Protein 4H3D (pdb70)

Secondary structure (DSSP, 8-state):
-PPPEEETTEEETSSSPEEEEEE--SSHHHHHHHHHHHTTSS-SEEEEEGGG-TTTT-HHHHHHHHHHHHHH-TTS-EEEE---GGGT-S----HHHHHHHHHHHHHTT--SEEEEEGGG-HHHHHHHHHHHHHTT-EEEEEEEESS----HHHHHHHHHHHHHTT-SEEEEEE--SSHHHHHHHHHHHHHIIIII-SS-BEEEE-TGGGGGGGT-HHHH-B-EEE-B---TT--BHHHHHHHHHHHHHT--/----EEETTEEETSSSPEEEEEE--SSHHHHHHHHHHHTTSS-SEEEEEGGG-TTTT-HHHHHHHHHHHHHHHTTS-EEEE---GGGT-S----HHHHHHHHHHHHHTS--SEEEEEGGG-HHHHHHHHHHHHHTT-EEEEEEEESS----HHHHHHHHHHHHHTT-SEEEEEE--SSHHHHHHHHHHHHHIIIII-SS-BEEEE-TGGGTHHHH-HHHH-B-EEE-BSSS--SSS--BHHHHHHHHHHHHHH-/----EEETTEEETSSSPEEEEEE--SSHHHHHHHHHHHTTSS-SEEEEEGGG-TTTT-HHHHHHHHHHHHHHSTTS-EEEE---GGGT-S----HHHHHHHHHHHHHTT--SEEEEEGGG-HHHHHHHHHHHHHTT-EEEEEEEESS----HHHHHHHHHHHHHTT-SEEEEEE--SSHHHHHHHHHHHHHIIIII-SS-BEEEE-TGGGGGGGT-HHHH-B-EEE-B---TT--BHHHHHHHHHHHHHT--/--S--EEETTEEETSSSPEEEEEE--SSHHHHHHHHHHHTTSS-SEEEEEGGG-TTTT-HHHHHHHHHHHHHHHTTS-EEEE---GGGT-S----HHHHHHHHHHHHHTT--SEEEEEGGG-HHHHHHHHHHHHHTT-EEEEEEEESS----HHHHHHHHHHHHHTT-SEEEEEE--SSHHHHHHHHHHHHHIIIII-SS-BEEEE-SGGGTHHHH-HHHH-B-EEE-BS---TT--BHHHHHHHHHHHHHH-

Nearest PDB structures (foldseek):
  4h3d-assembly2_C  TM=1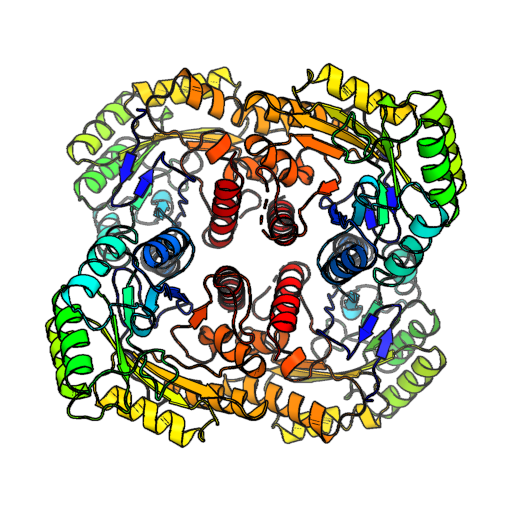.004E+00  e=6.735E-57  Clostridioides difficile 630
  4h3d-assembly2_D  TM=1.000E+00  e=8.774E-54  Clostridioides difficile 630
  4h3d-assembly1_B  TM=9.985E-01  e=2.017E-53  Clostridioides difficile 630
  4gfs-assembly1_B  TM=9.844E-01  e=1.624E-39  Salmonella enterica subsp. enterica serovar Typhimurium str. LT2
  3nnt-assembly1_B  TM=9.838E-01  e=1.845E-39  Salmonella enterica subsp. enterica serovar Typhimurium str. LT2

Radius of gyration: 30.68 Å; Cα contacts (8 Å, |Δi|>4): 2241; chains: 4; bounding box: 60×72×77 Å

GO terms:
  GO:0003855 3-dehydroquinate dehydratase activity (F, IDA)
  GO:0046279 3,4-dihydroxybenzoate biosynthetic process (P, IDA)

Sequence (1011 aa):
MKRKVQVKNITIGEGRPKICCVPIIGKKNKKDIIKEAKELKDACCLDIIEWRVDFFENVENIIKEVKEEVLYELRSSYIHDIPLLFTFRSVVEGGEKLISRRDYYTTLNKEEISNTGLVDLIDVVELFMGDEVIDEVVNFAHKKEVKVIISNHDFNKTPKKEEIVSRLCRRMQELGADLPKIAVMPQNEKDVLVLLEATNEMFKIYADRPIITMSMSGMGVISRLCCGEIFGSALTFGAAKKAPGQISFKELNSVLNLLHKSINMKRRKVQVKNNITIGEGRPKICVPIIGKNKKDIIKEAKELKDACCLDIIEWRVDFFEENVENIKEVKEEVLYELRSSYIHDIPLLFTFRSVVEGGEKLISRRDYYTTLNKEISNTGLVDLIDVELFMMGDEEVIDEVVNFAHKKEVKVIISNHDFNKTPKKKEEIVSRLCRMQELGADLPKIAVMPQNEKDVLVLLEATNEMFKIYADRPIITMMSMSGMGVISRLCGEIFGSALLTFGAAKSVSAPGQQISFKELNSVLNLLHKSIMKRRKVQVKNITIGEGRPKICCVPIIGKKNKKDIIKEAKELKDACCLDIIEWRVDFFENVENIKEVKEEVLYELRSSYIHDIPLLFTFRSVVVEGGEKLISRRDYYTTLNKEISNTGLVDLIDVELFMGDEVIDEVVNNFAHKKEVKVIISNHDFNKTPKKEEIVSRLCRMQELGADLPKIAVMPQNEKDVLVLLEEATNEMFKIYADRPIITMSMSGMGVISRLCCGEIFGSALTFGAAKAPGQISFKELNSVLNLLHKSINAMKRRKVQVKNITIGEGRPKICVPIIGKNKKDIIKEAKELKDACCLDIIEWRVDFFEENVENIKEVKEEVLYELRSSYIHDDIPLLFTFRSVVEGGEKLLISRRDYYTTLNKEISNTGLVDLIDVELFMGDEVIDEVVNFAHKKEVKVIISNHDFNKTPKKEEIVSRLCRMQELGADLPKIAVMPQNEKDVLVLLEATNEMFKIYADRPIITMSMSGMGVISRLCGEIFGSALTFGAAKSAPGQQISFKELNSVLNLLHKSI

Solvent-accessible surface area: 40147 Å² total; per-residue (Å²): 231,61,134,86,10,87,4,84,66,26,34,0,36,98,46,15,5,19,0,0,0,32,0,66,4,74,62,77,167,68,0,13,124,33,0,84,89,2,21,26,34,35,22,14,0,0,7,0,42,0,2,36,8,112,69,0,103,65,41,148,53,0,54,88,0,0,121,60,0,20,89,78,2,130,49,26,2,0,0,0,0,1,10,10,81,127,9,44,14,89,70,142,26,63,130,115,40,1,14,59,0,0,54,68,0,1,73,35,58,46,5,22,0,0,0,0,2,14,127,32,30,64,153,10,0,64,79,1,5,93,53,0,74,175,97,151,4,51,0,0,0,0,0,28,17,90,120,94,16,6,161,36,121,70,0,16,59,35,0,27,88,0,22,123,16,25,0,30,0,0,13,0,2,0,44,11,123,56,27,111,21,0,8,31,0,4,38,0,1,9,58,0,82,107,103,113,17,62,27,8,1,0,4,15,0,23,40,3,52,0,0,4,4,12,2,8,7,49,38,1,5,8,11,2,8,15,2,22,37,193,103,105,3,81,2,28,10,54,71,0,4,66,7,2,31,23,19,68,115,3,61,131,211,52,101,92,4,86,4,75,53,19,11,0,36,42,54,43,5,9,0,0,0,31,0,79,8,80,67,80,169,60,0,16,123,36,0,100,98,2,84,66,26,19,21,11,0,0,8,0,41,0,2,35,8,119,71,0,101,73,50,143,62,0,49,65,2,0,121,63,0,25,86,83,2,97,52,30,5,0,1,0,0,2,11,12,60,106,9,46,14,91,66,140,42,66,128,114,41,1,15,63,0,0,54,63,0,0,76,42,48,46,6,15,0,0,0,0,1,33,153,31,30,64,140,13,0,62,80,1,4,103,50,0,71,162,79,155,2,62,0,0,0,0,11,25,21,85,119,88,9,1,128,45,109,66,0,11,66,63,0,29,92,0,23,126,16,24,0,8,0,0,13,0,2,0,45,12,124,57,27,106,18,0,7,28,0,4,37,0,1,11,41,0,84,114,117,107,12,65,20,9,0,0,4,15,0,23,26,1,51,0,4,8,4,12,3,4,8,59,40,1,6,8,11,2,9,16,2,20,42,143,94,94,53,75,56,2,64,4,14,6,134,65,0,17,70,1,3,20,18,20,41,138,5,123,242,62,127,94,8,91,5,91,64,26,31,0,33,95,46,16,5,21,0,0,0,31,0,78,5,77,66,75,169,61,0,11,140,38,0,81,106,2,21,27,31,36,22,14,0,0,7,0,42,0,1,34,7,113,66,0,103,62,43,140,54,0,46,77,0,0,126,59,0,16,70,76,2,116,69,23,2,0,0,0,0,0,8,18,80,136,8,44,14,90,70,140,26,64,130,115,42,3,12,62,0,0,56,68,0,1,74,36,56,44,5,20,0,0,0,0,3,11,130,28,30,70,155,13,0,64,83,1,6,93,56,0,71,172,90,154,3,58,0,0,0,0,0,27,16,88,116,99,17,7,162,34,121,70,0,15,60,36,0,26,90,0,23,120,19,25,0,18,0,0,14,0,3,0,47,12,130,57,26,115,23,0,8,29,0,4,41,0,1,11,60,0,85,102,105,115,18,74,20,8,0,0,5,15,0,21,38,6,56,0,0,4,5,10,2,7,7,49,41,1,6,8,11,2,8,15,1,22,38,210,100,80,10,72,3,27,2,53,64,0,4,67,8,2,29,18,19,59,131,9,67,120,134,178,63,102,107,2,87,3,84,56,19,10,0,38,34,54,44,6,9,0,0,0,31,0,68,6,96,68,88,161,56,0,12,115,19,0,102,89,2,96,64,26,18,22,11,0,0,8,0,42,0,4,34,6,127,70,0,100,71,49,146,62,0,63,85,2,0,110,56,0,26,83,69,4,96,39,31,6,0,0,0,0,0,11,18,74,113,9,44,14,94,64,147,30,66,128,113,41,3,14,63,0,0,55,63,0,1,75,27,60,29,5,22,0,0,0,0,1,32,154,26,29,70,154,11,0,68,79,0,5,102,48,0,72,155,79,158,3,62,0,0,0,0,11,26,23,87,120,88,17,1,141,44,98,67,0,11,65,61,0,28,93,0,24,125,18,23,0,6,0,0,13,0,2,0,46,11,125,58,25,109,25,0,9,29,0,4,39,0,1,10,42,0,81,115,119,106,12,62,19,8,1,0,4,16,0,23,25,2,42,0,3,8,5,12,2,4,7,64,36,1,6,7,12,2,8,17,1,25,33,130,124,114,72,1,78,3,11,8,100,66,0,21,70,2,3,37,10,19,59,148,5,117

Foldseek 3Di:
DFDWQDFQNDTFQDFFFFEEEEQQDQELVSSQVLLLLVLVAPGQEYEYQCLSHNVLLDLVRVVVSLVVSCVRRVRGAYEYEDQAVVAPGDDHDDLVSVLVSLLSVLVVLRHQEYEAEPVSDLVSLLSNLVSSVVSNHAYEYEDEAAPAQDALVVLLVQQLVCVVSPHLEYEYEYEHPDLVSLVSQLVSQQCCQPPPHSHAYAYWYFFLSTLVRQQPCVPRGHRHHYAYCPDTRHHHVNVSVVSRVVVSVVDD/DADWDAFQNDTFQDAFFFEEEEQQDQELVSSVVLLLLVQPDPGQEYEYQCLSHNVLLDLVRVVVSLVSSCVSNPRRAYEYEDQAVVAPGDDDDDLVSVLVNLLVVLVVLSHQEYEAEPVSDLVSLLSNLVSSVVSNHAYEYEDEEAPDQDALVVLLVQQLVCVVSPHLEYEYEYEHPDLVSLVRQLVSQQCCQPPPHNHAYAYWYFDPSTLVSQQCCVPSGHRYHYAYCDCDPPPRHHHRNVSVVSSVVVSVVD/DFAWQDFQPDTFQDFFFFEEEEQQDQELVSSLVLLLLVQPAPGQAYEYQCLSHPVLLDLVRVVVSLVSSCVRRVRGAYEYEDQAVVQPGDDHDDLVSVLVSLLVVLVVLRHQEYEAEPVSDLVSLLSNLVSSVVSNHAYEYEDEAEPAQDALVVLLVQQLVCVVSPHLEYEYEYEHPDLVSLVSQLVSQQCCQPPPHSHAYAYWYFALSTLVRQQCCVPRGHRYHYAYSVHNRHHHSNVSVVRSVVVSVVDD/DLADWDQFQHDTFQDAFFFEEEEQQDQELVSSLVLLLLVQPDPGQEYEYQCLSHVVLLDLVRVVVSLVSSCVRNPRRAYEYEDQAVVAPGDDDDDLVSVLVSLLVVLVVLSHQEYEAEPVSDLVSLLSNLVSSVVSNHAYEYEDEAEPDQDALVVLLVQQLVCVVSPHLEYEYEYEHPDLVSLVRQLVSQQCCQPPPHNHAYAYWYAFQSTLVSQQCCVPRGHRYHYAYCDCHGRHHHVNVSVVSSVVVSVVD

CATH classification: 3.20.20.70

Organism: Clostridioides difficile (strain 630) (NCBI:txid272563)

InterPro domains:
  IPR001381 3-dehydroquinate dehydratase type I [MF_00214] (18-250)
  IPR001381 3-dehydroquinate dehydratase type I [PF01487] (19-252)
  IPR001381 3-dehydroquinate dehydratase type I [TIGR01093] (18-246)
  IPR001381 3-dehydroquinate dehydratase type I [cd00502] (18-249)
  IPR013785 Aldolase-type TIM barrel [G3DSA:3.20.20.70] (1-255)
  IPR018508 3-dehydroquinate dehydratase, active site [PS01028] (115-145)
  IPR050146 Type-I 3-dehydroquinase [PTHR43699] (17-252)

Structure (mmCIF, N/CA/C/O backbone):
data_4H3D
#
_entry.id   4H3D
#
_cell.length_a   60.275
_cell.length_b   138.688
_cell.length_c   66.315
_cell.angle_alpha   90.00
_cell.angle_beta   90.01
_cell.angle_gamma   90.00
#
_symmetry.space_group_name_H-M   'P 1 21 1'
#
loop_
_entity.id
_entity.type
_entity.pdbx_description
1 polymer '3-dehydroquinate dehydratase'
2 non-polymer 'TRIETHYLENE GLYCOL'
3 non-polymer DI(HYDROXYETHYL)ETHER
4 non-polymer '5-hydroxy-6-methyl-4-oxo-4H-pyran-2-carboxylic acid'
5 non-polymer 'ACETATE ION'
6 water water
#
loop_
_atom_site.group_PDB
_atom_site.id
_atom_site.type_symbol
_atom_site.label_atom_id
_atom_site.label_alt_id
_atom_site.label_comp_id
_atom_site.label_asym_id
_atom_site.label_entity_id
_atom_site.label_seq_id
_atom_site.pdbx_PDB_ins_code
_atom_site.Cartn_x
_atom_site.Cartn_y
_atom_site.Cartn_z
_atom_site.occupancy
_atom_site.B_iso_or_equiv
_atom_site.auth_seq_id
_atom_site.auth_comp_id
_atom_site.auth_asym_id
_atom_site.auth_atom_id
_atom_site.pdbx_PDB_model_num
ATOM 1 N N . MET A 1 4 ? 25.782 -25.729 70.281 1.00 61.93 1 MET A N 1
ATOM 2 C CA . MET A 1 4 ? 26.075 -26.754 71.326 1.00 62.25 1 MET A CA 1
ATOM 3 C C . MET A 1 4 ? 27.593 -26.936 71.491 1.00 59.58 1 MET A C 1
ATOM 4 O O . MET A 1 4 ? 28.073 -27.266 72.583 1.00 60.20 1 MET A O 1
ATOM 9 N N . LYS A 1 5 ? 28.338 -26.740 70.402 1.00 55.77 2 LYS A N 1
ATOM 10 C CA . LYS A 1 5 ? 29.796 -26.843 70.438 1.00 52.24 2 LYS A CA 1
ATOM 11 C C . LYS A 1 5 ? 30.354 -25.704 71.286 1.00 49.50 2 LYS A C 1
ATOM 12 O O . LYS A 1 5 ? 29.807 -24.594 71.293 1.00 46.53 2 LYS A O 1
ATOM 18 N N . ARG A 1 6 ? 31.442 -25.976 71.994 1.00 46.65 3 ARG A N 1
ATOM 19 C CA . ARG A 1 6 ? 32.040 -24.969 72.826 1.00 45.25 3 ARG A CA 1
ATOM 20 C C . ARG A 1 6 ? 32.538 -23.774 72.010 1.00 40.46 3 ARG A C 1
ATOM 21 O O . ARG A 1 6 ? 33.083 -23.919 70.917 1.00 41.19 3 ARG A O 1
ATOM 29 N N . LYS A 1 7 ? 32.285 -22.596 72.549 1.00 36.25 4 LYS A N 1
ATOM 30 C CA . LYS A 1 7 ? 32.806 -21.359 72.015 1.00 34.01 4 LYS A CA 1
ATOM 31 C C . LYS A 1 7 ? 33.921 -21.024 72.974 1.00 29.88 4 LYS A C 1
ATOM 32 O O . LYS A 1 7 ? 34.051 -21.665 73.993 1.00 31.82 4 LYS A O 1
ATOM 38 N N . VAL A 1 8 ? 34.723 -20.036 72.652 1.00 26.41 5 VAL A N 1
ATOM 39 C CA . VAL A 1 8 ? 35.791 -19.595 73.528 1.00 23.98 5 VAL A CA 1
ATOM 40 C C . VAL A 1 8 ? 35.554 -18.107 73.776 1.00 24.33 5 VAL A C 1
ATOM 41 O O . VAL A 1 8 ? 35.583 -17.291 72.838 1.00 21.62 5 VAL A O 1
ATOM 45 N N . GLN A 1 9 ? 35.269 -17.752 75.026 1.00 24.08 6 GLN A N 1
ATOM 46 C CA . GLN A 1 9 ? 34.960 -16.359 75.366 1.00 23.41 6 GLN A CA 1
ATOM 47 C C . GLN A 1 9 ? 36.225 -15.642 75.859 1.00 25.54 6 GLN A C 1
ATOM 48 O O . GLN A 1 9 ? 36.861 -16.109 76.786 1.00 27.47 6 GLN A O 1
ATOM 54 N N . VAL A 1 10 ? 36.606 -14.545 75.200 1.00 23.75 7 VAL A N 1
ATOM 55 C CA . VAL A 1 10 ? 37.732 -13.708 75.658 1.00 25.35 7 VAL A CA 1
ATOM 56 C C . VAL A 1 10 ? 37.217 -12.276 75.776 1.00 25.86 7 VAL A C 1
ATOM 57 O O . VAL A 1 10 ? 36.887 -11.628 74.774 1.00 25.85 7 VAL A O 1
ATOM 61 N N . LYS A 1 11 ? 37.168 -11.788 77.009 1.00 27.61 8 LYS A N 1
ATOM 62 C CA . LYS A 1 11 ? 36.556 -10.511 77.311 1.00 27.71 8 LYS A CA 1
ATOM 63 C C . LYS A 1 11 ? 35.152 -10.556 76.709 1.00 28.44 8 LYS A C 1
ATOM 64 O O . LYS A 1 11 ? 34.388 -11.479 77.017 1.00 26.88 8 LYS A O 1
ATOM 70 N N . ASN A 1 12 ? 34.797 -9.604 75.846 1.00 28.76 9 ASN A N 1
ATOM 71 C CA . ASN A 1 12 ? 33.444 -9.588 75.264 1.00 28.62 9 ASN A CA 1
ATOM 72 C C . ASN A 1 12 ? 33.376 -10.200 73.862 1.00 27.26 9 ASN A C 1
ATOM 73 O O . ASN A 1 12 ? 32.388 -10.029 73.160 1.00 25.78 9 ASN A O 1
ATOM 78 N N . ILE A 1 13 ? 34.425 -10.899 73.456 1.00 25.39 10 ILE A N 1
ATOM 79 C CA . ILE A 1 13 ? 34.454 -11.520 72.142 1.00 24.08 10 ILE A CA 1
ATOM 80 C C . ILE A 1 13 ? 34.157 -13.017 72.265 1.00 23.53 10 ILE A C 1
ATOM 81 O O . ILE A 1 13 ? 34.831 -13.724 73.011 1.00 22.46 10 ILE A O 1
ATOM 86 N N . THR A 1 14 ? 33.178 -13.494 71.504 1.00 21.83 11 THR A N 1
ATOM 87 C CA . THR A 1 14 ? 32.808 -14.906 71.508 1.00 23.36 11 THR A CA 1
ATOM 88 C C . THR A 1 14 ? 33.381 -15.606 70.264 1.00 24.24 11 THR A C 1
ATOM 89 O O . THR A 1 14 ? 32.811 -15.557 69.180 1.00 26.05 11 THR A O 1
ATOM 93 N N . ILE A 1 15 ? 34.513 -16.265 70.422 1.00 23.34 12 ILE A N 1
ATOM 94 C CA . ILE A 1 15 ? 35.119 -16.945 69.292 1.00 22.61 12 ILE A CA 1
ATOM 95 C C . ILE A 1 15 ? 34.360 -18.237 69.007 1.00 22.70 12 ILE A C 1
ATOM 96 O O . ILE A 1 15 ? 34.137 -19.036 69.907 1.00 23.40 12 ILE A O 1
ATOM 101 N N . GLY A 1 16 ? 33.976 -18.433 67.747 1.00 22.24 13 GLY A N 1
ATOM 102 C CA . GLY A 1 16 ? 33.235 -19.631 67.323 1.00 23.08 13 GLY A CA 1
ATOM 103 C C . GLY A 1 16 ? 31.766 -19.348 67.078 1.00 25.78 13 GLY A C 1
ATOM 104 O O . GLY A 1 16 ? 30.987 -20.251 66.792 1.00 26.33 13 GLY A O 1
ATOM 105 N N . GLU A 1 17 ? 31.378 -18.094 67.232 1.00 25.04 14 GLU A N 1
ATOM 106 C CA . GLU A 1 17 ? 30.027 -17.683 66.962 1.00 29.66 14 GLU A CA 1
ATOM 107 C C . GLU A 1 17 ? 30.035 -16.626 65.857 1.00 29.69 14 GLU A C 1
ATOM 108 O O . GLU A 1 17 ? 30.896 -15.750 65.843 1.00 29.92 14 GLU A O 1
ATOM 114 N N . GLY A 1 18 ? 29.076 -16.722 64.940 1.00 29.19 15 GLY A N 1
ATOM 115 C CA . GLY A 1 18 ? 28.943 -15.758 63.837 1.00 28.26 15 GLY A CA 1
ATOM 116 C C . GLY A 1 18 ? 30.155 -15.696 62.918 1.00 25.50 15 GLY A C 1
ATOM 117 O O . GLY A 1 18 ? 30.770 -16.724 62.609 1.00 24.33 15 GLY A O 1
ATOM 118 N N . ARG A 1 19 ? 30.498 -14.484 62.473 1.00 24.28 16 ARG A N 1
ATOM 119 C CA . ARG A 1 19 ? 31.636 -14.298 61.570 1.00 25.27 16 ARG A CA 1
ATOM 120 C C . ARG A 1 19 ? 32.942 -14.539 62.296 1.00 22.26 16 ARG A C 1
ATOM 121 O O . ARG A 1 19 ? 33.020 -14.364 63.506 1.00 23.46 16 ARG A O 1
ATOM 129 N N . PRO A 1 20 ? 33.980 -14.930 61.556 1.00 20.34 17 PRO A N 1
ATOM 130 C CA . PRO A 1 20 ? 35.276 -15.099 62.169 1.00 19.59 17 PRO A CA 1
ATOM 131 C C . PRO A 1 20 ? 35.755 -13.797 62.784 1.00 18.17 17 PRO A C 1
ATOM 132 O O . PRO A 1 20 ? 35.434 -12.703 62.274 1.00 18.49 17 PRO A O 1
ATOM 136 N N . LYS A 1 21 ? 36.506 -13.904 63.865 1.00 18.30 18 LYS A N 1
ATOM 137 C CA . LYS A 1 21 ? 37.050 -12.740 64.530 1.00 19.18 18 LYS A CA 1
ATOM 138 C C . LYS A 1 21 ? 38.387 -12.347 63.882 1.00 19.68 18 LYS A C 1
ATOM 139 O O . LYS A 1 21 ? 39.149 -13.204 63.410 1.00 18.55 18 LYS A O 1
ATOM 145 N N . ILE A 1 22 ? 38.653 -11.043 63.847 1.00 18.69 19 ILE A N 1
ATOM 146 C CA . ILE A 1 22 ? 39.843 -10.504 63.185 1.00 19.49 19 ILE A CA 1
ATOM 147 C C . ILE A 1 22 ? 40.948 -10.226 64.197 1.00 19.68 19 ILE A C 1
ATOM 148 O O . ILE A 1 22 ? 40.729 -9.500 65.179 1.00 17.83 19 ILE A O 1
ATOM 153 N N A CYS A 1 23 ? 42.125 -10.807 63.966 0.60 17.30 20 CYS A N 1
ATOM 154 N N B CYS A 1 23 ? 42.127 -10.784 63.938 0.40 18.27 20 CYS A N 1
ATOM 155 C CA A CYS A 1 23 ? 43.274 -10.618 64.839 0.60 18.64 20 CYS A CA 1
ATOM 156 C CA B CYS A 1 23 ? 43.278 -10.607 64.797 0.40 19.38 20 CYS A CA 1
ATOM 157 C C A CYS A 1 23 ? 44.385 -9.934 64.061 0.60 18.88 20 CYS A C 1
ATOM 158 C C B CYS A 1 23 ? 44.359 -9.890 64.027 0.40 19.22 20 CYS A C 1
ATOM 159 O O A CYS A 1 23 ? 44.670 -10.311 62.919 0.60 20.61 20 CYS A O 1
ATOM 160 O O B CYS A 1 23 ? 44.597 -10.196 62.853 0.40 20.40 20 CYS A O 1
ATOM 165 N N . VAL A 1 24 ? 45.014 -8.931 64.677 1.00 18.25 21 VAL A N 1
ATOM 166 C CA . VAL A 1 24 ? 46.075 -8.157 64.031 1.00 18.89 21 VAL A CA 1
ATOM 167 C C . VAL A 1 24 ? 47.329 -8.146 64.880 1.00 18.35 21 VAL A C 1
ATOM 168 O O . VAL A 1 24 ? 47.270 -7.837 66.063 1.00 18.64 21 VAL A O 1
ATOM 172 N N . PRO A 1 25 ? 48.474 -8.479 64.284 1.00 20.33 22 PRO A N 1
ATOM 173 C CA . PRO A 1 25 ? 49.706 -8.482 65.059 1.00 19.44 22 PRO A CA 1
ATOM 174 C C . PRO A 1 25 ? 50.459 -7.173 65.189 1.00 19.99 22 PRO A C 1
ATOM 175 O O . PRO A 1 25 ? 50.445 -6.316 64.273 1.00 18.16 22 PRO A O 1
ATOM 179 N N . ILE A 1 26 ? 51.109 -7.027 66.341 1.00 19.08 23 ILE A N 1
ATOM 180 C CA . ILE A 1 26 ? 52.043 -5.937 66.593 1.00 18.91 23 ILE A CA 1
ATOM 181 C C . ILE A 1 26 ? 53.419 -6.609 66.504 1.00 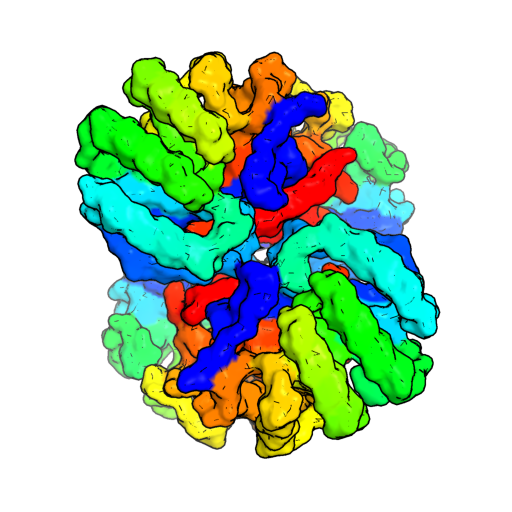18.71 23 ILE A C 1
ATOM 182 O O . ILE A 1 26 ? 53.679 -7.622 67.164 1.00 18.83 23 ILE A O 1
ATOM 187 N N . ILE A 1 27 ? 54.291 -6.057 65.698 1.00 21.05 24 ILE A N 1
ATOM 188 C CA . ILE A 1 27 ? 55.594 -6.682 65.448 1.00 22.56 24 ILE A CA 1
ATOM 189 C C . ILE A 1 27 ? 56.761 -5.737 65.758 1.00 23.52 24 ILE A C 1
ATOM 190 O O . ILE A 1 27 ? 57.879 -5.929 65.275 1.00 25.41 24 ILE A O 1
ATOM 195 N N . GLY A 1 28 ? 56.499 -4.742 66.599 1.00 22.88 25 GLY A N 1
ATOM 196 C CA . GLY A 1 28 ? 57.502 -3.736 66.968 1.00 24.57 25 GLY A CA 1
ATOM 197 C C . GLY A 1 28 ? 58.768 -4.324 67.579 1.00 24.68 25 GLY A C 1
ATOM 198 O O . GLY A 1 28 ? 58.716 -5.293 68.320 1.00 23.97 25 GLY A O 1
ATOM 199 N N A LYS A 1 29 ? 59.903 -3.717 67.277 0.50 26.16 26 LYS A N 1
ATOM 200 N N B LYS A 1 29 ? 59.914 -3.735 67.261 0.50 26.00 26 LYS A N 1
ATOM 201 C CA A LYS A 1 29 ? 61.168 -4.226 67.775 0.50 27.00 26 LYS A CA 1
ATOM 202 C CA B LYS A 1 29 ? 61.191 -4.220 67.803 0.50 26.68 26 LYS A CA 1
ATOM 203 C C A LYS A 1 29 ? 61.486 -3.648 69.177 0.50 26.79 26 LYS A C 1
ATOM 204 C C B LYS A 1 29 ? 61.496 -3.638 69.189 0.50 26.66 26 LYS A C 1
ATOM 205 O O A LYS A 1 29 ? 62.293 -4.216 69.920 0.50 27.06 26 LYS A O 1
ATOM 206 O O B LYS A 1 29 ? 62.307 -4.194 69.938 0.50 26.96 26 LYS A O 1
ATOM 217 N N . ASN A 1 30 ? 60.836 -2.530 69.532 1.00 26.48 27 ASN A N 1
ATOM 218 C CA . ASN A 1 30 ? 61.043 -1.877 70.831 1.00 28.27 27 ASN A CA 1
ATOM 219 C C . ASN A 1 30 ? 59.752 -1.299 71.400 1.00 29.92 27 ASN A C 1
ATOM 220 O O . ASN A 1 30 ? 58.716 -1.230 70.709 1.00 25.80 27 ASN A O 1
ATOM 225 N N . LYS A 1 31 ? 59.826 -0.877 72.664 1.00 30.43 28 LYS A N 1
ATOM 226 C CA . LYS A 1 31 ? 58.653 -0.406 73.396 1.00 31.98 28 LYS A CA 1
ATOM 227 C C . LYS A 1 31 ? 57.939 0.740 72.698 1.00 31.31 28 LYS A C 1
ATOM 228 O O . LYS A 1 31 ? 56.733 0.692 72.519 1.00 31.01 28 LYS A O 1
ATOM 234 N N . LYS A 1 32 ? 58.677 1.759 72.284 1.00 32.88 29 LYS A N 1
ATOM 235 C CA . LYS A 1 32 ? 58.051 2.898 71.608 1.00 34.45 29 LYS A CA 1
ATOM 236 C C . LYS A 1 32 ? 57.312 2.482 70.337 1.00 31.19 29 LYS A C 1
ATOM 237 O O . LYS A 1 32 ? 56.177 2.918 70.097 1.00 31.97 29 LYS A O 1
ATOM 243 N N . ASP A 1 33 ? 57.939 1.641 69.531 1.00 29.57 30 ASP A N 1
ATOM 244 C CA . ASP A 1 33 ? 57.307 1.161 68.287 1.00 29.93 30 ASP A CA 1
ATOM 245 C C . ASP A 1 33 ? 56.067 0.290 68.541 1.00 26.93 30 ASP A C 1
ATOM 246 O O . ASP A 1 33 ? 55.076 0.379 67.810 1.00 26.37 30 ASP A O 1
ATOM 251 N N . ILE A 1 34 ? 56.135 -0.559 69.567 1.00 27.19 31 ILE A N 1
ATOM 252 C CA . ILE A 1 34 ? 55.005 -1.426 69.944 1.00 25.10 31 ILE A CA 1
ATOM 253 C C . ILE A 1 34 ? 53.820 -0.548 70.358 1.00 26.73 31 ILE A C 1
ATOM 254 O O . ILE A 1 34 ? 52.686 -0.793 69.950 1.00 23.37 31 ILE A O 1
ATOM 259 N N . ILE A 1 35 ? 54.091 0.503 71.144 1.00 27.87 32 ILE A N 1
ATOM 260 C CA . ILE A 1 35 ? 53.009 1.392 71.603 1.00 29.20 32 ILE A CA 1
ATOM 261 C C . ILE A 1 35 ? 52.401 2.165 70.450 1.00 29.09 32 ILE A C 1
ATOM 262 O O . ILE A 1 35 ? 51.177 2.295 70.372 1.00 31.53 32 ILE A O 1
ATOM 267 N N . LYS A 1 36 ? 53.240 2.669 69.549 1.00 29.45 33 LYS A N 1
ATOM 268 C CA . LYS A 1 36 ? 52.771 3.373 68.359 1.00 31.71 33 LYS A CA 1
ATOM 269 C C . LYS A 1 36 ? 51.814 2.496 67.556 1.00 30.72 33 LYS A C 1
ATOM 270 O O . LYS A 1 36 ? 50.803 2.978 67.040 1.00 29.21 33 LYS A O 1
ATOM 276 N N . GLU A 1 37 ? 52.163 1.222 67.410 1.00 29.17 34 GLU A N 1
ATOM 277 C CA . GLU A 1 37 ? 51.335 0.287 66.664 1.00 28.29 34 GLU A CA 1
ATOM 278 C C . GLU A 1 37 ? 50.026 0.059 67.411 1.00 27.33 34 GLU A C 1
ATOM 279 O O . GLU A 1 37 ? 48.962 0.046 66.813 1.00 30.91 34 GLU A O 1
ATOM 285 N N . ALA A 1 38 ? 50.107 -0.118 68.724 1.00 29.16 35 ALA A N 1
ATOM 286 C CA . ALA A 1 38 ? 48.906 -0.333 69.527 1.00 31.21 35 ALA A CA 1
ATOM 287 C C . ALA A 1 38 ? 47.956 0.856 69.383 1.00 34.09 35 ALA A C 1
ATOM 288 O O . ALA A 1 38 ? 46.748 0.676 69.235 1.00 33.93 35 ALA A O 1
ATOM 290 N N . LYS A 1 39 ? 48.506 2.067 69.380 1.00 37.37 36 LYS A N 1
ATOM 291 C CA . LYS A 1 39 ? 47.684 3.268 69.220 1.00 40.70 36 LYS A CA 1
ATOM 292 C C . LYS A 1 39 ? 46.933 3.301 67.876 1.00 40.49 36 LYS A C 1
ATOM 293 O O . LYS A 1 39 ? 45.827 3.825 67.812 1.00 41.57 36 LYS A O 1
ATOM 299 N N . GLU A 1 40 ? 47.511 2.731 66.815 1.00 39.16 37 GLU A N 1
ATOM 300 C CA . GLU A 1 40 ? 46.802 2.660 65.526 1.00 38.40 37 GLU A CA 1
ATOM 301 C C . GLU A 1 40 ? 45.689 1.594 65.552 1.00 37.02 37 GLU A C 1
ATOM 302 O O . GLU A 1 40 ? 44.693 1.701 64.845 1.00 38.29 37 GLU A O 1
ATOM 308 N N . LEU A 1 41 ? 45.855 0.572 66.370 1.00 33.59 38 LEU A N 1
ATOM 309 C CA . LEU A 1 41 ? 44.889 -0.515 66.407 1.00 31.12 38 LEU A CA 1
ATOM 310 C C . LEU A 1 41 ? 43.773 -0.359 67.445 1.00 31.52 38 LEU A C 1
ATOM 311 O O . LEU A 1 41 ? 42.726 -0.964 67.297 1.00 32.09 38 LEU A O 1
ATOM 316 N N . LYS A 1 42 ? 43.996 0.450 68.477 1.00 33.58 39 LYS A N 1
ATOM 317 C CA . LYS A 1 42 ? 43.057 0.542 69.612 1.00 36.18 39 LYS A CA 1
ATOM 318 C C . LYS A 1 42 ? 41.608 0.931 69.272 1.00 36.85 39 LYS A C 1
ATOM 319 O O . LYS A 1 42 ? 40.671 0.334 69.811 1.00 38.45 39 LYS A O 1
ATOM 325 N N . ASP A 1 43 ? 41.408 1.898 68.385 1.00 36.55 40 ASP A N 1
ATOM 326 C CA . ASP A 1 43 ? 40.025 2.304 68.031 1.00 36.92 40 ASP A CA 1
ATOM 327 C C . ASP A 1 43 ? 39.630 1.834 66.625 1.00 37.57 40 ASP A C 1
ATOM 328 O O . ASP A 1 43 ? 38.675 2.373 66.021 1.00 38.49 40 ASP A O 1
ATOM 333 N N . ALA A 1 44 ? 40.335 0.809 66.132 1.00 36.04 41 ALA A N 1
ATOM 334 C CA . ALA A 1 44 ? 40.126 0.284 64.783 1.00 35.75 41 ALA A CA 1
ATOM 335 C C . ALA A 1 44 ? 39.163 -0.902 64.799 1.00 34.74 41 ALA A C 1
ATOM 336 O O . ALA A 1 44 ? 38.933 -1.508 65.862 1.00 32.26 41 ALA A O 1
ATOM 338 N N A CYS A 1 45 ? 38.678 -1.259 63.604 0.50 33.25 42 CYS A N 1
ATOM 339 N N B CYS A 1 45 ? 38.557 -1.225 63.648 0.50 34.90 42 CYS A N 1
ATOM 340 C CA A CYS A 1 45 ? 37.698 -2.328 63.416 0.50 31.77 42 CYS A CA 1
ATOM 341 C CA B CYS A 1 45 ? 37.600 -2.352 63.604 0.50 34.71 42 CYS A CA 1
ATOM 342 C C A CYS A 1 45 ? 38.323 -3.731 63.403 0.50 29.56 42 CYS A C 1
ATOM 343 C C B CYS A 1 45 ? 38.255 -3.718 63.441 0.50 31.20 42 CYS A C 1
ATOM 344 O O A CYS A 1 45 ? 38.432 -4.358 62.342 0.50 30.43 42 CYS A O 1
ATOM 345 O O B CYS A 1 45 ? 38.329 -4.288 62.347 0.50 32.02 42 CYS A O 1
ATOM 350 N N . LEU A 1 46 ? 38.707 -4.224 64.575 1.00 27.39 43 LEU A N 1
ATOM 351 C CA . LEU A 1 46 ? 39.320 -5.534 64.698 1.00 25.42 43 LEU A CA 1
ATOM 352 C C . LEU A 1 46 ? 38.777 -6.095 66.001 1.00 24.42 43 LEU A C 1
ATOM 353 O O . LEU A 1 46 ? 38.096 -5.381 66.758 1.00 24.67 43 LEU A O 1
ATOM 358 N N . ASP A 1 47 ? 39.063 -7.354 66.279 1.00 20.41 44 ASP A N 1
ATOM 359 C CA . ASP A 1 47 ? 38.528 -7.997 67.471 1.00 19.94 44 ASP A CA 1
ATOM 360 C C . ASP A 1 47 ? 39.583 -8.307 68.518 1.00 20.61 44 ASP A C 1
ATOM 361 O O . ASP A 1 47 ? 39.352 -8.116 69.710 1.00 19.17 44 ASP A O 1
ATOM 366 N N . ILE A 1 48 ? 40.749 -8.746 68.058 1.00 18.26 45 ILE A N 1
ATOM 367 C CA . ILE A 1 48 ? 41.826 -9.204 68.920 1.00 18.87 45 ILE A CA 1
ATOM 368 C C . ILE A 1 48 ? 43.159 -8.670 68.435 1.00 20.77 45 ILE A C 1
ATOM 369 O O . ILE A 1 48 ? 43.378 -8.558 67.232 1.00 20.32 45 ILE A O 1
ATOM 374 N N . ILE A 1 49 ? 44.033 -8.324 69.374 1.00 20.55 46 ILE A N 1
ATOM 375 C CA . ILE A 1 49 ? 45.397 -7.871 69.059 1.00 19.93 46 ILE A CA 1
ATOM 376 C C . ILE A 1 49 ? 46.385 -8.972 69.472 1.00 19.66 46 ILE A C 1
ATOM 377 O O . ILE A 1 49 ? 46.271 -9.551 70.560 1.00 20.46 46 ILE A O 1
ATOM 382 N N . GLU A 1 50 ? 47.328 -9.279 68.586 1.00 19.31 47 GLU A N 1
ATOM 383 C CA . GLU A 1 50 ? 48.360 -10.260 68.866 1.00 20.69 47 GLU A CA 1
ATOM 384 C C . GLU A 1 50 ? 49.685 -9.556 69.056 1.00 21.81 47 GLU A C 1
ATOM 385 O O . GLU A 1 50 ? 50.103 -8.775 68.177 1.00 24.08 47 GLU A O 1
ATOM 391 N N . TRP A 1 51 ? 50.352 -9.805 70.183 1.00 18.29 48 TRP A N 1
ATOM 392 C CA . TRP A 1 51 ? 51.700 -9.273 70.344 1.00 19.67 48 TRP A CA 1
ATOM 393 C C . TRP A 1 51 ? 52.699 -10.384 69.961 1.00 18.18 48 TRP A C 1
ATOM 394 O O . TRP A 1 51 ? 52.817 -11.401 70.636 1.00 18.18 48 TRP A O 1
ATOM 405 N N . ARG A 1 52 ? 53.344 -10.202 68.821 1.00 19.67 49 ARG A N 1
ATOM 406 C CA . ARG A 1 52 ? 54.413 -11.091 68.382 1.00 20.86 49 ARG A CA 1
ATOM 407 C C . ARG A 1 52 ? 55.659 -10.659 69.120 1.00 19.72 49 ARG A C 1
ATOM 408 O O . ARG A 1 52 ? 56.464 -9.851 68.619 1.00 21.01 49 ARG A O 1
ATOM 416 N N . VAL A 1 53 ? 55.822 -11.202 70.316 1.00 20.28 50 VAL A N 1
ATOM 417 C CA . VAL A 1 53 ? 56.922 -10.806 71.213 1.00 20.93 50 VAL A CA 1
ATOM 418 C C . VAL A 1 53 ? 58.303 -11.217 70.705 1.00 21.91 50 VAL A C 1
ATOM 419 O O . VAL A 1 53 ? 59.298 -10.631 71.110 1.00 20.09 50 VAL A O 1
ATOM 423 N N . ASP A 1 54 ? 58.378 -12.213 69.814 1.00 21.74 51 ASP A N 1
ATOM 424 C CA . ASP A 1 54 ? 59.686 -12.622 69.282 1.00 22.71 51 ASP A CA 1
ATOM 425 C C . ASP A 1 54 ? 60.404 -11.493 68.529 1.00 21.69 51 ASP A C 1
ATOM 426 O O . ASP A 1 54 ? 61.612 -11.527 68.388 1.00 25.49 51 ASP A O 1
ATOM 431 N N . PHE A 1 55 ? 59.659 -10.505 68.052 1.00 21.74 52 PHE A N 1
ATOM 432 C CA . PHE A 1 55 ? 60.255 -9.325 67.406 1.00 23.22 52 PHE A CA 1
ATOM 433 C C . PHE A 1 55 ? 60.846 -8.349 68.453 1.00 23.23 52 PHE A C 1
ATOM 434 O O . PHE A 1 55 ? 61.701 -7.545 68.139 1.00 23.90 52 PHE A O 1
ATOM 442 N N . PHE A 1 56 ? 60.349 -8.402 69.689 1.00 20.96 53 PHE A N 1
ATOM 443 C CA . PHE A 1 56 ? 60.815 -7.491 70.759 1.00 21.32 53 PHE A CA 1
ATOM 444 C C . PHE A 1 56 ? 62.293 -7.754 71.117 1.00 23.52 53 PHE A C 1
ATOM 445 O O . PHE A 1 56 ? 62.657 -8.832 71.605 1.00 21.52 53 PHE A O 1
ATOM 453 N N . GLU A 1 57 ? 63.145 -6.762 70.891 1.00 25.37 54 GLU A N 1
ATOM 454 C CA . GLU A 1 57 ? 64.598 -6.959 71.102 1.00 28.59 54 GLU A CA 1
ATOM 455 C C . GLU A 1 57 ? 65.023 -7.379 72.510 1.00 29.11 54 GLU A C 1
ATOM 456 O O . GLU A 1 57 ? 66.023 -8.107 72.675 1.00 28.18 54 GLU A O 1
ATOM 462 N N . ASN A 1 58 ? 64.286 -6.912 73.514 1.00 26.82 55 ASN A N 1
ATOM 463 C CA . ASN A 1 58 ? 64.608 -7.211 74.913 1.00 28.27 55 ASN A CA 1
ATOM 464 C C . ASN A 1 58 ? 63.753 -8.345 75.476 1.00 26.77 55 ASN A C 1
ATOM 465 O O . ASN A 1 58 ? 63.552 -8.437 76.690 1.00 25.78 55 ASN A O 1
ATOM 470 N N . VAL A 1 59 ? 63.278 -9.222 74.588 1.00 24.20 56 VAL A N 1
ATOM 471 C CA . VAL A 1 59 ? 62.408 -10.336 74.975 1.00 23.66 56 VAL A CA 1
ATOM 472 C C . VAL A 1 59 ? 62.991 -11.234 76.078 1.00 23.74 56 VAL A C 1
ATOM 473 O O . VAL A 1 59 ? 62.236 -11.772 76.891 1.00 22.41 56 VAL A O 1
ATOM 477 N N . GLU A 1 60 ? 64.322 -11.365 76.132 1.00 24.18 57 GLU A N 1
ATOM 478 C CA . GLU A 1 60 ? 64.979 -12.198 77.142 1.00 26.17 57 GLU A CA 1
ATOM 479 C C . GLU A 1 60 ? 64.973 -11.606 78.552 1.00 26.44 57 GLU A C 1
ATOM 480 O O . GLU A 1 60 ? 65.393 -12.272 79.501 1.00 26.14 57 GLU A O 1
ATOM 486 N N . ASN A 1 61 ? 64.503 -10.363 78.688 1.00 25.49 58 ASN A N 1
ATOM 487 C CA . ASN A 1 61 ? 64.350 -9.726 79.988 1.00 25.85 58 ASN A CA 1
ATOM 488 C C . ASN A 1 61 ? 62.861 -9.709 80.330 1.00 25.82 58 ASN A C 1
ATOM 489 O O . ASN A 1 61 ? 62.116 -8.866 79.838 1.00 23.48 58 ASN A O 1
ATOM 494 N N A ILE A 1 62 ? 62.434 -10.642 81.179 0.70 26.33 59 ILE A N 1
ATOM 495 N N B ILE A 1 62 ? 62.437 -10.647 81.173 0.30 25.92 59 ILE A N 1
ATOM 496 C CA A ILE A 1 62 ? 61.024 -10.752 81.552 0.70 25.98 59 ILE A CA 1
ATOM 497 C CA B ILE A 1 62 ? 61.036 -10.748 81.573 0.30 25.49 59 ILE A CA 1
ATOM 498 C C A ILE A 1 62 ? 60.478 -9.431 82.118 0.70 25.68 59 ILE A C 1
ATOM 499 C C B ILE A 1 62 ? 60.481 -9.437 82.123 0.30 25.59 59 ILE A C 1
ATOM 500 O O A ILE A 1 62 ? 59.318 -9.088 81.889 0.70 23.42 59 ILE A O 1
ATOM 501 O O B ILE A 1 62 ? 59.315 -9.113 81.898 0.30 24.21 59 ILE A O 1
ATOM 510 N N . LYS A 1 63 ? 61.311 -8.678 82.835 1.00 26.80 60 LYS A N 1
ATOM 511 C CA . LYS A 1 63 ? 60.857 -7.394 83.397 1.00 28.05 60 LYS A CA 1
ATOM 512 C C . LYS A 1 63 ? 60.550 -6.358 82.314 1.00 27.39 60 LYS A C 1
ATOM 513 O O . LYS A 1 63 ? 59.610 -5.577 82.457 1.00 26.01 60 LYS A O 1
ATOM 519 N N . GLU A 1 64 ? 61.326 -6.340 81.237 1.00 25.95 61 GLU A N 1
ATOM 520 C CA . GLU A 1 64 ? 61.044 -5.412 80.131 1.00 25.44 61 GLU A CA 1
ATOM 521 C C . GLU A 1 64 ? 59.805 -5.860 79.333 1.00 24.02 61 GLU A C 1
ATOM 522 O O . GLU A 1 64 ? 59.055 -5.024 78.821 1.00 20.85 61 GLU A O 1
ATOM 528 N N . VAL A 1 65 ? 59.579 -7.174 79.248 1.00 22.30 62 VAL A N 1
ATOM 529 C CA . VAL A 1 65 ? 58.389 -7.690 78.573 1.00 21.06 62 VAL A CA 1
ATOM 530 C C . VAL A 1 65 ? 57.150 -7.262 79.356 1.00 22.32 62 VAL A C 1
ATOM 531 O O . VAL A 1 65 ? 56.176 -6.787 78.773 1.00 21.47 62 VAL A O 1
ATOM 535 N N . LYS A 1 66 ? 57.199 -7.432 80.679 1.00 22.45 63 LYS A N 1
ATOM 536 C CA . LYS A 1 66 ? 56.101 -7.005 81.547 1.00 23.32 63 LYS A CA 1
ATOM 537 C C . LYS A 1 66 ? 55.855 -5.484 81.434 1.00 23.14 63 LYS A C 1
ATOM 538 O O . LYS A 1 66 ? 54.700 -5.052 81.357 1.00 24.58 63 LYS A O 1
ATOM 544 N N A GLU A 1 67 ? 56.929 -4.693 81.417 0.50 25.13 64 GLU A N 1
ATOM 545 N N B GLU A 1 67 ? 56.937 -4.699 81.399 0.50 24.69 64 GLU A N 1
ATOM 546 C CA A GLU A 1 67 ? 56.813 -3.232 81.297 0.50 26.28 64 GLU A CA 1
ATOM 547 C CA B GLU A 1 67 ? 56.853 -3.229 81.285 0.50 25.50 64 GLU A CA 1
ATOM 548 C C A GLU A 1 67 ? 56.000 -2.861 80.061 0.50 25.11 64 GLU A C 1
ATOM 549 C C B GLU A 1 67 ? 56.055 -2.821 80.048 0.50 24.70 64 GLU A C 1
ATOM 550 O O A GLU A 1 67 ? 55.113 -2.019 80.133 0.50 25.63 64 GLU A O 1
ATOM 551 O O B GLU A 1 67 ? 55.255 -1.894 80.101 0.50 25.32 64 GLU A O 1
ATOM 562 N N . VAL A 1 68 ? 56.290 -3.504 78.931 1.00 23.91 65 VAL A N 1
ATOM 563 C CA . VAL A 1 68 ? 55.547 -3.225 77.679 1.00 24.42 65 VAL A CA 1
ATOM 564 C C . VAL A 1 68 ? 54.080 -3.554 77.863 1.00 23.96 65 VAL A C 1
ATOM 565 O O . VAL A 1 68 ? 53.188 -2.790 77.472 1.00 23.25 65 VAL A O 1
ATOM 569 N N . LEU A 1 69 ? 53.837 -4.695 78.483 1.00 23.01 66 LEU A N 1
ATOM 570 C CA . LEU A 1 69 ? 52.492 -5.180 78.733 1.00 23.37 66 LEU A CA 1
ATOM 571 C C . LEU A 1 69 ? 51.661 -4.212 79.603 1.00 22.73 66 LEU A C 1
ATOM 572 O O . LEU A 1 69 ? 50.477 -3.935 79.293 1.00 21.50 66 LEU A O 1
ATOM 577 N N . TYR A 1 70 ? 52.252 -3.709 80.686 1.00 21.19 67 TYR A N 1
ATOM 578 C CA . TYR A 1 70 ? 51.543 -2.760 81.551 1.00 24.43 67 TYR A CA 1
ATOM 579 C C . TYR A 1 70 ? 51.194 -1.478 80.759 1.00 25.72 67 TYR A C 1
ATOM 580 O O . TYR A 1 70 ? 50.073 -0.950 80.876 1.00 26.80 67 TYR A O 1
ATOM 589 N N . GLU A 1 71 ? 52.143 -1.005 79.947 1.00 24.31 68 GLU A N 1
ATOM 590 C CA . GLU A 1 71 ? 51.939 0.212 79.154 1.00 27.38 68 GLU A CA 1
ATOM 591 C C . GLU A 1 71 ? 50.905 -0.023 78.073 1.00 27.78 68 GLU A C 1
ATOM 592 O O . GLU A 1 71 ? 49.985 0.777 77.902 1.00 29.04 68 GLU A O 1
ATOM 598 N N . LEU A 1 72 ? 51.043 -1.143 77.371 1.00 26.73 69 LEU A N 1
ATOM 599 C CA . LEU A 1 72 ? 50.128 -1.541 76.319 1.00 29.07 69 LEU A CA 1
ATOM 600 C C . LEU A 1 72 ? 48.680 -1.627 76.868 1.00 31.48 69 LEU A C 1
ATOM 601 O O . LEU A 1 72 ? 47.730 -1.154 76.215 1.00 30.46 69 LEU A O 1
ATOM 606 N N . ARG A 1 73 ? 48.510 -2.190 78.072 1.00 32.10 70 ARG A N 1
ATOM 607 C CA . ARG A 1 73 ? 47.172 -2.291 78.686 1.00 34.41 70 ARG A CA 1
ATOM 608 C C . ARG A 1 73 ? 46.495 -0.939 79.006 1.00 38.32 70 ARG A C 1
ATOM 609 O O . ARG A 1 73 ? 45.260 -0.881 79.097 1.00 41.25 70 ARG A O 1
ATOM 617 N N A SER A 1 74 ? 47.279 0.126 79.185 0.50 39.86 71 SER A N 1
ATOM 618 N N B SER A 1 74 ? 47.281 0.122 79.194 0.50 39.54 71 SER A N 1
ATOM 619 C CA A SER A 1 74 ? 46.693 1.453 79.408 0.50 41.44 71 SER A CA 1
ATOM 620 C CA B SER A 1 74 ? 46.702 1.454 79.406 0.50 40.81 71 SER A CA 1
ATOM 621 C C A SER A 1 74 ? 46.017 1.927 78.103 0.50 41.58 71 SER A C 1
ATOM 622 C C B SER A 1 74 ? 46.020 1.926 78.104 0.50 41.26 71 SER A C 1
ATOM 623 O O A SER A 1 74 ? 45.081 2.718 78.136 0.50 42.50 71 SER A O 1
ATOM 624 O O B SER A 1 74 ? 45.081 2.714 78.139 0.50 42.19 71 SER A O 1
ATOM 629 N N . TYR A 1 75 ? 46.496 1.428 76.961 1.00 46.71 72 TYR A N 1
ATOM 630 C CA . TYR A 1 75 ? 45.909 1.778 75.644 1.00 48.39 72 TYR A CA 1
ATOM 631 C C . TYR A 1 75 ? 44.784 0.836 75.206 1.00 48.79 72 TYR A C 1
ATOM 632 O O . TYR A 1 75 ? 43.789 1.287 74.655 1.00 52.42 72 TYR A O 1
ATOM 641 N N . ILE A 1 76 ? 44.945 -0.460 75.448 1.00 46.42 73 ILE A N 1
ATOM 642 C CA . ILE A 1 76 ? 43.944 -1.452 75.054 1.00 46.23 73 ILE A CA 1
ATOM 643 C C . ILE A 1 76 ? 43.417 -2.256 76.261 1.00 46.92 73 ILE A C 1
ATOM 644 O O . ILE A 1 76 ? 43.485 -3.492 76.284 1.00 46.30 73 ILE A O 1
ATOM 649 N N . HIS A 1 77 ? 42.855 -1.552 77.234 1.00 46.85 74 HIS A N 1
ATOM 650 C CA . HIS A 1 77 ? 42.356 -2.190 78.446 1.00 47.83 74 HIS A CA 1
ATOM 651 C C . HIS A 1 77 ? 41.310 -3.283 78.196 1.00 44.03 74 HIS A C 1
ATOM 652 O O . HIS A 1 77 ? 41.321 -4.316 78.861 1.00 43.14 74 HIS A O 1
ATOM 659 N N . ASP A 1 78 ? 40.415 -3.070 77.244 1.00 40.62 75 ASP A N 1
ATOM 660 C CA . ASP A 1 78 ? 39.342 -4.025 77.023 1.00 39.63 75 ASP A CA 1
ATOM 661 C C . ASP A 1 78 ? 39.440 -4.870 75.751 1.00 34.58 75 ASP A C 1
ATOM 662 O O . ASP A 1 78 ? 38.564 -5.674 75.489 1.00 34.85 75 ASP A O 1
ATOM 667 N N . ILE A 1 79 ? 40.504 -4.716 74.977 1.00 30.33 76 ILE A N 1
ATOM 668 C CA . ILE A 1 79 ? 40.671 -5.539 73.780 1.00 28.84 76 ILE A CA 1
ATOM 669 C C . ILE A 1 79 ? 41.427 -6.806 74.155 1.00 26.61 76 ILE A C 1
ATOM 670 O O . ILE A 1 79 ? 42.474 -6.737 74.804 1.00 26.96 76 ILE A O 1
ATOM 675 N N . PRO A 1 80 ? 40.900 -7.967 73.768 1.00 24.73 77 PRO A N 1
ATOM 676 C CA . PRO A 1 80 ? 41.594 -9.219 74.040 1.00 24.33 77 PRO A CA 1
ATOM 677 C C . PRO A 1 80 ? 43.006 -9.185 73.458 1.00 24.45 77 PRO A C 1
ATOM 678 O O . PRO A 1 80 ? 43.213 -8.671 72.348 1.00 23.47 77 PRO A O 1
ATOM 682 N N . LEU A 1 81 ? 43.964 -9.707 74.210 1.00 22.28 78 LEU A N 1
ATOM 683 C CA . LEU A 1 81 ? 45.330 -9.682 73.804 1.00 21.98 78 LEU A CA 1
ATOM 684 C C . LEU A 1 81 ? 45.859 -11.068 73.766 1.00 19.91 78 LEU A C 1
ATOM 685 O O . LEU A 1 81 ? 45.777 -11.790 74.750 1.00 21.91 78 LEU A O 1
ATOM 690 N N . LEU A 1 82 ? 46.382 -11.437 72.608 1.00 18.99 79 LEU A N 1
ATOM 691 C CA . LEU A 1 82 ? 47.015 -12.729 72.378 1.00 18.72 79 LEU A CA 1
ATOM 692 C C . LEU A 1 82 ? 48.535 -12.505 72.438 1.00 17.94 79 LEU A C 1
ATOM 693 O O . LEU A 1 82 ? 49.058 -11.630 71.755 1.00 18.52 79 LEU A O 1
ATOM 698 N N . PHE A 1 83 ? 49.219 -13.309 73.247 1.00 17.33 80 PHE A N 1
ATOM 699 C CA . PHE A 1 83 ? 50.667 -13.221 73.428 1.00 18.62 80 PHE A CA 1
ATOM 700 C C . PHE A 1 83 ? 51.303 -14.395 72.722 1.00 20.07 80 PHE A C 1
ATOM 701 O O . PHE A 1 83 ? 51.020 -15.555 73.049 1.00 19.63 80 PHE A O 1
ATOM 709 N N . THR A 1 84 ? 52.177 -14.102 71.759 1.00 20.06 81 THR A N 1
ATOM 710 C CA . THR A 1 84 ? 52.808 -15.136 70.974 1.00 18.00 81 THR A CA 1
ATOM 711 C C . THR A 1 84 ? 54.310 -14.964 70.794 1.00 18.26 81 THR A C 1
ATOM 712 O O . THR A 1 84 ? 54.748 -14.001 70.196 1.00 17.97 81 THR A O 1
ATOM 716 N N . PHE A 1 85 ? 55.087 -15.910 71.296 1.00 19.14 82 PHE A N 1
ATOM 717 C CA . PHE A 1 85 ? 56.491 -15.977 70.938 1.00 20.09 82 PHE A CA 1
ATOM 718 C C . PHE A 1 85 ? 56.576 -17.062 69.866 1.00 20.77 82 PHE A C 1
ATOM 719 O O . PHE A 1 85 ? 56.473 -18.254 70.167 1.00 20.88 82 PHE A O 1
ATOM 727 N N . ARG A 1 86 ? 56.748 -16.652 68.617 1.00 21.22 83 ARG A N 1
ATOM 728 C CA . ARG A 1 86 ? 56.880 -17.599 67.520 1.00 21.80 83 ARG A CA 1
ATOM 729 C C . ARG A 1 86 ? 58.329 -18.041 67.478 1.00 23.89 83 ARG A C 1
ATOM 730 O O . ARG A 1 86 ? 59.239 -17.201 67.360 1.00 23.72 83 ARG A O 1
ATOM 738 N N . SER A 1 87 ? 58.566 -19.346 67.576 1.00 22.80 84 SER A N 1
ATOM 739 C CA . SER A 1 87 ? 59.950 -19.850 67.578 1.00 24.69 84 SER A CA 1
ATOM 740 C C . SER A 1 87 ? 60.588 -19.823 66.175 1.00 25.73 84 SER A C 1
ATOM 741 O O . SER A 1 87 ? 59.885 -19.767 65.166 1.00 24.15 84 SER A O 1
ATOM 744 N N . VAL A 1 88 ? 61.927 -19.889 66.128 1.00 26.67 85 VAL A N 1
ATOM 745 C CA . VAL A 1 88 ? 62.664 -19.812 64.868 1.00 30.12 85 VAL A CA 1
ATOM 746 C C . VAL A 1 88 ? 62.267 -20.905 63.883 1.00 30.64 85 VAL A C 1
ATOM 747 O O . VAL A 1 88 ? 62.103 -20.631 62.705 1.00 30.60 85 VAL A O 1
ATOM 751 N N . VAL A 1 89 ? 62.070 -22.129 64.380 1.00 31.74 86 VAL A N 1
ATOM 752 C CA . VAL A 1 89 ? 61.714 -23.262 63.518 1.00 31.93 86 VAL A CA 1
ATOM 753 C C . VAL A 1 89 ? 60.360 -23.046 62.826 1.00 31.29 86 VAL A C 1
ATOM 754 O O . VAL A 1 89 ? 60.094 -23.641 61.783 1.00 30.51 86 VAL A O 1
ATOM 758 N N . GLU A 1 90 ? 59.512 -22.200 63.411 1.00 28.23 87 GLU A N 1
ATOM 759 C CA . GLU A 1 90 ? 58.199 -21.926 62.837 1.00 28.58 87 GLU A CA 1
ATOM 760 C C . GLU A 1 90 ? 58.038 -20.477 62.335 1.00 27.55 87 GLU A C 1
ATOM 761 O O . GLU A 1 90 ? 56.949 -19.919 62.311 1.00 26.78 87 GLU A O 1
ATOM 767 N N . GLY A 1 91 ? 59.158 -19.897 61.914 1.00 29.25 88 GLY A N 1
ATOM 768 C CA . GLY A 1 91 ? 59.180 -18.575 61.267 1.00 30.73 88 GLY A CA 1
ATOM 769 C C . GLY A 1 91 ? 59.481 -17.364 62.127 1.00 30.71 88 GLY A C 1
ATOM 770 O O . GLY A 1 91 ? 59.341 -16.233 61.670 1.00 30.23 88 GLY A O 1
ATOM 771 N N . GLY A 1 92 ? 59.914 -17.598 63.358 1.00 31.52 89 GLY A N 1
ATOM 772 C CA . GLY A 1 92 ? 60.194 -16.519 64.293 1.00 33.47 89 GLY A CA 1
ATOM 773 C C . GLY A 1 92 ? 61.511 -15.815 64.087 1.00 35.81 89 GLY A C 1
ATOM 774 O O . GLY A 1 92 ? 62.356 -16.262 63.312 1.00 36.59 89 GLY A O 1
ATOM 775 N N . GLU A 1 93 ? 61.687 -14.730 64.844 1.00 37.53 90 GLU A N 1
ATOM 776 C CA . GLU A 1 93 ? 62.849 -13.838 64.731 1.00 39.42 90 GLU A CA 1
ATOM 777 C C . GLU A 1 93 ? 64.008 -14.078 65.690 1.00 38.25 90 GLU A C 1
ATOM 778 O O . GLU A 1 93 ? 65.118 -13.625 65.429 1.00 42.77 90 GLU A O 1
ATOM 784 N N . LYS A 1 94 ? 63.770 -14.792 66.777 1.00 33.84 91 LYS A N 1
ATOM 785 C CA . LYS A 1 94 ? 64.748 -14.850 67.857 1.00 32.60 91 LYS A CA 1
ATOM 786 C C . LYS A 1 94 ? 64.930 -16.228 68.470 1.00 30.85 91 LYS A C 1
ATOM 787 O O . LYS A 1 94 ? 63.978 -16.870 68.842 1.00 27.46 91 LYS A O 1
ATOM 793 N N . LEU A 1 95 ? 66.171 -16.665 68.593 1.00 30.83 92 LEU A N 1
ATOM 794 C CA . LEU A 1 95 ? 66.454 -17.940 69.249 1.00 33.03 92 LEU A CA 1
ATOM 795 C C . LEU A 1 95 ? 66.445 -17.750 70.787 1.00 32.43 92 LEU A C 1
ATOM 796 O O . LEU A 1 95 ? 67.064 -16.824 71.299 1.00 30.72 92 LEU A O 1
ATOM 801 N N . ILE A 1 96 ? 65.711 -18.615 71.494 1.00 30.95 93 ILE A N 1
ATOM 802 C CA . ILE A 1 96 ? 65.728 -18.653 72.969 1.00 31.42 93 ILE A CA 1
ATOM 803 C C . ILE A 1 96 ? 65.683 -20.118 73.402 1.00 32.18 93 ILE A C 1
ATOM 804 O O . ILE A 1 96 ? 65.313 -20.993 72.617 1.00 32.20 93 ILE A O 1
ATOM 809 N N . SER A 1 97 ? 66.027 -20.381 74.654 1.00 32.44 94 SER A N 1
ATOM 810 C CA . SER A 1 97 ? 66.027 -21.747 75.155 1.00 32.84 94 SER A CA 1
ATOM 811 C C . SER A 1 97 ? 64.619 -22.275 75.374 1.00 31.67 94 SER A C 1
ATOM 812 O O . SER A 1 97 ? 63.633 -21.507 75.460 1.00 28.39 94 SER A O 1
ATOM 815 N N A ARG A 1 98 ? 64.505 -23.595 75.464 0.50 32.36 95 ARG A N 1
ATOM 816 N N B ARG A 1 98 ? 64.555 -23.593 75.474 0.50 32.46 95 ARG A N 1
ATOM 817 C CA A ARG A 1 98 ? 63.217 -24.231 75.712 0.50 32.75 95 ARG A CA 1
ATOM 818 C CA B ARG A 1 98 ? 63.348 -24.338 75.745 0.50 33.12 95 ARG A CA 1
ATOM 819 C C A ARG A 1 98 ? 62.740 -23.847 77.113 0.50 31.52 95 ARG A C 1
ATOM 820 C C B ARG A 1 98 ? 62.780 -23.890 77.090 0.50 31.64 95 ARG A C 1
ATOM 821 O O A ARG A 1 98 ? 61.556 -23.576 77.317 0.50 30.44 95 ARG A O 1
ATOM 822 O O B ARG A 1 98 ? 61.588 -23.610 77.222 0.50 30.62 95 ARG A O 1
ATOM 837 N N . ASP A 1 99 ? 63.665 -23.812 78.076 1.00 32.85 96 ASP A N 1
ATOM 838 C CA . ASP A 1 99 ? 63.312 -23.419 79.442 1.00 33.30 96 ASP A CA 1
ATOM 839 C C . ASP A 1 99 ? 62.756 -22.000 79.474 1.00 29.99 96 ASP A C 1
ATOM 840 O O . ASP A 1 99 ? 61.744 -21.751 80.127 1.00 28.10 96 ASP A O 1
ATOM 845 N N . TYR A 1 100 ? 63.396 -21.083 78.750 1.00 28.97 97 TYR A N 1
ATOM 846 C CA . TYR A 1 100 ? 62.937 -19.695 78.758 1.00 28.38 97 TYR A CA 1
ATOM 847 C C . TYR A 1 100 ? 61.608 -19.515 78.030 1.00 27.31 97 TYR A C 1
ATOM 848 O O . TYR A 1 100 ? 60.814 -18.673 78.402 1.00 26.52 97 TYR A O 1
ATOM 857 N N . TYR A 1 101 ? 61.378 -20.309 76.990 1.00 26.22 98 TYR A N 1
ATOM 858 C CA . TYR A 1 101 ? 60.113 -20.275 76.269 1.00 24.95 98 TYR A CA 1
ATOM 859 C C . TYR A 1 101 ? 58.963 -20.622 77.218 1.00 25.41 98 TYR A C 1
ATOM 860 O O . TYR A 1 101 ? 57.899 -19.997 77.183 1.00 22.69 98 TYR A O 1
ATOM 869 N N . THR A 1 102 ? 59.204 -21.618 78.067 1.00 25.88 99 THR A N 1
ATOM 870 C CA . THR A 1 102 ? 58.240 -22.052 79.063 1.00 26.86 99 THR A CA 1
ATOM 871 C C . THR A 1 102 ? 58.067 -20.996 80.138 1.00 27.10 99 THR A C 1
ATOM 872 O O . THR A 1 102 ? 56.939 -20.608 80.454 1.00 26.26 99 THR A O 1
ATOM 876 N N . THR A 1 103 ? 59.192 -20.517 80.682 1.00 27.24 100 THR A N 1
ATOM 877 C CA . THR A 1 103 ? 59.194 -19.464 81.710 1.00 29.12 100 THR A CA 1
ATOM 878 C C . THR A 1 103 ? 58.458 -18.203 81.250 1.00 27.68 100 THR A C 1
ATOM 879 O O . THR A 1 103 ? 57.596 -17.680 81.966 1.00 28.79 100 THR A O 1
ATOM 883 N N . LEU A 1 104 ? 58.789 -17.735 80.046 1.00 28.05 101 LEU A N 1
ATOM 884 C CA . LEU A 1 104 ? 58.168 -16.540 79.455 1.00 25.33 101 LEU A CA 1
ATOM 885 C C . LEU A 1 104 ? 56.649 -16.667 79.409 1.00 24.18 101 LEU A C 1
ATOM 886 O O . LEU A 1 104 ? 55.922 -15.794 79.887 1.00 21.47 101 LEU A O 1
ATOM 891 N N . ASN A 1 105 ? 56.166 -17.755 78.821 1.00 24.70 102 ASN A N 1
ATOM 892 C CA . ASN A 1 105 ? 54.729 -17.968 78.712 1.00 22.90 102 ASN A CA 1
ATOM 893 C C . ASN A 1 105 ? 54.052 -18.109 80.070 1.00 24.74 102 ASN A C 1
ATOM 894 O O . ASN A 1 105 ? 52.947 -17.611 80.252 1.00 24.57 102 ASN A O 1
ATOM 899 N N . LYS A 1 106 ? 54.704 -18.767 81.026 1.00 25.67 103 LYS A N 1
ATOM 900 C CA . LYS A 1 106 ? 54.125 -18.890 82.384 1.00 27.89 103 LYS A CA 1
ATOM 901 C C . LYS A 1 106 ? 54.062 -17.542 83.121 1.00 27.01 103 LYS A C 1
ATOM 902 O O . LYS A 1 106 ? 53.012 -17.173 83.629 1.00 27.32 103 LYS A O 1
ATOM 908 N N A GLU A 1 107 ? 55.168 -16.808 83.170 0.50 27.38 104 GLU A N 1
ATOM 909 N N B GLU A 1 107 ? 55.188 -16.829 83.139 0.50 27.56 104 GLU A N 1
ATOM 910 C CA A GLU A 1 107 ? 55.185 -15.532 83.903 0.50 28.77 104 GLU A CA 1
ATOM 911 C CA B GLU A 1 107 ? 55.301 -15.513 83.782 0.50 28.97 104 GLU A CA 1
ATOM 912 C C A GLU A 1 107 ? 54.257 -14.481 83.271 0.50 26.82 104 GLU A C 1
ATOM 913 C C B GLU A 1 107 ? 54.243 -14.551 83.264 0.50 27.07 104 GLU A C 1
ATOM 914 O O A GLU A 1 107 ? 53.687 -13.654 83.981 0.50 27.38 104 GLU A O 1
ATOM 915 O O B GLU A 1 107 ? 53.561 -13.878 84.034 0.50 28.09 104 GLU A O 1
ATOM 926 N N . ILE A 1 108 ? 54.123 -14.494 81.946 1.00 25.08 105 ILE A N 1
ATOM 927 C CA . ILE A 1 108 ? 53.206 -13.578 81.290 1.00 23.97 105 ILE A CA 1
ATOM 928 C C . ILE A 1 108 ? 51.762 -14.029 81.542 1.00 24.13 105 ILE A C 1
ATOM 929 O O . ILE A 1 108 ? 50.903 -13.204 81.795 1.00 23.90 105 ILE A O 1
ATOM 934 N N . SER A 1 109 ? 51.491 -15.335 81.486 1.00 23.84 106 SER A N 1
ATOM 935 C CA . SER A 1 109 ? 50.127 -15.816 81.816 1.00 24.38 106 SER A CA 1
ATOM 936 C C . SER A 1 109 ? 49.783 -15.423 83.246 1.00 25.58 106 SER A C 1
ATOM 937 O O . SER A 1 109 ? 48.640 -15.092 83.549 1.00 28.08 106 SER A O 1
ATOM 940 N N . ASN A 1 110 ? 50.780 -15.454 84.132 1.00 26.05 107 ASN A N 1
ATOM 941 C CA . ASN A 1 110 ? 50.542 -15.157 85.541 1.00 27.73 107 ASN A CA 1
ATOM 942 C C . ASN A 1 110 ? 50.219 -13.685 85.823 1.00 27.79 107 ASN A C 1
ATOM 943 O O . ASN A 1 110 ? 49.675 -13.371 86.867 1.00 28.82 107 ASN A O 1
ATOM 948 N N . THR A 1 111 ? 50.544 -12.788 84.893 1.00 26.99 108 THR A N 1
ATOM 949 C CA . THR A 1 111 ? 50.277 -11.361 85.104 1.00 27.39 108 THR A CA 1
ATOM 950 C C . THR A 1 111 ? 48.796 -11.039 85.081 1.00 28.56 108 THR A C 1
ATOM 951 O O . THR A 1 111 ? 48.374 -10.022 85.611 1.00 29.55 108 THR A O 1
ATOM 955 N N . GLY A 1 112 ? 48.012 -11.896 84.440 1.00 29.12 109 GLY A N 1
ATOM 956 C CA . GLY A 1 112 ? 46.597 -11.661 84.306 1.00 28.96 109 GLY A CA 1
ATOM 957 C C . GLY A 1 112 ? 46.319 -10.609 83.239 1.00 29.16 109 GLY A C 1
ATOM 958 O O . GLY A 1 112 ? 45.185 -10.203 83.057 1.00 29.05 109 GLY A O 1
ATOM 959 N N . LEU A 1 113 ? 47.352 -10.185 82.506 1.00 28.92 110 LEU A N 1
ATOM 960 C CA . LEU A 1 113 ? 47.182 -9.134 81.490 1.00 28.29 110 LEU A CA 1
ATOM 961 C C . LEU A 1 113 ? 47.063 -9.628 80.025 1.00 24.79 110 LEU A C 1
ATOM 962 O O . LEU A 1 113 ? 46.868 -8.820 79.122 1.00 24.81 110 LEU A O 1
ATOM 967 N N . VAL A 1 114 ? 47.191 -10.933 79.794 1.00 23.88 111 VAL A N 1
ATOM 968 C CA . VAL A 1 114 ? 46.965 -11.489 78.436 1.00 23.14 111 VAL A CA 1
ATOM 969 C C . VAL A 1 114 ? 45.778 -12.440 78.491 1.00 23.02 111 VAL A C 1
ATOM 970 O O . VAL A 1 114 ? 45.568 -13.143 79.481 1.00 20.97 111 VAL A O 1
ATOM 974 N N . ASP A 1 115 ? 44.997 -12.447 77.423 1.00 22.62 112 ASP A N 1
ATOM 975 C CA . ASP A 1 115 ? 43.790 -13.251 77.363 1.00 22.80 112 ASP A CA 1
ATOM 976 C C . ASP A 1 115 ? 44.030 -14.593 76.710 1.00 21.70 112 ASP A C 1
ATOM 977 O O . ASP A 1 115 ? 43.312 -15.543 76.988 1.00 21.53 112 ASP A O 1
ATOM 982 N N . LEU A 1 116 ? 45.040 -14.656 75.845 1.00 19.65 113 LEU A N 1
ATOM 983 C CA . LEU A 1 116 ? 45.417 -15.880 75.173 1.00 18.84 113 LEU A CA 1
ATOM 984 C C . LEU A 1 116 ? 46.913 -15.929 74.996 1.00 18.84 113 LEU A C 1
ATOM 985 O O . LEU A 1 116 ? 47.571 -14.892 74.952 1.00 18.15 113 LEU A O 1
ATOM 990 N N . ILE A 1 117 ? 47.445 -17.140 74.921 1.00 18.10 114 ILE A N 1
ATOM 991 C CA . ILE A 1 117 ? 48.827 -17.352 74.552 1.00 19.31 114 ILE A CA 1
ATOM 992 C C . ILE A 1 117 ? 48.819 -18.407 73.434 1.00 20.30 114 ILE A C 1
ATOM 993 O O . ILE A 1 117 ? 47.850 -19.174 73.298 1.00 21.75 114 ILE A O 1
ATOM 998 N N . ASP A 1 118 ? 49.876 -18.428 72.637 1.00 19.50 115 ASP A N 1
ATOM 999 C CA . ASP A 1 118 ? 50.022 -19.373 71.538 1.00 20.96 115 ASP A CA 1
ATOM 1000 C C . ASP A 1 118 ? 51.275 -20.190 71.772 1.00 22.83 115 ASP A C 1
ATOM 1001 O O . ASP A 1 118 ? 52.363 -19.632 71.857 1.00 26.02 115 ASP A O 1
ATOM 1006 N N A VAL A 1 119 ? 51.128 -21.511 71.898 0.60 22.59 116 VAL A N 1
ATOM 1007 N N B VAL A 1 119 ? 51.110 -21.512 71.891 0.40 22.88 116 VAL A N 1
ATOM 1008 C CA A VAL A 1 119 ? 52.284 -22.409 72.064 0.60 22.54 116 VAL A CA 1
ATOM 1009 C CA B VAL A 1 119 ? 52.228 -22.445 72.078 0.40 23.26 116 VAL A CA 1
ATOM 1010 C C A VAL A 1 119 ? 52.303 -23.423 70.914 0.60 23.17 116 VAL A C 1
ATOM 1011 C C B VAL A 1 119 ? 52.300 -23.355 70.847 0.40 23.27 116 VAL A C 1
ATOM 1012 O O A VAL A 1 119 ? 51.253 -23.847 70.430 0.60 23.28 116 VAL A O 1
ATOM 1013 O O B VAL A 1 119 ? 51.278 -23.617 70.214 0.40 23.33 116 VAL A O 1
ATOM 1020 N N . GLU A 1 120 ? 53.496 -23.814 70.497 1.00 23.03 117 GLU A N 1
ATOM 1021 C CA . GLU A 1 120 ? 53.673 -24.679 69.323 1.00 22.37 117 GLU A CA 1
ATOM 1022 C C . GLU A 1 120 ? 53.621 -26.171 69.603 1.00 24.48 117 GLU A C 1
ATOM 1023 O O . GLU A 1 120 ? 54.333 -26.682 70.474 1.00 24.14 117 GLU A O 1
ATOM 1029 N N . LEU A 1 121 ? 52.772 -26.862 68.834 1.00 23.80 118 LEU A N 1
ATOM 1030 C CA . LEU A 1 121 ? 52.582 -28.296 68.954 1.00 25.06 118 LEU A CA 1
ATOM 1031 C C . LEU A 1 121 ? 53.905 -29.054 68.938 1.00 25.97 118 LEU A C 1
ATOM 1032 O O . LEU A 1 121 ? 54.103 -29.959 69.732 1.00 25.61 118 LEU A O 1
ATOM 1037 N N . PHE A 1 122 ? 54.811 -28.680 68.044 1.00 26.34 119 PHE A N 1
ATOM 1038 C CA . PHE A 1 122 ? 56.066 -29.406 67.925 1.00 29.65 119 PHE A CA 1
ATOM 1039 C C . PHE A 1 122 ? 57.118 -29.081 68.994 1.00 30.29 119 PHE A C 1
ATOM 1040 O O . PHE A 1 122 ? 58.266 -29.533 68.896 1.00 32.62 119 PHE A O 1
ATOM 1048 N N . MET A 1 123 ? 56.733 -28.322 70.014 1.00 30.09 120 MET A N 1
ATOM 1049 C CA . MET A 1 123 ? 57.626 -28.087 71.158 1.00 31.95 120 MET A CA 1
ATOM 1050 C C . MET A 1 123 ? 57.635 -29.349 72.049 1.00 32.32 120 MET A C 1
ATOM 1051 O O . MET A 1 123 ? 58.504 -29.503 72.896 1.00 35.29 120 MET A O 1
ATOM 1056 N N . GLY A 1 124 ? 56.653 -30.231 71.862 1.00 32.88 121 GLY A N 1
ATOM 1057 C CA . GLY A 1 124 ? 56.583 -31.479 72.622 1.00 33.99 121 GLY A CA 1
ATOM 1058 C C . GLY A 1 124 ? 55.604 -31.427 73.782 1.00 32.75 121 GLY A C 1
ATOM 1059 O O . GLY A 1 124 ? 55.362 -30.375 74.355 1.00 31.23 121 GLY A O 1
ATOM 1060 N N . ASP A 1 125 ? 55.073 -32.589 74.139 1.00 33.43 122 ASP A N 1
ATOM 1061 C CA . ASP A 1 125 ? 54.069 -32.697 75.189 1.00 35.06 122 ASP A CA 1
ATOM 1062 C C . ASP A 1 125 ? 54.510 -32.198 76.572 1.00 34.69 122 ASP A C 1
ATOM 1063 O O . ASP A 1 125 ? 53.711 -31.642 77.295 1.00 34.34 122 ASP A O 1
ATOM 1068 N N . GLU A 1 126 ? 55.773 -32.390 76.929 1.00 35.67 123 GLU A N 1
ATOM 1069 C CA . GLU A 1 126 ? 56.266 -31.961 78.247 1.00 38.08 123 GLU A CA 1
ATOM 1070 C C . GLU A 1 126 ? 56.106 -30.452 78.413 1.00 36.22 123 GLU A C 1
ATOM 1071 O O . GLU A 1 126 ? 55.552 -29.978 79.410 1.00 35.92 123 GLU A O 1
ATOM 1077 N N . VAL A 1 127 ? 56.597 -29.707 77.429 1.00 34.29 124 VAL A N 1
ATOM 1078 C CA . VAL A 1 127 ? 56.490 -28.253 77.421 1.00 31.19 124 VAL A CA 1
ATOM 1079 C C . VAL A 1 127 ? 55.027 -27.818 77.321 1.00 29.45 124 VAL A C 1
ATOM 1080 O O . VAL A 1 127 ? 54.578 -26.924 78.045 1.00 28.98 124 VAL A O 1
ATOM 1084 N N . ILE A 1 128 ? 54.297 -28.434 76.399 1.00 27.98 125 ILE A N 1
ATOM 1085 C CA . ILE A 1 128 ? 52.902 -28.083 76.184 1.00 27.24 125 ILE A CA 1
ATOM 1086 C C . ILE A 1 128 ? 52.062 -28.352 77.424 1.00 28.73 125 ILE A C 1
ATOM 1087 O O . ILE A 1 128 ? 51.292 -27.489 77.839 1.00 27.02 125 ILE A O 1
ATOM 1092 N N . ASP A 1 129 ? 52.209 -29.547 78.015 1.00 29.71 126 ASP A N 1
ATOM 1093 C CA . ASP A 1 129 ? 51.437 -29.896 79.223 1.00 31.49 126 ASP A CA 1
ATOM 1094 C C . ASP A 1 129 ? 51.661 -28.916 80.359 1.00 32.22 126 ASP A C 1
ATOM 1095 O O . ASP A 1 129 ? 50.711 -28.508 81.017 1.00 33.29 126 ASP A O 1
ATOM 1100 N N . GLU A 1 130 ? 52.913 -28.526 80.587 1.00 33.74 127 GLU A N 1
ATOM 1101 C CA . GLU A 1 130 ? 53.226 -27.567 81.640 1.00 34.66 127 GLU A CA 1
ATOM 1102 C C . GLU A 1 130 ? 52.582 -26.186 81.375 1.00 31.86 127 GLU A C 1
ATOM 1103 O O . GLU A 1 130 ? 51.920 -25.628 82.254 1.00 31.27 127 GLU A O 1
ATOM 1109 N N . VAL A 1 131 ? 52.757 -25.659 80.162 1.00 29.85 128 VAL A N 1
ATOM 1110 C CA . VAL A 1 131 ? 52.232 -24.333 79.807 1.00 27.79 128 VAL A CA 1
ATOM 1111 C C . VAL A 1 131 ? 50.701 -24.296 79.765 1.00 28.15 128 VAL A C 1
ATOM 1112 O O . VAL A 1 131 ? 50.089 -23.369 80.291 1.00 26.47 128 VAL A O 1
ATOM 1116 N N . VAL A 1 132 ? 50.092 -25.300 79.140 1.00 27.86 129 VAL A N 1
ATOM 1117 C CA . VAL A 1 132 ? 48.633 -25.384 79.066 1.00 28.22 129 VAL A CA 1
ATOM 1118 C C . VAL A 1 132 ? 48.029 -25.463 80.467 1.00 28.87 129 VAL A C 1
ATOM 1119 O O . VAL A 1 132 ? 47.114 -24.696 80.797 1.00 26.75 129 VAL A O 1
ATOM 1123 N N . ASN A 1 133 ? 48.548 -26.376 81.298 1.00 29.68 130 ASN A N 1
ATOM 1124 C CA . ASN A 1 133 ? 48.042 -26.533 82.669 1.00 31.95 130 ASN A CA 1
ATOM 1125 C C . ASN A 1 133 ? 48.094 -25.229 83.455 1.00 30.77 130 ASN A C 1
ATOM 1126 O O . ASN A 1 133 ? 47.111 -24.846 84.109 1.00 28.88 130 ASN A O 1
ATOM 1131 N N . PHE A 1 134 ? 49.228 -24.540 83.377 1.00 28.78 131 PHE A N 1
ATOM 1132 C CA . PHE A 1 134 ? 49.401 -23.285 84.111 1.00 28.90 131 PHE A CA 1
ATOM 1133 C C . PHE A 1 134 ? 48.523 -22.153 83.554 1.00 27.59 131 PHE A C 1
ATOM 1134 O O . PHE A 1 134 ? 47.972 -21.365 84.311 1.00 26.91 131 PHE A O 1
ATOM 1142 N N . ALA A 1 135 ? 48.402 -22.074 82.231 1.00 25.35 132 ALA A N 1
ATOM 1143 C CA . ALA A 1 135 ? 47.580 -21.059 81.605 1.00 24.13 132 ALA A CA 1
ATOM 1144 C C . ALA A 1 135 ? 46.109 -21.227 82.019 1.00 24.75 132 ALA A C 1
ATOM 1145 O O . ALA A 1 135 ? 45.427 -20.244 82.366 1.00 23.87 132 ALA A O 1
ATOM 1147 N N . HIS A 1 136 ? 45.632 -22.473 82.019 1.00 24.33 133 HIS A N 1
ATOM 1148 C CA . HIS A 1 136 ? 44.248 -22.746 82.400 1.00 26.78 133 HIS A CA 1
ATOM 1149 C C . HIS A 1 136 ? 43.948 -22.396 83.857 1.00 29.25 133 HIS A C 1
ATOM 1150 O O . HIS A 1 136 ? 42.857 -21.930 84.167 1.00 28.43 133 HIS A O 1
ATOM 1157 N N . LYS A 1 137 ? 44.910 -22.604 84.750 1.00 32.13 134 LYS A N 1
ATOM 1158 C CA . LYS A 1 137 ? 44.704 -22.222 86.162 1.00 33.83 134 LYS A CA 1
ATOM 1159 C C . LYS A 1 137 ? 44.497 -20.707 86.300 1.00 32.36 134 LYS A C 1
ATOM 1160 O O . LYS A 1 137 ? 43.830 -20.259 87.224 1.00 32.78 134 LYS A O 1
ATOM 1166 N N . LYS A 1 138 ? 45.044 -19.938 85.353 1.00 30.84 135 LYS A N 1
ATOM 1167 C CA . LYS A 1 138 ? 44.885 -18.473 85.326 1.00 31.42 135 LYS A CA 1
ATOM 1168 C C . LYS A 1 138 ? 43.772 -18.007 84.364 1.00 30.37 135 LYS A C 1
ATOM 1169 O O . LYS A 1 138 ? 43.663 -16.825 84.074 1.00 31.78 135 LYS A O 1
ATOM 1175 N N . GLU A 1 139 ? 42.953 -18.939 83.877 1.00 29.97 136 GLU A N 1
ATOM 1176 C CA . GLU A 1 139 ? 41.875 -18.621 82.923 1.00 30.59 136 GLU A CA 1
ATOM 1177 C C . GLU A 1 139 ? 42.363 -18.004 81.604 1.00 28.03 136 GLU A C 1
ATOM 1178 O O . GLU A 1 139 ? 41.615 -17.268 80.948 1.00 27.83 136 GLU A O 1
ATOM 1184 N N . VAL A 1 140 ? 43.614 -18.289 81.232 1.00 23.95 137 VAL A N 1
ATOM 1185 C CA . VAL A 1 140 ? 44.163 -17.828 79.970 1.00 22.38 137 VAL A CA 1
ATOM 1186 C C . VAL A 1 140 ? 43.857 -18.892 78.923 1.00 22.79 137 VAL A C 1
ATOM 1187 O O . VAL A 1 140 ? 44.016 -20.106 79.194 1.00 24.98 137 VAL A O 1
ATOM 1191 N N . LYS A 1 141 ? 43.400 -18.457 77.746 1.00 21.23 138 LYS A N 1
ATOM 1192 C CA . LYS A 1 141 ? 43.059 -19.390 76.652 1.00 22.00 138 LYS A CA 1
ATOM 1193 C C . LYS A 1 141 ? 44.313 -19.725 75.893 1.00 22.84 138 LYS A C 1
ATOM 1194 O O . LYS A 1 141 ? 45.204 -18.893 75.765 1.00 23.86 138 LYS A O 1
ATOM 1200 N N . VAL A 1 142 ? 44.406 -20.952 75.406 1.00 21.87 139 VAL A N 1
ATOM 1201 C CA . VAL A 1 142 ? 45.611 -21.387 74.714 1.00 20.89 139 VAL A CA 1
ATOM 1202 C C . VAL A 1 142 ? 45.337 -21.815 73.284 1.00 21.13 139 VAL A C 1
ATOM 1203 O O . VAL A 1 142 ? 44.424 -22.615 73.019 1.00 20.07 139 VAL A O 1
ATOM 1207 N N . ILE A 1 143 ? 46.105 -21.221 72.370 1.00 20.58 140 ILE A N 1
ATOM 1208 C CA . ILE A 1 143 ? 46.159 -21.619 71.000 1.00 18.94 140 ILE A CA 1
ATOM 1209 C C . ILE A 1 143 ? 47.354 -22.571 70.924 1.00 20.41 140 ILE A C 1
ATOM 1210 O O . ILE A 1 143 ? 48.454 -22.247 71.401 1.00 20.60 140 ILE A O 1
ATOM 1215 N N . ILE A 1 144 ? 47.148 -23.765 70.384 1.00 18.13 141 ILE A N 1
ATOM 1216 C CA . ILE A 1 144 ? 48.277 -24.646 70.105 1.00 19.35 141 ILE A CA 1
ATOM 1217 C C . ILE A 1 144 ? 48.414 -24.586 68.589 1.00 18.15 141 ILE A C 1
ATOM 1218 O O . ILE A 1 144 ? 47.470 -24.909 67.852 1.00 19.12 141 ILE A O 1
ATOM 1223 N N . SER A 1 145 ? 49.576 -24.164 68.112 1.00 17.66 142 SER A N 1
ATOM 1224 C CA . SER A 1 145 ? 49.761 -23.950 66.680 1.00 19.09 142 SER A CA 1
ATOM 1225 C C . SER A 1 145 ? 50.783 -24.859 66.005 1.00 21.48 142 SER A C 1
ATOM 1226 O O . SER A 1 145 ? 51.651 -25.468 66.640 1.00 21.43 142 SER A O 1
ATOM 1229 N N . ASN A 1 146 ? 50.652 -24.934 64.694 1.00 19.97 143 ASN A N 1
ATOM 1230 C CA . ASN A 1 146 ? 51.557 -25.699 63.868 1.00 21.53 143 ASN A CA 1
ATOM 1231 C C . ASN A 1 146 ? 51.650 -25.043 62.497 1.00 21.65 143 ASN A C 1
ATOM 1232 O O . ASN A 1 146 ? 50.639 -24.554 61.950 1.00 19.03 143 ASN A O 1
ATOM 1237 N N . HIS A 1 147 ? 52.860 -25.029 61.948 1.00 20.88 144 HIS A N 1
ATOM 1238 C CA . HIS A 1 147 ? 53.132 -24.389 60.687 1.00 22.44 144 HIS A CA 1
ATOM 1239 C C . HIS A 1 147 ? 53.908 -25.267 59.722 1.00 23.77 144 HIS A C 1
ATOM 1240 O O . HIS A 1 147 ? 54.802 -26.016 60.132 1.00 25.10 144 HIS A O 1
ATOM 1247 N N . ASP A 1 148 ? 53.572 -25.173 58.448 1.00 21.04 145 ASP A N 1
ATOM 1248 C CA . ASP A 1 148 ? 54.373 -25.820 57.417 1.00 22.72 145 ASP A CA 1
ATOM 1249 C C . ASP A 1 148 ? 54.580 -24.784 56.307 1.00 22.18 145 ASP A C 1
ATOM 1250 O O . ASP A 1 148 ? 53.649 -24.448 55.577 1.00 21.23 145 ASP A O 1
ATOM 1255 N N . PHE A 1 149 ? 55.806 -24.277 56.213 1.00 22.37 146 PHE A N 1
ATOM 1256 C CA . PHE A 1 149 ? 56.134 -23.246 55.247 1.00 23.73 146 PHE A CA 1
ATOM 1257 C C . PHE A 1 149 ? 56.575 -23.775 53.910 1.00 24.42 146 PHE A C 1
ATOM 1258 O O . PHE A 1 149 ? 56.781 -23.012 53.000 1.00 22.35 146 PHE A O 1
ATOM 1266 N N . ASN A 1 150 ? 56.712 -25.087 53.796 1.00 25.96 147 ASN A N 1
ATOM 1267 C CA . ASN A 1 150 ? 57.180 -25.691 52.565 1.00 27.40 147 ASN A CA 1
ATOM 1268 C C . ASN A 1 150 ? 56.096 -26.337 51.732 1.00 24.49 147 ASN A C 1
ATOM 1269 O O . ASN A 1 150 ? 56.189 -26.346 50.514 1.00 26.22 147 ASN A O 1
ATOM 1274 N N . LYS A 1 151 ? 55.081 -26.895 52.382 1.00 23.49 148 LYS A N 1
ATOM 1275 C CA . LYS A 1 151 ? 54.054 -27.627 51.664 1.00 23.73 148 LYS A CA 1
ATOM 1276 C C . LYS A 1 151 ? 52.763 -27.699 52.472 1.00 22.77 148 LYS A C 1
ATOM 1277 O O . LYS A 1 151 ? 52.684 -27.211 53.594 1.00 22.22 148 LYS A O 1
ATOM 1283 N N . THR A 1 152 ? 51.769 -28.334 51.877 1.00 21.67 149 THR A N 1
ATOM 1284 C CA . THR A 1 152 ? 50.475 -28.555 52.512 1.00 20.41 149 THR A CA 1
ATOM 1285 C C . THR A 1 152 ? 50.383 -30.059 52.775 1.00 21.19 149 THR A C 1
ATOM 1286 O O . THR A 1 152 ? 50.364 -30.842 51.843 1.00 19.28 149 THR A O 1
ATOM 1290 N N . PRO A 1 153 ? 50.379 -30.465 54.055 1.00 22.61 150 PRO A N 1
ATOM 1291 C CA . PRO A 1 153 ? 50.225 -31.877 54.347 1.00 24.25 150 PRO A CA 1
ATOM 1292 C C . PRO A 1 153 ? 48.894 -32.394 53.823 1.00 22.92 150 PRO A C 1
ATOM 1293 O O . PRO A 1 153 ? 47.987 -31.601 53.536 1.00 19.60 150 PRO A O 1
ATOM 1297 N N . LYS A 1 154 ? 48.799 -33.709 53.679 1.00 22.15 151 LYS A N 1
ATOM 1298 C CA . LYS A 1 154 ? 47.586 -34.340 53.191 1.00 22.49 151 LYS A CA 1
ATOM 1299 C C . LYS A 1 154 ? 46.423 -34.014 54.117 1.00 20.57 151 LYS A C 1
ATOM 1300 O O . LYS A 1 154 ? 46.614 -33.795 55.318 1.00 18.56 151 LYS A O 1
ATOM 1306 N N . LYS A 1 155 ? 45.219 -33.971 53.557 1.00 21.08 152 LYS A N 1
ATOM 1307 C CA . LYS A 1 155 ? 44.016 -33.668 54.336 1.00 21.71 152 LYS A CA 1
ATOM 1308 C C . LYS A 1 155 ? 44.012 -34.377 55.698 1.00 21.25 152 LYS A C 1
ATOM 1309 O O . LYS A 1 155 ? 43.811 -33.740 56.745 1.00 20.61 152 LYS A O 1
ATOM 1315 N N . GLU A 1 156 ? 44.253 -35.693 55.678 1.00 19.73 153 GLU A N 1
ATOM 1316 C CA . GLU A 1 156 ? 44.224 -36.513 56.899 1.00 21.97 153 GLU A CA 1
ATOM 1317 C C . GLU A 1 156 ? 45.278 -36.140 57.926 1.00 22.93 153 GLU A C 1
ATOM 1318 O O . GLU A 1 156 ? 45.043 -36.273 59.136 1.00 22.71 153 GLU A O 1
ATOM 1324 N N . GLU A 1 157 ? 46.455 -35.715 57.456 1.00 22.39 154 GLU A N 1
ATOM 1325 C CA . GLU A 1 157 ? 47.513 -35.277 58.362 1.00 22.94 154 GLU A CA 1
ATOM 1326 C C . GLU A 1 157 ? 47.157 -33.920 59.008 1.00 21.42 154 GLU A C 1
ATOM 1327 O O . GLU A 1 157 ? 47.448 -33.692 60.196 1.00 20.06 154 GLU A O 1
ATOM 1333 N N . ILE A 1 158 ? 46.541 -33.018 58.235 1.00 19.69 155 ILE A N 1
ATOM 1334 C CA . ILE A 1 158 ? 46.059 -31.739 58.790 1.00 18.90 155 ILE A CA 1
ATOM 1335 C C . ILE A 1 158 ? 45.027 -32.028 59.914 1.00 20.29 155 ILE A C 1
ATOM 1336 O O . ILE A 1 158 ? 45.106 -31.470 61.043 1.00 18.58 155 ILE A O 1
ATOM 1341 N N . VAL A 1 159 ? 44.080 -32.905 59.615 1.00 19.81 156 VAL A N 1
ATOM 1342 C CA . VAL A 1 159 ? 43.043 -33.276 60.589 1.00 19.60 156 VAL A CA 1
ATOM 1343 C C . VAL A 1 159 ? 43.670 -33.932 61.834 1.00 20.62 156 VAL A C 1
ATOM 1344 O O . VAL A 1 159 ? 43.299 -33.635 62.961 1.00 19.72 156 VAL A O 1
ATOM 1348 N N . SER A 1 160 ? 44.631 -34.822 61.614 1.00 22.38 157 SER A N 1
ATOM 1349 C CA . SER A 1 160 ? 45.346 -35.492 62.712 1.00 21.93 157 SER A CA 1
ATOM 1350 C C . SER A 1 160 ? 46.008 -34.483 63.654 1.00 20.49 157 SER A C 1
ATOM 1351 O O . SER A 1 160 ? 45.941 -34.626 64.875 1.00 20.80 157 SER A O 1
ATOM 1354 N N . ARG A 1 161 ? 46.648 -33.467 63.094 1.00 19.11 158 ARG A N 1
ATOM 1355 C CA . ARG A 1 161 ? 47.294 -32.446 63.912 1.00 19.47 158 ARG A CA 1
ATOM 1356 C C . ARG A 1 161 ? 46.290 -31.613 64.716 1.00 19.59 158 ARG A C 1
ATOM 1357 O O . ARG A 1 161 ? 46.530 -31.316 65.890 1.00 20.98 158 ARG A O 1
ATOM 1365 N N . LEU A 1 162 ? 45.191 -31.223 64.085 1.00 17.47 159 LEU A N 1
ATOM 1366 C CA . LEU A 1 162 ? 44.141 -30.450 64.768 1.00 19.06 159 LEU A CA 1
ATOM 1367 C C . LEU A 1 162 ? 43.540 -31.280 65.892 1.00 19.07 159 LEU A C 1
ATOM 1368 O O . LEU A 1 162 ? 43.262 -30.756 66.997 1.00 19.13 159 LEU A O 1
ATOM 1373 N N . CYS A 1 163 ? 43.356 -32.578 65.638 1.00 18.81 160 CYS A N 1
ATOM 1374 C CA . CYS A 1 163 ? 42.886 -33.493 66.676 1.00 20.73 160 CYS A CA 1
ATOM 1375 C C . CYS A 1 163 ? 43.896 -33.611 67.833 1.00 22.05 160 CYS A C 1
ATOM 1376 O O . CYS A 1 163 ? 43.502 -33.602 68.993 1.00 20.95 160 CYS A O 1
ATOM 1379 N N A ARG A 1 164 ? 45.184 -33.736 67.505 0.70 22.43 161 ARG A N 1
ATOM 1380 N N B ARG A 1 164 ? 45.189 -33.729 67.523 0.30 21.74 161 ARG A N 1
ATOM 1381 C CA A ARG A 1 164 ? 46.212 -33.823 68.533 0.70 22.76 161 ARG A CA 1
ATOM 1382 C CA B ARG A 1 164 ? 46.197 -33.820 68.585 0.30 21.88 161 ARG A CA 1
ATOM 1383 C C A ARG A 1 164 ? 46.198 -32.564 69.418 0.70 21.47 161 ARG A C 1
ATOM 1384 C C B ARG A 1 164 ? 46.213 -32.553 69.435 0.30 21.16 161 ARG A C 1
ATOM 1385 O O A ARG A 1 164 ? 46.318 -32.653 70.637 0.70 21.88 161 ARG A O 1
ATOM 1386 O O B ARG A 1 164 ? 46.379 -32.623 70.653 0.30 21.47 161 ARG A O 1
ATOM 1401 N N . MET A 1 165 ? 46.039 -31.398 68.799 1.00 20.21 162 MET A N 1
ATOM 1402 C CA . MET A 1 165 ? 45.980 -30.138 69.536 1.00 20.42 162 MET A CA 1
ATOM 1403 C C . MET A 1 165 ? 44.811 -30.175 70.559 1.00 21.64 162 MET A C 1
ATOM 1404 O O . MET A 1 165 ? 44.976 -29.762 71.705 1.00 21.64 162 MET A O 1
ATOM 1409 N N . GLN A 1 166 ? 43.650 -30.676 70.131 1.00 22.00 163 GLN A N 1
ATOM 1410 C CA . GLN A 1 166 ? 42.492 -30.826 71.030 1.00 22.46 163 GLN A CA 1
ATOM 1411 C C . GLN A 1 166 ? 42.829 -31.741 72.189 1.00 23.45 163 GLN A C 1
ATOM 1412 O O . GLN A 1 166 ? 42.499 -31.444 73.334 1.00 22.71 163 GLN A O 1
ATOM 1418 N N . GLU A 1 167 ? 43.488 -32.862 71.873 1.00 24.26 164 GLU A N 1
ATOM 1419 C CA . GLU A 1 167 ? 43.890 -33.855 72.883 1.00 27.27 164 GLU A CA 1
ATOM 1420 C C . GLU A 1 167 ? 44.839 -33.254 73.896 1.00 25.44 164 GLU A C 1
ATOM 1421 O O . GLU A 1 167 ? 44.814 -33.631 75.061 1.00 25.69 164 GLU A O 1
ATOM 1427 N N . LEU A 1 168 ? 45.657 -32.300 73.457 1.00 24.04 165 LEU A N 1
ATOM 1428 C CA . LEU A 1 168 ? 46.599 -31.628 74.359 1.00 24.52 165 LEU A CA 1
ATOM 1429 C C . LEU A 1 168 ? 45.983 -30.461 75.155 1.00 25.06 165 LEU A C 1
ATOM 1430 O O . LEU A 1 168 ? 46.694 -29.768 75.892 1.00 26.26 165 LEU A O 1
ATOM 1435 N N . GLY A 1 169 ? 44.670 -30.250 75.014 1.00 24.01 166 GLY A N 1
ATOM 1436 C CA . GLY A 1 169 ? 43.969 -29.215 75.778 1.00 23.49 166 GLY A CA 1
ATOM 1437 C C . GLY A 1 169 ? 43.892 -27.833 75.146 1.00 22.99 166 GLY A C 1
ATOM 1438 O O . GLY A 1 169 ? 43.536 -26.864 75.820 1.00 25.68 166 GLY A O 1
ATOM 1439 N N . ALA A 1 170 ? 44.230 -27.712 73.865 1.00 22.23 167 ALA A N 1
ATOM 1440 C CA . ALA A 1 170 ? 44.120 -26.415 73.202 1.00 21.72 167 ALA A CA 1
ATOM 1441 C C . ALA A 1 170 ? 42.697 -25.908 73.319 1.00 22.06 167 ALA A C 1
ATOM 1442 O O . ALA A 1 170 ? 41.759 -26.655 73.130 1.00 22.54 167 ALA A O 1
ATOM 1444 N N . ASP A 1 171 ? 42.534 -24.635 73.640 1.00 22.81 168 ASP A N 1
ATOM 1445 C CA . ASP A 1 171 ? 41.220 -24.019 73.558 1.00 22.09 168 ASP A CA 1
ATOM 1446 C C . ASP A 1 171 ? 40.929 -23.739 72.074 1.00 21.86 168 ASP A C 1
ATOM 1447 O O . ASP A 1 171 ? 39.751 -23.772 71.619 1.00 20.44 168 ASP A O 1
ATOM 1452 N N . LEU A 1 172 ? 42.007 -23.496 71.322 1.00 20.35 169 LEU A N 1
ATOM 1453 C CA . LEU A 1 172 ? 41.923 -23.140 69.905 1.00 20.35 169 LEU A CA 1
ATOM 1454 C C . LEU A 1 172 ? 43.069 -23.736 69.074 1.00 19.22 169 LEU A C 1
ATOM 1455 O O . LEU A 1 172 ? 44.171 -23.150 68.990 1.00 18.40 169 LEU A O 1
ATOM 1460 N N . PRO A 1 173 ? 42.831 -24.901 68.463 1.00 18.63 170 PRO A N 1
ATOM 1461 C CA . PRO A 1 173 ? 43.830 -25.471 67.552 1.00 18.44 170 PRO A CA 1
ATOM 1462 C C . PRO A 1 173 ? 44.096 -24.515 66.387 1.00 19.06 170 PRO A C 1
ATOM 1463 O O . PRO A 1 173 ? 43.150 -23.895 65.876 1.00 18.67 170 PRO A O 1
ATOM 1467 N N . LYS A 1 174 ? 45.357 -24.402 65.965 1.00 18.71 171 LYS A N 1
ATOM 1468 C CA . LYS A 1 174 ? 45.702 -23.514 64.863 1.00 18.48 171 LYS A CA 1
ATOM 1469 C C . LYS A 1 174 ? 46.688 -24.158 63.905 1.00 18.93 171 LYS A C 1
ATOM 1470 O O . LYS A 1 174 ? 47.730 -24.678 64.330 1.00 17.60 171 LYS A O 1
ATOM 1476 N N . ILE A 1 175 ? 46.374 -24.123 62.611 1.00 16.96 172 ILE A N 1
ATOM 1477 C CA . ILE A 1 175 ? 47.325 -24.611 61.621 1.00 19.20 172 ILE A CA 1
ATOM 1478 C C . ILE A 1 175 ? 47.446 -23.662 60.434 1.00 19.73 172 ILE A C 1
ATOM 1479 O O . ILE A 1 175 ? 46.453 -23.126 59.940 1.00 19.07 172 ILE A O 1
ATOM 1484 N N . ALA A 1 176 ? 48.687 -23.446 60.007 1.00 19.11 173 ALA A N 1
ATOM 1485 C CA . ALA A 1 176 ? 48.999 -22.617 58.863 1.00 19.56 173 ALA A CA 1
ATOM 1486 C C . ALA A 1 176 ? 49.912 -23.428 57.937 1.00 18.90 173 ALA A C 1
ATOM 1487 O O . ALA A 1 176 ? 50.975 -23.889 58.357 1.00 18.68 173 ALA A O 1
ATOM 1489 N N . VAL A 1 177 ? 49.502 -23.587 56.681 1.00 18.81 174 VAL A N 1
ATOM 1490 C CA . VAL A 1 177 ? 50.243 -24.391 55.729 1.00 18.94 174 VAL A CA 1
ATOM 1491 C C . VAL A 1 177 ? 50.504 -23.651 54.425 1.00 18.98 174 VAL A C 1
ATOM 1492 O O . VAL A 1 177 ? 49.811 -22.696 54.091 1.00 19.74 174 VAL A O 1
ATOM 1496 N N . MET A 1 178 ? 51.527 -24.086 53.696 1.00 19.93 175 MET A N 1
ATOM 1497 C CA . MET A 1 178 ? 51.907 -23.435 52.455 1.00 20.17 175 MET A CA 1
ATOM 1498 C C . MET A 1 178 ? 51.455 -24.249 51.240 1.00 20.61 175 MET A C 1
ATOM 1499 O O . MET A 1 178 ? 51.849 -25.427 51.080 1.00 23.14 175 MET A O 1
ATOM 1504 N N . PRO A 1 179 ? 50.664 -23.629 50.369 1.00 19.28 176 PRO A N 1
ATOM 1505 C CA . PRO A 1 179 ? 50.216 -24.311 49.168 1.00 20.23 176 PRO A CA 1
ATOM 1506 C C . PRO A 1 179 ? 51.296 -24.309 48.120 1.00 23.10 176 PRO A C 1
ATOM 1507 O O . PRO A 1 179 ? 52.000 -23.303 47.979 1.00 22.60 176 PRO A O 1
ATOM 1511 N N . GLN A 1 180 ? 51.463 -25.431 47.417 1.00 23.28 177 GLN A N 1
ATOM 1512 C CA . GLN A 1 180 ? 52.398 -25.495 46.289 1.00 24.49 177 GLN A CA 1
ATOM 1513 C C . GLN A 1 180 ? 51.651 -25.352 44.962 1.00 25.64 177 GLN A C 1
ATOM 1514 O O . GLN A 1 180 ? 52.259 -25.120 43.917 1.00 25.41 177 GLN A O 1
ATOM 1520 N N . ASN A 1 181 ? 50.334 -25.468 45.029 1.00 24.05 178 ASN A N 1
ATOM 1521 C CA . ASN A 1 181 ? 49.445 -25.319 43.866 1.00 25.43 178 ASN A CA 1
ATOM 1522 C C . ASN A 1 181 ? 48.040 -24.989 44.372 1.00 24.05 178 ASN A C 1
ATOM 1523 O O . ASN A 1 181 ? 47.787 -25.010 45.592 1.00 22.97 178 ASN A O 1
ATOM 1528 N N . GLU A 1 182 ? 47.134 -24.708 43.444 1.00 23.55 179 GLU A N 1
ATOM 1529 C CA . GLU A 1 182 ? 45.774 -24.290 43.794 1.00 23.90 179 GLU A CA 1
ATOM 1530 C C . GLU A 1 182 ? 45.008 -25.371 44.530 1.00 21.14 179 GLU A C 1
ATOM 1531 O O . GLU A 1 182 ? 44.250 -25.085 45.448 1.00 21.51 179 GLU A O 1
ATOM 1537 N N . LYS A 1 183 ? 45.228 -26.621 44.156 1.00 21.12 180 LYS A N 1
ATOM 1538 C CA . LYS A 1 183 ? 44.530 -27.729 44.806 1.00 23.49 180 LYS A CA 1
ATOM 1539 C C . LYS A 1 183 ? 44.879 -27.807 46.308 1.00 22.17 180 LYS A C 1
ATOM 1540 O O . LYS A 1 183 ? 44.012 -28.100 47.128 1.00 22.76 180 LYS A O 1
ATOM 1546 N N . ASP A 1 184 ? 46.140 -27.522 46.653 1.00 22.20 181 ASP A N 1
ATOM 1547 C CA . ASP A 1 184 ? 46.578 -27.461 48.059 1.00 21.19 181 ASP A CA 1
ATOM 1548 C C . ASP A 1 184 ? 45.717 -26.512 48.906 1.00 19.92 181 ASP A C 1
ATOM 1549 O O . ASP A 1 184 ? 45.477 -26.768 50.080 1.00 19.82 181 ASP A O 1
ATOM 1554 N N . VAL A 1 185 ? 45.269 -25.401 48.314 1.00 19.59 182 VAL A N 1
ATOM 1555 C CA . VAL A 1 185 ? 44.420 -24.457 49.042 1.00 19.28 182 VAL A CA 1
ATOM 1556 C C . VAL A 1 185 ? 43.085 -25.147 49.368 1.00 18.43 182 VAL A C 1
ATOM 1557 O O . VAL A 1 185 ? 42.538 -24.989 50.466 1.00 17.85 182 VAL A O 1
ATOM 1561 N N . LEU A 1 186 ? 42.564 -25.904 48.406 1.00 20.18 183 LEU A N 1
ATOM 1562 C CA . LEU A 1 186 ? 41.305 -26.641 48.596 1.00 17.87 183 LEU A CA 1
ATOM 1563 C C . LEU A 1 186 ? 41.498 -27.756 49.636 1.00 18.76 183 LEU A C 1
ATOM 1564 O O . LEU A 1 186 ? 40.592 -28.041 50.407 1.00 19.59 183 LEU A O 1
ATOM 1569 N N . VAL A 1 187 ? 42.677 -28.378 49.651 1.00 19.17 184 VAL A N 1
ATOM 1570 C CA . VAL A 1 187 ? 42.972 -29.420 50.648 1.00 20.78 184 VAL A CA 1
ATOM 1571 C C . VAL A 1 187 ? 42.858 -28.806 52.069 1.00 19.79 184 VAL A C 1
ATOM 1572 O O . VAL A 1 187 ? 42.224 -29.387 52.960 1.00 17.61 184 VAL A O 1
ATOM 1576 N N . LEU A 1 188 ? 43.454 -27.622 52.261 1.00 20.50 185 LEU A N 1
ATOM 1577 C CA . LEU A 1 188 ? 43.410 -26.945 53.558 1.00 18.73 185 LEU A CA 1
ATOM 1578 C C . LEU A 1 188 ? 41.960 -26.638 53.932 1.00 19.68 185 LEU A C 1
ATOM 1579 O O . LEU A 1 188 ? 41.525 -26.908 55.063 1.00 20.81 185 LEU A O 1
ATOM 1584 N N . LEU A 1 189 ? 41.190 -26.124 52.981 1.00 18.35 186 LEU A N 1
ATOM 1585 C CA . LEU A 1 189 ? 39.765 -25.834 53.251 1.00 17.01 186 LEU A CA 1
ATOM 1586 C C . LEU A 1 189 ? 38.950 -27.115 53.546 1.00 18.37 186 LEU A C 1
ATOM 1587 O O . LEU A 1 189 ? 38.100 -27.120 54.429 1.00 16.61 186 LEU A O 1
ATOM 1592 N N . GLU A 1 190 ? 39.224 -28.190 52.804 1.00 17.60 187 GLU A N 1
ATOM 1593 C CA . GLU A 1 190 ? 38.508 -29.467 52.998 1.00 20.47 187 GLU A CA 1
ATOM 1594 C C . GLU A 1 190 ? 38.811 -30.048 54.394 1.00 20.66 187 GLU A C 1
ATOM 1595 O O . GLU A 1 190 ? 37.903 -30.524 55.104 1.00 18.58 187 GLU A O 1
ATOM 1601 N N . ALA A 1 191 ? 40.085 -30.001 54.785 1.00 17.57 188 ALA A N 1
ATOM 1602 C CA . ALA A 1 191 ? 40.507 -30.464 56.115 1.00 18.08 188 ALA A CA 1
ATOM 1603 C C . ALA A 1 191 ? 39.836 -29.651 57.221 1.00 17.63 188 ALA A C 1
ATOM 1604 O O . ALA A 1 191 ? 39.413 -30.208 58.239 1.00 17.37 188 ALA A O 1
ATOM 1606 N N . THR A 1 192 ? 39.737 -28.336 57.008 1.00 17.62 189 THR A N 1
ATOM 1607 C CA . THR A 1 192 ? 39.109 -27.444 57.938 1.00 16.28 189 THR A CA 1
ATOM 1608 C C . THR A 1 192 ? 37.658 -27.842 58.194 1.00 17.40 189 THR A C 1
ATOM 1609 O O . THR A 1 192 ? 37.248 -27.978 59.353 1.00 16.60 189 THR A O 1
ATOM 1613 N N . ASN A 1 193 ? 36.879 -28.026 57.125 1.00 17.13 190 ASN A N 1
ATOM 1614 C CA . ASN A 1 193 ? 35.463 -28.334 57.295 1.00 17.58 190 ASN A CA 1
ATOM 1615 C C . ASN A 1 193 ? 35.262 -29.761 57.818 1.00 16.78 190 ASN A C 1
ATOM 1616 O O . ASN A 1 193 ? 34.348 -29.998 58.574 1.00 18.60 190 ASN A O 1
ATOM 1621 N N . GLU A 1 194 ? 36.120 -30.701 57.405 1.00 17.47 191 GLU A N 1
ATOM 1622 C CA . GLU A 1 194 ? 36.051 -32.077 57.917 1.00 19.70 191 GLU A CA 1
ATOM 1623 C C . GLU A 1 194 ? 36.261 -32.051 59.451 1.00 19.96 191 GLU A C 1
ATOM 1624 O O . GLU A 1 194 ? 35.513 -32.677 60.203 1.00 17.66 191 GLU A O 1
ATOM 1630 N N . MET A 1 195 ? 37.278 -31.303 59.900 1.00 17.67 192 MET A N 1
ATOM 1631 C CA . MET A 1 195 ? 37.557 -31.181 61.322 1.00 17.73 192 MET A CA 1
ATOM 1632 C C . MET A 1 195 ? 36.367 -30.520 62.008 1.00 17.47 192 MET A C 1
ATOM 1633 O O . MET A 1 195 ? 35.809 -31.047 63.010 1.00 19.59 192 MET A O 1
ATOM 1638 N N . PHE A 1 196 ? 35.956 -29.384 61.453 1.00 18.53 193 PHE A N 1
ATOM 1639 C CA . PHE A 1 196 ? 34.826 -28.615 61.963 1.00 19.19 193 PHE A CA 1
ATOM 1640 C C . PHE A 1 196 ? 33.533 -29.442 62.160 1.00 21.20 193 PHE A C 1
ATOM 1641 O O . PHE A 1 196 ? 32.907 -29.385 63.225 1.00 22.01 193 PHE A O 1
ATOM 1649 N N . LYS A 1 197 ? 33.143 -30.206 61.143 1.00 21.24 194 LYS A N 1
ATOM 1650 C CA . LYS A 1 197 ? 31.896 -30.975 61.207 1.00 21.56 194 LYS A CA 1
ATOM 1651 C C . LYS A 1 197 ? 31.945 -32.321 61.933 1.00 21.76 194 LYS A C 1
ATOM 1652 O O . LYS A 1 197 ? 30.967 -32.712 62.539 1.00 21.12 194 LYS A O 1
ATOM 1658 N N . ILE A 1 198 ? 33.083 -33.008 61.902 1.00 19.66 195 ILE A N 1
ATOM 1659 C CA . ILE A 1 198 ? 33.145 -34.372 62.388 1.00 21.34 195 ILE A CA 1
ATOM 1660 C C . ILE A 1 198 ? 33.916 -34.650 63.679 1.00 21.29 195 ILE A C 1
ATOM 1661 O O . ILE A 1 198 ? 33.525 -35.525 64.448 1.00 21.63 195 ILE A O 1
ATOM 1666 N N . TYR A 1 199 ? 34.991 -33.921 63.920 1.00 19.49 196 TYR A N 1
ATOM 1667 C CA . TYR A 1 199 ? 35.860 -34.192 65.051 1.00 18.18 196 TYR A CA 1
ATOM 1668 C C . TYR A 1 199 ? 36.048 -33.084 66.076 1.00 19.75 196 TYR A C 1
ATOM 1669 O O . TYR A 1 199 ? 36.566 -33.351 67.145 1.00 19.35 196 TYR A O 1
ATOM 1678 N N . ALA A 1 200 ? 35.679 -31.849 65.729 1.00 19.65 197 ALA A N 1
ATOM 1679 C CA . ALA A 1 200 ? 35.924 -30.689 66.580 1.00 19.31 197 ALA A CA 1
ATOM 1680 C C . ALA A 1 200 ? 34.902 -30.533 67.694 1.00 21.52 197 ALA A C 1
ATOM 1681 O O . ALA A 1 200 ? 33.681 -30.713 67.465 1.00 22.26 197 ALA A O 1
ATOM 1683 N N . ASP A 1 201 ? 35.379 -30.236 68.906 1.00 21.06 198 ASP A N 1
ATOM 1684 C CA . ASP A 1 201 ? 34.455 -29.903 70.016 1.00 22.46 198 ASP A CA 1
ATOM 1685 C C . ASP A 1 201 ? 34.794 -28.514 70.542 1.00 23.35 198 ASP A C 1
ATOM 1686 O O . ASP A 1 201 ? 34.416 -28.146 71.643 1.00 23.99 198 ASP A O 1
ATOM 1691 N N . ARG A 1 202 ? 35.489 -27.746 69.711 1.00 22.53 199 ARG A N 1
ATOM 1692 C CA . ARG A 1 202 ? 35.874 -26.374 70.028 1.00 22.25 199 ARG A CA 1
ATOM 1693 C C . ARG A 1 202 ? 36.223 -25.663 68.715 1.00 20.65 199 ARG A C 1
ATOM 1694 O O . ARG A 1 202 ? 36.398 -26.323 67.680 1.00 19.04 199 ARG A O 1
ATOM 1702 N N . PRO A 1 203 ? 36.330 -24.323 68.748 1.00 18.65 200 PRO A N 1
ATOM 1703 C CA . PRO A 1 203 ? 36.663 -23.607 67.520 1.00 20.28 200 PRO A CA 1
ATOM 1704 C C . PRO A 1 203 ? 38.090 -23.901 67.051 1.00 17.90 200 PRO A C 1
ATOM 1705 O O . PRO A 1 203 ? 38.974 -24.177 67.866 1.00 18.62 200 PRO A O 1
ATOM 1709 N N . ILE A 1 204 ? 38.303 -23.868 65.750 1.00 17.12 201 ILE A N 1
ATOM 1710 C CA . ILE A 1 204 ? 39.642 -24.083 65.179 1.00 16.72 201 ILE A CA 1
ATOM 1711 C C . ILE A 1 204 ? 40.029 -22.872 64.321 1.00 17.55 201 ILE A C 1
ATOM 1712 O O . ILE A 1 204 ? 39.175 -22.063 63.978 1.00 18.08 201 ILE A O 1
ATOM 1717 N N . ILE A 1 205 ? 41.323 -22.759 64.007 1.00 16.03 202 ILE A N 1
ATOM 1718 C CA . ILE A 1 205 ? 41.866 -21.663 63.208 1.00 17.28 202 ILE A CA 1
ATOM 1719 C C . ILE A 1 205 ? 42.737 -22.296 62.159 1.00 17.52 202 ILE A C 1
ATOM 1720 O O . ILE A 1 205 ? 43.617 -23.086 62.493 1.00 16.90 202 ILE A O 1
ATOM 1725 N N . THR A 1 206 ? 42.500 -21.967 60.889 1.00 16.89 203 THR A N 1
ATOM 1726 C CA . THR A 1 206 ? 43.263 -22.523 59.803 1.00 18.01 203 THR A CA 1
ATOM 1727 C C . THR A 1 206 ? 43.503 -21.495 58.726 1.00 19.48 203 THR A C 1
ATOM 1728 O O . THR A 1 206 ? 42.718 -20.554 58.551 1.00 16.87 203 THR A O 1
ATOM 1732 N N . MET A 1 207 ? 44.594 -21.665 58.004 1.00 17.59 204 MET A N 1
ATOM 1733 C CA . MET A 1 207 ? 44.863 -20.806 56.903 1.00 19.71 204 MET A CA 1
ATOM 1734 C C . MET A 1 207 ? 45.850 -21.441 55.925 1.00 18.77 204 MET A C 1
ATOM 1735 O O . MET A 1 207 ? 46.658 -22.315 56.299 1.00 18.08 204 MET A O 1
ATOM 1740 N N . SER A 1 208 ? 45.719 -21.030 54.661 1.00 19.56 205 SER A N 1
ATOM 1741 C CA . SER A 1 208 ? 46.624 -21.405 53.601 1.00 20.31 205 SER A CA 1
ATOM 1742 C C . SER A 1 208 ? 47.385 -20.121 53.363 1.00 20.86 205 SER A C 1
ATOM 1743 O O . SER A 1 208 ? 46.777 -19.089 53.100 1.00 21.14 205 SER A O 1
ATOM 1746 N N . MET A 1 209 ? 48.708 -20.172 53.481 1.00 20.35 206 MET A N 1
ATOM 1747 C CA . MET A 1 209 ? 49.529 -18.993 53.339 1.00 21.52 206 MET A CA 1
ATOM 1748 C C . MET A 1 209 ? 49.789 -18.599 51.879 1.00 22.37 206 MET A C 1
ATOM 1749 O O . MET A 1 209 ? 49.380 -19.303 50.946 1.00 21.65 206 MET A O 1
ATOM 1754 N N . SER A 1 210 ? 50.450 -17.442 51.717 1.00 23.16 207 SER A N 1
ATOM 1755 C CA . SER A 1 210 ? 50.849 -16.862 50.424 1.00 22.28 207 SER A CA 1
ATOM 1756 C C . SER A 1 210 ? 49.663 -16.252 49.685 1.00 24.90 207 SER A C 1
ATOM 1757 O O . SER A 1 210 ? 48.516 -16.394 50.099 1.00 21.28 207 SER A O 1
ATOM 1760 N N . GLY A 1 211 ? 49.956 -15.558 48.589 1.00 25.86 208 GLY A N 1
ATOM 1761 C CA . GLY A 1 211 ? 48.914 -14.946 47.764 1.00 25.94 208 GLY A CA 1
ATOM 1762 C C . GLY A 1 211 ? 47.893 -15.956 47.275 1.00 26.64 208 GLY A C 1
ATOM 1763 O O . GLY A 1 211 ? 46.709 -15.667 47.210 1.00 28.09 208 GLY A O 1
ATOM 1764 N N . MET A 1 212 ? 48.346 -17.157 46.941 1.00 26.67 209 MET A N 1
ATOM 1765 C CA . MET A 1 212 ? 47.435 -18.206 46.462 1.00 27.15 209 MET A CA 1
ATOM 1766 C C . MET A 1 212 ? 46.388 -18.633 47.522 1.00 26.67 209 MET A C 1
ATOM 1767 O O . MET A 1 212 ? 45.261 -19.007 47.175 1.00 26.73 209 MET A O 1
ATOM 1772 N N . GLY A 1 213 ? 46.750 -18.573 48.808 1.00 24.53 210 GLY A N 1
ATOM 1773 C CA . GLY A 1 213 ? 45.823 -19.009 49.891 1.00 23.38 210 GLY A CA 1
ATOM 1774 C C . GLY A 1 213 ? 44.963 -17.923 50.533 1.00 22.69 210 GLY A C 1
ATOM 1775 O O . GLY A 1 213 ? 44.199 -18.205 51.462 1.00 23.96 210 GLY A O 1
ATOM 1776 N N . VAL A 1 214 ? 45.051 -16.703 50.024 1.00 22.63 211 VAL A N 1
ATOM 1777 C CA . VAL A 1 214 ? 44.350 -15.557 50.636 1.00 23.27 211 VAL A CA 1
ATOM 1778 C C . VAL A 1 214 ? 42.853 -15.789 50.791 1.00 23.64 211 VAL A C 1
ATOM 1779 O O . VAL A 1 214 ? 42.233 -15.353 51.785 1.00 23.03 211 VAL A O 1
ATOM 1783 N N . ILE A 1 215 ? 42.268 -16.520 49.854 1.00 23.47 212 ILE A N 1
ATOM 1784 C CA . ILE A 1 215 ? 40.855 -16.839 49.936 1.00 24.08 212 ILE A CA 1
ATOM 1785 C C . ILE A 1 215 ? 40.496 -17.544 51.280 1.00 22.66 212 ILE A C 1
ATOM 1786 O O . ILE A 1 215 ? 39.385 -17.332 51.830 1.00 23.28 212 ILE A O 1
ATOM 1791 N N . SER A 1 216 ? 41.442 -18.335 51.834 1.00 21.77 213 SER A N 1
ATOM 1792 C CA . SER A 1 216 ? 41.249 -19.047 53.115 1.00 20.16 213 SER A CA 1
ATOM 1793 C C . SER A 1 216 ? 41.093 -18.096 54.306 1.00 20.80 213 SER A C 1
ATOM 1794 O O . SER A 1 216 ? 40.631 -18.506 55.372 1.00 21.50 213 SER A O 1
ATOM 1797 N N . ARG A 1 217 ? 41.498 -16.841 54.149 1.00 20.21 214 ARG A N 1
ATOM 1798 C CA . ARG A 1 217 ? 41.361 -15.861 55.222 1.00 18.88 214 ARG A CA 1
ATOM 1799 C C . ARG A 1 217 ? 40.003 -15.193 55.179 1.00 20.96 214 ARG A C 1
ATOM 1800 O O . ARG A 1 217 ? 39.620 -14.482 56.113 1.00 20.88 214 ARG A O 1
ATOM 1808 N N . LEU A 1 218 ? 39.270 -15.402 54.100 1.00 20.68 215 LEU A N 1
ATOM 1809 C CA . LEU A 1 218 ? 37.994 -14.721 53.922 1.00 21.68 215 LEU A CA 1
ATOM 1810 C C . LEU A 1 218 ? 36.760 -15.572 54.144 1.00 23.40 215 LEU A C 1
ATOM 1811 O O . LEU A 1 218 ? 35.716 -15.052 54.534 1.00 23.56 215 LEU A O 1
ATOM 1816 N N A CYS A 1 219 ? 36.882 -16.887 53.937 0.50 22.96 216 CYS A N 1
ATOM 1817 N N B CYS A 1 219 ? 36.874 -16.874 53.922 0.50 22.93 216 CYS A N 1
ATOM 1818 C CA A CYS A 1 219 ? 35.712 -17.793 53.961 0.50 23.05 216 CYS A CA 1
ATOM 1819 C CA B CYS A 1 219 ? 35.698 -17.728 53.955 0.50 23.07 216 CYS A CA 1
ATOM 1820 C C A CYS A 1 219 ? 35.551 -18.662 55.208 0.50 22.93 216 CYS A C 1
ATOM 1821 C C B CYS A 1 219 ? 35.629 -18.685 55.168 0.50 22.87 216 CYS A C 1
ATOM 1822 O O A CYS A 1 219 ? 34.902 -19.709 55.156 0.50 23.55 216 CYS A O 1
ATOM 1823 O O B CYS A 1 219 ? 35.151 -19.809 55.052 0.50 24.00 216 CYS A O 1
ATOM 1828 N N . GLY A 1 220 ? 36.082 -18.215 56.334 1.00 21.44 217 GLY A N 1
ATOM 1829 C CA . GLY A 1 220 ? 36.026 -19.004 57.567 1.00 21.83 217 GLY A CA 1
ATOM 1830 C C . GLY A 1 220 ? 34.639 -19.327 58.118 1.00 22.74 217 GLY A C 1
ATOM 1831 O O . GLY A 1 220 ? 34.452 -20.345 58.776 1.00 22.50 217 GLY A O 1
ATOM 1832 N N . GLU A 1 221 ? 33.659 -18.477 57.850 1.00 21.24 218 GLU A N 1
ATOM 1833 C CA . GLU A 1 221 ? 32.343 -18.732 58.363 1.00 24.09 218 GLU A CA 1
ATOM 1834 C C . GLU A 1 221 ? 31.739 -19.961 57.673 1.00 23.56 218 GLU A C 1
ATOM 1835 O O . GLU A 1 221 ? 31.120 -20.776 58.317 1.00 24.71 218 GLU A O 1
ATOM 1841 N N . ILE A 1 222 ? 31.957 -20.093 56.370 1.00 22.34 219 ILE A N 1
ATOM 1842 C CA . ILE A 1 222 ? 31.457 -21.255 55.644 1.00 21.73 219 ILE A CA 1
ATOM 1843 C C . ILE A 1 222 ? 32.249 -22.525 55.945 1.00 21.13 219 ILE A C 1
ATOM 1844 O O . ILE A 1 222 ? 31.666 -23.564 56.199 1.00 20.99 219 ILE A O 1
ATOM 1849 N N . PHE A 1 223 ? 33.574 -22.447 55.919 1.00 20.07 220 PHE A N 1
ATOM 1850 C CA . PHE A 1 223 ? 34.374 -23.655 56.063 1.00 20.79 220 PHE A CA 1
ATOM 1851 C C . PHE A 1 223 ? 34.763 -24.066 57.478 1.00 22.61 220 PHE A C 1
ATOM 1852 O O . PHE A 1 223 ? 35.023 -25.241 57.719 1.00 20.84 220 PHE A O 1
ATOM 1860 N N . GLY A 1 224 ? 34.782 -23.122 58.413 1.00 22.57 221 GLY A N 1
ATOM 1861 C CA . GLY A 1 224 ? 35.022 -23.470 59.814 1.00 22.77 221 GLY A CA 1
ATOM 1862 C C . GLY A 1 224 ? 36.173 -22.832 60.558 1.00 22.16 221 GLY A C 1
ATOM 1863 O O . GLY A 1 224 ? 36.417 -23.212 61.677 1.00 28.29 221 GLY A O 1
ATOM 1864 N N . SER A 1 225 ? 36.909 -21.905 59.961 1.00 21.03 222 SER A N 1
ATOM 1865 C CA . SER A 1 225 ? 37.996 -21.224 60.721 1.00 19.23 222 SER A CA 1
ATOM 1866 C C . SER A 1 225 ? 37.371 -20.080 61.516 1.00 20.14 222 SER A C 1
ATOM 1867 O O . SER A 1 225 ? 36.655 -19.250 60.963 1.00 21.29 222 SER A O 1
ATOM 1870 N N . ALA A 1 226 ? 37.649 -20.041 62.819 1.00 19.73 223 ALA A N 1
ATOM 1871 C CA . ALA A 1 226 ? 37.014 -19.082 63.730 1.00 20.14 223 ALA A CA 1
ATOM 1872 C C . ALA A 1 226 ? 37.735 -17.751 63.885 1.00 19.75 223 ALA A C 1
ATOM 1873 O O . ALA A 1 226 ? 37.147 -16.795 64.379 1.00 19.20 223 ALA A O 1
ATOM 1875 N N . LEU A 1 227 ? 39.000 -17.695 63.476 1.00 19.39 224 LEU A N 1
ATOM 1876 C CA . LEU A 1 227 ? 39.797 -16.496 63.600 1.00 21.56 224 LEU A CA 1
ATOM 1877 C C . LEU A 1 227 ? 40.509 -16.294 62.276 1.00 21.61 224 LEU A C 1
ATOM 1878 O O . LEU A 1 227 ? 40.929 -17.267 61.650 1.00 21.83 224 LEU A O 1
ATOM 1883 N N . THR A 1 228 ? 40.658 -15.040 61.858 1.00 21.59 225 THR A N 1
ATOM 1884 C CA . THR A 1 228 ? 41.380 -14.717 60.655 1.00 21.61 225 THR A CA 1
ATOM 1885 C C . THR A 1 228 ? 42.327 -13.570 60.977 1.00 21.42 225 THR A C 1
ATOM 1886 O O . THR A 1 228 ? 42.013 -12.692 61.770 1.00 20.26 225 THR A O 1
ATOM 1890 N N . PHE A 1 229 ? 43.496 -13.611 60.377 1.00 21.17 226 PHE A N 1
ATOM 1891 C CA . PHE A 1 229 ? 44.526 -12.640 60.643 1.00 21.65 226 PHE A CA 1
ATOM 1892 C C . PHE A 1 229 ? 44.720 -11.625 59.507 1.00 23.03 226 PHE A C 1
ATOM 1893 O O . PHE A 1 229 ? 44.937 -11.995 58.339 1.00 22.35 226 PHE A O 1
ATOM 1901 N N . GLY A 1 230 ? 44.647 -10.351 59.866 1.00 22.62 227 GLY A N 1
ATOM 1902 C CA . GLY A 1 230 ? 44.875 -9.250 58.920 1.00 24.80 227 GLY A CA 1
ATOM 1903 C C . GLY A 1 230 ? 46.189 -8.563 59.235 1.00 26.80 227 GLY A C 1
ATOM 1904 O O . GLY A 1 230 ? 46.744 -8.735 60.322 1.00 27.04 227 GLY A O 1
ATOM 1905 N N . ALA A 1 231 ? 46.689 -7.782 58.284 1.00 29.17 228 ALA A N 1
ATOM 1906 C CA . ALA A 1 231 ? 47.922 -7.038 58.468 1.00 30.32 228 ALA A CA 1
ATOM 1907 C C . ALA A 1 231 ? 47.577 -5.613 58.896 1.00 32.11 228 ALA A C 1
ATOM 1908 O O . ALA A 1 231 ? 46.548 -5.055 58.469 1.00 28.84 228 ALA A O 1
ATOM 1910 N N . ALA A 1 232 ? 48.439 -5.024 59.727 1.00 33.62 229 ALA A N 1
ATOM 1911 C CA . ALA A 1 232 ? 48.235 -3.676 60.224 1.00 38.07 229 ALA A CA 1
ATOM 1912 C C . ALA A 1 232 ? 48.505 -2.596 59.171 1.00 43.49 229 ALA A C 1
ATOM 1913 O O . ALA A 1 232 ? 47.753 -1.620 59.084 1.00 48.20 229 ALA A O 1
ATOM 1915 N N A LYS A 1 233 ? 49.569 -2.767 58.387 0.50 45.70 230 LYS A N 1
ATOM 1916 N N B LYS A 1 233 ? 49.572 -2.757 58.387 0.50 45.82 230 LYS A N 1
ATOM 1917 C CA A LYS A 1 233 ? 49.945 -1.788 57.357 0.50 49.93 230 LYS A CA 1
ATOM 1918 C CA B LYS A 1 233 ? 49.920 -1.775 57.346 0.50 50.19 230 LYS A CA 1
ATOM 1919 C C A LYS A 1 233 ? 49.485 -2.235 55.970 0.50 50.40 230 LYS A C 1
ATOM 1920 C C B LYS A 1 233 ? 50.631 -2.440 56.167 0.50 51.58 230 LYS A C 1
ATOM 1921 O O A LYS A 1 233 ? 48.449 -2.891 55.830 0.50 46.41 230 LYS A O 1
ATOM 1922 O O B LYS A 1 233 ? 50.401 -3.615 55.871 0.50 49.59 230 LYS A O 1
ATOM 1933 N N . ALA A 1 237 ? 52.142 -6.559 51.759 1.00 70.27 234 ALA A N 1
ATOM 1934 C CA . ALA A 1 237 ? 52.890 -7.814 51.664 1.00 70.07 234 ALA A CA 1
ATOM 1935 C C . ALA A 1 237 ? 52.056 -8.907 50.980 1.00 67.81 234 ALA A C 1
ATOM 1936 O O . ALA A 1 237 ? 51.000 -9.283 51.493 1.00 64.69 234 ALA A O 1
ATOM 1938 N N . PRO A 1 238 ? 52.527 -9.429 49.819 1.00 70.25 235 PRO A N 1
ATOM 1939 C CA . PRO A 1 238 ? 51.749 -10.491 49.160 1.00 67.97 235 PRO A CA 1
ATOM 1940 C C . PRO A 1 238 ? 51.407 -11.615 50.139 1.00 62.17 235 PRO A C 1
ATOM 1941 O O . PRO A 1 238 ? 52.252 -12.012 50.938 1.00 62.64 235 PRO A O 1
ATOM 1945 N N . GLY A 1 239 ? 50.173 -12.102 50.087 1.00 57.58 236 GLY A N 1
ATOM 1946 C CA . GLY A 1 239 ? 49.730 -13.144 50.994 1.00 53.21 236 GLY A CA 1
ATOM 1947 C C . GLY A 1 239 ? 49.125 -12.614 52.300 1.00 50.01 236 GLY A C 1
ATOM 1948 O O . GLY A 1 239 ? 48.774 -13.406 53.176 1.00 48.18 236 GLY A O 1
ATOM 1949 N N . GLN A 1 240 ? 49.023 -11.282 52.435 1.00 48.21 237 GLN A N 1
ATOM 1950 C CA . GLN A 1 240 ? 48.420 -10.637 53.628 1.00 45.45 237 GLN A CA 1
ATOM 1951 C C . GLN A 1 240 ? 47.335 -9.655 53.171 1.00 44.30 237 GLN A C 1
ATOM 1952 O O . GLN A 1 240 ? 47.396 -9.125 52.062 1.00 47.93 237 GLN A O 1
ATOM 1958 N N . ILE A 1 241 ? 46.337 -9.434 54.014 1.00 39.32 238 ILE A N 1
ATOM 1959 C CA . ILE A 1 241 ? 45.244 -8.501 53.705 1.00 39.32 238 ILE A CA 1
ATOM 1960 C C . ILE A 1 241 ? 45.165 -7.460 54.812 1.00 35.56 238 ILE A C 1
ATOM 1961 O O . ILE A 1 241 ? 45.169 -7.820 55.978 1.00 31.49 238 ILE A O 1
ATOM 1966 N N . SER A 1 242 ? 45.059 -6.180 54.473 1.00 35.69 239 SER A N 1
ATOM 1967 C CA . SER A 1 242 ? 44.951 -5.181 55.526 1.00 35.38 239 SER A CA 1
ATOM 1968 C C . SER A 1 242 ? 43.676 -5.487 56.307 1.00 31.25 239 SER A C 1
ATOM 1969 O O . SER A 1 242 ? 42.637 -5.792 55.718 1.00 31.41 239 SER A O 1
ATOM 1972 N N . PHE A 1 243 ? 43.747 -5.390 57.624 1.00 28.84 240 PHE A N 1
ATOM 1973 C CA . PHE A 1 243 ? 42.604 -5.749 58.472 1.00 26.60 240 PHE A CA 1
ATOM 1974 C C . PHE A 1 243 ? 41.365 -4.897 58.230 1.00 28.53 240 PHE A C 1
ATOM 1975 O O . PHE A 1 243 ? 40.239 -5.365 58.415 1.00 23.75 240 PHE A O 1
ATOM 1983 N N . LYS A 1 244 ? 41.576 -3.669 57.772 1.00 31.81 241 LYS A N 1
ATOM 1984 C CA . LYS A 1 244 ? 40.490 -2.721 57.554 1.00 37.71 241 LYS A CA 1
ATOM 1985 C C . LYS A 1 244 ? 39.524 -3.262 56.500 1.00 39.37 241 LYS A C 1
ATOM 1986 O O . LYS A 1 244 ? 38.315 -3.149 56.647 1.00 43.23 241 LYS A O 1
ATOM 1992 N N . GLU A 1 245 ? 40.069 -3.865 55.451 1.00 39.14 242 GLU A N 1
ATOM 1993 C CA . GLU A 1 245 ? 39.256 -4.406 54.354 1.00 42.04 242 GLU A CA 1
ATOM 1994 C C . GLU A 1 245 ? 38.644 -5.715 54.789 1.00 40.17 242 GLU A C 1
ATOM 1995 O O . GLU A 1 245 ? 37.453 -5.966 54.586 1.00 39.05 242 GLU A O 1
ATOM 2001 N N . LEU A 1 246 ? 39.476 -6.537 55.409 1.00 38.23 243 LEU A N 1
ATOM 2002 C CA . LEU A 1 246 ? 39.071 -7.836 55.909 1.00 37.10 243 LEU A CA 1
ATOM 2003 C C . LEU A 1 246 ? 37.698 -7.771 56.607 1.00 34.54 243 LEU A C 1
ATOM 2004 O O . LEU A 1 246 ? 36.820 -8.568 56.322 1.00 34.76 243 LEU A O 1
ATOM 2009 N N . ASN A 1 247 ? 37.494 -6.777 57.457 1.00 35.97 244 ASN A N 1
ATOM 2010 C CA . ASN A 1 247 ? 36.223 -6.630 58.208 1.00 34.63 244 ASN A CA 1
ATOM 2011 C C . ASN A 1 247 ? 34.927 -6.376 57.375 1.00 38.91 244 ASN A C 1
ATOM 2012 O O . ASN A 1 247 ? 33.820 -6.843 57.732 1.00 37.98 244 ASN A O 1
ATOM 2017 N N . SER A 1 248 ? 35.035 -5.606 56.308 1.00 39.23 245 SER A N 1
ATOM 2018 C CA . SER A 1 248 ? 33.862 -5.361 55.476 1.00 41.61 245 SER A CA 1
ATOM 2019 C C . SER A 1 248 ? 33.501 -6.659 54.743 1.00 36.81 245 SER A C 1
ATOM 2020 O O . SER A 1 248 ? 32.325 -7.011 54.592 1.00 39.02 245 SER A O 1
ATOM 2023 N N . VAL A 1 249 ? 34.525 -7.384 54.332 1.00 34.91 246 VAL A N 1
ATOM 2024 C CA . VAL A 1 249 ? 34.335 -8.623 53.596 1.00 32.99 246 VAL A CA 1
ATOM 2025 C C . VAL A 1 249 ? 33.633 -9.656 54.466 1.00 30.11 246 VAL A C 1
ATOM 2026 O O . VAL A 1 249 ? 32.648 -10.256 54.043 1.00 30.64 246 VAL A O 1
ATOM 2030 N N . LEU A 1 250 ? 34.115 -9.848 55.689 1.00 29.03 247 LEU A N 1
ATOM 2031 C CA . LEU A 1 250 ? 33.501 -10.826 56.603 1.00 26.90 247 LEU A CA 1
ATOM 2032 C C . LEU A 1 250 ? 32.009 -10.537 56.862 1.00 29.86 247 LEU A C 1
ATOM 2033 O O . LEU A 1 250 ? 31.182 -11.463 56.914 1.00 29.42 247 LEU A O 1
ATOM 2038 N N . ASN A 1 251 ? 31.647 -9.268 57.016 1.00 33.58 248 ASN A N 1
ATOM 2039 C CA . ASN A 1 251 ? 30.228 -8.939 57.247 1.00 36.21 248 ASN A CA 1
ATOM 2040 C C . ASN A 1 251 ? 29.412 -9.135 55.995 1.00 38.08 248 ASN A C 1
ATOM 2041 O O . ASN A 1 251 ? 28.285 -9.617 56.055 1.00 38.85 248 ASN A O 1
ATOM 2046 N N . LEU A 1 252 ? 30.012 -8.803 54.858 1.00 39.64 249 LEU A N 1
ATOM 2047 C CA . LEU A 1 252 ? 29.403 -9.019 53.549 1.00 41.03 249 LEU A CA 1
ATOM 2048 C C . LEU A 1 252 ? 29.067 -10.503 53.385 1.00 39.49 249 LEU A C 1
ATOM 2049 O O . LEU A 1 252 ? 27.971 -10.857 52.967 1.00 40.17 249 LEU A O 1
ATOM 2054 N N . LEU A 1 253 ? 30.018 -11.369 53.727 1.00 36.31 250 LEU A N 1
ATOM 2055 C CA . LEU A 1 253 ? 29.819 -12.810 53.600 1.00 35.69 250 LEU A CA 1
ATOM 2056 C C . LEU A 1 253 ? 28.867 -13.369 54.670 1.00 35.08 250 LEU A C 1
ATOM 2057 O O . LEU A 1 253 ? 28.127 -14.327 54.420 1.00 35.70 250 LEU A O 1
ATOM 2062 N N . HIS A 1 254 ? 28.878 -12.770 55.850 1.00 34.54 251 HIS A N 1
ATOM 2063 C CA . HIS A 1 254 ? 27.970 -13.188 56.911 1.00 36.67 251 HIS A CA 1
ATOM 2064 C C . HIS A 1 254 ? 26.501 -12.942 56.487 1.00 40.65 251 HIS A C 1
ATOM 2065 O O . HIS A 1 254 ? 25.620 -13.746 56.798 1.00 41.17 251 HIS A O 1
ATOM 2072 N N . LYS A 1 255 ? 26.255 -11.855 55.759 1.00 42.92 252 LYS A N 1
ATOM 2073 C CA . LYS A 1 255 ? 24.892 -11.543 55.288 1.00 48.84 252 LYS A CA 1
ATOM 2074 C C . LYS A 1 255 ? 24.454 -12.401 54.100 1.00 50.15 252 LYS A C 1
ATOM 2075 O O . LYS A 1 255 ? 23.270 -12.610 53.898 1.00 53.29 252 LYS A O 1
ATOM 2081 N N . SER A 1 256 ? 25.411 -12.906 53.326 1.00 49.18 253 SER A N 1
ATOM 2082 C CA . SER A 1 256 ? 25.093 -13.694 52.146 1.00 50.59 253 SER A CA 1
ATOM 2083 C C . SER A 1 256 ? 24.768 -15.162 52.444 1.00 52.31 253 SER A C 1
ATOM 2084 O O . SER A 1 256 ? 24.497 -15.915 51.518 1.00 51.90 253 SER A O 1
ATOM 2087 N N . ILE A 1 257 ? 24.809 -15.571 53.718 1.00 53.12 254 ILE A N 1
ATOM 2088 C CA . ILE A 1 257 ? 24.531 -16.979 54.079 1.00 55.81 254 ILE A CA 1
ATOM 2089 C C . ILE A 1 257 ? 23.048 -17.294 53.961 1.00 60.82 254 ILE A C 1
ATOM 2090 O O . ILE A 1 257 ? 22.203 -16.407 54.131 1.00 64.07 254 ILE A O 1
ATOM 2095 N N . ASN A 1 258 ? 22.737 -18.559 53.667 1.00 63.03 255 ASN A N 1
ATOM 2096 C CA . ASN A 1 258 ? 21.347 -19.017 53.536 1.00 67.48 255 ASN A CA 1
ATOM 2097 C C . ASN A 1 258 ? 20.661 -19.209 54.893 1.00 69.96 255 ASN A C 1
ATOM 2098 O O . ASN A 1 258 ? 19.582 -19.808 54.971 1.00 74.82 255 ASN A O 1
ATOM 2104 N N . MET B 1 4 ? 48.613 -22.943 24.534 1.00 61.20 1 MET B N 1
ATOM 2105 C CA . MET B 1 4 ? 48.232 -21.765 25.331 1.00 59.41 1 MET B CA 1
ATOM 2106 C C . MET B 1 4 ? 46.705 -21.645 25.185 1.00 54.91 1 MET B C 1
ATOM 2107 O O . MET B 1 4 ? 46.030 -22.632 24.833 1.00 54.00 1 MET B O 1
ATOM 2112 N N . LYS B 1 5 ? 46.158 -20.460 25.447 1.00 50.50 2 LYS B N 1
ATOM 2113 C CA . LYS B 1 5 ? 44.719 -20.257 25.361 1.00 46.20 2 LYS B CA 1
ATOM 2114 C C . LYS B 1 5 ? 44.351 -18.996 24.631 1.00 44.14 2 LYS B C 1
ATOM 2115 O O . LYS B 1 5 ? 45.096 -18.024 24.642 1.00 46.32 2 LYS B O 1
ATOM 2121 N N A ARG B 1 6 ? 43.179 -19.009 24.004 0.50 42.08 3 ARG B N 1
ATOM 2122 N N B ARG B 1 6 ? 43.186 -19.009 23.997 0.50 42.00 3 ARG B N 1
ATOM 2123 C CA A ARG B 1 6 ? 42.654 -17.836 23.338 0.50 40.95 3 ARG B CA 1
ATOM 2124 C CA B ARG B 1 6 ? 42.692 -17.833 23.329 0.50 40.83 3 ARG B CA 1
ATOM 2125 C C A ARG B 1 6 ? 42.057 -16.916 24.395 0.50 39.45 3 ARG B C 1
ATOM 2126 C C B ARG B 1 6 ? 42.063 -16.919 24.386 0.50 39.39 3 ARG B C 1
ATOM 2127 O O A ARG B 1 6 ? 41.635 -17.372 25.465 0.50 36.65 3 ARG B O 1
ATOM 2128 O O B ARG B 1 6 ? 41.625 -17.386 25.445 0.50 36.62 3 ARG B O 1
ATOM 2143 N N . LYS B 1 7 ? 42.065 -15.619 24.117 1.00 39.12 4 LYS B N 1
ATOM 2144 C CA . LYS B 1 7 ? 41.416 -14.648 24.993 1.00 38.41 4 LYS B CA 1
ATOM 2145 C C . LYS B 1 7 ? 40.141 -14.314 24.250 1.00 34.99 4 LYS B C 1
ATOM 2146 O O . LYS B 1 7 ? 40.051 -14.535 23.034 1.00 35.17 4 LYS B O 1
ATOM 2152 N N . VAL B 1 8 ? 39.139 -13.822 24.953 1.00 31.86 5 VAL B N 1
ATOM 2153 C CA . VAL B 1 8 ? 37.900 -13.449 24.297 1.00 29.12 5 VAL B CA 1
ATOM 2154 C C . VAL B 1 8 ? 37.716 -11.945 24.447 1.00 30.36 5 VAL B C 1
ATOM 2155 O O . VAL B 1 8 ? 37.490 -11.463 25.543 1.00 29.21 5 VAL B O 1
ATOM 2159 N N . GLN B 1 9 ? 37.838 -11.214 23.335 1.00 31.76 6 GLN B N 1
ATOM 2160 C CA . GLN B 1 9 ? 37.689 -9.761 23.341 1.00 34.29 6 GLN B CA 1
ATOM 2161 C C . GLN B 1 9 ? 36.249 -9.391 23.005 1.00 34.32 6 GLN B C 1
ATOM 2162 O O . GLN B 1 9 ? 35.692 -9.875 22.019 1.00 35.16 6 GLN B O 1
ATOM 2168 N N . VAL B 1 10 ? 35.642 -8.567 23.851 1.00 33.71 7 VAL B N 1
ATOM 2169 C CA . VAL B 1 10 ? 34.294 -8.042 23.618 1.00 35.33 7 VAL B CA 1
ATOM 2170 C C . VAL B 1 10 ? 34.418 -6.535 23.846 1.00 36.22 7 VAL B C 1
ATOM 2171 O O . VAL B 1 10 ? 34.922 -6.096 24.890 1.00 33.20 7 VAL B O 1
ATOM 2175 N N . LYS B 1 11 ? 34.006 -5.739 22.856 1.00 39.75 8 LYS B N 1
ATOM 2176 C CA . LYS B 1 11 ? 34.239 -4.296 22.921 1.00 42.16 8 LYS B CA 1
ATOM 2177 C C . LYS B 1 11 ? 35.720 -4.147 23.303 1.00 42.08 8 LYS B C 1
ATOM 2178 O O . LYS B 1 11 ? 36.560 -4.833 22.710 1.00 43.73 8 LYS B O 1
ATOM 2184 N N A ASN B 1 12 ? 36.017 -3.319 24.296 0.60 41.35 9 ASN B N 1
ATOM 2185 N N B ASN B 1 12 ? 36.071 -3.280 24.256 0.40 42.13 9 ASN B N 1
ATOM 2186 C CA A ASN B 1 12 ? 37.377 -3.070 24.717 0.60 42.70 9 ASN B CA 1
ATOM 2187 C CA B ASN B 1 12 ? 37.480 -3.164 24.650 0.40 43.48 9 ASN B CA 1
ATOM 2188 C C A ASN B 1 12 ? 37.741 -3.819 26.017 0.60 41.25 9 ASN B C 1
ATOM 2189 C C B ASN B 1 12 ? 37.775 -3.845 25.997 0.40 41.44 9 ASN B C 1
ATOM 2190 O O A ASN B 1 12 ? 38.621 -3.389 26.756 0.60 43.20 9 ASN B O 1
ATOM 2191 O O B ASN B 1 12 ? 38.624 -3.387 26.755 0.40 42.94 9 ASN B O 1
ATOM 2200 N N . ILE B 1 13 ? 37.061 -4.943 26.273 1.00 38.18 10 ILE B N 1
ATOM 2201 C CA . ILE B 1 13 ? 37.288 -5.768 27.485 1.00 36.83 10 ILE B CA 1
ATOM 2202 C C . ILE B 1 13 ? 37.905 -7.106 27.026 1.00 35.88 10 ILE B C 1
ATOM 2203 O O . ILE B 1 13 ? 37.432 -7.698 26.063 1.00 37.95 10 ILE B O 1
ATOM 2208 N N . THR B 1 14 ? 38.963 -7.560 27.700 1.00 34.75 11 THR B N 1
ATOM 2209 C CA . THR B 1 14 ? 39.646 -8.824 27.349 1.00 34.37 11 THR B CA 1
ATOM 2210 C C . THR B 1 14 ? 39.347 -9.883 28.403 1.00 32.70 11 THR B C 1
ATOM 2211 O O . THR B 1 14 ? 39.958 -9.890 29.462 1.00 33.11 11 THR B O 1
ATOM 2215 N N . ILE B 1 15 ? 38.397 -10.774 28.107 1.00 31.56 12 ILE B N 1
ATOM 2216 C CA . ILE B 1 15 ? 38.017 -11.842 29.039 1.00 29.22 12 ILE B CA 1
ATOM 2217 C C . ILE B 1 15 ? 39.081 -12.909 28.972 1.00 30.69 12 ILE B C 1
ATOM 2218 O O . ILE B 1 15 ? 39.503 -13.307 27.880 1.00 29.33 12 ILE B O 1
ATOM 2223 N N . GLY B 1 16 ? 39.525 -13.370 30.136 1.00 32.67 13 GLY B N 1
ATOM 2224 C CA . GLY B 1 16 ? 40.570 -14.387 30.214 1.00 35.35 13 GLY B CA 1
ATOM 2225 C C . GLY B 1 16 ? 41.914 -13.823 30.613 1.00 39.16 13 GLY B C 1
ATOM 2226 O O . GLY B 1 16 ? 42.881 -14.557 30.746 1.00 42.46 13 GLY B O 1
ATOM 2227 N N . GLU B 1 17 ? 41.983 -12.513 30.795 1.00 41.13 14 GLU B N 1
ATOM 2228 C CA . GLU B 1 17 ? 43.232 -11.859 31.174 1.00 44.75 14 GLU B CA 1
ATOM 2229 C C . GLU B 1 17 ? 43.034 -11.116 32.491 1.00 43.65 14 GLU B C 1
ATOM 2230 O O . GLU B 1 17 ? 41.980 -10.517 32.721 1.00 43.54 14 GLU B O 1
ATOM 2236 N N . GLY B 1 18 ? 44.044 -11.176 33.356 1.00 43.77 15 GLY B N 1
ATOM 2237 C CA . GLY B 1 18 ? 44.031 -10.472 34.631 1.00 42.64 15 GLY B CA 1
ATOM 2238 C C . GLY B 1 18 ? 42.906 -10.811 35.606 1.00 40.09 15 GLY B C 1
ATOM 2239 O O . GLY B 1 18 ? 42.558 -11.976 35.827 1.00 40.64 15 GLY B O 1
ATOM 2240 N N . ARG B 1 19 ? 42.342 -9.766 36.189 1.00 36.71 16 ARG B N 1
ATOM 2241 C CA . ARG B 1 19 ? 41.310 -9.888 37.173 1.00 33.93 16 ARG B CA 1
ATOM 2242 C C . ARG B 1 19 ? 40.036 -10.378 36.470 1.00 30.33 16 ARG B C 1
ATOM 2243 O O . ARG B 1 19 ? 39.797 -10.001 35.331 1.00 29.64 16 ARG B O 1
ATOM 2251 N N . PRO B 1 20 ? 39.235 -11.237 37.131 1.00 27.15 17 PRO B N 1
ATOM 2252 C CA . PRO B 1 20 ? 37.985 -11.650 36.516 1.00 25.14 17 PRO B CA 1
ATOM 2253 C C . PRO B 1 20 ? 37.110 -10.453 36.224 1.00 24.29 17 PRO B C 1
ATOM 2254 O O . PRO B 1 20 ? 37.151 -9.465 36.960 1.00 23.18 17 PRO B O 1
ATOM 2258 N N . LYS B 1 21 ? 36.308 -10.552 35.178 1.00 22.56 18 LYS B N 1
ATOM 2259 C CA . LYS B 1 21 ? 35.417 -9.469 34.800 1.00 22.96 18 LYS B CA 1
ATOM 2260 C C . LYS B 1 21 ? 34.090 -9.636 35.517 1.00 22.28 18 LYS B C 1
ATOM 2261 O O . LYS B 1 21 ? 33.629 -10.763 35.744 1.00 21.59 18 LYS B O 1
ATOM 2267 N N . ILE B 1 22 ? 33.482 -8.520 35.881 1.00 22.25 19 ILE B N 1
ATOM 2268 C CA . ILE B 1 22 ? 32.208 -8.538 36.585 1.00 22.66 19 ILE B CA 1
ATOM 2269 C C . ILE B 1 22 ? 31.068 -8.233 35.642 1.00 21.70 19 ILE B C 1
ATOM 2270 O O . ILE B 1 22 ? 31.089 -7.205 34.919 1.00 19.37 19 ILE B O 1
ATOM 2275 N N . CYS B 1 23 ? 30.065 -9.105 35.669 1.00 20.51 20 CYS B N 1
ATOM 2276 C CA . CYS B 1 23 ? 28.863 -8.971 34.862 1.00 21.69 20 CYS B CA 1
ATOM 2277 C C . CYS B 1 23 ? 27.673 -8.750 35.782 1.00 21.81 20 CYS B C 1
ATOM 2278 O O . CYS B 1 23 ? 27.535 -9.435 36.811 1.00 21.52 20 CYS B O 1
ATOM 2281 N N . VAL B 1 24 ? 26.818 -7.799 35.426 1.00 21.80 21 VAL B N 1
ATOM 2282 C CA . VAL B 1 24 ? 25.629 -7.495 36.205 1.00 22.71 21 VAL B CA 1
ATOM 2283 C C . VAL B 1 24 ? 24.400 -7.594 35.308 1.00 24.64 21 VAL B C 1
ATOM 2284 O O . VAL B 1 24 ? 24.383 -7.011 34.226 1.00 21.63 21 VAL B O 1
ATOM 2288 N N . PRO B 1 25 ? 23.365 -8.348 35.744 1.00 23.33 22 PRO B N 1
ATOM 2289 C CA . PRO B 1 25 ? 22.162 -8.451 34.936 1.00 23.51 22 PRO B CA 1
ATOM 2290 C C . PRO B 1 25 ? 21.130 -7.346 35.116 1.00 25.85 22 PRO B C 1
ATOM 2291 O O . PRO B 1 25 ? 21.028 -6.730 36.186 1.00 24.63 22 PRO B O 1
ATOM 2295 N N . ILE B 1 26 ? 20.378 -7.123 34.038 1.00 23.94 23 ILE B N 1
ATOM 2296 C CA . ILE B 1 26 ? 19.213 -6.240 34.001 1.00 23.76 23 ILE B CA 1
ATOM 2297 C C . ILE B 1 26 ? 18.052 -7.221 33.903 1.00 23.95 23 ILE B C 1
ATOM 2298 O O . ILE B 1 26 ? 18.029 -8.099 33.002 1.00 23.09 23 ILE B O 1
ATOM 2303 N N . ILE B 1 27 ? 17.103 -7.103 34.817 1.00 24.87 24 ILE B N 1
ATOM 2304 C CA . ILE B 1 27 ? 15.998 -8.052 34.899 1.00 25.59 24 ILE B CA 1
ATOM 2305 C C . ILE B 1 27 ? 14.613 -7.395 34.821 1.00 26.45 24 ILE B C 1
ATOM 2306 O O . ILE B 1 27 ? 13.606 -7.996 35.205 1.00 25.74 24 ILE B O 1
ATOM 2311 N N . GLY B 1 28 ? 14.574 -6.171 34.303 1.00 26.40 25 GLY B N 1
ATOM 2312 C CA . GLY B 1 28 ? 13.334 -5.398 34.196 1.00 27.62 25 GLY B CA 1
ATOM 2313 C C . GLY B 1 28 ? 12.249 -6.096 33.399 1.00 27.51 25 GLY B C 1
ATOM 2314 O O . GLY B 1 28 ? 12.527 -6.802 32.430 1.00 23.48 25 GLY B O 1
ATOM 2315 N N . LYS B 1 29 ? 11.006 -5.848 33.786 1.00 28.52 26 LYS B N 1
ATOM 2316 C CA . LYS B 1 29 ? 9.866 -6.502 33.183 1.00 31.88 26 LYS B CA 1
ATOM 2317 C C . LYS B 1 29 ? 9.341 -5.729 31.966 1.00 32.43 26 LYS B C 1
ATOM 2318 O O . LYS B 1 29 ? 8.648 -6.297 31.120 1.00 30.57 26 LYS B O 1
ATOM 2324 N N . ASN B 1 30 ? 9.667 -4.432 31.898 1.00 32.34 27 ASN B N 1
ATOM 2325 C CA . ASN B 1 30 ? 9.217 -3.556 30.809 1.00 32.88 27 ASN B CA 1
ATOM 2326 C C . ASN B 1 30 ? 10.319 -2.583 30.374 1.00 32.53 27 ASN B C 1
ATOM 2327 O O . ASN B 1 30 ? 11.342 -2.451 31.042 1.00 31.29 27 ASN B O 1
ATOM 2332 N N . LYS B 1 31 ? 10.114 -1.912 29.250 1.00 33.79 28 LYS B N 1
ATOM 2333 C CA . LYS B 1 31 ? 11.130 -0.991 28.694 1.00 35.40 28 LYS B CA 1
ATOM 2334 C C . LYS B 1 31 ? 11.603 0.094 29.673 1.00 35.25 28 LYS B C 1
ATOM 2335 O O . LYS B 1 31 ? 12.802 0.363 29.780 1.00 33.14 28 LYS B O 1
ATOM 2341 N N . LYS B 1 32 ? 10.659 0.711 30.365 1.00 36.30 29 LYS B N 1
ATOM 2342 C CA . LYS B 1 32 ? 10.967 1.766 31.320 1.00 38.04 29 LYS B CA 1
ATOM 2343 C C . LYS B 1 32 ? 11.919 1.273 32.422 1.00 36.62 29 LYS B C 1
ATOM 2344 O O . LYS B 1 32 ? 12.925 1.918 32.720 1.00 36.32 29 LYS B O 1
ATOM 2350 N N . ASP B 1 33 ? 11.595 0.126 33.008 1.00 35.56 30 ASP B N 1
ATOM 2351 C CA . ASP B 1 33 ? 12.379 -0.432 34.109 1.00 35.59 30 ASP B CA 1
ATOM 2352 C C . ASP B 1 33 ? 13.783 -0.870 33.654 1.00 33.35 30 ASP B C 1
ATOM 2353 O O . ASP B 1 33 ? 14.764 -0.652 34.362 1.00 34.62 30 ASP B O 1
ATOM 2358 N N . ILE B 1 34 ? 13.859 -1.469 32.468 1.00 31.20 31 ILE B N 1
ATOM 2359 C CA . ILE B 1 34 ? 15.132 -1.905 31.870 1.00 30.32 31 ILE B CA 1
ATOM 2360 C C . ILE B 1 34 ? 16.080 -0.712 31.687 1.00 31.75 31 ILE B C 1
ATOM 2361 O O . ILE B 1 34 ? 17.254 -0.765 32.075 1.00 31.26 31 ILE B O 1
ATOM 2366 N N . ILE B 1 35 ? 15.561 0.372 31.125 1.00 33.58 32 ILE B N 1
ATOM 2367 C CA . ILE B 1 35 ? 16.366 1.570 30.909 1.00 35.84 32 ILE B CA 1
ATOM 2368 C C . ILE B 1 35 ? 16.769 2.189 32.242 1.00 38.00 32 ILE B C 1
ATOM 2369 O O . ILE B 1 35 ? 17.898 2.650 32.397 1.00 38.93 32 ILE B O 1
ATOM 2374 N N . LYS B 1 36 ? 15.849 2.184 33.207 1.00 39.41 33 LYS B N 1
ATOM 2375 C CA . LYS B 1 36 ? 16.130 2.708 34.542 1.00 40.89 33 LYS B CA 1
ATOM 2376 C C . LYS B 1 36 ? 17.287 1.906 35.153 1.00 39.65 33 LYS B C 1
ATOM 2377 O O . LYS B 1 36 ? 18.229 2.484 35.712 1.00 39.02 33 LYS B O 1
ATOM 2383 N N . GLU B 1 37 ? 17.225 0.581 35.032 1.00 37.00 34 GLU B N 1
ATOM 2384 C CA . GLU B 1 37 ? 18.311 -0.276 35.523 1.00 37.70 34 GLU B CA 1
ATOM 2385 C C . GLU B 1 37 ? 19.617 0.036 34.791 1.00 36.92 34 GLU B C 1
ATOM 2386 O O . GLU B 1 37 ? 20.666 0.126 35.408 1.00 37.78 34 GLU B O 1
ATOM 2392 N N . ALA B 1 38 ? 19.538 0.196 33.470 1.00 37.96 35 ALA B N 1
ATOM 2393 C CA . ALA B 1 38 ? 20.714 0.495 32.648 1.00 38.45 35 ALA B CA 1
ATOM 2394 C C . ALA B 1 38 ? 21.403 1.800 33.070 1.00 41.70 35 ALA B C 1
ATOM 2395 O O . ALA B 1 38 ? 22.639 1.877 33.117 1.00 41.44 35 ALA B O 1
ATOM 2397 N N . LYS B 1 39 ? 20.610 2.816 33.391 1.00 44.04 36 LYS B N 1
ATOM 2398 C CA . LYS B 1 39 ? 21.162 4.110 33.825 1.00 46.91 36 LYS B CA 1
ATOM 2399 C C . LYS B 1 39 ? 21.882 4.006 35.175 1.00 47.25 36 LYS B C 1
ATOM 2400 O O . LYS B 1 39 ? 22.821 4.747 35.432 1.00 48.41 36 LYS B O 1
ATOM 2406 N N . GLU B 1 40 ? 21.466 3.063 36.015 1.00 47.20 37 GLU B N 1
ATOM 2407 C CA . GLU B 1 40 ? 22.150 2.818 37.285 1.00 47.50 37 GLU B CA 1
ATOM 2408 C C . GLU B 1 40 ? 23.494 2.085 37.071 1.00 46.34 37 GLU B C 1
ATOM 2409 O O . GLU B 1 40 ? 24.364 2.098 37.950 1.00 47.68 37 GLU B O 1
ATOM 2415 N N . LEU B 1 41 ? 23.667 1.443 35.915 1.00 43.33 38 LEU B N 1
ATOM 2416 C CA . LEU B 1 41 ? 24.882 0.661 35.650 1.00 40.83 38 LEU B CA 1
ATOM 2417 C C . LEU B 1 41 ? 25.866 1.295 34.663 1.00 40.82 38 LEU B C 1
ATOM 2418 O O . LEU B 1 41 ? 27.013 0.858 34.576 1.00 42.83 38 LEU B O 1
ATOM 2423 N N . LYS B 1 42 ? 25.441 2.318 33.932 1.00 41.51 39 LYS B N 1
ATOM 2424 C CA . LYS B 1 42 ? 26.267 2.847 32.840 1.00 41.82 39 LYS B CA 1
ATOM 2425 C C . LYS B 1 42 ? 27.630 3.435 33.232 1.00 42.99 39 LYS B C 1
ATOM 2426 O O . LYS B 1 42 ? 28.556 3.427 32.410 1.00 42.06 39 LYS B O 1
ATOM 2432 N N . ASP B 1 43 ? 27.759 3.947 34.459 1.00 42.87 40 ASP B N 1
ATOM 2433 C CA . ASP B 1 43 ? 29.008 4.580 34.873 1.00 43.37 40 ASP B CA 1
ATOM 2434 C C . ASP B 1 43 ? 29.591 4.010 36.171 1.00 43.09 40 ASP B C 1
ATOM 2435 O O . ASP B 1 43 ? 30.368 4.678 36.859 1.00 45.84 40 ASP B O 1
ATOM 2440 N N . ALA B 1 44 ? 29.240 2.770 36.486 1.00 41.28 41 ALA B N 1
ATOM 2441 C CA . ALA B 1 44 ? 29.759 2.100 37.673 1.00 40.87 41 ALA B CA 1
ATOM 2442 C C . ALA B 1 44 ? 30.948 1.240 37.239 1.00 40.32 41 ALA B C 1
ATOM 2443 O O . ALA B 1 44 ? 31.176 1.051 36.044 1.00 40.43 41 ALA B O 1
ATOM 2445 N N A CYS B 1 45 ? 31.696 0.725 38.204 0.50 40.03 42 CYS B N 1
ATOM 2446 N N B CYS B 1 45 ? 31.715 0.737 38.196 0.50 41.08 42 CYS B N 1
ATOM 2447 C CA A CYS B 1 45 ? 32.826 -0.128 37.890 0.50 39.73 42 CYS B CA 1
ATOM 2448 C CA B CYS B 1 45 ? 32.890 -0.070 37.876 0.50 41.70 42 CYS B CA 1
ATOM 2449 C C A CYS B 1 45 ? 32.335 -1.532 37.718 0.50 38.13 42 CYS B C 1
ATOM 2450 C C B CYS B 1 45 ? 32.476 -1.535 37.689 0.50 39.34 42 CYS B C 1
ATOM 2451 O O A CYS B 1 45 ? 32.229 -2.299 38.676 0.50 39.93 42 CYS B O 1
ATOM 2452 O O B CYS B 1 45 ? 32.602 -2.353 38.603 0.50 41.66 42 CYS B O 1
ATOM 2457 N N . LEU B 1 46 ? 31.974 -1.841 36.491 1.00 36.49 43 LEU B N 1
ATOM 2458 C CA . LEU B 1 46 ? 31.555 -3.174 36.119 1.00 33.78 43 LEU B CA 1
ATOM 2459 C C . LEU B 1 46 ? 32.104 -3.345 34.708 1.00 31.82 43 LEU B C 1
ATOM 2460 O O . LEU B 1 46 ? 32.490 -2.362 34.068 1.00 31.62 43 LEU B O 1
ATOM 2465 N N . ASP B 1 47 ? 32.138 -4.570 34.220 1.00 27.20 44 ASP B N 1
ATOM 2466 C CA . ASP B 1 47 ? 32.740 -4.837 32.948 1.00 26.68 44 ASP B CA 1
ATOM 2467 C C . ASP B 1 47 ? 31.738 -5.166 31.858 1.00 24.95 44 ASP B C 1
ATOM 2468 O O . ASP B 1 47 ? 31.889 -4.734 30.737 1.00 25.46 44 ASP B O 1
ATOM 2473 N N . ILE B 1 48 ? 30.713 -5.920 32.206 1.00 22.72 45 ILE B N 1
ATOM 2474 C CA . ILE B 1 48 ? 29.743 -6.404 31.240 1.00 22.60 45 ILE B CA 1
ATOM 2475 C C . ILE B 1 48 ? 28.353 -6.305 31.831 1.00 21.37 45 ILE B C 1
ATOM 2476 O O . ILE B 1 48 ? 28.163 -6.508 33.037 1.00 19.90 45 ILE B O 1
ATOM 2481 N N . ILE B 1 49 ? 27.390 -5.985 30.982 1.00 20.21 46 ILE B N 1
ATOM 2482 C CA . ILE B 1 49 ? 26.000 -5.935 31.367 1.00 21.23 46 ILE B CA 1
ATOM 2483 C C . ILE B 1 49 ? 25.280 -7.087 30.652 1.00 21.27 46 ILE B C 1
ATOM 2484 O O . ILE B 1 49 ? 25.502 -7.310 29.472 1.00 20.87 46 ILE B O 1
ATOM 2489 N N . GLU B 1 50 ? 24.471 -7.837 31.400 1.00 19.79 47 GLU B N 1
ATOM 2490 C CA . GLU B 1 50 ? 23.689 -8.935 30.847 1.00 19.02 47 GLU B CA 1
ATOM 2491 C C . GLU B 1 50 ? 22.235 -8.537 30.825 1.00 19.77 47 GLU B C 1
ATOM 2492 O O . GLU B 1 50 ? 21.704 -8.105 31.832 1.00 23.41 47 GLU B O 1
ATOM 2498 N N . TRP B 1 51 ? 21.586 -8.655 29.677 1.00 20.37 48 TRP B N 1
ATOM 2499 C CA . TRP B 1 51 ? 20.151 -8.438 29.622 1.00 19.70 48 TRP B CA 1
ATOM 2500 C C . TRP B 1 51 ? 19.466 -9.790 29.683 1.00 20.11 48 TRP B C 1
ATOM 2501 O O . TRP B 1 51 ? 19.576 -10.605 28.746 1.00 19.87 48 TRP B O 1
ATOM 2512 N N . ARG B 1 52 ? 18.789 -10.043 30.817 1.00 20.73 49 ARG B N 1
ATOM 2513 C CA . ARG B 1 52 ? 18.016 -11.258 31.033 1.00 20.35 49 ARG B CA 1
ATOM 2514 C C . ARG B 1 52 ? 16.661 -10.988 30.447 1.00 21.24 49 ARG B C 1
ATOM 2515 O O . ARG B 1 52 ? 15.736 -10.607 31.150 1.00 20.29 49 ARG B O 1
ATOM 2523 N N . VAL B 1 53 ? 16.567 -11.216 29.139 1.00 21.65 50 VAL B N 1
ATOM 2524 C CA . VAL B 1 53 ? 15.386 -10.896 28.350 1.00 20.87 50 VAL B CA 1
ATOM 2525 C C . VAL B 1 53 ? 14.169 -11.773 28.679 1.00 22.78 50 VAL B C 1
ATOM 2526 O O . VAL B 1 53 ? 13.038 -11.389 28.395 1.00 22.32 50 VAL B O 1
ATOM 2530 N N . ASP B 1 54 ? 14.387 -12.938 29.282 1.00 21.97 51 ASP B N 1
ATOM 2531 C CA . ASP B 1 54 ? 13.243 -13.792 29.693 1.00 22.81 51 ASP B CA 1
ATOM 2532 C C . ASP B 1 54 ? 12.339 -13.096 30.732 1.00 22.37 51 ASP B C 1
ATOM 2533 O O . ASP B 1 54 ? 11.211 -13.507 30.909 1.00 24.44 51 ASP B O 1
ATOM 2538 N N . PHE B 1 55 ? 12.829 -12.047 31.413 1.00 22.00 52 PHE B N 1
ATOM 2539 C CA . PHE B 1 55 ? 11.965 -11.241 32.335 1.00 23.13 52 PHE B CA 1
ATOM 2540 C C . PHE B 1 55 ? 11.104 -10.222 31.566 1.00 25.10 52 PHE B C 1
ATOM 2541 O O . PHE B 1 55 ? 10.069 -9.759 32.057 1.00 25.72 52 PHE B O 1
ATOM 2549 N N . PHE B 1 56 ? 11.545 -9.848 30.376 1.00 23.42 53 PHE B N 1
ATOM 2550 C CA . PHE B 1 56 ? 10.825 -8.854 29.567 1.00 24.08 53 PHE B CA 1
ATOM 2551 C C . PHE B 1 56 ? 9.444 -9.405 29.155 1.00 25.30 53 PHE B C 1
ATOM 2552 O O . PHE B 1 56 ? 9.362 -10.424 28.463 1.00 22.76 53 PHE B O 1
ATOM 2560 N N A GLU B 1 57 ? 8.370 -8.731 29.575 0.60 26.66 54 GLU B N 1
ATOM 2561 N N B GLU B 1 57 ? 8.395 -8.696 29.575 0.40 26.63 54 GLU B N 1
ATOM 2562 C CA A GLU B 1 57 ? 6.995 -9.233 29.309 0.60 29.28 54 GLU B CA 1
ATOM 2563 C CA B GLU B 1 57 ? 6.997 -9.088 29.331 0.40 29.11 54 GLU B CA 1
ATOM 2564 C C A GLU B 1 57 ? 6.643 -9.402 27.836 0.60 28.26 54 GLU B C 1
ATOM 2565 C C B GLU B 1 57 ? 6.665 -9.379 27.867 0.40 28.42 54 GLU B C 1
ATOM 2566 O O A GLU B 1 57 ? 5.861 -10.286 27.491 0.60 29.06 54 GLU B O 1
ATOM 2567 O O B GLU B 1 57 ? 5.937 -10.324 27.568 0.40 29.22 54 GLU B O 1
ATOM 2578 N N . ASN B 1 58 ? 7.207 -8.569 26.965 1.00 28.63 55 ASN B N 1
ATOM 2579 C CA . ASN B 1 58 ? 6.924 -8.695 25.531 1.00 29.00 55 ASN B CA 1
ATOM 2580 C C . ASN B 1 58 ? 7.997 -9.453 24.751 1.00 28.14 55 ASN B C 1
ATOM 2581 O O . ASN B 1 58 ? 8.139 -9.249 23.549 1.00 25.80 55 ASN B O 1
ATOM 2586 N N . VAL B 1 59 ? 8.713 -10.371 25.425 1.00 26.04 56 VAL B N 1
ATOM 2587 C CA . VAL B 1 59 ? 9.819 -11.113 24.798 1.00 25.75 56 VAL B CA 1
ATOM 2588 C C . VAL B 1 59 ? 9.391 -11.873 23.545 1.00 25.65 56 VAL B C 1
ATOM 2589 O O . VAL B 1 59 ? 10.198 -12.094 22.656 1.00 24.97 56 VAL B O 1
ATOM 2593 N N . GLU B 1 60 ? 8.120 -12.260 23.466 1.00 26.53 57 GLU B N 1
ATOM 2594 C CA . GLU B 1 60 ? 7.621 -13.018 22.303 1.00 27.83 57 GLU B CA 1
ATOM 2595 C C . GLU B 1 60 ? 7.426 -12.171 21.038 1.00 28.69 57 GLU B C 1
ATOM 2596 O O . GLU B 1 60 ? 7.166 -12.709 19.962 1.00 29.38 57 GLU B O 1
ATOM 2602 N N . ASN B 1 61 ? 7.561 -10.854 21.167 1.00 28.17 58 ASN B N 1
ATOM 2603 C CA . ASN B 1 61 ? 7.465 -9.963 20.035 1.00 28.21 58 ASN B CA 1
ATOM 2604 C C . ASN B 1 61 ? 8.851 -9.396 19.710 1.00 26.62 58 ASN B C 1
ATOM 2605 O O . ASN B 1 61 ? 9.367 -8.507 20.411 1.00 24.01 58 ASN B O 1
ATOM 2610 N N . ILE B 1 62 ? 9.442 -9.915 18.640 1.00 26.32 59 ILE B N 1
ATOM 2611 C CA . ILE B 1 62 ? 10.809 -9.570 18.281 1.00 26.85 59 ILE B CA 1
ATOM 2612 C C . ILE B 1 62 ? 11.001 -8.066 18.057 1.00 25.70 59 ILE B C 1
ATOM 2613 O O . ILE B 1 62 ? 12.032 -7.514 18.413 1.00 24.44 59 ILE B O 1
ATOM 2618 N N . LYS B 1 63 ? 9.995 -7.410 17.488 1.00 25.80 60 LYS B N 1
ATOM 2619 C CA . LYS B 1 63 ? 10.070 -5.984 17.247 1.00 27.86 60 LYS B CA 1
ATOM 2620 C C . LYS B 1 63 ? 10.214 -5.184 18.555 1.00 26.96 60 LYS B C 1
ATOM 2621 O O . LYS B 1 63 ? 10.986 -4.220 18.614 1.00 25.74 60 LYS B O 1
ATOM 2627 N N . GLU B 1 64 ? 9.460 -5.569 19.584 1.00 26.17 61 GLU B N 1
ATOM 2628 C CA . GLU B 1 64 ? 9.526 -4.871 20.887 1.00 26.64 61 GLU B CA 1
ATOM 2629 C C . GLU B 1 64 ? 10.843 -5.181 21.599 1.00 24.56 61 GLU B C 1
ATOM 2630 O O . GLU B 1 64 ? 11.422 -4.310 22.272 1.00 25.39 61 GLU B O 1
ATOM 2636 N N . VAL B 1 65 ? 11.348 -6.398 21.418 1.00 23.45 62 VAL B N 1
ATOM 2637 C CA . VAL B 1 65 ? 12.646 -6.764 21.976 1.00 22.16 62 VAL B CA 1
ATOM 2638 C C . VAL B 1 65 ? 13.732 -5.882 21.333 1.00 23.86 62 VAL B C 1
ATOM 2639 O O . VAL B 1 65 ? 14.623 -5.369 22.026 1.00 22.58 62 VAL B O 1
ATOM 2643 N N . LYS B 1 66 ? 13.667 -5.727 20.014 1.00 24.01 63 LYS B N 1
ATOM 2644 C CA . LYS B 1 66 ? 14.640 -4.876 19.302 1.00 24.72 63 LYS B CA 1
ATOM 2645 C C . LYS B 1 66 ? 14.564 -3.410 19.747 1.00 24.45 63 LYS B C 1
ATOM 2646 O O . LYS B 1 66 ? 15.597 -2.761 19.902 1.00 24.48 63 LYS B O 1
ATOM 2652 N N A GLU B 1 67 ? 13.347 -2.910 19.949 0.50 25.47 64 GLU B N 1
ATOM 2653 N N B GLU B 1 67 ? 13.352 -2.901 19.957 0.50 25.36 64 GLU B N 1
ATOM 2654 C CA A GLU B 1 67 ? 13.134 -1.530 20.395 0.50 27.18 64 GLU B CA 1
ATOM 2655 C CA B GLU B 1 67 ? 13.176 -1.511 20.388 0.50 26.89 64 GLU B CA 1
ATOM 2656 C C A GLU B 1 67 ? 13.882 -1.251 21.699 0.50 26.63 64 GLU B C 1
ATOM 2657 C C B GLU B 1 67 ? 13.916 -1.255 21.698 0.50 26.50 64 GLU B C 1
ATOM 2658 O O A GLU B 1 67 ? 14.558 -0.227 21.830 0.50 26.25 64 GLU B O 1
ATOM 2659 O O B GLU B 1 67 ? 14.623 -0.252 21.834 0.50 25.88 64 GLU B O 1
ATOM 2670 N N . VAL B 1 68 ? 13.764 -2.166 22.660 1.00 25.50 65 VAL B N 1
ATOM 2671 C CA . VAL B 1 68 ? 14.450 -2.019 23.949 1.00 25.75 65 VAL B CA 1
ATOM 2672 C C . VAL B 1 68 ? 15.960 -2.075 23.739 1.00 25.57 65 VAL B C 1
ATOM 2673 O O . VAL B 1 68 ? 16.711 -1.251 24.268 1.00 25.69 65 VAL B O 1
ATOM 2677 N N . LEU B 1 69 ? 16.396 -3.022 22.932 1.00 24.01 66 LEU B N 1
ATOM 2678 C CA . LEU B 1 69 ? 17.817 -3.182 22.644 1.00 24.50 66 LEU B CA 1
ATOM 2679 C C . LEU B 1 69 ? 18.433 -1.889 22.080 1.00 27.62 66 LEU B C 1
ATOM 2680 O O . LEU B 1 69 ? 19.542 -1.510 22.490 1.00 24.86 66 LEU B O 1
ATOM 2685 N N . TYR B 1 70 ? 17.710 -1.227 21.154 1.00 29.57 67 TYR B N 1
ATOM 2686 C CA . TYR B 1 70 ? 18.165 0.052 20.558 1.00 33.11 67 TYR B CA 1
ATOM 2687 C C . TYR B 1 70 ? 18.417 1.076 21.629 1.00 30.85 67 TYR B C 1
ATOM 2688 O O . TYR B 1 70 ? 19.471 1.704 21.663 1.00 30.37 67 TYR B O 1
ATOM 2697 N N . GLU B 1 71 ? 17.408 1.289 22.469 1.00 30.07 68 GLU B N 1
ATOM 2698 C CA . GLU B 1 71 ? 17.508 2.266 23.538 1.00 34.26 68 GLU B CA 1
ATOM 2699 C C . GLU B 1 71 ? 18.591 1.914 24.538 1.00 33.47 68 GLU B C 1
ATOM 2700 O O . GLU B 1 71 ? 19.398 2.749 24.901 1.00 33.30 68 GLU B O 1
ATOM 2706 N N . LEU B 1 72 ? 18.590 0.665 24.975 1.00 33.50 69 LEU B N 1
ATOM 2707 C CA . LEU B 1 72 ? 19.565 0.186 25.918 1.00 33.47 69 LEU B CA 1
ATOM 2708 C C . LEU B 1 72 ? 20.981 0.458 25.391 1.00 34.73 69 LEU B C 1
ATOM 2709 O O . LEU B 1 72 ? 21.828 1.002 26.104 1.00 33.29 69 LEU B O 1
ATOM 2714 N N . ARG B 1 73 ? 21.213 0.116 24.123 1.00 34.99 70 ARG B N 1
ATOM 2715 C CA . ARG B 1 73 ? 22.525 0.279 23.509 1.00 36.27 70 ARG B CA 1
ATOM 2716 C C . ARG B 1 73 ? 22.956 1.738 23.600 1.00 38.05 70 ARG B C 1
ATOM 2717 O O . ARG B 1 73 ? 24.114 2.034 23.937 1.00 39.01 70 ARG B O 1
ATOM 2725 N N A SER B 1 74 ? 22.020 2.649 23.307 0.50 37.78 71 SER B N 1
ATOM 2726 N N B SER B 1 74 ? 22.025 2.643 23.297 0.50 37.83 71 SER B N 1
ATOM 2727 C CA A SER B 1 74 ? 22.304 4.090 23.314 0.50 39.67 71 SER B CA 1
ATOM 2728 C CA B SER B 1 74 ? 22.297 4.080 23.312 0.50 39.76 71 SER B CA 1
ATOM 2729 C C A SER B 1 74 ? 22.735 4.599 24.689 0.50 39.76 71 SER B C 1
ATOM 2730 C C B SER B 1 74 ? 22.734 4.594 24.685 0.50 39.80 71 SER B C 1
ATOM 2731 O O A SER B 1 74 ? 23.551 5.512 24.775 0.50 40.57 71 SER B O 1
ATOM 2732 O O B SER B 1 74 ? 23.554 5.503 24.766 0.50 40.59 71 SER B O 1
ATOM 2737 N N . TYR B 1 75 ? 22.180 4.018 25.756 1.00 37.90 72 TYR B N 1
ATOM 2738 C CA . TYR B 1 75 ? 22.532 4.431 27.133 1.00 38.47 72 TYR B CA 1
ATOM 2739 C C . TYR B 1 75 ? 23.827 3.813 27.677 1.00 36.97 72 TYR B C 1
ATOM 2740 O O . TYR B 1 75 ? 24.528 4.455 28.443 1.00 36.24 72 TYR B O 1
ATOM 2749 N N . ILE B 1 76 ? 24.135 2.568 27.318 1.00 35.28 73 ILE B N 1
ATOM 2750 C CA . ILE B 1 76 ? 25.336 1.919 27.875 1.00 36.17 73 ILE B CA 1
ATOM 2751 C C . ILE B 1 76 ? 26.579 2.121 27.021 1.00 39.61 73 ILE B C 1
ATOM 2752 O O . ILE B 1 76 ? 27.689 1.717 27.411 1.00 38.33 73 ILE B O 1
ATOM 2757 N N . HIS B 1 77 ? 26.377 2.736 25.856 1.00 41.75 74 HIS B N 1
ATOM 2758 C CA . HIS B 1 77 ? 27.453 3.083 24.932 1.00 44.77 74 HIS B CA 1
ATOM 2759 C C . HIS B 1 77 ? 28.290 1.874 24.519 1.00 41.48 74 HIS B C 1
ATOM 2760 O O . HIS B 1 77 ? 27.783 0.979 23.865 1.00 41.46 74 HIS B O 1
ATOM 2767 N N . ASP B 1 78 ? 29.559 1.842 24.908 1.00 39.76 75 ASP B N 1
ATOM 2768 C CA . ASP B 1 78 ? 30.438 0.769 24.489 1.00 40.14 75 ASP B CA 1
ATOM 2769 C C . ASP B 1 78 ? 30.664 -0.301 25.545 1.00 36.77 75 ASP B C 1
ATOM 2770 O O . ASP B 1 78 ? 31.590 -1.075 25.419 1.00 37.89 75 ASP B O 1
ATOM 2775 N N . ILE B 1 79 ? 29.817 -0.357 26.573 1.00 32.74 76 ILE B N 1
ATOM 2776 C CA . ILE B 1 79 ? 29.928 -1.429 27.574 1.00 29.59 76 ILE B CA 1
ATOM 2777 C C . ILE B 1 79 ? 29.514 -2.751 26.894 1.00 26.68 76 ILE B C 1
ATOM 2778 O O . ILE B 1 79 ? 28.485 -2.798 26.223 1.00 26.65 76 ILE B O 1
ATOM 2783 N N . PRO B 1 80 ? 30.325 -3.815 27.030 1.00 25.75 77 PRO B N 1
ATOM 2784 C CA . PRO B 1 80 ? 29.900 -5.074 26.410 1.00 23.76 77 PRO B CA 1
ATOM 2785 C C . PRO B 1 80 ? 28.523 -5.529 26.912 1.00 21.30 77 PRO B C 1
ATOM 2786 O O . PRO B 1 80 ? 28.246 -5.451 28.107 1.00 22.25 77 PRO B O 1
ATOM 2790 N N . LEU B 1 81 ? 27.673 -5.984 25.996 1.00 21.31 78 LEU B N 1
ATOM 2791 C CA . LEU B 1 81 ? 26.332 -6.428 26.341 1.00 20.24 78 LEU B CA 1
ATOM 2792 C C . LEU B 1 81 ? 26.155 -7.902 26.022 1.00 19.40 78 LEU B C 1
ATOM 2793 O O . LEU B 1 81 ? 26.379 -8.340 24.871 1.00 20.84 78 LEU B O 1
ATOM 2798 N N . LEU B 1 82 ? 25.759 -8.657 27.043 1.00 20.27 79 LEU B N 1
ATOM 2799 C CA . LEU B 1 82 ? 25.439 -10.094 26.925 1.00 19.48 79 LEU B CA 1
ATOM 2800 C C . LEU B 1 82 ? 23.920 -10.248 26.854 1.00 19.21 79 LEU B C 1
ATOM 2801 O O . LEU B 1 82 ? 23.207 -9.712 27.698 1.00 20.99 79 LEU B O 1
ATOM 2806 N N . PHE B 1 83 ? 23.433 -10.973 25.848 1.00 18.05 80 PHE B N 1
ATOM 2807 C CA . PHE B 1 83 ? 21.998 -11.216 25.661 1.00 17.92 80 PHE B CA 1
ATOM 2808 C C . PHE B 1 83 ? 21.723 -12.636 26.106 1.00 17.17 80 PHE B C 1
ATOM 2809 O O . PHE B 1 83 ? 22.333 -13.564 25.596 1.00 19.27 80 PHE B O 1
ATOM 2817 N N . THR B 1 84 ? 20.821 -12.800 27.076 1.00 17.61 81 THR B N 1
ATOM 2818 C CA . THR B 1 84 ? 20.506 -14.115 27.637 1.00 17.64 81 THR B CA 1
ATOM 2819 C C . THR B 1 84 ? 19.007 -14.354 27.812 1.00 16.87 81 THR B C 1
ATOM 2820 O O . THR B 1 84 ? 18.356 -13.666 28.590 1.00 19.20 81 THR B O 1
ATOM 2824 N N . PHE B 1 85 ? 18.462 -15.334 27.090 1.00 17.93 82 PHE B N 1
ATOM 2825 C CA . PHE B 1 85 ? 17.103 -15.809 27.375 1.00 18.41 82 PHE B CA 1
ATOM 2826 C C . PHE B 1 85 ? 17.314 -17.106 28.151 1.00 19.32 82 PHE B C 1
ATOM 2827 O O . PHE B 1 85 ? 17.745 -18.111 27.579 1.00 18.47 82 PHE B O 1
ATOM 2835 N N . ARG B 1 86 ? 17.085 -17.052 29.466 1.00 19.45 83 ARG B N 1
ATOM 2836 C CA . ARG B 1 86 ? 17.230 -18.205 30.350 1.00 19.85 83 ARG B CA 1
ATOM 2837 C C . ARG B 1 86 ? 15.923 -18.983 30.325 1.00 22.13 83 ARG B C 1
ATOM 2838 O O . ARG B 1 86 ? 14.871 -18.442 30.643 1.00 20.83 83 ARG B O 1
ATOM 2846 N N . SER B 1 87 ? 15.976 -20.244 29.911 1.00 23.03 84 SER B N 1
ATOM 2847 C CA . SER B 1 87 ? 14.758 -21.034 29.801 1.00 26.37 84 SER B CA 1
ATOM 2848 C C . SER B 1 87 ? 14.250 -21.483 31.175 1.00 26.98 84 SER B C 1
ATOM 2849 O O . SER B 1 87 ? 15.000 -21.533 32.167 1.00 22.70 84 SER B O 1
ATOM 2852 N N . VAL B 1 88 ? 12.964 -21.794 31.220 1.00 29.58 85 VAL B N 1
ATOM 2853 C CA . VAL B 1 88 ? 12.299 -22.225 32.444 1.00 30.11 85 VAL B CA 1
ATOM 2854 C C . VAL B 1 88 ? 12.995 -23.406 33.096 1.00 31.50 85 VAL B C 1
ATOM 2855 O O . VAL B 1 88 ? 13.162 -23.432 34.311 1.00 31.60 85 VAL B O 1
ATOM 2859 N N . VAL B 1 89 ? 13.446 -24.365 32.294 1.00 30.87 86 VAL B N 1
ATOM 2860 C CA . VAL B 1 89 ? 14.072 -25.558 32.855 1.00 32.28 86 VAL B CA 1
ATOM 2861 C C . VAL B 1 89 ? 15.380 -25.232 33.565 1.00 30.68 86 VAL B C 1
ATOM 2862 O O . VAL B 1 89 ? 15.818 -25.988 34.417 1.00 31.27 86 VAL B O 1
ATOM 2866 N N . GLU B 1 90 ? 15.998 -24.099 33.228 1.00 28.23 87 GLU B N 1
ATOM 2867 C CA . GLU B 1 90 ? 17.241 -23.710 33.874 1.00 26.88 87 GLU B CA 1
ATOM 2868 C C . GLU B 1 90 ? 17.106 -22.430 34.731 1.00 26.61 87 GLU B C 1
ATOM 2869 O O . GLU B 1 90 ? 18.057 -21.696 34.904 1.00 23.62 87 GLU B O 1
ATOM 2875 N N . GLY B 1 91 ? 15.902 -22.200 35.262 1.00 27.27 88 GLY B N 1
ATOM 2876 C CA . GLY B 1 91 ? 15.645 -21.107 36.193 1.00 30.21 88 GLY B CA 1
ATOM 2877 C C . GLY B 1 91 ? 14.919 -19.885 35.666 1.00 32.07 88 GLY B C 1
ATOM 2878 O O . GLY B 1 91 ? 14.664 -18.936 36.427 1.00 33.72 88 GLY B O 1
ATOM 2879 N N . GLY B 1 92 ? 14.548 -19.915 34.389 1.00 31.97 89 GLY B N 1
ATOM 2880 C CA . GLY B 1 92 ? 13.927 -18.777 33.727 1.00 31.87 89 GLY B CA 1
ATOM 2881 C C . GLY B 1 92 ? 12.487 -18.474 34.053 1.00 33.56 89 GLY B C 1
ATOM 2882 O O . GLY B 1 92 ? 11.809 -19.240 34.708 1.00 32.66 89 GLY B O 1
ATOM 2883 N N . GLU B 1 93 ? 12.015 -17.364 33.493 1.00 34.89 90 GLU B N 1
ATOM 2884 C CA . GLU B 1 93 ? 10.686 -16.816 33.782 1.00 36.74 90 GLU B CA 1
ATOM 2885 C C . GLU B 1 93 ? 9.576 -17.054 32.761 1.00 36.13 90 GLU B C 1
ATOM 2886 O O . GLU B 1 93 ? 8.421 -16.870 33.082 1.00 39.28 90 GLU B O 1
ATOM 2892 N N . LYS B 1 94 ? 9.921 -17.449 31.545 1.00 33.83 91 LYS B N 1
ATOM 2893 C CA . LYS B 1 94 ? 8.943 -17.497 30.476 1.00 33.71 91 LYS B CA 1
ATOM 2894 C C . LYS B 1 94 ? 9.081 -18.706 29.556 1.00 33.09 91 LYS B C 1
ATOM 2895 O O . LYS B 1 94 ? 10.160 -18.981 29.028 1.00 30.51 91 LYS B O 1
ATOM 2901 N N . LEU B 1 95 ? 7.979 -19.428 29.367 1.00 34.30 92 LEU B N 1
ATOM 2902 C CA . LEU B 1 95 ? 7.960 -20.550 28.435 1.00 34.65 92 LEU B CA 1
ATOM 2903 C C . LEU B 1 95 ? 7.875 -20.022 27.000 1.00 33.79 92 LEU B C 1
ATOM 2904 O O . LEU B 1 95 ? 7.029 -19.174 26.698 1.00 32.08 92 LEU B O 1
ATOM 2909 N N . ILE B 1 96 ? 8.772 -20.500 26.137 1.00 31.08 93 ILE B N 1
ATOM 2910 C CA . ILE B 1 96 ? 8.717 -20.204 24.697 1.00 31.22 93 ILE B CA 1
ATOM 2911 C C . ILE B 1 96 ? 9.091 -21.459 23.923 1.00 31.50 93 ILE B C 1
ATOM 2912 O O . ILE B 1 96 ? 9.662 -22.414 24.486 1.00 32.85 93 ILE B O 1
ATOM 2917 N N . SER B 1 97 ? 8.802 -21.463 22.630 1.00 29.76 94 SER B N 1
ATOM 2918 C CA . SER B 1 97 ? 9.108 -22.611 21.828 1.00 30.27 94 SER B CA 1
ATOM 2919 C C . SER B 1 97 ? 10.585 -22.678 21.491 1.00 29.94 94 SER B C 1
ATOM 2920 O O . SER B 1 97 ? 11.327 -21.694 21.598 1.00 26.99 94 SER B O 1
ATOM 2923 N N A ARG B 1 98 ? 10.992 -23.867 21.086 0.50 30.73 95 ARG B N 1
ATOM 2924 N N B ARG B 1 98 ? 11.000 -23.871 21.088 0.50 30.77 95 ARG B N 1
ATOM 2925 C CA A ARG B 1 98 ? 12.338 -24.162 20.650 0.50 31.39 95 ARG B CA 1
ATOM 2926 C CA B ARG B 1 98 ? 12.360 -24.160 20.656 0.50 31.45 95 ARG B CA 1
ATOM 2927 C C A ARG B 1 98 ? 12.663 -23.334 19.401 0.50 30.18 95 ARG B C 1
ATOM 2928 C C B ARG B 1 98 ? 12.668 -23.327 19.402 0.50 30.20 95 ARG B C 1
ATOM 2929 O O A ARG B 1 98 ? 13.746 -22.753 19.280 0.50 27.49 95 ARG B O 1
ATOM 2930 O O B ARG B 1 98 ? 13.745 -22.738 19.277 0.50 27.46 95 ARG B O 1
ATOM 2945 N N . ASP B 1 99 ? 11.703 -23.273 18.487 1.00 29.83 96 ASP B N 1
ATOM 2946 C CA . ASP B 1 99 ? 11.854 -22.499 17.265 1.00 30.51 96 ASP B CA 1
ATOM 2947 C C . ASP B 1 99 ? 11.998 -21.011 17.573 1.00 26.88 96 ASP B C 1
ATOM 2948 O O . ASP B 1 99 ? 12.818 -20.337 16.952 1.00 25.92 96 ASP B O 1
ATOM 2953 N N . TYR B 1 100 ? 11.220 -20.495 18.529 1.00 25.70 97 TYR B N 1
ATOM 2954 C CA . TYR B 1 100 ? 11.332 -19.075 18.854 1.00 23.61 97 TYR B CA 1
ATOM 2955 C C . TYR B 1 100 ? 12.649 -18.785 19.575 1.00 23.55 97 TYR B C 1
ATOM 2956 O O . TYR B 1 100 ? 13.226 -17.734 19.391 1.00 21.60 97 TYR B O 1
ATOM 2965 N N . TYR B 1 101 ? 13.124 -19.726 20.385 1.00 24.33 98 TYR B N 1
ATOM 2966 C CA . TYR B 1 101 ? 14.390 -19.539 21.092 1.00 23.62 98 TYR B CA 1
ATOM 2967 C C . TYR B 1 101 ? 15.502 -19.321 20.076 1.00 22.62 98 TYR B C 1
ATOM 2968 O O . TYR B 1 101 ? 16.330 -18.432 20.233 1.00 19.85 98 TYR B O 1
ATOM 2977 N N . THR B 1 102 ? 15.500 -20.154 19.040 1.00 23.20 99 THR B N 1
ATOM 2978 C CA . THR B 1 102 ? 16.477 -20.084 17.961 1.00 24.25 99 THR B CA 1
ATOM 2979 C C . THR B 1 102 ? 16.345 -18.768 17.191 1.00 22.86 99 THR B C 1
ATOM 2980 O O . THR B 1 102 ? 17.328 -18.058 17.007 1.00 23.33 99 THR B O 1
ATOM 2984 N N . THR B 1 103 ? 15.128 -18.441 16.785 1.00 23.00 100 THR B N 1
ATOM 2985 C CA . THR B 1 103 ? 14.848 -17.202 16.047 1.00 25.35 100 THR B CA 1
ATOM 2986 C C . THR B 1 103 ? 15.237 -15.964 16.844 1.00 24.02 100 THR B C 1
ATOM 2987 O O . THR B 1 103 ? 15.883 -15.058 16.314 1.00 24.86 100 THR B O 1
ATOM 2991 N N . LEU B 1 104 ? 14.833 -15.911 18.108 1.00 22.85 101 LEU B N 1
ATOM 2992 C CA . LEU B 1 104 ? 15.172 -14.767 18.961 1.00 22.20 101 LEU B CA 1
ATOM 2993 C C . LEU B 1 104 ? 16.687 -14.534 19.000 1.00 22.96 101 LEU B C 1
ATOM 2994 O O . LEU B 1 104 ? 17.170 -13.430 18.732 1.00 21.43 101 LEU B O 1
ATOM 2999 N N . ASN B 1 105 ? 17.445 -15.571 19.341 1.00 22.72 102 ASN B N 1
ATOM 3000 C CA . ASN B 1 105 ? 18.889 -15.418 19.415 1.00 22.05 102 ASN B CA 1
ATOM 3001 C C . ASN B 1 105 ? 19.553 -15.057 18.085 1.00 22.17 102 ASN B C 1
ATOM 3002 O O . ASN B 1 105 ? 20.505 -14.280 18.053 1.00 21.25 102 ASN B O 1
ATOM 3007 N N . LYS B 1 106 ? 19.066 -15.633 16.997 1.00 22.00 103 LYS B N 1
ATOM 3008 C CA . LYS B 1 106 ? 19.622 -15.333 15.688 1.00 23.53 103 LYS B CA 1
ATOM 3009 C C . LYS B 1 106 ? 19.309 -13.903 15.286 1.00 24.64 103 LYS B C 1
ATOM 3010 O O . LYS B 1 106 ? 20.181 -13.173 14.855 1.00 24.92 103 LYS B O 1
ATOM 3016 N N . GLU B 1 107 ? 18.058 -13.499 15.450 1.00 24.12 104 GLU B N 1
ATOM 3017 C CA . GLU B 1 107 ? 17.651 -12.159 15.069 1.00 27.70 104 GLU B CA 1
ATOM 3018 C C . GLU B 1 107 ? 18.369 -11.101 15.869 1.00 26.70 104 GLU B C 1
ATOM 3019 O O . GLU B 1 107 ? 18.750 -10.058 15.324 1.00 25.33 104 GLU B O 1
ATOM 3025 N N . ILE B 1 108 ? 18.557 -11.351 17.163 1.00 25.04 105 ILE B N 1
ATOM 3026 C CA . ILE B 1 108 ? 19.220 -10.381 18.000 1.00 23.61 105 ILE B CA 1
ATOM 3027 C C . ILE B 1 108 ? 20.713 -10.339 17.675 1.00 23.44 105 ILE B C 1
ATOM 3028 O O . ILE B 1 108 ? 21.302 -9.254 17.660 1.00 22.02 105 ILE B O 1
ATOM 3033 N N . SER B 1 109 ? 21.318 -11.500 17.399 1.00 22.48 106 SER B N 1
ATOM 3034 C CA . SER B 1 109 ? 22.736 -11.534 16.989 1.00 22.86 106 SER B CA 1
ATOM 3035 C C . SER B 1 109 ? 22.918 -10.753 15.710 1.00 24.21 106 SER B C 1
ATOM 3036 O O . SER B 1 109 ? 23.939 -10.126 15.510 1.00 24.32 106 SER B O 1
ATOM 3039 N N . ASN B 1 110 ? 21.911 -10.814 14.835 1.00 26.97 107 ASN B N 1
ATOM 3040 C CA . ASN B 1 110 ? 21.965 -10.130 13.550 1.00 27.62 107 ASN B CA 1
ATOM 3041 C C . ASN B 1 110 ? 21.950 -8.594 13.640 1.00 28.15 107 ASN B C 1
ATOM 3042 O O . ASN B 1 110 ? 22.408 -7.926 12.717 1.00 28.71 107 ASN B O 1
ATOM 3047 N N . THR B 1 111 ? 21.433 -8.036 14.740 1.00 26.06 108 THR B N 1
ATOM 3048 C CA . THR B 1 111 ? 21.367 -6.570 14.880 1.00 28.32 108 THR B CA 1
ATOM 3049 C C . THR B 1 111 ? 22.729 -5.911 14.969 1.00 29.87 108 THR B C 1
ATOM 3050 O O . THR B 1 111 ? 22.868 -4.753 14.631 1.00 29.65 108 THR B O 1
ATOM 3054 N N . GLY B 1 112 ? 23.733 -6.654 15.422 1.00 27.72 109 GLY B N 1
ATOM 3055 C CA . GLY B 1 112 ? 25.051 -6.094 15.641 1.00 29.13 109 GLY B CA 1
ATOM 3056 C C . GLY B 1 112 ? 25.102 -5.312 16.960 1.00 30.04 109 GLY B C 1
ATOM 3057 O O . GLY B 1 112 ? 26.123 -4.731 17.295 1.00 30.39 109 GLY B O 1
ATOM 3058 N N . LEU B 1 113 ? 24.005 -5.328 17.720 1.00 30.53 110 LEU B N 1
ATOM 3059 C CA . LEU B 1 113 ? 23.925 -4.582 18.984 1.00 30.83 110 LEU B CA 1
ATOM 3060 C C . LEU B 1 113 ? 24.367 -5.369 20.226 1.00 30.00 110 LEU B C 1
ATOM 3061 O O . LEU B 1 113 ? 24.569 -4.765 21.283 1.00 32.46 110 LEU B O 1
ATOM 3066 N N . VAL B 1 114 ? 24.498 -6.698 20.120 1.00 27.95 111 VAL B N 1
ATOM 3067 C CA . VAL B 1 114 ? 24.959 -7.521 21.267 1.00 25.32 111 VAL B CA 1
ATOM 3068 C C . VAL B 1 114 ? 26.352 -8.075 21.014 1.00 25.00 111 VAL B C 1
ATOM 3069 O O . VAL B 1 114 ? 26.693 -8.455 19.890 1.00 26.76 111 VAL B O 1
ATOM 3073 N N . ASP B 1 115 ? 27.151 -8.127 22.067 1.00 24.57 112 ASP B N 1
ATOM 3074 C CA . ASP B 1 115 ? 28.537 -8.568 21.981 1.00 25.76 112 ASP B CA 1
ATOM 3075 C C . ASP B 1 115 ? 28.696 -10.051 22.280 1.00 23.96 112 ASP B C 1
ATOM 3076 O O . ASP B 1 115 ? 29.627 -10.694 21.763 1.00 22.62 112 ASP B O 1
ATOM 3081 N N . LEU B 1 116 ? 27.807 -10.567 23.136 1.00 21.22 113 LEU B N 1
ATOM 3082 C CA . LEU B 1 116 ? 27.750 -11.988 23.492 1.00 21.69 113 LEU B CA 1
ATOM 3083 C C . LEU B 1 116 ? 26.307 -12.432 23.640 1.00 20.34 113 LEU B C 1
ATOM 3084 O O . LEU B 1 116 ? 25.422 -11.625 23.921 1.00 19.51 113 LEU B O 1
ATOM 3089 N N . ILE B 1 117 ? 26.083 -13.726 23.460 1.00 20.71 114 ILE B N 1
ATOM 3090 C CA . ILE B 1 117 ? 24.793 -14.337 23.730 1.00 20.54 114 ILE B CA 1
ATOM 3091 C C . ILE B 1 117 ? 25.041 -15.584 24.551 1.00 20.65 114 ILE B C 1
ATOM 3092 O O . ILE B 1 117 ? 26.104 -16.190 24.440 1.00 20.02 114 ILE B O 1
ATOM 3097 N N . ASP B 1 118 ? 24.061 -15.957 25.367 1.00 19.71 115 ASP B N 1
ATOM 3098 C CA . ASP B 1 118 ? 24.156 -17.168 26.191 1.00 23.38 115 ASP B CA 1
ATOM 3099 C C . ASP B 1 118 ? 23.182 -18.198 25.631 1.00 23.55 115 ASP B C 1
ATOM 3100 O O . ASP B 1 118 ? 21.974 -17.941 25.558 1.00 27.72 115 ASP B O 1
ATOM 3105 N N . VAL B 1 119 ? 23.717 -19.338 25.186 1.00 22.43 116 VAL B N 1
ATOM 3106 C CA . VAL B 1 119 ? 22.888 -20.420 24.677 1.00 22.86 116 VAL B CA 1
ATOM 3107 C C . VAL B 1 119 ? 23.063 -21.658 25.585 1.00 21.87 116 VAL B C 1
ATOM 3108 O O . VAL B 1 119 ? 24.157 -21.979 26.006 1.00 21.85 116 VAL B O 1
ATOM 3112 N N . GLU B 1 120 ? 21.969 -22.343 25.868 1.00 21.29 117 GLU B N 1
ATOM 3113 C CA . GLU B 1 120 ? 21.982 -23.478 26.785 1.00 20.30 117 GLU B CA 1
ATOM 3114 C C . GLU B 1 120 ? 22.361 -24.808 26.127 1.00 20.74 117 GLU B C 1
ATOM 3115 O O . GLU B 1 120 ? 21.754 -25.201 25.131 1.00 20.76 117 GLU B O 1
ATOM 3121 N N . LEU B 1 121 ? 23.354 -25.496 26.709 1.00 20.17 118 LEU B N 1
ATOM 3122 C CA . LEU B 1 121 ? 23.800 -26.825 26.249 1.00 19.31 118 LEU B CA 1
ATOM 3123 C C . LEU B 1 121 ? 22.615 -27.795 26.040 1.00 20.41 118 LEU B C 1
ATOM 3124 O O . LEU B 1 121 ? 22.571 -28.562 25.076 1.00 21.74 118 LEU B O 1
ATOM 3129 N N . PHE B 1 122 ? 21.669 -27.732 26.955 1.00 19.33 119 PHE B N 1
ATOM 3130 C CA . PHE B 1 122 ? 20.537 -28.636 26.992 1.00 19.99 119 PHE B CA 1
ATOM 3131 C C . PHE B 1 122 ? 19.564 -28.498 25.793 1.00 20.11 119 PHE B C 1
ATOM 3132 O O . PHE B 1 122 ? 18.746 -29.379 25.556 1.00 18.91 119 PHE B O 1
ATOM 3140 N N A MET B 1 123 ? 19.656 -27.392 25.056 0.40 20.23 120 MET B N 1
ATOM 3141 N N B MET B 1 123 ? 19.664 -27.392 25.057 0.60 20.43 120 MET B N 1
ATOM 3142 C CA A MET B 1 123 ? 18.824 -27.206 23.863 0.40 21.44 120 MET B CA 1
ATOM 3143 C CA B MET B 1 123 ? 18.842 -27.193 23.856 0.60 21.57 120 MET B CA 1
ATOM 3144 C C A MET B 1 123 ? 19.195 -28.206 22.758 0.40 22.93 120 MET B C 1
ATOM 3145 C C B MET B 1 123 ? 19.202 -28.200 22.757 0.60 23.09 120 MET B C 1
ATOM 3146 O O A MET B 1 123 ? 18.406 -28.448 21.847 0.40 23.94 120 MET B O 1
ATOM 3147 O O B MET B 1 123 ? 18.411 -28.444 21.851 0.60 24.07 120 MET B O 1
ATOM 3156 N N . GLY B 1 124 ? 20.394 -28.786 22.845 1.00 23.58 121 GLY B N 1
ATOM 3157 C CA . GLY B 1 124 ? 20.825 -29.812 21.885 1.00 24.14 121 GLY B CA 1
ATOM 3158 C C . GLY B 1 124 ? 21.675 -29.302 20.741 1.00 24.46 121 GLY B C 1
ATOM 3159 O O . GLY B 1 124 ? 21.652 -28.120 20.414 1.00 21.71 121 GLY B O 1
ATOM 3160 N N . ASP B 1 125 ? 22.394 -30.224 20.112 1.00 25.36 122 ASP B N 1
ATOM 3161 C CA . ASP B 1 125 ? 23.323 -29.893 19.031 1.00 26.86 122 ASP B CA 1
ATOM 3162 C C . ASP B 1 125 ? 22.714 -29.150 17.840 1.00 27.46 122 ASP B C 1
ATOM 3163 O O . ASP B 1 125 ? 23.363 -28.265 17.267 1.00 26.75 122 ASP B O 1
ATOM 3168 N N A GLU B 1 126 ? 21.491 -29.496 17.455 0.40 27.86 123 GLU B N 1
ATOM 3169 N N B GLU B 1 126 ? 21.484 -29.502 17.470 0.60 28.03 123 GLU B N 1
ATOM 3170 C CA A GLU B 1 126 ? 20.890 -28.867 16.281 0.40 28.86 123 GLU B CA 1
ATOM 3171 C CA B GLU B 1 126 ? 20.837 -28.874 16.314 0.60 29.64 123 GLU B CA 1
ATOM 3172 C C A GLU B 1 126 ? 20.610 -27.374 16.511 0.40 27.70 123 GLU B C 1
ATOM 3173 C C B GLU B 1 126 ? 20.662 -27.379 16.544 0.60 28.14 123 GLU B C 1
ATOM 3174 O O A GLU B 1 126 ? 20.871 -26.558 15.632 0.40 27.20 123 GLU B O 1
ATOM 3175 O O B GLU B 1 126 ? 21.060 -26.567 15.715 0.60 27.25 123 GLU B O 1
ATOM 3186 N N . VAL B 1 127 ? 20.076 -27.027 17.681 1.00 26.21 124 VAL B N 1
ATOM 3187 C CA . VAL B 1 127 ? 19.839 -25.630 18.025 1.00 24.83 124 VAL B CA 1
ATOM 3188 C C . VAL B 1 127 ? 21.167 -24.897 18.204 1.00 23.32 124 VAL B C 1
ATOM 3189 O O . VAL B 1 127 ? 21.392 -23.836 17.604 1.00 24.67 124 VAL B O 1
ATOM 3193 N N . ILE B 1 128 ? 22.046 -25.484 19.004 1.00 23.15 125 ILE B N 1
ATOM 3194 C CA . ILE B 1 128 ? 23.364 -24.905 19.289 1.00 24.27 125 ILE B CA 1
ATOM 3195 C C . ILE B 1 128 ? 24.183 -24.669 18.028 1.00 25.13 125 ILE B C 1
ATOM 3196 O O . ILE B 1 128 ? 24.727 -23.588 17.845 1.00 23.44 125 ILE B O 1
ATOM 3201 N N . ASP B 1 129 ? 24.269 -25.672 17.162 1.00 27.12 126 ASP B N 1
ATOM 3202 C CA . ASP B 1 129 ? 25.024 -25.513 15.906 1.00 29.53 126 ASP B CA 1
ATOM 3203 C C . ASP B 1 129 ? 24.503 -24.340 15.099 1.00 28.80 126 ASP B C 1
ATOM 3204 O O . ASP B 1 129 ? 25.291 -23.517 14.598 1.00 29.39 126 ASP B O 1
ATOM 3209 N N . GLU B 1 130 ? 23.192 -24.232 14.998 1.00 27.65 127 GLU B N 1
ATOM 3210 C CA . GLU B 1 130 ? 22.602 -23.147 14.223 1.00 30.09 127 GLU B CA 1
ATOM 3211 C C . GLU B 1 130 ? 22.882 -21.775 14.836 1.00 27.66 127 GLU B C 1
ATOM 3212 O O . GLU B 1 130 ? 23.327 -20.854 14.134 1.00 28.34 127 GLU B O 1
ATOM 3218 N N . VAL B 1 131 ? 22.644 -21.641 16.138 1.00 25.37 128 VAL B N 1
ATOM 3219 C CA . VAL B 1 131 ? 22.826 -20.360 16.805 1.00 24.31 128 VAL B CA 1
ATOM 3220 C C . VAL B 1 131 ? 24.305 -19.975 16.933 1.00 23.51 128 VAL B C 1
ATOM 3221 O O . VAL B 1 131 ? 24.657 -18.812 16.740 1.00 23.10 128 VAL B O 1
ATOM 3225 N N . VAL B 1 132 ? 25.166 -20.936 17.250 1.00 22.59 129 VAL B N 1
ATOM 3226 C CA . VAL B 1 132 ? 26.598 -20.624 17.383 1.00 22.93 129 VAL B CA 1
ATOM 3227 C C . VAL B 1 132 ? 27.214 -20.201 16.047 1.00 24.63 129 VAL B C 1
ATOM 3228 O O . VAL B 1 132 ? 27.913 -19.198 15.979 1.00 24.82 129 VAL B O 1
ATOM 3232 N N . ASN B 1 133 ? 26.938 -20.950 14.987 1.00 25.42 130 ASN B N 1
ATOM 3233 C CA . ASN B 1 133 ? 27.496 -20.628 13.684 1.00 28.08 130 ASN B CA 1
ATOM 3234 C C . ASN B 1 133 ? 27.045 -19.252 13.215 1.00 26.65 130 ASN B C 1
ATOM 3235 O O . ASN B 1 133 ? 27.843 -18.481 12.683 1.00 25.48 130 ASN B O 1
ATOM 3240 N N . PHE B 1 134 ? 25.779 -18.920 13.453 1.00 25.79 131 PHE B N 1
ATOM 3241 C CA . PHE B 1 134 ? 25.271 -17.633 13.034 1.00 23.83 131 PHE B CA 1
ATOM 3242 C C . PHE B 1 134 ? 25.874 -16.493 13.852 1.00 22.59 131 PHE B C 1
ATOM 3243 O O . PHE B 1 134 ? 26.253 -15.454 13.294 1.00 24.94 131 PHE B O 1
ATOM 3251 N N . ALA B 1 135 ? 25.941 -16.671 15.169 1.00 20.77 132 ALA B N 1
ATOM 3252 C CA . ALA B 1 135 ? 26.562 -15.690 16.035 1.00 21.28 132 ALA B CA 1
ATOM 3253 C C . ALA B 1 135 ? 27.984 -15.419 15.565 1.00 20.46 132 ALA B C 1
ATOM 3254 O O . ALA B 1 135 ? 28.396 -14.262 15.463 1.00 21.50 132 ALA B O 1
ATOM 3256 N N . HIS B 1 136 ? 28.728 -16.470 15.251 1.00 20.58 133 HIS B N 1
ATOM 3257 C CA . HIS B 1 136 ? 30.112 -16.269 14.806 1.00 22.68 133 HIS B CA 1
ATOM 3258 C C . HIS B 1 136 ? 30.197 -15.553 13.481 1.00 25.19 133 HIS B C 1
ATOM 3259 O O . HIS B 1 136 ? 31.097 -14.733 13.278 1.00 25.51 133 HIS B O 1
ATOM 3266 N N . LYS B 1 137 ? 29.244 -15.822 12.591 1.00 25.81 134 LYS B N 1
ATOM 3267 C CA . LYS B 1 137 ? 29.191 -15.119 11.333 1.00 28.01 134 LYS B CA 1
ATOM 3268 C C . LYS B 1 137 ? 29.044 -13.613 11.580 1.00 28.30 134 LYS B C 1
ATOM 3269 O O . LYS B 1 137 ? 29.551 -12.804 10.814 1.00 32.19 134 LYS B O 1
ATOM 3275 N N . LYS B 1 138 ? 28.361 -13.245 12.658 1.00 28.44 135 LYS B N 1
ATOM 3276 C CA . LYS B 1 138 ? 28.137 -11.835 13.017 1.00 29.21 135 LYS B CA 1
ATOM 3277 C C . LYS B 1 138 ? 29.130 -11.305 14.068 1.00 28.06 135 LYS B C 1
ATOM 3278 O O . LYS B 1 138 ? 28.919 -10.259 14.641 1.00 28.16 135 LYS B O 1
ATOM 3284 N N . GLU B 1 139 ? 30.207 -12.039 14.326 1.00 29.26 136 GLU B N 1
ATOM 3285 C CA . GLU B 1 139 ? 31.241 -11.609 15.281 1.00 28.12 136 GLU B CA 1
ATOM 3286 C C . GLU B 1 139 ? 30.703 -11.423 16.722 1.00 27.56 136 GLU B C 1
ATOM 3287 O O . GLU B 1 139 ? 31.169 -10.567 17.477 1.00 26.50 136 GLU B O 1
ATOM 3293 N N . VAL B 1 140 ? 29.726 -12.243 17.072 1.00 22.63 137 VAL B N 1
ATOM 3294 C CA . VAL B 1 140 ? 29.151 -12.264 18.390 1.00 22.05 137 VAL B CA 1
ATOM 3295 C C . VAL B 1 140 ? 29.784 -13.435 19.143 1.00 22.75 137 VAL B C 1
ATOM 3296 O O . VAL B 1 140 ? 29.900 -14.521 18.594 1.00 24.60 137 VAL B O 1
ATOM 3300 N N . LYS B 1 141 ? 30.211 -13.201 20.386 1.00 22.80 138 LYS B N 1
ATOM 3301 C CA . LYS B 1 141 ? 30.795 -14.251 21.212 1.00 23.62 138 LYS B CA 1
ATOM 3302 C C . LYS B 1 141 ? 29.709 -15.098 21.865 1.00 22.67 138 LYS B C 1
ATOM 3303 O O . LYS B 1 141 ? 28.611 -14.623 22.167 1.00 21.41 138 LYS B O 1
ATOM 3309 N N . VAL B 1 142 ? 30.008 -16.368 22.094 1.00 22.09 139 VAL B N 1
ATOM 3310 C CA . VAL B 1 142 ? 28.993 -17.246 22.626 1.00 20.66 139 VAL B CA 1
ATOM 3311 C C . VAL B 1 142 ? 29.388 -17.906 23.930 1.00 20.88 139 VAL B C 1
ATOM 3312 O O . VAL B 1 142 ? 30.475 -18.459 24.067 1.00 22.20 139 VAL B O 1
ATOM 3316 N N . ILE B 1 143 ? 28.490 -17.788 24.892 1.00 22.44 140 ILE B N 1
ATOM 3317 C CA . ILE B 1 143 ? 28.577 -18.504 26.142 1.00 22.02 140 ILE B CA 1
ATOM 3318 C C . ILE B 1 143 ? 27.630 -19.696 25.947 1.00 20.95 140 ILE B C 1
ATOM 3319 O O . ILE B 1 143 ? 26.496 -19.501 25.520 1.00 20.85 140 ILE B O 1
ATOM 3324 N N . ILE B 1 144 ? 28.107 -20.923 26.172 1.00 21.27 141 ILE B N 1
ATOM 3325 C CA . ILE B 1 144 ? 27.206 -22.076 26.183 1.00 20.53 141 ILE B CA 1
ATOM 3326 C C . ILE B 1 144 ? 27.103 -22.408 27.664 1.00 20.13 141 ILE B C 1
ATOM 3327 O O . ILE B 1 144 ? 28.107 -22.598 28.327 1.00 21.19 141 ILE B O 1
ATOM 3332 N N . SER B 1 145 ? 25.897 -22.423 28.193 1.00 20.05 142 SER B N 1
ATOM 3333 C CA . SER B 1 145 ? 25.719 -22.618 29.618 1.00 19.49 142 SER B CA 1
ATOM 3334 C C . SER B 1 145 ? 24.964 -23.876 29.995 1.00 18.84 142 SER B C 1
ATOM 3335 O O . SER B 1 145 ? 24.204 -24.437 29.200 1.00 18.92 142 SER B O 1
ATOM 3338 N N . ASN B 1 146 ? 25.185 -24.304 31.230 1.00 18.80 143 ASN B N 1
ATOM 3339 C CA . ASN B 1 146 ? 24.481 -25.445 31.823 1.00 19.67 143 ASN B CA 1
ATOM 3340 C C . ASN B 1 146 ? 24.315 -25.192 33.315 1.00 18.96 143 ASN B C 1
ATOM 3341 O O . ASN B 1 146 ? 25.216 -24.641 33.975 1.00 19.19 143 ASN B O 1
ATOM 3346 N N . HIS B 1 147 ? 23.167 -25.590 33.848 1.00 20.98 144 HIS B N 1
ATOM 3347 C CA . HIS B 1 147 ? 22.852 -25.398 35.260 1.00 21.00 144 HIS B CA 1
ATOM 3348 C C . HIS B 1 147 ? 22.323 -26.658 35.925 1.00 22.46 144 HIS B C 1
ATOM 3349 O O . HIS B 1 147 ? 21.657 -27.484 35.287 1.00 23.10 144 HIS B O 1
ATOM 3356 N N . ASP B 1 148 ? 22.657 -26.822 37.198 1.00 20.28 145 ASP B N 1
ATOM 3357 C CA . ASP B 1 148 ? 22.064 -27.858 37.988 1.00 22.03 145 ASP B CA 1
ATOM 3358 C C . ASP B 1 148 ? 21.684 -27.173 39.278 1.00 22.98 145 ASP B C 1
ATOM 3359 O O . ASP B 1 148 ? 22.560 -26.684 40.023 1.00 22.62 145 ASP B O 1
ATOM 3364 N N . PHE B 1 149 ? 20.382 -27.085 39.527 1.00 21.32 146 PHE B N 1
ATOM 3365 C CA . PHE B 1 149 ? 19.880 -26.437 40.747 1.00 24.59 146 PHE B CA 1
ATOM 3366 C C . PHE B 1 149 ? 19.698 -27.354 41.948 1.00 25.87 146 PHE B C 1
ATOM 3367 O O . PHE B 1 149 ? 19.308 -26.892 43.012 1.00 25.73 146 PHE B O 1
ATOM 3375 N N . ASN B 1 150 ? 20.006 -28.634 41.791 1.00 26.35 147 ASN B N 1
ATOM 3376 C CA . ASN B 1 150 ? 19.793 -29.607 42.878 1.00 28.12 147 ASN B CA 1
ATOM 3377 C C . ASN B 1 150 ? 21.045 -30.294 43.406 1.00 26.25 147 ASN B C 1
ATOM 3378 O O . ASN B 1 150 ? 21.044 -30.807 44.514 1.00 27.02 147 ASN B O 1
ATOM 3383 N N . LYS B 1 151 ? 22.103 -30.338 42.613 1.00 24.87 148 LYS B N 1
ATOM 3384 C CA . LYS B 1 151 ? 23.317 -31.016 43.050 1.00 25.60 148 LYS B CA 1
ATOM 3385 C C . LYS B 1 151 ? 24.560 -30.485 42.349 1.00 22.83 148 LYS B C 1
ATOM 3386 O O . LYS B 1 151 ? 24.466 -29.685 41.419 1.00 21.48 148 LYS B O 1
ATOM 3392 N N . THR B 1 152 ? 25.712 -30.936 42.828 1.00 20.75 149 THR B N 1
ATOM 3393 C CA . THR B 1 152 ? 26.992 -30.635 42.217 1.00 21.66 149 THR B CA 1
ATOM 3394 C C . THR B 1 152 ? 27.499 -31.938 41.587 1.00 21.81 149 THR B C 1
ATOM 3395 O O . THR B 1 152 ? 27.857 -32.877 42.293 1.00 23.48 149 THR B O 1
ATOM 3399 N N . PRO B 1 153 ? 27.497 -32.012 40.252 1.00 23.66 150 PRO B N 1
ATOM 3400 C CA . PRO B 1 153 ? 27.985 -33.231 39.630 1.00 24.68 150 PRO B CA 1
ATOM 3401 C C . PRO B 1 153 ? 29.461 -33.459 40.009 1.00 26.51 150 PRO B C 1
ATOM 3402 O O . PRO B 1 153 ? 30.158 -32.510 40.419 1.00 24.24 150 PRO B O 1
ATOM 3406 N N A LYS B 1 154 ? 29.924 -34.697 39.870 0.50 26.77 151 LYS B N 1
ATOM 3407 N N B LYS B 1 154 ? 29.924 -34.703 39.915 0.50 26.62 151 LYS B N 1
ATOM 3408 C CA A LYS B 1 154 ? 31.303 -35.035 40.191 0.50 27.93 151 LYS B CA 1
ATOM 3409 C CA B LYS B 1 154 ? 31.314 -35.006 40.242 0.50 27.72 151 LYS B CA 1
ATOM 3410 C C A LYS B 1 154 ? 32.267 -34.222 39.327 0.50 27.76 151 LYS B C 1
ATOM 3411 C C B LYS B 1 154 ? 32.262 -34.213 39.347 0.50 27.61 151 LYS B C 1
ATOM 3412 O O A LYS B 1 154 ? 31.903 -33.752 38.244 0.50 26.49 151 LYS B O 1
ATOM 3413 O O B LYS B 1 154 ? 31.885 -33.754 38.263 0.50 26.43 151 LYS B O 1
ATOM 3424 N N . LYS B 1 155 ? 33.489 -34.052 39.816 1.00 27.64 152 LYS B N 1
ATOM 3425 C CA . LYS B 1 155 ? 34.520 -33.291 39.085 1.00 28.60 152 LYS B CA 1
ATOM 3426 C C . LYS B 1 155 ? 34.594 -33.675 37.595 1.00 26.91 152 LYS B C 1
ATOM 3427 O O . LYS B 1 155 ? 34.530 -32.820 36.724 1.00 24.84 152 LYS B O 1
ATOM 3433 N N . GLU B 1 156 ? 34.703 -34.972 37.320 1.00 26.91 153 GLU B N 1
ATOM 3434 C CA . GLU B 1 156 ? 34.835 -35.448 35.951 1.00 28.97 153 GLU B CA 1
ATOM 3435 C C . GLU B 1 156 ? 33.606 -35.130 35.098 1.00 26.62 153 GLU B C 1
ATOM 3436 O O . GLU B 1 156 ? 33.749 -34.906 33.898 1.00 25.72 153 GLU B O 1
ATOM 3442 N N . GLU B 1 157 ? 32.414 -35.101 35.714 1.00 24.42 154 GLU B N 1
ATOM 3443 C CA . GLU B 1 157 ? 31.190 -34.726 34.993 1.00 24.56 154 GLU B CA 1
ATOM 3444 C C . GLU B 1 157 ? 31.250 -33.251 34.623 1.00 23.09 154 GLU B C 1
ATOM 3445 O O . GLU B 1 157 ? 30.931 -32.873 33.508 1.00 23.35 154 GLU B O 1
ATOM 3451 N N . ILE B 1 158 ? 31.647 -32.416 35.574 1.00 23.21 155 ILE B N 1
ATOM 3452 C CA . ILE B 1 158 ? 31.764 -30.966 35.319 1.00 21.13 155 ILE B CA 1
ATOM 3453 C C . ILE B 1 158 ? 32.780 -30.735 34.173 1.00 24.12 155 ILE B C 1
ATOM 3454 O O . ILE B 1 158 ? 32.482 -30.033 33.187 1.00 22.57 155 ILE B O 1
ATOM 3459 N N . VAL B 1 159 ? 33.949 -31.366 34.277 1.00 25.09 156 VAL B N 1
ATOM 3460 C CA . VAL B 1 159 ? 34.961 -31.234 33.232 1.00 27.09 156 VAL B CA 1
ATOM 3461 C C . VAL B 1 159 ? 34.430 -31.742 31.876 1.00 27.15 156 VAL B C 1
ATOM 3462 O O . VAL B 1 159 ? 34.700 -31.123 30.841 1.00 28.51 156 VAL B O 1
ATOM 3466 N N . SER B 1 160 ? 33.652 -32.836 31.880 1.00 27.44 157 SER B N 1
ATOM 3467 C CA . SER B 1 160 ? 33.122 -33.399 30.633 1.00 28.65 157 SER B CA 1
ATOM 3468 C C . SER B 1 160 ? 32.146 -32.430 29.951 1.00 26.98 157 SER B C 1
ATOM 3469 O O . SER B 1 160 ? 32.149 -32.297 28.722 1.00 25.77 157 SER B O 1
ATOM 3472 N N . ARG B 1 161 ? 31.331 -31.741 30.740 1.00 23.70 158 ARG B N 1
ATOM 3473 C CA . ARG B 1 161 ? 30.395 -30.778 30.178 1.00 25.12 158 ARG B CA 1
ATOM 3474 C C . ARG B 1 161 ? 31.125 -29.559 29.626 1.00 22.41 158 ARG B C 1
ATOM 3475 O O . ARG B 1 161 ? 30.819 -29.094 28.546 1.00 21.03 158 ARG B O 1
ATOM 3483 N N . LEU B 1 162 ? 32.102 -29.061 30.371 1.00 23.16 159 LEU B N 1
ATOM 3484 C CA . LEU B 1 162 ? 32.883 -27.901 29.912 1.00 23.56 159 LEU B CA 1
ATOM 3485 C C . LEU B 1 162 ? 33.646 -28.247 28.619 1.00 23.05 159 LEU B C 1
ATOM 3486 O O . LEU B 1 162 ? 33.724 -27.424 27.699 1.00 22.77 159 LEU B O 1
ATOM 3491 N N . CYS B 1 163 ? 34.208 -29.462 28.549 1.00 23.85 160 CYS B N 1
ATOM 3492 C CA . CYS B 1 163 ? 34.878 -29.919 27.322 1.00 23.77 160 CYS B CA 1
ATOM 3493 C C . CYS B 1 163 ? 33.880 -30.002 26.151 1.00 25.00 160 CYS B C 1
ATOM 3494 O O . CYS B 1 163 ? 34.204 -29.622 25.020 1.00 23.75 160 CYS B O 1
ATOM 3497 N N . ARG B 1 164 ? 32.670 -30.479 26.418 1.00 21.97 161 ARG B N 1
ATOM 3498 C CA . ARG B 1 164 ? 31.664 -30.571 25.359 1.00 23.37 161 ARG B CA 1
ATOM 3499 C C . ARG B 1 164 ? 31.316 -29.161 24.820 1.00 22.11 161 ARG B C 1
ATOM 3500 O O . ARG B 1 164 ? 31.130 -28.960 23.585 1.00 22.45 161 ARG B O 1
ATOM 3508 N N . MET B 1 165 ? 31.259 -28.190 25.731 1.00 22.65 162 MET B N 1
ATOM 3509 C CA . MET B 1 165 ? 30.980 -26.804 25.362 1.00 21.95 162 MET B CA 1
ATOM 3510 C C . MET B 1 165 ? 32.085 -26.263 24.458 1.00 24.36 162 MET B C 1
ATOM 3511 O O . MET B 1 165 ? 31.806 -25.540 23.502 1.00 24.94 162 MET B O 1
ATOM 3516 N N . GLN B 1 166 ? 33.334 -26.617 24.744 1.00 24.42 163 GLN B N 1
ATOM 3517 C CA . GLN B 1 166 ? 34.432 -26.229 23.839 1.00 25.64 163 GLN B CA 1
ATOM 3518 C C . GLN B 1 166 ? 34.249 -26.874 22.471 1.00 26.33 163 GLN B C 1
ATOM 3519 O O . GLN B 1 166 ? 34.408 -26.211 21.429 1.00 27.51 163 GLN B O 1
ATOM 3525 N N . GLU B 1 167 ? 33.913 -28.165 22.462 1.00 27.30 164 GLU B N 1
ATOM 3526 C CA . GLU B 1 167 ? 33.723 -28.895 21.206 1.00 29.07 164 GLU B CA 1
ATOM 3527 C C . GLU B 1 167 ? 32.600 -28.291 20.364 1.00 28.76 164 GLU B C 1
ATOM 3528 O O . GLU B 1 167 ? 32.664 -28.315 19.135 1.00 27.94 164 GLU B O 1
ATOM 3534 N N . LEU B 1 168 ? 31.586 -27.745 21.025 1.00 27.04 165 LEU B N 1
ATOM 3535 C CA . LEU B 1 168 ? 30.459 -27.118 20.341 1.00 27.74 165 LEU B CA 1
ATOM 3536 C C . LEU B 1 168 ? 30.762 -25.677 19.882 1.00 28.09 165 LEU B C 1
ATOM 3537 O O . LEU B 1 168 ? 29.929 -25.020 19.284 1.00 28.41 165 LEU B O 1
ATOM 3542 N N . GLY B 1 169 ? 31.964 -25.205 20.150 1.00 27.12 166 GLY B N 1
ATOM 3543 C CA . GLY B 1 169 ? 32.365 -23.873 19.711 1.00 25.52 166 GLY B CA 1
ATOM 3544 C C . GLY B 1 169 ? 32.066 -22.736 20.666 1.00 24.42 166 GLY B C 1
ATOM 3545 O O . GLY B 1 169 ? 32.104 -21.573 20.260 1.00 23.76 166 GLY B O 1
ATOM 3546 N N . ALA B 1 170 ? 31.762 -23.028 21.932 1.00 22.81 167 ALA B N 1
ATOM 3547 C CA . ALA B 1 170 ? 31.554 -21.924 22.882 1.00 22.28 167 ALA B CA 1
ATOM 3548 C C . ALA B 1 170 ? 32.843 -21.120 22.989 1.00 24.05 167 ALA B C 1
ATOM 3549 O O . ALA B 1 170 ? 33.919 -21.689 23.072 1.00 23.79 167 ALA B O 1
ATOM 3551 N N . ASP B 1 171 ? 32.737 -19.801 22.966 1.00 21.96 168 ASP B N 1
ATOM 3552 C CA . ASP B 1 171 ? 33.885 -18.975 23.239 1.00 22.78 168 ASP B CA 1
ATOM 3553 C C . ASP B 1 171 ? 34.135 -19.022 24.751 1.00 22.43 168 ASP B C 1
ATOM 3554 O O . ASP B 1 171 ? 35.280 -18.925 25.196 1.00 21.40 168 ASP B O 1
ATOM 3559 N N . LEU B 1 172 ? 33.045 -19.199 25.524 1.00 20.55 169 LEU B N 1
ATOM 3560 C CA . LEU B 1 172 ? 33.085 -19.184 26.985 1.00 20.11 169 LEU B CA 1
ATOM 3561 C C . LEU B 1 172 ? 32.132 -20.208 27.604 1.00 19.32 169 LEU B C 1
ATOM 3562 O O . LEU B 1 172 ? 30.943 -19.920 27.810 1.00 19.93 169 LEU B O 1
ATOM 3567 N N . PRO B 1 173 ? 32.628 -21.424 27.862 1.00 20.11 170 PRO B N 1
ATOM 3568 C CA . PRO B 1 173 ? 31.836 -22.417 28.571 1.00 18.95 170 PRO B CA 1
ATOM 3569 C C . PRO B 1 173 ? 31.444 -21.904 29.949 1.00 20.22 170 PRO B C 1
ATOM 3570 O O . PRO B 1 173 ? 32.274 -21.297 30.640 1.00 19.56 170 PRO B O 1
ATOM 3574 N N . LYS B 1 174 ? 30.198 -22.152 30.357 1.00 18.43 171 LYS B N 1
ATOM 3575 C CA . LYS B 1 174 ? 29.725 -21.700 31.648 1.00 17.88 171 LYS B CA 1
ATOM 3576 C C . LYS B 1 174 ? 28.950 -22.787 32.351 1.00 19.27 171 LYS B C 1
ATOM 3577 O O . LYS B 1 174 ? 28.067 -23.414 31.751 1.00 18.54 171 LYS B O 1
ATOM 3583 N N . ILE B 1 175 ? 29.262 -23.006 33.620 1.00 18.67 172 ILE B N 1
ATOM 3584 C CA . ILE B 1 175 ? 28.522 -23.964 34.416 1.00 19.47 172 ILE B CA 1
ATOM 3585 C C . ILE B 1 175 ? 28.234 -23.429 35.791 1.00 19.52 172 ILE B C 1
ATOM 3586 O O . ILE B 1 175 ? 29.081 -22.796 36.429 1.00 21.63 172 ILE B O 1
ATOM 3591 N N . ALA B 1 176 ? 26.993 -23.617 36.212 1.00 17.81 173 ALA B N 1
ATOM 3592 C CA . ALA B 1 176 ? 26.532 -23.197 37.538 1.00 18.26 173 ALA B CA 1
ATOM 3593 C C . ALA B 1 176 ? 25.885 -24.416 38.212 1.00 17.62 173 ALA B C 1
ATOM 3594 O O . ALA B 1 176 ? 24.982 -25.042 37.642 1.00 19.43 173 ALA B O 1
ATOM 3596 N N . VAL B 1 177 ? 26.340 -24.740 39.417 1.00 18.01 174 VAL B N 1
ATOM 3597 C CA . VAL B 1 177 ? 25.867 -25.923 40.138 1.00 19.85 174 VAL B CA 1
ATOM 3598 C C . VAL B 1 177 ? 25.460 -25.572 41.566 1.00 21.25 174 VAL B C 1
ATOM 3599 O O . VAL B 1 177 ? 25.850 -24.529 42.096 1.00 22.86 174 VAL B O 1
ATOM 3603 N N . MET B 1 178 ? 24.672 -26.446 42.183 1.00 21.07 175 MET B N 1
ATOM 3604 C CA . MET B 1 178 ? 24.159 -26.197 43.523 1.00 21.31 175 MET B CA 1
ATOM 3605 C C . MET B 1 178 ? 24.854 -27.116 44.536 1.00 21.69 175 MET B C 1
ATOM 3606 O O . MET B 1 178 ? 24.767 -28.343 44.423 1.00 22.83 175 MET B O 1
ATOM 3611 N N . PRO B 1 179 ? 25.531 -26.533 45.546 1.00 21.09 176 PRO B N 1
ATOM 3612 C CA . PRO B 1 179 ? 26.138 -27.433 46.519 1.00 22.78 176 PRO B CA 1
ATOM 3613 C C . PRO B 1 179 ? 25.113 -27.966 47.504 1.00 24.99 176 PRO B C 1
ATOM 3614 O O . PRO B 1 179 ? 24.193 -27.247 47.868 1.00 23.99 176 PRO B O 1
ATOM 3618 N N . GLN B 1 180 ? 25.283 -29.219 47.914 1.00 25.53 177 GLN B N 1
ATOM 3619 C CA . GLN B 1 180 ? 24.461 -29.820 48.946 1.00 26.92 177 GLN B CA 1
ATOM 3620 C C . GLN B 1 180 ? 25.248 -29.776 50.269 1.00 27.66 177 GLN B C 1
ATOM 3621 O O . GLN B 1 180 ? 24.690 -29.972 51.353 1.00 27.30 177 GLN B O 1
ATOM 3627 N N . ASN B 1 181 ? 26.548 -29.518 50.166 1.00 26.39 178 ASN B N 1
ATOM 3628 C CA . ASN B 1 181 ? 27.417 -29.428 51.336 1.00 28.20 178 ASN B CA 1
ATOM 3629 C C . ASN B 1 181 ? 28.658 -28.621 51.003 1.00 27.29 178 ASN B C 1
ATOM 3630 O O . ASN B 1 181 ? 28.868 -28.232 49.841 1.00 25.37 178 ASN B O 1
ATOM 3635 N N . GLU B 1 182 ? 29.484 -28.369 52.013 1.00 26.03 179 GLU B N 1
ATOM 3636 C CA . GLU B 1 182 ? 30.660 -27.545 51.830 1.00 26.25 179 GLU B CA 1
ATOM 3637 C C . GLU B 1 182 ? 31.643 -28.196 50.874 1.00 27.01 179 GLU B C 1
ATOM 3638 O O . GLU B 1 182 ? 32.253 -27.520 50.035 1.00 22.90 179 GLU B O 1
ATOM 3644 N N . LYS B 1 183 ? 31.782 -29.516 50.976 1.00 26.00 180 LYS B N 1
ATOM 3645 C CA . LYS B 1 183 ? 32.708 -30.224 50.102 1.00 28.81 180 LYS B CA 1
ATOM 3646 C C . LYS B 1 183 ? 32.352 -30.022 48.628 1.00 27.34 180 LYS B C 1
ATOM 3647 O O . LYS B 1 183 ? 33.263 -29.947 47.777 1.00 28.06 180 LYS B O 1
ATOM 3653 N N . ASP B 1 184 ? 31.049 -29.905 48.330 1.00 24.42 181 ASP B N 1
ATOM 3654 C CA . ASP B 1 184 ? 30.561 -29.685 46.929 1.00 24.01 181 ASP B CA 1
ATOM 3655 C C . ASP B 1 184 ? 31.074 -28.371 46.338 1.00 22.43 181 ASP B C 1
ATOM 3656 O O . ASP B 1 184 ? 31.357 -28.285 45.127 1.00 21.39 181 ASP B O 1
ATOM 3661 N N . VAL B 1 185 ? 31.169 -27.350 47.180 1.00 23.21 182 VAL B N 1
ATOM 3662 C CA . VAL B 1 185 ? 31.728 -26.050 46.751 1.00 21.34 182 VAL B CA 1
ATOM 3663 C C . VAL B 1 185 ? 33.178 -26.270 46.326 1.00 22.67 182 VAL B C 1
ATOM 3664 O O . VAL B 1 185 ? 33.614 -25.780 45.271 1.00 21.78 182 VAL B O 1
ATOM 3668 N N . LEU B 1 186 ? 33.922 -27.027 47.137 1.00 22.49 183 LEU B N 1
ATOM 3669 C CA . LEU B 1 186 ? 35.317 -27.314 46.828 1.00 23.22 183 LEU B CA 1
ATOM 3670 C C . LEU B 1 186 ? 35.451 -28.149 45.540 1.00 23.16 183 LEU B C 1
ATOM 3671 O O . LEU B 1 186 ? 36.381 -27.948 44.757 1.00 25.01 183 LEU B O 1
ATOM 3676 N N . VAL B 1 187 ? 34.523 -29.072 45.307 1.00 24.24 184 VAL B N 1
ATOM 3677 C CA . VAL B 1 187 ? 34.540 -29.879 44.056 1.00 23.39 184 VAL B CA 1
ATOM 3678 C C . VAL B 1 187 ? 34.400 -28.985 42.815 1.00 22.19 184 VAL B C 1
ATOM 3679 O O . VAL B 1 187 ? 35.148 -29.136 41.813 1.00 22.29 184 VAL B O 1
ATOM 3683 N N . LEU B 1 188 ? 33.467 -28.042 42.877 1.00 20.14 185 LEU B N 1
ATOM 3684 C CA . LEU B 1 188 ? 33.277 -27.072 41.795 1.00 19.57 185 LEU B CA 1
ATOM 3685 C C . LEU B 1 188 ? 34.584 -26.316 41.543 1.00 19.14 185 LEU B C 1
ATOM 3686 O O . LEU B 1 188 ? 35.033 -26.180 40.379 1.00 20.53 185 LEU B O 1
ATOM 3691 N N . LEU B 1 189 ? 35.229 -25.869 42.623 1.00 21.03 186 LEU B N 1
ATOM 3692 C CA . LEU B 1 189 ? 36.514 -25.164 42.499 1.00 18.98 186 LEU B CA 1
ATOM 3693 C C . LEU B 1 189 ? 37.629 -26.076 41.972 1.00 18.95 186 LEU B C 1
ATOM 3694 O O . LEU B 1 189 ? 38.455 -25.649 41.156 1.00 20.52 186 LEU B O 1
ATOM 3699 N N . GLU B 1 190 ? 37.653 -27.324 42.427 1.00 20.14 187 GLU B N 1
ATOM 3700 C CA . GLU B 1 190 ? 38.640 -28.313 41.950 1.00 21.72 187 GLU B CA 1
ATOM 3701 C C . GLU B 1 190 ? 38.475 -28.604 40.440 1.00 21.82 187 GLU B C 1
ATOM 3702 O O . GLU B 1 190 ? 39.464 -28.678 39.686 1.00 22.41 187 GLU B O 1
ATOM 3708 N N . ALA B 1 191 ? 37.228 -28.785 40.022 1.00 22.02 188 ALA B N 1
ATOM 3709 C CA . ALA B 1 191 ? 36.887 -29.017 38.619 1.00 22.01 188 ALA B CA 1
ATOM 3710 C C . ALA B 1 191 ? 37.281 -27.813 37.783 1.00 21.24 188 ALA B C 1
ATOM 3711 O O . ALA B 1 191 ? 37.860 -27.958 36.710 1.00 21.23 188 ALA B O 1
ATOM 3713 N N . THR B 1 192 ? 36.983 -26.616 38.291 1.00 21.12 189 THR B N 1
ATOM 3714 C CA . THR B 1 192 ? 37.335 -25.374 37.611 1.00 20.47 189 THR B CA 1
ATOM 3715 C C . THR B 1 192 ? 38.836 -25.308 37.323 1.00 22.09 189 THR B C 1
ATOM 3716 O O . THR B 1 192 ? 39.251 -25.043 36.192 1.00 23.85 189 THR B O 1
ATOM 3720 N N . ASN B 1 193 ? 39.645 -25.580 38.338 1.00 23.22 190 ASN B N 1
ATOM 3721 C CA . ASN B 1 193 ? 41.080 -25.455 38.169 1.00 24.67 190 ASN B CA 1
ATOM 3722 C C . ASN B 1 193 ? 41.673 -26.560 37.299 1.00 24.38 190 ASN B C 1
ATOM 3723 O O . ASN B 1 193 ? 42.621 -26.317 36.540 1.00 27.65 190 ASN B O 1
ATOM 3728 N N . GLU B 1 194 ? 41.131 -27.761 37.404 1.00 26.05 191 GLU B N 1
ATOM 3729 C CA . GLU B 1 194 ? 41.585 -28.868 36.550 1.00 27.96 191 GLU B CA 1
ATOM 3730 C C . GLU B 1 194 ? 41.318 -28.537 35.077 1.00 25.79 191 GLU B C 1
ATOM 3731 O O . GLU B 1 194 ? 42.180 -28.734 34.220 1.00 26.03 191 GLU B O 1
ATOM 3737 N N . MET B 1 195 ? 40.135 -27.996 34.800 1.00 24.86 192 MET B N 1
ATOM 3738 C CA . MET B 1 195 ? 39.776 -27.585 33.457 1.00 25.57 192 MET B CA 1
ATOM 3739 C C . MET B 1 195 ? 40.727 -26.472 33.011 1.00 27.06 192 MET B C 1
ATOM 3740 O O . MET B 1 195 ? 41.344 -26.554 31.947 1.00 27.77 192 MET B O 1
ATOM 3745 N N . PHE B 1 196 ? 40.849 -25.441 33.844 1.00 26.84 193 PHE B N 1
ATOM 3746 C CA . PHE B 1 196 ? 41.718 -24.310 33.562 1.00 27.63 193 PHE B CA 1
ATOM 3747 C C . PHE B 1 196 ? 43.137 -24.744 33.223 1.00 28.71 193 PHE B C 1
ATOM 3748 O O . PHE B 1 196 ? 43.728 -24.287 32.231 1.00 29.97 193 PHE B O 1
ATOM 3756 N N . LYS B 1 197 ? 43.673 -25.643 34.026 1.00 29.27 194 LYS B N 1
ATOM 3757 C CA . LYS B 1 197 ? 45.058 -26.067 33.882 1.00 31.81 194 LYS B CA 1
ATOM 3758 C C . LYS B 1 197 ? 45.352 -27.114 32.813 1.00 33.39 194 LYS B C 1
ATOM 3759 O O . LYS B 1 197 ? 46.367 -27.018 32.126 1.00 31.42 194 LYS B O 1
ATOM 3765 N N . ILE B 1 198 ? 44.458 -28.089 32.671 1.00 32.63 195 ILE B N 1
ATOM 3766 C CA . ILE B 1 198 ? 44.692 -29.247 31.812 1.00 33.46 195 ILE B CA 1
ATOM 3767 C C . ILE B 1 198 ? 43.937 -29.283 30.490 1.00 32.93 195 ILE B C 1
ATOM 3768 O O . ILE B 1 198 ? 44.545 -29.564 29.452 1.00 31.43 195 ILE B O 1
ATOM 3773 N N . TYR B 1 199 ? 42.629 -28.982 30.513 1.00 30.10 196 TYR B N 1
ATOM 3774 C CA . TYR B 1 199 ? 41.783 -29.154 29.314 1.00 30.87 196 TYR B CA 1
ATOM 3775 C C . TYR B 1 199 ? 41.347 -27.921 28.543 1.00 29.75 196 TYR B C 1
ATOM 3776 O O . TYR B 1 199 ? 41.083 -28.014 27.358 1.00 29.18 196 TYR B O 1
ATOM 3785 N N . ALA B 1 200 ? 41.264 -26.775 29.203 1.00 27.64 197 ALA B N 1
ATOM 3786 C CA . ALA B 1 200 ? 40.766 -25.574 28.564 1.00 27.47 197 ALA B CA 1
ATOM 3787 C C . ALA B 1 200 ? 41.743 -24.914 27.594 1.00 29.19 197 ALA B C 1
ATOM 3788 O O . ALA B 1 200 ? 42.940 -24.774 27.883 1.00 27.65 197 ALA B O 1
ATOM 3790 N N . ASP B 1 201 ? 41.237 -24.519 26.429 1.00 28.14 198 ASP B N 1
ATOM 3791 C CA . ASP B 1 201 ? 42.050 -23.731 25.509 1.00 29.93 198 ASP B CA 1
ATOM 3792 C C . ASP B 1 201 ? 41.388 -22.373 25.300 1.00 28.14 198 ASP B C 1
ATOM 3793 O O . ASP B 1 201 ? 41.680 -21.681 24.345 1.00 30.15 198 ASP B O 1
ATOM 3798 N N . ARG B 1 202 ? 40.491 -22.019 26.228 1.00 26.89 199 ARG B N 1
ATOM 3799 C CA . ARG B 1 202 ? 39.779 -20.733 26.218 1.00 25.92 199 ARG B CA 1
ATOM 3800 C C . ARG B 1 202 ? 39.296 -20.443 27.652 1.00 24.04 199 ARG B C 1
ATOM 3801 O O . ARG B 1 202 ? 39.360 -21.324 28.521 1.00 23.89 199 ARG B O 1
ATOM 3809 N N . PRO B 1 203 ? 38.810 -19.218 27.902 1.00 22.60 200 PRO B N 1
ATOM 3810 C CA . PRO B 1 203 ? 38.375 -18.931 29.265 1.00 23.79 200 PRO B CA 1
ATOM 3811 C C . PRO B 1 203 ? 37.070 -19.641 29.576 1.00 22.06 200 PRO B C 1
ATOM 3812 O O . PRO B 1 203 ? 36.276 -19.913 28.663 1.00 21.98 200 PRO B O 1
ATOM 3816 N N . ILE B 1 204 ? 36.882 -19.958 30.854 1.00 20.81 201 ILE B N 1
ATOM 3817 C CA . ILE B 1 204 ? 35.700 -20.630 31.337 1.00 20.01 201 ILE B CA 1
ATOM 3818 C C . ILE B 1 204 ? 35.088 -19.829 32.466 1.00 19.92 201 ILE B C 1
ATOM 3819 O O . ILE B 1 204 ? 35.761 -18.984 33.093 1.00 21.39 201 ILE B O 1
ATOM 3824 N N . ILE B 1 205 ? 33.802 -20.086 32.696 1.00 19.39 202 ILE B N 1
ATOM 3825 C CA . ILE B 1 205 ? 33.003 -19.427 33.711 1.00 19.72 202 ILE B CA 1
ATOM 3826 C C . ILE B 1 205 ? 32.357 -20.499 34.574 1.00 20.06 202 ILE B C 1
ATOM 3827 O O . ILE B 1 205 ? 31.648 -21.367 34.060 1.00 18.71 202 ILE B O 1
ATOM 3832 N N . THR B 1 206 ? 32.581 -20.447 35.885 1.00 18.34 203 THR B N 1
ATOM 3833 C CA . THR B 1 206 ? 31.978 -21.424 36.790 1.00 19.63 203 THR B CA 1
ATOM 3834 C C . THR B 1 206 ? 31.535 -20.784 38.061 1.00 20.92 203 THR B C 1
ATOM 3835 O O . THR B 1 206 ? 32.119 -19.754 38.496 1.00 20.66 203 THR B O 1
ATOM 3839 N N A MET B 1 207 ? 30.505 -21.360 38.675 0.50 19.72 204 MET B N 1
ATOM 3840 N N B MET B 1 207 ? 30.535 -21.395 38.687 0.50 20.58 204 MET B N 1
ATOM 3841 C CA A MET B 1 207 ? 30.037 -20.902 39.976 0.50 20.90 204 MET B CA 1
ATOM 3842 C CA B MET B 1 207 ? 29.995 -20.906 39.937 0.50 22.26 204 MET B CA 1
ATOM 3843 C C A MET B 1 207 ? 29.300 -21.988 40.726 0.50 20.02 204 MET B C 1
ATOM 3844 C C B MET B 1 207 ? 29.254 -21.973 40.722 0.50 20.92 204 MET B C 1
ATOM 3845 O O A MET B 1 207 ? 28.736 -22.915 40.135 0.50 18.63 204 MET B O 1
ATOM 3846 O O B MET B 1 207 ? 28.645 -22.884 40.149 0.50 19.90 204 MET B O 1
ATOM 3855 N N . SER B 1 208 ? 29.350 -21.857 42.044 1.00 21.35 205 SER B N 1
ATOM 3856 C CA . SER B 1 208 ? 28.655 -22.703 42.976 1.00 22.30 205 SER B CA 1
ATOM 3857 C C . SER B 1 208 ? 27.661 -21.720 43.566 1.00 20.73 205 SER B C 1
ATOM 3858 O O . SER B 1 208 ? 28.044 -20.679 44.099 1.00 23.97 205 SER B O 1
ATOM 3861 N N . MET B 1 209 ? 26.388 -22.033 43.441 1.00 22.25 206 MET B N 1
ATOM 3862 C CA . MET B 1 209 ? 25.321 -21.152 43.874 1.00 22.91 206 MET B CA 1
ATOM 3863 C C . MET B 1 209 ? 25.044 -21.261 45.389 1.00 24.90 206 MET B C 1
ATOM 3864 O O . MET B 1 209 ? 25.695 -22.034 46.083 1.00 22.65 206 MET B O 1
ATOM 3869 N N . SER B 1 210 ? 24.097 -20.435 45.873 1.00 26.38 207 SER B N 1
ATOM 3870 C CA . SER B 1 210 ? 23.694 -20.340 47.290 1.00 27.92 207 SER B CA 1
ATOM 3871 C C . SER B 1 210 ? 24.763 -19.624 48.144 1.00 29.05 207 SER B C 1
ATOM 3872 O O . SER B 1 210 ? 25.875 -19.375 47.675 1.00 27.38 207 SER B O 1
ATOM 3875 N N . GLY B 1 211 ? 24.414 -19.334 49.405 1.00 30.95 208 GLY B N 1
ATOM 3876 C CA . GLY B 1 211 ? 25.326 -18.649 50.360 1.00 29.82 208 GLY B CA 1
ATOM 3877 C C . GLY B 1 211 ? 26.615 -19.411 50.547 1.00 29.90 208 GLY B C 1
ATOM 3878 O O . GLY B 1 211 ? 27.695 -18.842 50.588 1.00 30.44 208 GLY B O 1
ATOM 3879 N N . MET B 1 212 ? 26.486 -20.722 50.631 1.00 30.70 209 MET B N 1
ATOM 3880 C CA . MET B 1 212 ? 27.610 -21.624 50.795 1.00 31.39 209 MET B CA 1
ATOM 3881 C C . MET B 1 212 ? 28.616 -21.534 49.631 1.00 29.29 209 MET B C 1
ATOM 3882 O O . MET B 1 212 ? 29.815 -21.725 49.830 1.00 28.59 209 MET B O 1
ATOM 3887 N N . GLY B 1 213 ? 28.132 -21.225 48.422 1.00 27.00 210 GLY B N 1
ATOM 3888 C CA . GLY B 1 213 ? 28.995 -21.207 47.245 1.00 27.56 210 GLY B CA 1
ATOM 3889 C C . GLY B 1 213 ? 29.631 -19.879 46.865 1.00 28.42 210 GLY B C 1
ATOM 3890 O O . GLY B 1 213 ? 30.361 -19.817 45.885 1.00 27.68 210 GLY B O 1
ATOM 3891 N N . VAL B 1 214 ? 29.393 -18.840 47.659 1.00 29.48 211 VAL B N 1
ATOM 3892 C CA . VAL B 1 214 ? 29.868 -17.472 47.334 1.00 29.87 211 VAL B CA 1
ATOM 3893 C C . VAL B 1 214 ? 31.369 -17.354 47.069 1.00 30.75 211 VAL B C 1
ATOM 3894 O O . VAL B 1 214 ? 31.779 -16.558 46.223 1.00 29.19 211 VAL B O 1
ATOM 3898 N N . ILE B 1 215 ? 32.186 -18.138 47.768 1.00 28.72 212 ILE B N 1
ATOM 3899 C CA . ILE B 1 215 ? 33.631 -18.130 47.521 1.00 29.33 212 ILE B CA 1
ATOM 3900 C C . ILE B 1 215 ? 33.917 -18.300 46.039 1.00 27.91 212 ILE B C 1
ATOM 3901 O O . ILE B 1 215 ? 34.880 -17.720 45.497 1.00 26.90 212 ILE B O 1
ATOM 3906 N N . SER B 1 216 ? 33.076 -19.095 45.372 1.00 24.68 213 SER B N 1
ATOM 3907 C CA . SER B 1 216 ? 33.257 -19.372 43.956 1.00 24.40 213 SER B CA 1
ATOM 3908 C C . SER B 1 216 ? 33.092 -18.121 43.091 1.00 22.75 213 SER B C 1
ATOM 3909 O O . SER B 1 216 ? 33.498 -18.131 41.928 1.00 26.53 213 SER B O 1
ATOM 3912 N N . ARG B 1 217 ? 32.478 -17.078 43.645 1.00 23.50 214 ARG B N 1
ATOM 3913 C CA . ARG B 1 217 ? 32.273 -15.815 42.924 1.00 23.12 214 ARG B CA 1
ATOM 3914 C C . ARG B 1 217 ? 33.428 -14.870 43.164 1.00 23.27 214 ARG B C 1
ATOM 3915 O O . ARG B 1 217 ? 33.562 -13.852 42.462 1.00 22.64 214 ARG B O 1
ATOM 3923 N N . LEU B 1 218 ? 34.255 -15.195 44.158 1.00 22.99 215 LEU B N 1
ATOM 3924 C CA . LEU B 1 218 ? 35.332 -14.299 44.572 1.00 24.61 215 LEU B CA 1
ATOM 3925 C C . LEU B 1 218 ? 36.705 -14.712 44.112 1.00 25.26 215 LEU B C 1
ATOM 3926 O O . LEU B 1 218 ? 37.554 -13.854 43.907 1.00 26.31 215 LEU B O 1
ATOM 3931 N N . CYS B 1 219 ? 36.920 -16.011 43.941 1.00 25.34 216 CYS B N 1
ATOM 3932 C CA . CYS B 1 219 ? 38.266 -16.547 43.739 1.00 28.82 216 CYS B CA 1
ATOM 3933 C C . CYS B 1 219 ? 38.628 -16.962 42.317 1.00 28.02 216 CYS B C 1
ATOM 393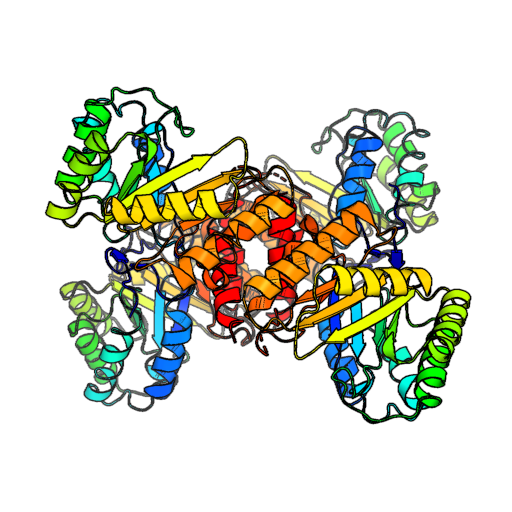4 O O . CYS B 1 219 ? 39.491 -17.822 42.122 1.00 29.30 216 CYS B O 1
ATOM 3937 N N . GLY B 1 220 ? 37.996 -16.346 41.330 1.00 24.78 217 GLY B N 1
ATOM 3938 C CA . GLY B 1 220 ? 38.270 -16.657 39.939 1.00 23.56 217 GLY B CA 1
ATOM 3939 C C . GLY B 1 220 ? 39.709 -16.483 39.498 1.00 25.43 217 GLY B C 1
ATOM 3940 O O . GLY B 1 220 ? 40.229 -17.289 38.717 1.00 24.91 217 GLY B O 1
ATOM 3941 N N . GLU B 1 221 ? 40.379 -15.451 39.999 1.00 25.49 218 GLU B N 1
ATOM 3942 C CA . GLU B 1 221 ? 41.742 -15.203 39.573 1.00 26.83 218 GLU B CA 1
ATOM 3943 C C . GLU B 1 221 ? 42.659 -16.347 39.956 1.00 27.34 218 GLU B C 1
ATOM 3944 O O . GLU B 1 221 ? 43.582 -16.677 39.223 1.00 29.46 218 GLU B O 1
ATOM 3950 N N . ILE B 1 222 ? 42.401 -16.965 41.090 1.00 27.09 219 ILE B N 1
ATOM 3951 C CA . ILE B 1 222 ? 43.225 -18.082 41.521 1.00 28.77 219 ILE B CA 1
ATOM 3952 C C . ILE B 1 222 ? 42.788 -19.423 40.917 1.00 26.57 219 ILE B C 1
ATOM 3953 O O . ILE B 1 222 ? 43.615 -20.170 40.407 1.00 25.32 219 ILE B O 1
ATOM 3958 N N . PHE B 1 223 ? 41.494 -19.717 40.946 1.00 25.62 220 PHE B N 1
ATOM 3959 C CA . PHE B 1 223 ? 41.027 -21.024 40.488 1.00 27.02 220 PHE B CA 1
ATOM 3960 C C . PHE B 1 223 ? 40.688 -21.137 39.008 1.00 27.13 220 PHE B C 1
ATOM 3961 O O . PHE B 1 223 ? 40.728 -22.227 38.455 1.00 29.11 220 PHE B O 1
ATOM 3969 N N . GLY B 1 224 ? 40.373 -20.024 38.371 1.00 25.92 221 GLY B N 1
ATOM 3970 C CA . GLY B 1 224 ? 40.201 -20.025 36.924 1.00 27.17 221 GLY B CA 1
ATOM 3971 C C . GLY B 1 224 ? 38.936 -19.482 36.304 1.00 26.20 221 GLY B C 1
ATOM 3972 O O . GLY B 1 224 ? 38.872 -19.395 35.079 1.00 32.51 221 GLY B O 1
ATOM 3973 N N . SER B 1 225 ? 37.918 -19.125 37.088 1.00 21.92 222 SER B N 1
ATOM 3974 C CA . SER B 1 225 ? 36.704 -18.595 36.471 1.00 21.31 222 SER B CA 1
ATOM 3975 C C . SER B 1 225 ? 37.000 -17.166 35.965 1.00 21.05 222 SER B C 1
ATOM 3976 O O . SER B 1 225 ? 37.516 -16.315 36.714 1.00 20.49 222 SER B O 1
ATOM 3979 N N . ALA B 1 226 ? 36.685 -16.930 34.700 1.00 20.21 223 ALA B N 1
ATOM 3980 C CA . ALA B 1 226 ? 37.021 -15.671 34.009 1.00 22.00 223 ALA B CA 1
ATOM 3981 C C . ALA B 1 226 ? 36.014 -14.553 34.163 1.00 20.23 223 ALA B C 1
ATOM 3982 O O . ALA B 1 226 ? 36.345 -13.387 33.928 1.00 21.35 223 ALA B O 1
ATOM 3984 N N A LEU B 1 227 ? 34.795 -14.903 34.568 0.60 20.91 224 LEU B N 1
ATOM 3985 N N B LEU B 1 227 ? 34.783 -14.904 34.526 0.40 21.08 224 LEU B N 1
ATOM 3986 C CA A LEU B 1 227 ? 33.697 -13.945 34.697 0.60 19.95 224 LEU B CA 1
ATOM 3987 C CA B LEU B 1 227 ? 33.726 -13.922 34.752 0.40 20.45 224 LEU B CA 1
ATOM 3988 C C A LEU B 1 227 ? 32.891 -14.262 35.970 0.60 21.17 224 LEU B C 1
ATOM 3989 C C B LEU B 1 227 ? 33.029 -14.256 36.064 0.40 20.91 224 LEU B C 1
ATOM 3990 O O A LEU B 1 227 ? 32.603 -15.434 36.250 0.60 22.57 224 LEU B O 1
ATOM 3991 O O B LEU B 1 227 ? 32.984 -15.419 36.483 0.40 20.89 224 LEU B O 1
ATOM 4000 N N . THR B 1 228 ? 32.535 -13.231 36.736 1.00 19.90 225 THR B N 1
ATOM 4001 C CA . THR B 1 228 ? 31.784 -13.412 37.952 1.00 21.08 225 THR B CA 1
ATOM 4002 C C . THR B 1 228 ? 30.579 -12.464 37.892 1.00 23.49 225 THR B C 1
ATOM 4003 O O . THR B 1 228 ? 30.663 -11.375 37.326 1.00 23.48 225 THR B O 1
ATOM 4007 N N . PHE B 1 229 ? 29.458 -12.907 38.442 1.00 22.86 226 PHE B N 1
ATOM 4008 C CA . PHE B 1 229 ? 28.214 -12.154 38.367 1.00 24.10 226 PHE B CA 1
ATOM 4009 C C . PHE B 1 229 ? 27.829 -11.499 39.692 1.00 25.77 226 PHE B C 1
ATOM 4010 O O . PHE B 1 229 ? 27.760 -12.151 40.733 1.00 25.06 226 PHE B O 1
ATOM 4018 N N . GLY B 1 230 ? 27.577 -10.202 39.640 1.00 26.79 227 GLY B N 1
ATOM 4019 C CA . GLY B 1 230 ? 27.168 -9.439 40.820 1.00 30.30 227 GLY B CA 1
ATOM 4020 C C . GLY B 1 230 ? 25.715 -9.013 40.657 1.00 33.73 227 GLY B C 1
ATOM 4021 O O . GLY B 1 230 ? 25.188 -8.994 39.550 1.00 34.71 227 GLY B O 1
ATOM 4022 N N . ALA B 1 231 ? 25.058 -8.698 41.761 1.00 35.23 228 ALA B N 1
ATOM 4023 C CA . ALA B 1 231 ? 23.675 -8.254 41.714 1.00 39.19 228 ALA B CA 1
ATOM 4024 C C . ALA B 1 231 ? 23.660 -6.728 41.607 1.00 42.13 228 ALA B C 1
ATOM 4025 O O . ALA B 1 231 ? 24.552 -6.052 42.141 1.00 40.41 228 ALA B O 1
ATOM 4027 N N . ALA B 1 232 ? 22.656 -6.186 40.923 1.00 47.20 229 ALA B N 1
ATOM 4028 C CA . ALA B 1 232 ? 22.531 -4.731 40.747 1.00 52.54 229 ALA B CA 1
ATOM 4029 C C . ALA B 1 232 ? 22.282 -4.048 42.082 1.00 58.84 229 ALA B C 1
ATOM 4030 O O . ALA B 1 232 ? 23.013 -3.135 42.470 1.00 60.50 229 ALA B O 1
ATOM 4032 N N . LYS B 1 233 ? 21.252 -4.497 42.786 1.00 64.25 230 LYS B N 1
ATOM 4033 C CA . LYS B 1 233 ? 20.916 -3.927 44.085 1.00 70.10 230 LYS B CA 1
ATOM 4034 C C . LYS B 1 233 ? 21.889 -4.415 45.167 1.00 71.64 230 LYS B C 1
ATOM 4035 O O . LYS B 1 233 ? 22.681 -5.339 44.942 1.00 69.13 230 LYS B O 1
ATOM 4041 N N . SER B 1 234 ? 21.814 -3.789 46.342 1.00 76.89 231 SER B N 1
ATOM 4042 C CA . SER B 1 234 ? 22.667 -4.152 47.481 1.00 78.49 231 SER B CA 1
ATOM 4043 C C . SER B 1 234 ? 21.969 -5.124 48.465 1.00 81.01 231 SER B C 1
ATOM 4044 O O . SER B 1 234 ? 22.356 -5.225 49.632 1.00 82.40 231 SER B O 1
ATOM 4047 N N . VAL B 1 235 ? 20.948 -5.832 47.973 1.00 82.28 232 VAL B N 1
ATOM 4048 C CA . VAL B 1 235 ? 20.216 -6.832 48.761 1.00 84.13 232 VAL B CA 1
ATOM 4049 C C . VAL B 1 235 ? 20.456 -8.228 48.148 1.00 81.73 232 VAL B C 1
ATOM 4050 O O . VAL B 1 235 ? 20.326 -8.416 46.930 1.00 80.07 232 VAL B O 1
ATOM 4054 N N . SER B 1 236 ? 20.813 -9.194 48.996 1.00 81.80 233 SER B N 1
ATOM 4055 C CA . SER B 1 236 ? 21.114 -10.561 48.539 1.00 79.74 233 SER B CA 1
ATOM 4056 C C . SER B 1 236 ? 19.839 -11.364 48.232 1.00 80.80 233 SER B C 1
ATOM 4057 O O . SER B 1 236 ? 18.726 -10.914 48.514 1.00 84.60 233 SER B O 1
ATOM 4060 N N . ALA B 1 237 ? 20.019 -12.549 47.643 1.00 78.05 234 ALA B N 1
ATOM 4061 C CA . ALA B 1 237 ? 18.899 -13.437 47.300 1.00 78.48 234 ALA B CA 1
ATOM 4062 C C . ALA B 1 237 ? 18.404 -14.333 48.463 1.00 80.66 234 ALA B C 1
ATOM 4063 O O . ALA B 1 237 ? 17.194 -14.577 48.570 1.00 84.76 234 ALA B O 1
ATOM 4065 N N . PRO B 1 238 ? 19.316 -14.817 49.350 1.00 77.68 235 PRO B N 1
ATOM 4066 C CA . PRO B 1 238 ? 20.774 -14.653 49.471 1.00 72.30 235 PRO B CA 1
ATOM 4067 C C . PRO B 1 238 ? 21.588 -15.472 48.461 1.00 66.59 235 PRO B C 1
ATOM 4068 O O . PRO B 1 238 ? 21.027 -16.061 47.545 1.00 66.82 235 PRO B O 1
ATOM 4072 N N . GLY B 1 239 ? 22.904 -15.506 48.645 1.00 60.96 236 GLY B N 1
ATOM 4073 C CA . GLY B 1 239 ? 23.791 -16.196 47.719 1.00 55.99 236 GLY B CA 1
ATOM 4074 C C . GLY B 1 239 ? 24.269 -15.258 46.605 1.00 50.64 236 GLY B C 1
ATOM 4075 O O . GLY B 1 239 ? 24.921 -15.698 45.650 1.00 49.56 236 GLY B O 1
ATOM 4076 N N A GLN B 1 240 ? 23.934 -13.971 46.733 0.60 48.88 237 GLN B N 1
ATOM 4077 N N B GLN B 1 240 ? 23.945 -13.971 46.744 0.40 48.90 237 GLN B N 1
ATOM 4078 C CA A GLN B 1 240 ? 24.318 -12.943 45.758 0.60 44.90 237 GLN B CA 1
ATOM 4079 C CA B GLN B 1 240 ? 24.335 -12.942 45.783 0.40 44.96 237 GLN B CA 1
ATOM 4080 C C A GLN B 1 240 ? 25.182 -11.883 46.444 0.60 42.82 237 GLN B C 1
ATOM 4081 C C B GLN B 1 240 ? 25.219 -11.910 46.460 0.40 42.89 237 GLN B C 1
ATOM 4082 O O A GLN B 1 240 ? 25.098 -11.690 47.652 0.60 42.84 237 GLN B O 1
ATOM 4083 O O B GLN B 1 240 ? 25.191 -11.761 47.679 0.40 43.32 237 GLN B O 1
ATOM 4094 N N . ILE B 1 241 ? 26.004 -11.200 45.662 1.00 38.92 238 ILE B N 1
ATOM 4095 C CA . ILE B 1 241 ? 26.872 -10.148 46.179 1.00 38.11 238 ILE B CA 1
ATOM 4096 C C . ILE B 1 241 ? 26.657 -8.932 45.275 1.00 35.96 238 ILE B C 1
ATOM 4097 O O . ILE B 1 241 ? 26.673 -9.070 44.055 1.00 31.30 238 ILE B O 1
ATOM 4102 N N . SER B 1 242 ? 26.409 -7.757 45.859 1.00 35.35 239 SER B N 1
ATOM 4103 C CA . SER B 1 242 ? 26.191 -6.551 45.040 1.00 35.86 239 SER B CA 1
ATOM 4104 C C . SER B 1 242 ? 27.492 -6.295 44.289 1.00 32.97 239 SER B C 1
ATOM 4105 O O . SER B 1 242 ? 28.592 -6.545 44.825 1.00 32.29 239 SER B O 1
ATOM 4108 N N . PHE B 1 243 ? 27.381 -5.788 43.072 1.00 31.50 240 PHE B N 1
ATOM 4109 C CA . PHE B 1 243 ? 28.547 -5.654 42.199 1.00 29.56 240 PHE B CA 1
ATOM 4110 C C . PHE B 1 243 ? 29.638 -4.720 42.720 1.00 30.15 240 PHE B C 1
ATOM 4111 O O . PHE B 1 243 ? 30.820 -4.940 42.436 1.00 28.05 240 PHE B O 1
ATOM 4119 N N . LYS B 1 244 ? 29.255 -3.705 43.491 1.00 32.01 241 LYS B N 1
ATOM 4120 C CA . LYS B 1 244 ? 30.233 -2.767 44.070 1.00 35.12 241 LYS B CA 1
ATOM 4121 C C . LYS B 1 244 ? 31.121 -3.507 45.065 1.00 34.98 241 LYS B C 1
ATOM 4122 O O . LYS B 1 244 ? 32.353 -3.382 45.050 1.00 33.72 241 LYS B O 1
ATOM 4128 N N . GLU B 1 245 ? 30.486 -4.284 45.927 1.00 34.13 242 GLU B N 1
ATOM 4129 C CA . GLU B 1 245 ? 31.209 -5.035 46.935 1.00 35.49 242 GLU B CA 1
ATOM 4130 C C . GLU B 1 245 ? 32.033 -6.149 46.288 1.00 31.87 242 GLU B C 1
ATOM 4131 O O . GLU B 1 245 ? 33.132 -6.469 46.746 1.00 31.34 242 GLU B O 1
ATOM 4137 N N . LEU B 1 246 ? 31.525 -6.711 45.196 1.00 30.74 243 LEU B N 1
ATOM 4138 C CA . LEU B 1 246 ? 32.244 -7.750 44.480 1.00 28.94 243 LEU B CA 1
ATOM 4139 C C . LEU B 1 246 ? 33.498 -7.134 43.848 1.00 29.69 243 LEU B C 1
ATOM 4140 O O . LEU B 1 246 ? 34.588 -7.733 43.874 1.00 30.80 243 LEU B O 1
ATOM 4145 N N . ASN B 1 247 ? 33.356 -5.931 43.302 1.00 30.49 244 ASN B N 1
ATOM 4146 C CA . ASN B 1 247 ? 34.495 -5.235 42.708 1.00 32.41 244 ASN B CA 1
ATOM 4147 C C . ASN B 1 247 ? 35.597 -5.020 43.753 1.00 33.52 244 ASN B C 1
ATOM 4148 O O . ASN B 1 247 ? 36.769 -5.259 43.484 1.00 34.54 244 ASN B O 1
ATOM 4153 N N . SER B 1 248 ? 35.206 -4.595 44.950 1.00 34.90 245 SER B N 1
ATOM 4154 C CA . SER B 1 248 ? 36.162 -4.350 46.017 1.00 38.29 245 SER B CA 1
ATOM 4155 C C . SER B 1 248 ? 36.935 -5.610 46.388 1.00 35.01 245 SER B C 1
ATOM 4156 O O . SER B 1 248 ? 38.145 -5.570 46.541 1.00 32.89 245 SER B O 1
ATOM 4159 N N . VAL B 1 249 ? 36.229 -6.726 46.533 1.00 32.73 246 VAL B N 1
ATOM 4160 C CA . VAL B 1 249 ? 36.881 -7.992 46.889 1.00 31.82 246 VAL B CA 1
ATOM 4161 C C . VAL B 1 249 ? 37.843 -8.470 45.787 1.00 29.82 246 VAL B C 1
ATOM 4162 O O . VAL B 1 249 ? 38.959 -8.909 46.082 1.00 31.32 246 VAL B O 1
ATOM 4166 N N . LEU B 1 250 ? 37.420 -8.373 44.527 1.00 27.80 247 LEU B N 1
ATOM 4167 C CA . LEU B 1 250 ? 38.264 -8.780 43.420 1.00 27.25 247 LEU B CA 1
ATOM 4168 C C . LEU B 1 250 ? 39.562 -7.967 43.372 1.00 28.33 247 LEU B C 1
ATOM 4169 O O . LEU B 1 250 ? 40.629 -8.508 43.068 1.00 28.31 247 LEU B O 1
ATOM 4174 N N . ASN B 1 251 ? 39.471 -6.672 43.658 1.00 30.66 248 ASN B N 1
ATOM 4175 C CA . ASN B 1 251 ? 40.664 -5.819 43.660 1.00 32.96 248 ASN B CA 1
ATOM 4176 C C . ASN B 1 251 ? 41.581 -6.184 44.813 1.00 34.39 248 ASN B C 1
ATOM 4177 O O . ASN B 1 251 ? 42.803 -6.167 44.675 1.00 35.26 248 ASN B O 1
ATOM 4182 N N . LEU B 1 252 ? 40.985 -6.514 45.949 1.00 34.77 249 LEU B N 1
ATOM 4183 C CA . LEU B 1 252 ? 41.752 -6.922 47.118 1.00 38.48 249 LEU B CA 1
ATOM 4184 C C . LEU B 1 252 ? 42.536 -8.224 46.837 1.00 36.77 249 LEU B C 1
ATOM 4185 O O . LEU B 1 252 ? 43.692 -8.360 47.246 1.00 36.46 249 LEU B O 1
ATOM 4190 N N . LEU B 1 253 ? 41.903 -9.171 46.149 1.00 32.99 250 LEU B N 1
ATOM 4191 C CA . LEU B 1 253 ? 42.560 -10.446 45.806 1.00 33.45 250 LEU B CA 1
ATOM 4192 C C . LEU B 1 253 ? 43.581 -10.286 44.665 1.00 35.71 250 LEU B C 1
ATOM 4193 O O . LEU B 1 253 ? 44.607 -10.977 44.647 1.00 39.74 250 LEU B O 1
ATOM 4198 N N . HIS B 1 254 ? 43.321 -9.365 43.734 1.00 35.68 251 HIS B N 1
ATOM 4199 C CA . HIS B 1 254 ? 44.246 -9.115 42.623 1.00 37.55 251 HIS B CA 1
ATOM 4200 C C . HIS B 1 254 ? 45.575 -8.606 43.171 1.00 42.22 251 HIS B C 1
ATOM 4201 O O . HIS B 1 254 ? 46.637 -9.032 42.726 1.00 40.99 251 HIS B O 1
ATOM 4208 N N . LYS B 1 255 ? 45.498 -7.705 44.151 1.00 46.05 252 LYS B N 1
ATOM 4209 C CA . LYS B 1 255 ? 46.693 -7.109 44.746 1.00 52.98 252 LYS B CA 1
ATOM 4210 C C . LYS B 1 255 ? 47.404 -8.020 45.759 1.00 55.99 252 LYS B C 1
ATOM 4211 O O . LYS B 1 255 ? 48.595 -7.829 46.021 1.00 57.33 252 LYS B O 1
ATOM 4217 N N . SER B 1 256 ? 46.686 -8.993 46.339 1.00 56.15 253 SER B N 1
ATOM 4218 C CA . SER B 1 256 ? 47.324 -9.945 47.267 1.00 59.57 253 SER B CA 1
ATOM 4219 C C . SER B 1 256 ? 48.362 -10.773 46.475 1.00 62.72 253 SER B C 1
ATOM 4220 O O . SER B 1 256 ? 49.360 -11.235 47.040 1.00 65.72 253 SER B O 1
ATOM 4223 N N . ILE B 1 257 ? 48.092 -10.960 45.174 1.00 63.20 254 ILE B N 1
ATOM 4224 C CA . ILE B 1 257 ? 49.036 -11.577 44.210 1.00 65.92 254 ILE B CA 1
ATOM 4225 C C . ILE B 1 257 ? 48.311 -11.899 42.900 1.00 64.75 254 ILE B C 1
ATOM 4226 O O . ILE B 1 257 ? 48.458 -11.180 41.904 1.00 67.06 254 ILE B O 1
ATOM 4231 N N . MET C 1 4 ? 25.729 25.525 29.090 1.00 61.89 1 MET C N 1
ATOM 4232 C CA . MET C 1 4 ? 26.119 26.303 27.878 1.00 62.77 1 MET C CA 1
ATOM 4233 C C . MET C 1 4 ? 27.648 26.404 27.789 1.00 59.86 1 MET C C 1
ATOM 4234 O O . MET C 1 4 ? 28.204 26.756 26.743 1.00 61.51 1 MET C O 1
ATOM 4239 N N . LYS C 1 5 ? 28.310 26.103 28.907 1.00 55.72 2 LYS C N 1
ATOM 4240 C CA . LYS C 1 5 ? 29.765 26.104 29.010 1.00 51.80 2 LYS C CA 1
ATOM 4241 C C . LYS C 1 5 ? 30.290 24.937 28.192 1.00 47.67 2 LYS C C 1
ATOM 4242 O O . LYS C 1 5 ? 29.768 23.822 28.290 1.00 45.99 2 LYS C O 1
ATOM 4248 N N A ARG C 1 6 ? 31.296 25.175 27.361 0.50 44.93 3 ARG C N 1
ATOM 4249 N N B ARG C 1 6 ? 31.340 25.186 27.421 0.50 44.69 3 ARG C N 1
ATOM 4250 C CA A ARG C 1 6 ? 31.772 24.104 26.512 0.50 42.91 3 ARG C CA 1
ATOM 4251 C CA B ARG C 1 6 ? 31.933 24.163 26.587 0.50 42.42 3 ARG C CA 1
ATOM 4252 C C A ARG C 1 6 ? 32.445 23.002 27.340 0.50 38.94 3 ARG C C 1
ATOM 4253 C C B ARG C 1 6 ? 32.412 22.976 27.424 0.50 38.55 3 ARG C C 1
ATOM 4254 O O A ARG C 1 6 ? 33.073 23.258 28.360 0.50 37.02 3 ARG C O 1
ATOM 4255 O O B ARG C 1 6 ? 32.899 23.149 28.538 0.50 36.03 3 ARG C O 1
ATOM 4270 N N . LYS C 1 7 ? 32.240 21.772 26.892 1.00 36.64 4 LYS C N 1
ATOM 4271 C CA . LYS C 1 7 ? 32.782 20.596 27.516 1.00 33.47 4 LYS C CA 1
ATOM 4272 C C . LYS C 1 7 ? 33.913 20.309 26.550 1.00 30.37 4 LYS C C 1
ATOM 4273 O O . LYS C 1 7 ? 34.057 21.007 25.543 1.00 29.29 4 LYS C O 1
ATOM 4279 N N . VAL C 1 8 ? 34.704 19.294 26.833 1.00 26.51 5 VAL C N 1
ATOM 4280 C CA . VAL C 1 8 ? 35.769 18.893 25.955 1.00 24.75 5 VAL C CA 1
ATOM 4281 C C . VAL C 1 8 ? 35.560 17.402 25.689 1.00 25.26 5 VAL C C 1
ATOM 4282 O O . VAL C 1 8 ? 35.600 16.583 26.619 1.00 23.24 5 VAL C O 1
ATOM 4286 N N . GLN C 1 9 ? 35.285 17.053 24.437 1.00 24.69 6 GLN C N 1
ATOM 4287 C CA . GLN C 1 9 ? 35.005 15.655 24.085 1.00 24.70 6 GLN C CA 1
ATOM 4288 C C . GLN C 1 9 ? 36.285 14.962 23.616 1.00 25.25 6 GLN C C 1
ATOM 4289 O O . GLN C 1 9 ? 36.973 15.472 22.745 1.00 26.10 6 GLN C O 1
ATOM 4295 N N . VAL C 1 10 ? 36.619 13.829 24.232 1.00 24.81 7 VAL C N 1
ATOM 4296 C CA . VAL C 1 10 ? 37.771 13.009 23.813 1.00 25.72 7 VAL C CA 1
ATOM 4297 C C . VAL C 1 10 ? 37.255 11.578 23.701 1.00 26.63 7 VAL C C 1
ATOM 4298 O O . VAL C 1 10 ? 36.912 10.932 24.705 1.00 25.67 7 VAL C O 1
ATOM 4302 N N . LYS C 1 11 ? 37.193 11.098 22.468 1.00 27.20 8 LYS C N 1
ATOM 4303 C CA . LYS C 1 11 ? 36.565 9.816 22.163 1.00 28.15 8 LYS C CA 1
ATOM 4304 C C . LYS C 1 11 ? 35.170 9.838 22.772 1.00 28.07 8 LYS C C 1
ATOM 4305 O O . LYS C 1 11 ? 34.379 10.744 22.459 1.00 26.90 8 LYS C O 1
ATOM 4311 N N . ASN C 1 12 ? 34.841 8.887 23.643 1.00 27.91 9 ASN C N 1
ATOM 4312 C CA . ASN C 1 12 ? 33.490 8.852 24.234 1.00 28.79 9 ASN C CA 1
ATOM 4313 C C . ASN C 1 12 ? 33.431 9.471 25.639 1.00 26.87 9 ASN C C 1
ATOM 4314 O O . ASN C 1 12 ? 32.474 9.280 26.354 1.00 25.62 9 ASN C O 1
ATOM 4319 N N . ILE C 1 13 ? 34.464 10.203 26.021 1.00 24.85 10 ILE C N 1
ATOM 4320 C CA . ILE C 1 13 ? 34.505 10.811 27.338 1.00 24.55 10 ILE C CA 1
ATOM 4321 C C . ILE C 1 13 ? 34.215 12.310 27.230 1.00 24.29 10 ILE C C 1
ATOM 4322 O O . ILE C 1 13 ? 34.909 13.036 26.503 1.00 23.92 10 ILE C O 1
ATOM 4327 N N . THR C 1 14 ? 33.205 12.773 27.962 1.00 23.10 11 THR C N 1
ATOM 4328 C CA . THR C 1 14 ? 32.842 14.187 27.959 1.00 23.56 11 THR C CA 1
ATOM 4329 C C . THR C 1 14 ? 33.423 14.895 29.200 1.00 24.13 11 THR C C 1
ATOM 4330 O O . THR C 1 14 ? 32.860 14.847 30.287 1.00 25.41 11 THR C O 1
ATOM 4334 N N . ILE C 1 15 ? 34.550 15.557 29.032 1.00 22.04 12 ILE C N 1
ATOM 4335 C CA . ILE C 1 15 ? 35.164 16.246 30.155 1.00 21.38 12 ILE C CA 1
ATOM 4336 C C . ILE C 1 15 ? 34.374 17.511 30.453 1.00 22.05 12 ILE C C 1
ATOM 4337 O O . ILE C 1 15 ? 34.110 18.302 29.546 1.00 22.82 12 ILE C O 1
ATOM 4342 N N . GLY C 1 16 ? 33.979 17.692 31.720 1.00 21.82 13 GLY C N 1
ATOM 4343 C CA . GLY C 1 16 ? 33.219 18.881 32.148 1.00 25.03 13 GLY C CA 1
ATOM 4344 C C . GLY C 1 16 ? 31.760 18.591 32.421 1.00 27.40 13 GLY C C 1
ATOM 4345 O O . GLY C 1 16 ? 30.986 19.482 32.769 1.00 31.14 13 GLY C O 1
ATOM 4346 N N . GLU C 1 17 ? 31.371 17.345 32.237 1.00 27.26 14 GLU C N 1
ATOM 4347 C CA . GLU C 1 17 ? 30.019 16.929 32.498 1.00 31.34 14 GLU C CA 1
ATOM 4348 C C . GLU C 1 17 ? 30.037 15.899 33.612 1.00 30.44 14 GLU C C 1
ATOM 4349 O O . GLU C 1 17 ? 30.881 15.005 33.610 1.00 31.29 14 GLU C O 1
ATOM 4355 N N . GLY C 1 18 ? 29.109 16.032 34.556 1.00 28.75 15 GLY C N 1
ATOM 4356 C CA . GLY C 1 18 ? 28.973 15.085 35.661 1.00 29.05 15 GLY C CA 1
ATOM 4357 C C . GLY C 1 18 ? 30.197 14.990 36.559 1.00 24.92 15 GLY C C 1
ATOM 4358 O O . GLY C 1 18 ? 30.856 15.994 36.831 1.00 26.06 15 GLY C O 1
ATOM 4359 N N . ARG C 1 19 ? 30.495 13.781 37.035 1.00 24.13 16 ARG C N 1
ATOM 4360 C CA . ARG C 1 19 ? 31.643 13.587 37.929 1.00 24.14 16 ARG C CA 1
ATOM 4361 C C . ARG C 1 19 ? 32.943 13.831 37.187 1.00 22.00 16 ARG C C 1
ATOM 4362 O O . ARG C 1 19 ? 32.996 13.688 35.973 1.00 23.97 16 ARG C O 1
ATOM 4370 N N . PRO C 1 20 ? 34.007 14.184 37.918 1.00 21.33 17 PRO C N 1
ATOM 4371 C CA . PRO C 1 20 ? 35.282 14.377 37.286 1.00 19.67 17 PRO C CA 1
ATOM 4372 C C . PRO C 1 20 ? 35.774 13.085 36.664 1.00 19.10 17 PRO C C 1
ATOM 4373 O O . PRO C 1 20 ? 35.439 11.992 37.136 1.00 19.12 17 PRO C O 1
ATOM 4377 N N . LYS C 1 21 ? 36.536 13.204 35.601 1.00 19.98 18 LYS C N 1
ATOM 4378 C CA . LYS C 1 21 ? 37.084 12.034 34.943 1.00 20.33 18 LYS C CA 1
ATOM 4379 C C . LYS C 1 21 ? 38.408 11.651 35.605 1.00 20.07 18 LYS C C 1
ATOM 4380 O O . LYS C 1 21 ? 39.159 12.514 36.077 1.00 20.16 18 LYS C O 1
ATOM 4386 N N . ILE C 1 22 ? 38.673 10.344 35.644 1.00 19.85 19 ILE C N 1
ATOM 4387 C CA . ILE C 1 22 ? 39.850 9.798 36.313 1.00 19.32 19 ILE C CA 1
ATOM 4388 C C . ILE C 1 22 ? 40.959 9.524 35.288 1.00 19.04 19 ILE C C 1
ATOM 4389 O O . ILE C 1 22 ? 40.736 8.811 34.289 1.00 16.95 19 ILE C O 1
ATOM 4394 N N A CYS C 1 23 ? 42.138 10.106 35.519 0.60 16.17 20 CYS C N 1
ATOM 4395 N N B CYS C 1 23 ? 42.134 10.093 35.544 0.40 18.12 20 CYS C N 1
ATOM 4396 C CA A CYS C 1 23 ? 43.298 9.916 34.639 0.60 17.26 20 CYS C CA 1
ATOM 4397 C CA B CYS C 1 23 ? 43.297 9.899 34.699 0.40 19.66 20 CYS C CA 1
ATOM 4398 C C A CYS C 1 23 ? 44.432 9.257 35.414 0.60 18.21 20 CYS C C 1
ATOM 4399 C C B CYS C 1 23 ? 44.327 9.132 35.488 0.40 19.60 20 CYS C C 1
ATOM 4400 O O A CYS C 1 23 ? 44.757 9.680 36.523 0.60 18.93 20 CYS C O 1
ATOM 4401 O O B CYS C 1 23 ? 44.445 9.317 36.707 0.40 19.69 20 CYS C O 1
ATOM 4406 N N . VAL C 1 24 ? 45.050 8.239 34.815 1.00 19.22 21 VAL C N 1
ATOM 4407 C CA . VAL C 1 24 ? 46.094 7.462 35.472 1.00 19.94 21 VAL C CA 1
ATOM 4408 C C . VAL C 1 24 ? 47.344 7.432 34.617 1.00 19.13 21 VAL C C 1
ATOM 4409 O O . VAL C 1 24 ? 47.274 7.112 33.428 1.00 18.24 21 VAL C O 1
ATOM 4413 N N . PRO C 1 25 ? 48.499 7.748 35.218 1.00 19.73 22 PRO C N 1
ATOM 4414 C CA . PRO C 1 25 ? 49.696 7.754 34.405 1.00 19.25 22 PRO C CA 1
ATOM 4415 C C . PRO C 1 25 ? 50.453 6.430 34.289 1.00 20.77 22 PRO C C 1
ATOM 4416 O O . PRO C 1 25 ? 50.402 5.577 35.192 1.00 18.46 22 PRO C O 1
ATOM 4420 N N . ILE C 1 26 ? 51.130 6.290 33.145 1.00 19.34 23 ILE C N 1
ATOM 4421 C CA . ILE C 1 26 ? 52.048 5.197 32.852 1.00 19.95 23 ILE C CA 1
ATOM 4422 C C . ILE C 1 26 ? 53.405 5.879 32.936 1.00 18.57 23 ILE C C 1
ATOM 4423 O O . ILE C 1 26 ? 53.618 6.902 32.292 1.00 18.77 23 ILE C O 1
ATOM 4428 N N . ILE C 1 27 ? 54.302 5.344 33.741 1.00 20.38 24 ILE C N 1
ATOM 4429 C CA . ILE C 1 27 ? 55.588 5.990 33.990 1.00 22.79 24 ILE C CA 1
ATOM 4430 C C . ILE C 1 27 ? 56.757 5.050 33.716 1.00 24.41 24 ILE C C 1
ATOM 4431 O O . ILE C 1 27 ? 57.857 5.259 34.206 1.00 27.48 24 ILE C O 1
ATOM 4436 N N . GLY C 1 28 ? 56.502 4.032 32.898 1.00 25.20 25 GLY C N 1
ATOM 4437 C CA . GLY C 1 28 ? 57.499 3.015 32.541 1.00 25.99 25 GLY C CA 1
ATOM 4438 C C . GLY C 1 28 ? 58.763 3.558 31.904 1.00 26.99 25 GLY C C 1
ATOM 4439 O O . GLY C 1 28 ? 58.732 4.495 31.115 1.00 24.48 25 GLY C O 1
ATOM 4440 N N A LYS C 1 29 ? 59.887 2.942 32.220 0.50 27.85 26 LYS C N 1
ATOM 4441 N N B LYS C 1 29 ? 59.877 2.923 32.243 0.50 28.36 26 LYS C N 1
ATOM 4442 C CA A LYS C 1 29 ? 61.151 3.435 31.731 0.50 29.18 26 LYS C CA 1
ATOM 4443 C CA B LYS C 1 29 ? 61.186 3.339 31.790 0.50 30.12 26 LYS C CA 1
ATOM 4444 C C A LYS C 1 29 ? 61.482 2.870 30.331 0.50 28.87 26 LYS C C 1
ATOM 4445 C C B LYS C 1 29 ? 61.471 2.865 30.351 0.50 29.38 26 LYS C C 1
ATOM 4446 O O A LYS C 1 29 ? 62.309 3.434 29.603 0.50 28.41 26 LYS C O 1
ATOM 4447 O O B LYS C 1 29 ? 62.249 3.486 29.617 0.50 28.86 26 LYS C O 1
ATOM 4458 N N . ASN C 1 30 ? 60.836 1.760 29.963 1.00 29.01 27 ASN C N 1
ATOM 4459 C CA . ASN C 1 30 ? 61.043 1.144 28.644 1.00 29.98 27 ASN C CA 1
ATOM 4460 C C . ASN C 1 30 ? 59.744 0.610 28.074 1.00 31.09 27 ASN C C 1
ATOM 4461 O O . ASN C 1 30 ? 58.713 0.587 28.761 1.00 26.47 27 ASN C O 1
ATOM 4466 N N . LYS C 1 31 ? 59.791 0.176 26.811 1.00 32.72 28 LYS C N 1
ATOM 4467 C CA . LYS C 1 31 ? 58.587 -0.281 26.113 1.00 33.54 28 LYS C CA 1
ATOM 4468 C C . LYS C 1 31 ? 57.885 -1.432 26.835 1.00 32.96 28 LYS C C 1
ATOM 4469 O O . LYS C 1 31 ? 56.676 -1.385 27.035 1.00 32.54 28 LYS C O 1
ATOM 4475 N N . LYS C 1 32 ? 58.634 -2.439 27.261 1.00 34.69 29 LYS C N 1
ATOM 4476 C CA . LYS C 1 32 ? 58.020 -3.578 27.950 1.00 36.37 29 LYS C CA 1
ATOM 4477 C C . LYS C 1 32 ? 57.304 -3.178 29.227 1.00 33.13 29 LYS C C 1
ATOM 4478 O O . LYS C 1 32 ? 56.182 -3.620 29.475 1.00 33.98 29 LYS C O 1
ATOM 4484 N N . ASP C 1 33 ? 57.938 -2.349 30.033 1.00 31.63 30 ASP C N 1
ATOM 4485 C CA . ASP C 1 33 ? 57.301 -1.866 31.261 1.00 30.48 30 ASP C CA 1
ATOM 4486 C C . ASP C 1 33 ? 56.052 -1.031 30.963 1.00 28.30 30 ASP C C 1
ATOM 4487 O O . ASP C 1 33 ? 55.029 -1.188 31.627 1.00 28.41 30 ASP C O 1
ATOM 4492 N N . ILE C 1 34 ? 56.141 -0.149 29.962 1.00 27.49 31 ILE C N 1
ATOM 4493 C CA . ILE C 1 34 ? 55.004 0.706 29.560 1.00 26.32 31 ILE C CA 1
ATOM 4494 C C . ILE C 1 34 ? 53.817 -0.163 29.144 1.00 28.02 31 ILE C C 1
ATOM 4495 O O . ILE C 1 34 ? 52.679 0.076 29.571 1.00 25.69 31 ILE C O 1
ATOM 4500 N N . ILE C 1 35 ? 54.086 -1.199 28.343 1.00 28.49 32 ILE C N 1
ATOM 4501 C CA . ILE C 1 35 ? 53.010 -2.071 27.870 1.00 30.00 32 ILE C CA 1
ATOM 4502 C C . ILE C 1 35 ? 52.416 -2.849 29.017 1.00 30.09 32 ILE C C 1
ATOM 4503 O O . ILE C 1 35 ? 51.198 -2.961 29.117 1.00 32.21 32 ILE C O 1
ATOM 4508 N N . LYS C 1 36 ? 53.271 -3.367 29.893 1.00 29.82 33 LYS C N 1
ATOM 4509 C CA . LYS C 1 36 ? 52.823 -4.078 31.078 1.00 32.25 33 LYS C CA 1
ATOM 4510 C C . LYS C 1 36 ? 51.870 -3.215 31.910 1.00 31.24 33 LYS C C 1
ATOM 4511 O O . LYS C 1 36 ? 50.869 -3.710 32.431 1.00 29.24 33 LYS C O 1
ATOM 4517 N N . GLU C 1 37 ? 52.204 -1.937 32.056 1.00 28.47 34 GLU C N 1
ATOM 4518 C CA . GLU C 1 37 ? 51.362 -1.015 32.813 1.00 27.68 34 GLU C CA 1
ATOM 4519 C C . GLU C 1 37 ? 50.047 -0.811 32.070 1.00 27.62 34 GLU C C 1
ATOM 4520 O O . GLU C 1 37 ? 48.975 -0.841 32.670 1.00 29.68 34 GLU C O 1
ATOM 4526 N N . ALA C 1 38 ? 50.134 -0.612 30.758 1.00 28.36 35 ALA C N 1
ATOM 4527 C CA . ALA C 1 38 ? 48.958 -0.420 29.937 1.00 30.31 35 ALA C CA 1
ATOM 4528 C C . ALA C 1 38 ? 47.998 -1.594 30.083 1.00 33.38 35 ALA C C 1
ATOM 4529 O O . ALA C 1 38 ? 46.784 -1.396 30.200 1.00 33.15 35 ALA C O 1
ATOM 4531 N N . LYS C 1 39 ? 48.535 -2.811 30.109 1.00 36.61 36 LYS C N 1
ATOM 4532 C CA . LYS C 1 39 ? 47.691 -4.003 30.273 1.00 40.16 36 LYS C CA 1
ATOM 4533 C C . LYS C 1 39 ? 46.946 -3.988 31.610 1.00 40.65 36 LYS C C 1
ATOM 4534 O O . LYS C 1 39 ? 45.801 -4.428 31.672 1.00 41.97 36 LYS C O 1
ATOM 4540 N N . GLU C 1 40 ? 47.566 -3.468 32.672 1.00 39.25 37 GLU C N 1
ATOM 4541 C CA . GLU C 1 40 ? 46.870 -3.370 33.968 1.00 38.24 37 GLU C CA 1
ATOM 4542 C C . GLU C 1 40 ? 45.730 -2.350 33.928 1.00 36.88 37 GLU C C 1
ATOM 4543 O O . GLU C 1 40 ? 44.739 -2.493 34.629 1.00 38.46 37 GLU C O 1
ATOM 4549 N N . LEU C 1 41 ? 45.872 -1.327 33.098 1.00 33.34 38 LEU C N 1
ATOM 4550 C CA . LEU C 1 41 ? 44.885 -0.248 33.032 1.00 30.96 38 LEU C CA 1
ATOM 4551 C C . LEU C 1 41 ? 43.796 -0.382 31.970 1.00 30.89 38 LEU C C 1
ATOM 4552 O O . LEU C 1 41 ? 42.775 0.291 32.061 1.00 32.79 38 LEU C O 1
ATOM 4557 N N . LYS C 1 42 ? 44.004 -1.225 30.970 1.00 33.08 39 LYS C N 1
ATOM 4558 C CA . LYS C 1 42 ? 43.077 -1.291 29.814 1.00 34.65 39 LYS C CA 1
ATOM 4559 C C . LYS C 1 42 ? 41.618 -1.655 30.127 1.00 35.68 39 LYS C C 1
ATOM 4560 O O . LYS C 1 42 ? 40.704 -1.084 29.522 1.00 36.91 39 LYS C O 1
ATOM 4566 N N . ASP C 1 43 ? 41.389 -2.589 31.046 1.00 36.38 40 ASP C N 1
ATOM 4567 C CA . ASP C 1 43 ? 40.000 -2.975 31.406 1.00 36.87 40 ASP C CA 1
ATOM 4568 C C . ASP C 1 43 ? 39.653 -2.516 32.831 1.00 37.68 40 ASP C C 1
ATOM 4569 O O . ASP C 1 43 ? 38.718 -3.050 33.457 1.00 38.90 40 ASP C O 1
ATOM 4574 N N . ALA C 1 44 ? 40.387 -1.519 33.330 1.00 35.54 41 ALA C N 1
ATOM 4575 C CA . ALA C 1 44 ? 40.195 -1.022 34.693 1.00 34.68 41 ALA C CA 1
ATOM 4576 C C . ALA C 1 44 ? 39.228 0.150 34.679 1.00 34.17 41 ALA C C 1
ATOM 4577 O O . ALA C 1 44 ? 38.974 0.735 33.619 1.00 32.39 41 ALA C O 1
ATOM 4579 N N A CYS C 1 45 ? 38.750 0.519 35.872 0.50 33.47 42 CYS C N 1
ATOM 4580 N N B CYS C 1 45 ? 38.644 0.486 35.833 0.50 34.88 42 CYS C N 1
ATOM 4581 C CA A CYS C 1 45 ? 37.753 1.576 36.040 0.50 31.98 42 CYS C CA 1
ATOM 4582 C CA B CYS C 1 45 ? 37.681 1.597 35.867 0.50 34.24 42 CYS C CA 1
ATOM 4583 C C A CYS C 1 45 ? 38.363 2.984 36.057 0.50 29.73 42 CYS C C 1
ATOM 4584 C C B CYS C 1 45 ? 38.318 2.967 36.024 0.50 31.07 42 CYS C C 1
ATOM 4585 O O A CYS C 1 45 ? 38.449 3.615 37.118 0.50 29.92 42 CYS C O 1
ATOM 4586 O O B CYS C 1 45 ? 38.389 3.538 37.119 0.50 31.26 42 CYS C O 1
ATOM 4591 N N . LEU C 1 46 ? 38.760 3.478 34.888 1.00 27.95 43 LEU C N 1
ATOM 4592 C CA . LEU C 1 46 ? 39.345 4.803 34.773 1.00 24.30 43 LEU C CA 1
ATOM 4593 C C . LEU C 1 46 ? 38.798 5.356 33.464 1.00 22.81 43 LEU C C 1
ATOM 4594 O O . LEU C 1 46 ? 38.148 4.628 32.710 1.00 22.72 43 LEU C O 1
ATOM 4599 N N . ASP C 1 47 ? 39.041 6.631 33.201 1.00 20.05 44 ASP C N 1
ATOM 4600 C CA . ASP C 1 47 ? 38.522 7.266 32.014 1.00 20.22 44 ASP C CA 1
ATOM 4601 C C . ASP C 1 47 ? 39.596 7.597 30.978 1.00 18.79 44 ASP C C 1
ATOM 4602 O O . ASP C 1 47 ? 39.366 7.456 29.780 1.00 20.41 44 ASP C O 1
ATOM 4607 N N . ILE C 1 48 ? 40.761 8.014 31.448 1.00 18.69 45 ILE C N 1
ATOM 4608 C CA . ILE C 1 48 ? 41.838 8.498 30.593 1.00 18.72 45 ILE C CA 1
ATOM 4609 C C . ILE C 1 48 ? 43.184 7.965 31.067 1.00 21.07 45 ILE C C 1
ATOM 4610 O O . ILE C 1 48 ? 43.428 7.843 32.267 1.00 21.70 45 ILE C O 1
ATOM 4615 N N . ILE C 1 49 ? 44.039 7.624 30.126 1.00 20.51 46 ILE C N 1
ATOM 4616 C CA . ILE C 1 49 ? 45.395 7.173 30.441 1.00 20.81 46 ILE C CA 1
ATOM 4617 C C . ILE C 1 49 ? 46.382 8.259 30.032 1.00 18.72 46 ILE C C 1
ATOM 4618 O O . ILE C 1 49 ? 46.275 8.825 28.953 1.00 19.01 46 ILE C O 1
ATOM 4623 N N . GLU C 1 50 ? 47.336 8.558 30.911 1.00 20.09 47 GLU C N 1
ATOM 4624 C CA . GLU C 1 50 ? 48.363 9.517 30.618 1.00 20.47 47 GLU C CA 1
ATOM 4625 C C . GLU C 1 50 ? 49.682 8.796 30.417 1.00 21.95 47 GLU C C 1
ATOM 4626 O O . GLU C 1 50 ? 50.075 7.967 31.254 1.00 23.81 47 GLU C O 1
ATOM 4632 N N . TRP C 1 51 ? 50.368 9.089 29.318 1.00 19.46 48 TRP C N 1
ATOM 4633 C CA . TRP C 1 51 ? 51.709 8.547 29.144 1.00 20.54 48 TRP C CA 1
ATOM 4634 C C . TRP C 1 51 ? 52.713 9.657 29.520 1.00 19.68 48 TRP C C 1
ATOM 4635 O O . TRP C 1 51 ? 52.821 10.682 28.835 1.00 18.66 48 TRP C O 1
ATOM 4646 N N . ARG C 1 52 ? 53.370 9.470 30.667 1.00 20.26 49 ARG C N 1
ATOM 4647 C CA . ARG C 1 52 ? 54.435 10.362 31.127 1.00 20.45 49 ARG C CA 1
ATOM 4648 C C . ARG C 1 52 ? 55.701 9.936 30.388 1.00 19.42 49 ARG C C 1
ATOM 4649 O O . ARG C 1 52 ? 56.516 9.148 30.886 1.00 20.97 49 ARG C O 1
ATOM 4657 N N . VAL C 1 53 ? 55.846 10.467 29.183 1.00 20.50 50 VAL C N 1
ATOM 4658 C CA . VAL C 1 53 ? 56.927 10.071 28.271 1.00 19.83 50 VAL C CA 1
ATOM 4659 C C . VAL C 1 53 ? 58.314 10.506 28.754 1.00 21.55 50 VAL C C 1
ATOM 4660 O O . VAL C 1 53 ? 59.325 9.962 28.304 1.00 20.42 50 VAL C O 1
ATOM 4664 N N . ASP C 1 54 ? 58.382 11.485 29.668 1.00 21.81 51 ASP C N 1
ATOM 4665 C CA . ASP C 1 54 ? 59.680 11.906 30.198 1.00 22.57 51 ASP C CA 1
ATOM 4666 C C . ASP C 1 54 ? 60.388 10.771 30.949 1.00 23.11 51 ASP C C 1
ATOM 4667 O O . ASP C 1 54 ? 61.602 10.807 31.089 1.00 24.24 51 ASP C O 1
ATOM 4672 N N . PHE C 1 55 ? 59.639 9.768 31.408 1.00 22.38 52 PHE C N 1
ATOM 4673 C CA . PHE C 1 55 ? 60.241 8.585 32.060 1.00 23.78 52 PHE C CA 1
ATOM 4674 C C . PHE C 1 55 ? 60.871 7.591 31.043 1.00 24.73 52 PHE C C 1
ATOM 4675 O O . PHE C 1 55 ? 61.715 6.790 31.396 1.00 23.60 52 PHE C O 1
ATOM 4683 N N . PHE C 1 56 ? 60.429 7.653 29.794 1.00 22.98 53 PHE C N 1
ATOM 4684 C CA . PHE C 1 56 ? 60.891 6.745 28.744 1.00 21.98 53 PHE C CA 1
ATOM 4685 C C . PHE C 1 56 ? 62.352 7.018 28.390 1.00 24.20 53 PHE C C 1
ATOM 4686 O O . PHE C 1 56 ? 62.706 8.104 27.937 1.00 23.34 53 PHE C O 1
ATOM 4694 N N . GLU C 1 57 ? 63.204 6.027 28.596 1.00 24.90 54 GLU C N 1
ATOM 4695 C CA . GLU C 1 57 ? 64.656 6.224 28.372 1.00 27.73 54 GLU C CA 1
ATOM 4696 C C . GLU C 1 57 ? 65.029 6.655 26.968 1.00 28.10 54 GLU C C 1
ATOM 4697 O O . GLU C 1 57 ? 65.994 7.414 26.785 1.00 29.00 54 GLU C O 1
ATOM 4703 N N . ASN C 1 58 ? 64.284 6.172 25.976 1.00 26.80 55 ASN C N 1
ATOM 4704 C CA . ASN C 1 58 ? 64.570 6.488 24.573 1.00 28.28 55 ASN C CA 1
ATOM 4705 C C . ASN C 1 58 ? 63.717 7.630 24.012 1.00 26.11 55 ASN C C 1
ATOM 4706 O O . ASN C 1 58 ? 63.524 7.736 22.804 1.00 25.63 55 ASN C O 1
ATOM 4711 N N . VAL C 1 59 ? 63.247 8.510 24.887 1.00 24.84 56 VAL C N 1
ATOM 4712 C CA . VAL C 1 59 ? 62.388 9.644 24.479 1.00 22.53 56 VAL C CA 1
ATOM 4713 C C . VAL C 1 59 ? 62.998 10.553 23.382 1.00 23.27 56 VAL C C 1
ATOM 4714 O O . VAL C 1 59 ? 62.269 11.125 22.570 1.00 22.60 56 VAL C O 1
ATOM 4718 N N . GLU C 1 60 ? 64.323 10.648 23.341 1.00 23.86 57 GLU C N 1
ATOM 4719 C CA . GLU C 1 60 ? 65.013 11.479 22.354 1.00 26.33 57 GLU C CA 1
ATOM 4720 C C . GLU C 1 60 ? 65.004 10.887 20.930 1.00 25.84 57 GLU C C 1
ATOM 4721 O O . GLU C 1 60 ? 65.430 11.541 19.978 1.00 27.00 57 GLU C O 1
ATOM 4727 N N . ASN C 1 61 ? 64.504 9.658 20.794 1.00 24.83 58 ASN C N 1
ATOM 4728 C CA . ASN C 1 61 ? 64.350 9.011 19.499 1.00 25.24 58 ASN C CA 1
ATOM 4729 C C . ASN C 1 61 ? 62.865 8.968 19.137 1.00 25.30 58 ASN C C 1
ATOM 4730 O O . ASN C 1 61 ? 62.134 8.109 19.603 1.00 23.82 58 ASN C O 1
ATOM 4735 N N . ILE C 1 62 ? 62.428 9.916 18.309 1.00 26.01 59 ILE C N 1
ATOM 4736 C CA . ILE C 1 62 ? 61.034 10.017 17.907 1.00 25.24 59 ILE C CA 1
ATOM 4737 C C . ILE C 1 62 ? 60.501 8.689 17.344 1.00 26.35 59 ILE C C 1
ATOM 4738 O O . ILE C 1 62 ? 59.361 8.335 17.590 1.00 24.19 59 ILE C O 1
ATOM 4743 N N . LYS C 1 63 ? 61.330 7.949 16.609 1.00 26.85 60 LYS C N 1
ATOM 4744 C CA . LYS C 1 63 ? 60.881 6.658 16.075 1.00 29.29 60 LYS C CA 1
ATOM 4745 C C . LYS C 1 63 ? 60.532 5.658 17.168 1.00 27.82 60 LYS C C 1
ATOM 4746 O O . LYS C 1 63 ? 59.563 4.906 17.036 1.00 27.72 60 LYS C O 1
ATOM 4752 N N . GLU C 1 64 ? 61.322 5.632 18.237 1.00 27.33 61 GLU C N 1
ATOM 4753 C CA . GLU C 1 64 ? 61.059 4.715 19.337 1.00 26.40 61 GLU C CA 1
ATOM 4754 C C . GLU C 1 64 ? 59.826 5.149 20.135 1.00 23.79 61 GLU C C 1
ATOM 4755 O O . GLU C 1 64 ? 59.106 4.314 20.639 1.00 20.25 61 GLU C O 1
ATOM 4761 N N . VAL C 1 65 ? 59.578 6.450 20.211 1.00 22.96 62 VAL C N 1
ATOM 4762 C CA . VAL C 1 65 ? 58.406 6.952 20.899 1.00 21.63 62 VAL C CA 1
ATOM 4763 C C . VAL C 1 65 ? 57.157 6.539 20.126 1.00 22.06 62 VAL C C 1
ATOM 4764 O O . VAL C 1 65 ? 56.177 6.127 20.710 1.00 22.40 62 VAL C O 1
ATOM 4768 N N . LYS C 1 66 ? 57.201 6.688 18.808 1.00 24.11 63 LYS C N 1
ATOM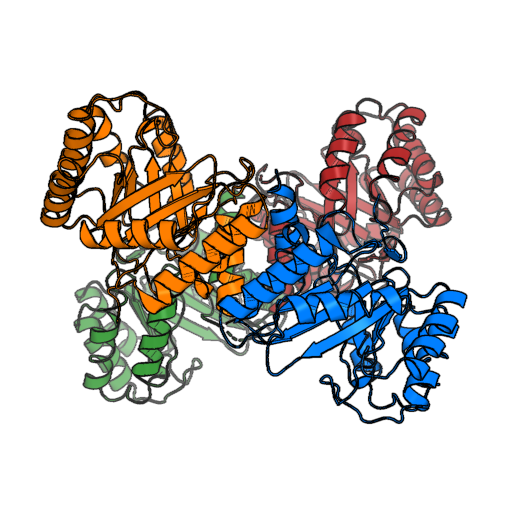 4769 C CA . LYS C 1 66 ? 56.093 6.268 17.955 1.00 23.48 63 LYS C CA 1
ATOM 4770 C C . LYS C 1 66 ? 55.861 4.746 18.042 1.00 24.10 63 LYS C C 1
ATOM 4771 O O . LYS C 1 66 ? 54.705 4.304 18.053 1.00 26.17 63 LYS C O 1
ATOM 4777 N N A GLU C 1 67 ? 56.939 3.966 18.108 0.50 25.01 64 GLU C N 1
ATOM 4778 N N B GLU C 1 67 ? 56.945 3.971 18.117 0.50 24.53 64 GLU C N 1
ATOM 4779 C CA A GLU C 1 67 ? 56.831 2.509 18.215 0.50 26.22 64 GLU C CA 1
ATOM 4780 C CA B GLU C 1 67 ? 56.858 2.511 18.224 0.50 25.29 64 GLU C CA 1
ATOM 4781 C C A GLU C 1 67 ? 56.038 2.117 19.457 0.50 25.07 64 GLU C C 1
ATOM 4782 C C B GLU C 1 67 ? 56.050 2.116 19.456 0.50 24.59 64 GLU C C 1
ATOM 4783 O O A GLU C 1 67 ? 55.218 1.208 19.405 0.50 25.60 64 GLU C O 1
ATOM 4784 O O B GLU C 1 67 ? 55.233 1.205 19.396 0.50 25.13 64 GLU C O 1
ATOM 4795 N N . VAL C 1 68 ? 56.281 2.806 20.569 1.00 24.20 65 VAL C N 1
ATOM 4796 C CA . VAL C 1 68 ? 55.544 2.537 21.813 1.00 24.63 65 VAL C CA 1
ATOM 4797 C C . VAL C 1 68 ? 54.085 2.844 21.609 1.00 24.62 65 VAL C C 1
ATOM 4798 O O . VAL C 1 68 ? 53.211 2.077 22.002 1.00 23.19 65 VAL C O 1
ATOM 4802 N N . LEU C 1 69 ? 53.834 3.998 21.001 1.00 23.40 66 LEU C N 1
ATOM 4803 C CA . LEU C 1 69 ? 52.490 4.472 20.736 1.00 23.74 66 LEU C CA 1
ATOM 4804 C C . LEU C 1 69 ? 51.657 3.489 19.877 1.00 23.59 66 LEU C C 1
ATOM 4805 O O . LEU C 1 69 ? 50.501 3.179 20.225 1.00 22.21 66 LEU C O 1
ATOM 4810 N N . TYR C 1 70 ? 52.227 3.008 18.770 1.00 21.65 67 TYR C N 1
ATOM 4811 C CA . TYR C 1 70 ? 51.527 2.034 17.915 1.00 25.22 67 TYR C CA 1
ATOM 4812 C C . TYR C 1 70 ? 51.216 0.744 18.692 1.00 27.47 67 TYR C C 1
ATOM 4813 O O . TYR C 1 70 ? 50.135 0.167 18.523 1.00 28.84 67 TYR C O 1
ATOM 4822 N N . GLU C 1 71 ? 52.154 0.291 19.536 1.00 25.93 68 GLU C N 1
ATOM 4823 C CA . GLU C 1 71 ? 51.926 -0.931 20.321 1.00 29.44 68 GLU C CA 1
ATOM 4824 C C . GLU C 1 71 ? 50.894 -0.668 21.421 1.00 29.51 68 GLU C C 1
ATOM 4825 O O . GLU C 1 71 ? 49.971 -1.473 21.628 1.00 31.80 68 GLU C O 1
ATOM 4831 N N . LEU C 1 72 ? 51.037 0.467 22.089 1.00 29.70 69 LEU C N 1
ATOM 4832 C CA . LEU C 1 72 ? 50.136 0.881 23.151 1.00 32.12 69 LEU C CA 1
ATOM 4833 C C . LEU C 1 72 ? 48.695 0.983 22.613 1.00 33.33 69 LEU C C 1
ATOM 4834 O O . LEU C 1 72 ? 47.744 0.548 23.280 1.00 34.94 69 LEU C O 1
ATOM 4839 N N . ARG C 1 73 ? 48.527 1.510 21.399 1.00 33.88 70 ARG C N 1
ATOM 4840 C CA . ARG C 1 73 ? 47.184 1.596 20.799 1.00 35.12 70 ARG C CA 1
ATOM 4841 C C . ARG C 1 73 ? 46.507 0.250 20.474 1.00 38.84 70 ARG C C 1
ATOM 4842 O O . ARG C 1 73 ? 45.279 0.197 20.384 1.00 41.26 70 ARG C O 1
ATOM 4850 N N A SER C 1 74 ? 47.286 -0.817 20.286 0.50 40.24 71 SER C N 1
ATOM 4851 N N B SER C 1 74 ? 47.290 -0.813 20.280 0.50 40.15 71 SER C N 1
ATOM 4852 C CA A SER C 1 74 ? 46.695 -2.141 20.054 0.50 42.67 71 SER C CA 1
ATOM 4853 C CA B SER C 1 74 ? 46.712 -2.142 20.054 0.50 42.51 71 SER C CA 1
ATOM 4854 C C A SER C 1 74 ? 46.045 -2.646 21.356 0.50 43.30 71 SER C C 1
ATOM 4855 C C B SER C 1 74 ? 46.057 -2.652 21.354 0.50 43.23 71 SER C C 1
ATOM 4856 O O A SER C 1 74 ? 45.134 -3.460 21.322 0.50 44.19 71 SER C O 1
ATOM 4857 O O B SER C 1 74 ? 45.152 -3.474 21.316 0.50 44.13 71 SER C O 1
ATOM 4862 N N . TYR C 1 75 ? 46.522 -2.150 22.498 1.00 43.17 72 TYR C N 1
ATOM 4863 C CA . TYR C 1 75 ? 45.960 -2.531 23.807 1.00 45.30 72 TYR C CA 1
ATOM 4864 C C . TYR C 1 75 ? 44.834 -1.593 24.258 1.00 46.31 72 TYR C C 1
ATOM 4865 O O . TYR C 1 75 ? 43.809 -2.054 24.753 1.00 49.74 72 TYR C O 1
ATOM 4874 N N . ILE C 1 76 ? 45.023 -0.287 24.081 1.00 44.56 73 ILE C N 1
ATOM 4875 C CA . ILE C 1 76 ? 44.028 0.704 24.505 1.00 45.32 73 ILE C CA 1
ATOM 4876 C C . ILE C 1 76 ? 43.409 1.500 23.322 1.00 46.85 73 ILE C C 1
ATOM 4877 O O . ILE C 1 76 ? 43.389 2.751 23.331 1.00 47.29 73 ILE C O 1
ATOM 4882 N N . HIS C 1 77 ? 42.870 0.781 22.340 1.00 46.64 74 HIS C N 1
ATOM 4883 C CA . HIS C 1 77 ? 42.265 1.417 21.168 1.00 47.30 74 HIS C CA 1
ATOM 4884 C C . HIS C 1 77 ? 41.334 2.577 21.433 1.00 43.51 74 HIS C C 1
ATOM 4885 O O . HIS C 1 77 ? 41.506 3.648 20.867 1.00 43.98 74 HIS C O 1
ATOM 4892 N N . ASP C 1 78 ? 40.325 2.359 22.257 1.00 40.41 75 ASP C N 1
ATOM 4893 C CA . ASP C 1 78 ? 39.300 3.367 22.454 1.00 39.55 75 ASP C CA 1
ATOM 4894 C C . ASP C 1 78 ? 39.409 4.197 23.732 1.00 34.34 75 ASP C C 1
ATOM 4895 O O . ASP C 1 78 ? 38.524 4.997 24.022 1.00 34.90 75 ASP C O 1
ATOM 4900 N N . ILE C 1 79 ? 40.488 4.031 24.482 1.00 30.18 76 ILE C N 1
ATOM 4901 C CA . ILE C 1 79 ? 40.687 4.821 25.691 1.00 27.92 76 ILE C CA 1
ATOM 4902 C C . ILE C 1 79 ? 41.426 6.103 25.311 1.00 25.98 76 ILE C C 1
ATOM 4903 O O . ILE C 1 79 ? 42.445 6.044 24.632 1.00 25.03 76 ILE C O 1
ATOM 4908 N N . PRO C 1 80 ? 40.903 7.264 25.723 1.00 24.51 77 PRO C N 1
ATOM 4909 C CA . PRO C 1 80 ? 41.603 8.510 25.438 1.00 24.61 77 PRO C CA 1
ATOM 4910 C C . PRO C 1 80 ? 43.013 8.484 26.042 1.00 23.49 77 PRO C C 1
ATOM 4911 O O . PRO C 1 80 ? 43.198 8.054 27.193 1.00 23.17 77 PRO C O 1
ATOM 4915 N N . LEU C 1 81 ? 43.984 8.926 25.262 1.00 22.29 78 LEU C N 1
ATOM 4916 C CA . LEU C 1 81 ? 45.357 8.924 25.663 1.00 22.23 78 LEU C CA 1
ATOM 4917 C C . LEU C 1 81 ? 45.867 10.343 25.707 1.00 20.37 78 LEU C C 1
ATOM 4918 O O . LEU C 1 81 ? 45.756 11.090 24.733 1.00 20.94 78 LEU C O 1
ATOM 4923 N N . LEU C 1 82 ? 46.411 10.703 26.856 1.00 19.63 79 LEU C N 1
ATOM 4924 C CA . LEU C 1 82 ? 47.036 12.006 27.095 1.00 19.21 79 LEU C CA 1
ATOM 4925 C C . LEU C 1 82 ? 48.546 11.787 27.030 1.00 17.90 79 LEU C C 1
ATOM 4926 O O . LEU C 1 82 ? 49.069 10.925 27.725 1.00 20.43 79 LEU C O 1
ATOM 4931 N N . PHE C 1 83 ? 49.234 12.581 26.217 1.00 17.19 80 PHE C N 1
ATOM 4932 C CA . PHE C 1 83 ? 50.691 12.498 26.043 1.00 17.63 80 PHE C CA 1
ATOM 4933 C C . PHE C 1 83 ? 51.336 13.661 26.772 1.00 19.66 80 PHE C C 1
ATOM 4934 O O . PHE C 1 83 ? 51.056 14.827 26.459 1.00 17.75 80 PHE C O 1
ATOM 4942 N N . THR C 1 84 ? 52.212 13.354 27.734 1.00 18.81 81 THR C N 1
ATOM 4943 C CA . THR C 1 84 ? 52.828 14.388 28.551 1.00 18.15 81 THR C CA 1
ATOM 4944 C C . THR C 1 84 ? 54.315 14.213 28.738 1.00 17.79 81 THR C C 1
ATOM 4945 O O . THR C 1 84 ? 54.760 13.230 29.327 1.00 18.13 81 THR C O 1
ATOM 4949 N N . PHE C 1 85 ? 55.086 15.163 28.231 1.00 18.27 82 PHE C N 1
ATOM 4950 C CA . PHE C 1 85 ? 56.484 15.223 28.568 1.00 19.26 82 PHE C CA 1
ATOM 4951 C C . PHE C 1 85 ? 56.566 16.324 29.625 1.00 20.28 82 PHE C C 1
ATOM 4952 O O . PHE C 1 85 ? 56.456 17.521 29.309 1.00 20.26 82 PHE C O 1
ATOM 4960 N N . ARG C 1 86 ? 56.751 15.925 30.877 1.00 21.07 83 ARG C N 1
ATOM 4961 C CA . ARG C 1 86 ? 56.887 16.886 31.964 1.00 22.13 83 ARG C CA 1
ATOM 4962 C C . ARG C 1 86 ? 58.344 17.325 31.996 1.00 23.33 83 ARG C C 1
ATOM 4963 O O . ARG C 1 86 ? 59.242 16.493 32.098 1.00 24.12 83 ARG C O 1
ATOM 4971 N N . SER C 1 87 ? 58.590 18.629 31.883 1.00 23.28 84 SER C N 1
ATOM 4972 C CA . SER C 1 87 ? 59.976 19.115 31.851 1.00 24.38 84 SER C CA 1
ATOM 4973 C C . SER C 1 87 ? 60.595 19.085 33.259 1.00 25.52 84 SER C C 1
ATOM 4974 O O . SER C 1 87 ? 59.873 19.054 34.253 1.00 23.76 84 SER C O 1
ATOM 4977 N N . VAL C 1 88 ? 61.934 19.112 33.333 1.00 26.43 85 VAL C N 1
ATOM 4978 C CA . VAL C 1 88 ? 62.634 19.047 34.613 1.00 29.73 85 VAL C CA 1
ATOM 4979 C C . VAL C 1 88 ? 62.242 20.171 35.574 1.00 31.36 85 VAL C C 1
ATOM 4980 O O . VAL C 1 88 ? 62.078 19.925 36.776 1.00 32.25 85 VAL C O 1
ATOM 4984 N N A VAL C 1 89 ? 62.062 21.382 35.034 0.60 31.25 86 VAL C N 1
ATOM 4985 N N B VAL C 1 89 ? 62.064 21.385 35.052 0.40 30.85 86 VAL C N 1
ATOM 4986 C CA A VAL C 1 89 ? 61.686 22.554 35.836 0.60 32.02 86 VAL C CA 1
ATOM 4987 C CA B VAL C 1 89 ? 61.723 22.532 35.896 0.40 31.15 86 VAL C CA 1
ATOM 4988 C C A VAL C 1 89 ? 60.375 22.317 36.587 0.60 31.33 86 VAL C C 1
ATOM 4989 C C B VAL C 1 89 ? 60.357 22.351 36.578 0.40 30.74 86 VAL C C 1
ATOM 4990 O O A VAL C 1 89 ? 60.171 22.856 37.666 0.60 31.98 86 VAL C O 1
ATOM 4991 O O B VAL C 1 89 ? 60.091 22.978 37.597 0.40 31.23 86 VAL C O 1
ATOM 4998 N N . GLU C 1 90 ? 59.498 21.501 36.009 1.00 28.78 87 GLU C N 1
ATOM 4999 C CA . GLU C 1 90 ? 58.191 21.226 36.602 1.00 29.07 87 GLU C CA 1
ATOM 5000 C C . GLU C 1 90 ? 58.050 19.772 37.119 1.00 28.49 87 GLU C C 1
ATOM 5001 O O . GLU C 1 90 ? 56.961 19.214 37.172 1.00 29.17 87 GLU C O 1
ATOM 5007 N N . GLY C 1 91 ? 59.185 19.198 37.514 1.00 30.24 88 GLY C N 1
ATOM 5008 C CA . GLY C 1 91 ? 59.241 17.887 38.188 1.00 31.68 88 GLY C CA 1
ATOM 5009 C C . GLY C 1 91 ? 59.512 16.656 37.350 1.00 31.64 88 GLY C C 1
ATOM 5010 O O . GLY C 1 91 ? 59.342 15.531 37.830 1.00 32.12 88 GLY C O 1
ATOM 5011 N N . GLY C 1 92 ? 59.950 16.862 36.112 1.00 30.55 89 GLY C N 1
ATOM 5012 C CA . GLY C 1 92 ? 60.211 15.766 35.196 1.00 31.88 89 GLY C CA 1
ATOM 5013 C C . GLY C 1 92 ? 61.529 15.069 35.421 1.00 33.62 89 GLY C C 1
ATOM 5014 O O . GLY C 1 92 ? 62.335 15.491 36.237 1.00 33.94 89 GLY C O 1
ATOM 5015 N N . GLU C 1 93 ? 61.743 14.016 34.633 1.00 35.82 90 GLU C N 1
ATOM 5016 C CA . GLU C 1 93 ? 62.898 13.124 34.757 1.00 38.37 90 GLU C CA 1
ATOM 5017 C C . GLU C 1 93 ? 64.060 13.371 33.805 1.00 37.24 90 GLU C C 1
ATOM 5018 O O . GLU C 1 93 ? 65.180 12.966 34.084 1.00 41.10 90 GLU C O 1
ATOM 5024 N N . LYS C 1 94 ? 63.794 14.046 32.702 1.00 34.40 91 LYS C N 1
ATOM 5025 C CA . LYS C 1 94 ? 64.752 14.126 31.611 1.00 33.78 91 LYS C CA 1
ATOM 5026 C C . LYS C 1 94 ? 64.918 15.518 31.011 1.00 32.07 91 LYS C C 1
ATOM 5027 O O . LYS C 1 94 ? 63.945 16.182 30.664 1.00 28.94 91 LYS C O 1
ATOM 5033 N N . LEU C 1 95 ? 66.156 15.946 30.870 1.00 32.32 92 LEU C N 1
ATOM 5034 C CA . LEU C 1 95 ? 66.440 17.223 30.242 1.00 34.45 92 LEU C CA 1
ATOM 5035 C C . LEU C 1 95 ? 66.452 17.050 28.705 1.00 33.39 92 LEU C C 1
ATOM 5036 O O . LEU C 1 95 ? 67.085 16.138 28.179 1.00 31.10 92 LEU C O 1
ATOM 5041 N N . ILE C 1 96 ? 65.718 17.909 28.006 1.00 32.06 93 ILE C N 1
ATOM 5042 C CA . ILE C 1 96 ? 65.736 17.928 26.542 1.00 32.51 93 ILE C CA 1
ATOM 5043 C C . ILE C 1 96 ? 65.697 19.393 26.105 1.00 32.87 93 ILE C C 1
ATOM 5044 O O . ILE C 1 96 ? 65.361 20.268 26.899 1.00 33.58 93 ILE C O 1
ATOM 5049 N N . SER C 1 97 ? 66.020 19.659 24.848 1.00 33.96 94 SER C N 1
ATOM 5050 C CA . SER C 1 97 ? 66.038 21.039 24.359 1.00 34.42 94 SER C CA 1
ATOM 5051 C C . SER C 1 97 ? 64.639 21.566 24.112 1.00 33.86 94 SER C C 1
ATOM 5052 O O . SER C 1 97 ? 63.661 20.800 24.020 1.00 28.35 94 SER C O 1
ATOM 5055 N N A ARG C 1 98 ? 64.532 22.885 24.003 0.50 34.50 95 ARG C N 1
ATOM 5056 N N B ARG C 1 98 ? 64.566 22.885 23.997 0.50 34.58 95 ARG C N 1
ATOM 5057 C CA A ARG C 1 98 ? 63.256 23.532 23.732 0.50 34.41 95 ARG C CA 1
ATOM 5058 C CA B ARG C 1 98 ? 63.344 23.613 23.714 0.50 34.63 95 ARG C CA 1
ATOM 5059 C C A ARG C 1 98 ? 62.772 23.140 22.333 0.50 33.09 95 ARG C C 1
ATOM 5060 C C B ARG C 1 98 ? 62.797 23.181 22.348 0.50 33.23 95 ARG C C 1
ATOM 5061 O O A ARG C 1 98 ? 61.585 22.866 22.133 0.50 31.16 95 ARG C O 1
ATOM 5062 O O B ARG C 1 98 ? 61.602 22.912 22.194 0.50 31.53 95 ARG C O 1
ATOM 5077 N N . ASP C 1 99 ? 63.693 23.102 21.366 1.00 34.03 96 ASP C N 1
ATOM 5078 C CA . ASP C 1 99 ? 63.335 22.694 20.000 1.00 33.90 96 ASP C CA 1
ATOM 5079 C C . ASP C 1 99 ? 62.782 21.264 19.969 1.00 30.06 96 ASP C C 1
ATOM 5080 O O . ASP C 1 99 ? 61.787 21.001 19.296 1.00 30.41 96 ASP C O 1
ATOM 5085 N N . TYR C 1 100 ? 63.400 20.349 20.720 1.00 27.62 97 TYR C N 1
ATOM 5086 C CA . TYR C 1 100 ? 62.949 18.959 20.696 1.00 26.23 97 TYR C CA 1
ATOM 5087 C C . TYR C 1 100 ? 61.620 18.774 21.433 1.00 24.27 97 TYR C C 1
ATOM 5088 O O . TYR C 1 100 ? 60.816 17.969 21.037 1.00 25.17 97 TYR C O 1
ATOM 5097 N N . TYR C 1 101 ? 61.396 19.546 22.487 1.00 22.89 98 TYR C N 1
ATOM 5098 C CA . TYR C 1 101 ? 60.113 19.522 23.216 1.00 22.84 98 TYR C CA 1
ATOM 5099 C C . TYR C 1 101 ? 58.963 19.878 22.269 1.00 23.92 98 TYR C C 1
ATOM 5100 O O . TYR C 1 101 ? 57.905 19.239 22.283 1.00 21.66 98 TYR C O 1
ATOM 5109 N N . THR C 1 102 ? 59.195 20.901 21.445 1.00 25.06 99 THR C N 1
ATOM 5110 C CA . THR C 1 102 ? 58.241 21.344 20.436 1.00 25.55 99 THR C CA 1
ATOM 5111 C C . THR C 1 102 ? 58.059 20.297 19.340 1.00 25.86 99 THR C C 1
ATOM 5112 O O . THR C 1 102 ? 56.926 19.954 18.983 1.00 26.18 99 THR C O 1
ATOM 5116 N N . THR C 1 103 ? 59.172 19.779 18.812 1.00 26.09 100 THR C N 1
ATOM 5117 C CA . THR C 1 103 ? 59.129 18.755 17.766 1.00 26.73 100 THR C CA 1
ATOM 5118 C C . THR C 1 103 ? 58.409 17.500 18.224 1.00 25.82 100 THR C C 1
ATOM 5119 O O . THR C 1 103 ? 57.540 16.970 17.502 1.00 27.36 100 THR C O 1
ATOM 5123 N N . LEU C 1 104 ? 58.768 17.028 19.423 1.00 25.21 101 LEU C N 1
ATOM 5124 C CA . LEU C 1 104 ? 58.195 15.816 19.998 1.00 23.75 101 LEU C CA 1
ATOM 5125 C C . LEU C 1 104 ? 56.698 15.910 20.073 1.00 23.32 101 LEU C C 1
ATOM 5126 O O . LEU C 1 104 ? 55.993 14.981 19.685 1.00 21.42 101 LEU C O 1
ATOM 5131 N N . ASN C 1 105 ? 56.214 17.026 20.607 1.00 23.78 102 ASN C N 1
ATOM 5132 C CA . ASN C 1 105 ? 54.786 17.235 20.746 1.00 23.29 102 ASN C CA 1
ATOM 5133 C C . ASN C 1 105 ? 54.087 17.373 19.397 1.00 25.10 102 ASN C C 1
ATOM 5134 O O . ASN C 1 105 ? 53.009 16.819 19.202 1.00 23.85 102 ASN C O 1
ATOM 5139 N N . LYS C 1 106 ? 54.695 18.092 18.456 1.00 25.44 103 LYS C N 1
ATOM 5140 C CA . LYS C 1 106 ? 54.087 18.212 17.125 1.00 27.92 103 LYS C CA 1
ATOM 5141 C C . LYS C 1 106 ? 54.017 16.857 16.387 1.00 27.21 103 LYS C C 1
ATOM 5142 O O . LYS C 1 106 ? 52.955 16.468 15.893 1.00 26.76 103 LYS C O 1
ATOM 5148 N N . GLU C 1 107 ? 55.131 16.141 16.341 1.00 26.26 104 GLU C N 1
ATOM 5149 C CA . GLU C 1 107 ? 55.191 14.849 15.645 1.00 28.63 104 GLU C CA 1
ATOM 5150 C C . GLU C 1 107 ? 54.221 13.838 16.226 1.00 26.06 104 GLU C C 1
ATOM 5151 O O . GLU C 1 107 ? 53.602 13.078 15.490 1.00 27.52 104 GLU C O 1
ATOM 5157 N N . ILE C 1 108 ? 54.112 13.808 17.546 1.00 24.85 105 ILE C N 1
ATOM 5158 C CA . ILE C 1 108 ? 53.203 12.881 18.195 1.00 23.81 105 ILE C CA 1
ATOM 5159 C C . ILE C 1 108 ? 51.768 13.328 17.945 1.00 24.46 105 ILE C C 1
ATOM 5160 O O . ILE C 1 108 ? 50.902 12.496 17.679 1.00 24.62 105 ILE C O 1
ATOM 5165 N N . SER C 1 109 ? 51.507 14.634 18.005 1.00 25.43 106 SER C N 1
ATOM 5166 C CA . SER C 1 109 ? 50.160 15.131 17.683 1.00 25.24 106 SER C CA 1
ATOM 5167 C C . SER C 1 109 ? 49.808 14.758 16.255 1.00 26.68 106 SER C C 1
ATOM 5168 O O . SER C 1 109 ? 48.663 14.452 15.958 1.00 27.02 106 SER C O 1
ATOM 5171 N N . ASN C 1 110 ? 50.805 14.775 15.368 1.00 26.49 107 ASN C N 1
ATOM 5172 C CA . ASN C 1 110 ? 50.568 14.468 13.962 1.00 28.64 107 ASN C CA 1
ATOM 5173 C C . ASN C 1 110 ? 50.218 13.001 13.670 1.00 28.90 107 ASN C C 1
ATOM 5174 O O . ASN C 1 110 ? 49.670 12.703 12.610 1.00 30.10 107 ASN C O 1
ATOM 5179 N N . THR C 1 111 ? 50.532 12.087 14.591 1.00 27.56 108 THR C N 1
ATOM 5180 C CA . THR C 1 111 ? 50.259 10.661 14.360 1.00 27.38 108 THR C CA 1
ATOM 5181 C C . THR C 1 111 ? 48.776 10.323 14.379 1.00 29.06 108 THR C C 1
ATOM 5182 O O . THR C 1 111 ? 48.368 9.298 13.855 1.00 29.10 108 THR C O 1
ATOM 5186 N N . GLY C 1 112 ? 47.974 11.174 15.006 1.00 28.11 109 GLY C N 1
ATOM 5187 C CA . GLY C 1 112 ? 46.560 10.912 15.139 1.00 29.23 109 GLY C CA 1
ATOM 5188 C C . GLY C 1 112 ? 46.309 9.880 16.233 1.00 28.99 109 GLY C C 1
ATOM 5189 O O . GLY C 1 112 ? 45.178 9.472 16.460 1.00 30.00 109 GLY C O 1
ATOM 5190 N N . LEU C 1 113 ? 47.361 9.476 16.935 1.00 28.28 110 LEU C N 1
ATOM 5191 C CA . LEU C 1 113 ? 47.235 8.445 17.974 1.00 29.18 110 LEU C CA 1
ATOM 5192 C C . LEU C 1 113 ? 47.085 8.955 19.433 1.00 25.32 110 LEU C C 1
ATOM 5193 O O . LEU C 1 113 ? 46.820 8.161 20.330 1.00 26.08 110 LEU C O 1
ATOM 5198 N N . VAL C 1 114 ? 47.250 10.255 19.667 1.00 24.38 111 VAL C N 1
ATOM 5199 C CA . VAL C 1 114 ? 47.007 10.809 21.019 1.00 22.85 111 VAL C CA 1
ATOM 5200 C C . VAL C 1 114 ? 45.804 11.730 20.972 1.00 23.24 111 VAL C C 1
ATOM 5201 O O . VAL C 1 114 ? 45.592 12.437 19.991 1.00 21.96 111 VAL C O 1
ATOM 5205 N N . ASP C 1 115 ? 45.014 11.712 22.040 1.00 21.79 112 ASP C N 1
ATOM 5206 C CA . ASP C 1 115 ? 43.798 12.512 22.103 1.00 22.28 112 ASP C CA 1
ATOM 5207 C C . ASP C 1 115 ? 44.046 13.853 22.768 1.00 20.69 112 ASP C C 1
ATOM 5208 O O . ASP C 1 115 ? 43.356 14.812 22.470 1.00 21.66 112 ASP C O 1
ATOM 5213 N N . LEU C 1 116 ? 45.026 13.904 23.663 1.00 20.41 113 LEU C N 1
ATOM 5214 C CA . LEU C 1 116 ? 45.422 15.139 24.330 1.00 20.93 113 LEU C CA 1
ATOM 5215 C C . LEU C 1 116 ? 46.928 15.194 24.513 1.00 20.04 113 LEU C C 1
ATOM 5216 O O . LEU C 1 116 ? 47.608 14.168 24.526 1.00 20.86 113 LEU C O 1
ATOM 5221 N N . ILE C 1 117 ? 47.438 16.407 24.635 1.00 20.94 114 ILE C N 1
ATOM 5222 C CA . ILE C 1 117 ? 48.821 16.630 24.981 1.00 20.43 114 ILE C CA 1
ATOM 5223 C C . ILE C 1 117 ? 48.825 17.699 26.071 1.00 20.85 114 ILE C C 1
ATOM 5224 O O . ILE C 1 117 ? 47.894 18.501 26.172 1.00 22.38 114 ILE C O 1
ATOM 5229 N N . ASP C 1 118 ? 49.867 17.696 26.886 1.00 21.06 115 ASP C N 1
ATOM 5230 C CA . ASP C 1 118 ? 50.019 18.641 27.974 1.00 21.24 115 ASP C CA 1
ATOM 5231 C C . ASP C 1 118 ? 51.265 19.463 27.712 1.00 22.79 115 ASP C C 1
ATOM 5232 O O . ASP C 1 118 ? 52.348 18.906 27.583 1.00 25.42 115 ASP C O 1
ATOM 5237 N N . VAL C 1 119 ? 51.108 20.782 27.590 1.00 22.07 116 VAL C N 1
ATOM 5238 C CA . VAL C 1 119 ? 52.254 21.693 27.414 1.00 23.70 116 VAL C CA 1
ATOM 5239 C C . VAL C 1 119 ? 52.292 22.648 28.593 1.00 23.55 116 VAL C C 1
ATOM 5240 O O . VAL C 1 119 ? 51.240 22.974 29.179 1.00 23.90 116 VAL C O 1
ATOM 5244 N N . GLU C 1 120 ? 53.486 23.094 28.956 1.00 21.63 117 GLU C N 1
ATOM 5245 C CA . GLU C 1 120 ? 53.658 23.939 30.144 1.00 22.30 117 GLU C CA 1
ATOM 5246 C C . GLU C 1 120 ? 53.617 25.415 29.851 1.00 24.47 117 GLU C C 1
ATOM 5247 O O . GLU C 1 120 ? 54.319 25.907 28.955 1.00 22.76 117 GLU C O 1
ATOM 5253 N N . LEU C 1 121 ? 52.772 26.111 30.616 1.00 23.61 118 LEU C N 1
ATOM 5254 C CA . LEU C 1 121 ? 52.588 27.554 30.513 1.00 26.19 118 LEU C CA 1
ATOM 5255 C C . LEU C 1 121 ? 53.893 28.325 30.534 1.00 27.66 118 LEU C C 1
ATOM 5256 O O . LEU C 1 121 ? 54.076 29.253 29.754 1.00 28.67 118 LEU C O 1
ATOM 5261 N N . PHE C 1 122 ? 54.805 27.961 31.425 1.00 28.29 119 PHE C N 1
ATOM 5262 C CA . PHE C 1 122 ? 56.050 28.713 31.530 1.00 31.42 119 PHE C CA 1
ATOM 5263 C C . PHE C 1 122 ? 57.085 28.380 30.452 1.00 30.66 119 PHE C C 1
ATOM 5264 O O . PHE C 1 122 ? 58.203 28.876 30.503 1.00 32.56 119 PHE C O 1
ATOM 5272 N N . MET C 1 123 ? 56.715 27.560 29.473 1.00 29.84 120 MET C N 1
ATOM 5273 C CA . MET C 1 123 ? 57.612 27.318 28.333 1.00 32.87 120 MET C CA 1
ATOM 5274 C C . MET C 1 123 ? 57.678 28.577 27.436 1.00 33.59 120 MET C C 1
ATOM 5275 O O . MET C 1 123 ? 58.564 28.697 26.608 1.00 35.29 120 MET C O 1
ATOM 5280 N N . GLY C 1 124 ? 56.711 29.486 27.595 1.00 32.44 121 GLY C N 1
ATOM 5281 C CA . GLY C 1 124 ? 56.690 30.734 26.844 1.00 34.46 121 GLY C CA 1
ATOM 5282 C C . GLY C 1 124 ? 55.671 30.724 25.722 1.00 32.79 121 GLY C C 1
ATOM 5283 O O . GLY C 1 124 ? 55.344 29.675 25.181 1.00 29.10 121 GLY C O 1
ATOM 5284 N N . ASP C 1 125 ? 55.189 31.913 25.366 1.00 34.46 122 ASP C N 1
ATOM 5285 C CA . ASP C 1 125 ? 54.181 32.058 24.330 1.00 35.31 122 ASP C CA 1
ATOM 5286 C C . ASP C 1 125 ? 54.611 31.549 22.941 1.00 34.55 122 ASP C C 1
ATOM 5287 O O . ASP C 1 125 ? 53.799 31.005 22.226 1.00 32.12 122 ASP C O 1
ATOM 5292 N N . GLU C 1 126 ? 55.875 31.719 22.560 1.00 36.90 123 GLU C N 1
ATOM 5293 C CA . GLU C 1 126 ? 56.304 31.248 21.229 1.00 39.42 123 GLU C CA 1
ATOM 5294 C C . GLU C 1 126 ? 56.098 29.750 21.101 1.00 35.74 123 GLU C C 1
ATOM 5295 O O . GLU C 1 126 ? 55.472 29.281 20.154 1.00 35.11 123 GLU C O 1
ATOM 5301 N N . VAL C 1 127 ? 56.629 29.007 22.065 1.00 34.37 124 VAL C N 1
ATOM 5302 C CA . VAL C 1 127 ? 56.498 27.554 22.090 1.00 31.92 124 VAL C CA 1
ATOM 5303 C C . VAL C 1 127 ? 55.036 27.126 22.184 1.00 28.99 124 VAL C C 1
ATOM 5304 O O . VAL C 1 127 ? 54.583 26.252 21.440 1.00 28.00 124 VAL C O 1
ATOM 5308 N N . ILE C 1 128 ? 54.297 27.737 23.102 1.00 28.02 125 ILE C N 1
ATOM 5309 C CA . ILE C 1 128 ? 52.894 27.372 23.306 1.00 26.10 125 ILE C CA 1
ATOM 5310 C C . ILE C 1 128 ? 52.033 27.644 22.064 1.00 28.47 125 ILE C C 1
ATOM 5311 O O . ILE C 1 128 ? 51.223 26.805 21.691 1.00 24.59 125 ILE C O 1
ATOM 5316 N N . ASP C 1 129 ? 52.196 28.826 21.447 1.00 30.54 126 ASP C N 1
ATOM 5317 C CA . ASP C 1 129 ? 51.439 29.170 20.231 1.00 32.94 126 ASP C CA 1
ATOM 5318 C C . ASP C 1 129 ? 51.682 28.151 19.116 1.00 33.71 126 ASP C C 1
ATOM 5319 O O . ASP C 1 129 ? 50.736 27.677 18.487 1.00 34.31 126 ASP C O 1
ATOM 5324 N N . GLU C 1 130 ? 52.947 27.810 18.872 1.00 34.82 127 GLU C N 1
ATOM 5325 C CA . GLU C 1 130 ? 53.273 26.829 17.839 1.00 35.21 127 GLU C CA 1
ATOM 5326 C C . GLU C 1 130 ? 52.649 25.445 18.112 1.00 31.98 127 GLU C C 1
ATOM 5327 O O . GLU C 1 130 ? 52.048 24.853 17.219 1.00 32.59 127 GLU C O 1
ATOM 5333 N N . VAL C 1 131 ? 52.791 24.942 19.338 1.00 29.07 128 VAL C N 1
ATOM 5334 C CA . VAL C 1 131 ? 52.281 23.599 19.688 1.00 28.01 128 VAL C CA 1
ATOM 5335 C C . VAL C 1 131 ? 50.760 23.555 19.725 1.00 27.41 128 VAL C C 1
ATOM 5336 O O . VAL C 1 131 ? 50.151 22.603 19.229 1.00 24.99 128 VAL C O 1
ATOM 5340 N N . VAL C 1 132 ? 50.148 24.596 20.291 1.00 26.67 129 VAL C N 1
ATOM 5341 C CA . VAL C 1 132 ? 48.686 24.675 20.378 1.00 27.12 129 VAL C CA 1
ATOM 5342 C C . VAL C 1 132 ? 48.057 24.758 18.986 1.00 27.81 129 VAL C C 1
ATOM 5343 O O . VAL C 1 132 ? 47.125 24.005 18.677 1.00 27.76 129 VAL C O 1
ATOM 5347 N N A ASN C 1 133 ? 48.554 25.661 18.147 0.60 29.27 130 ASN C N 1
ATOM 5348 N N B ASN C 1 133 ? 48.584 25.658 18.153 0.40 29.09 130 ASN C N 1
ATOM 5349 C CA A ASN C 1 133 ? 48.002 25.800 16.795 0.60 31.78 130 ASN C CA 1
ATOM 5350 C CA B ASN C 1 133 ? 48.103 25.830 16.778 0.40 31.18 130 ASN C CA 1
ATOM 5351 C C A ASN C 1 133 ? 48.101 24.499 16.001 0.60 30.82 130 ASN C C 1
ATOM 5352 C C B ASN C 1 133 ? 48.111 24.511 16.028 0.40 30.55 130 ASN C C 1
ATOM 5353 O O A ASN C 1 133 ? 47.137 24.102 15.343 0.60 30.40 130 ASN C O 1
ATOM 5354 O O B ASN C 1 133 ? 47.108 24.117 15.430 0.40 30.37 130 ASN C O 1
ATOM 5363 N N . PHE C 1 134 ? 49.249 23.825 16.078 1.00 29.90 131 PHE C N 1
ATOM 5364 C CA . PHE C 1 134 ? 49.413 22.556 15.375 1.00 30.35 131 PHE C CA 1
ATOM 5365 C C . PHE C 1 134 ? 48.501 21.443 15.932 1.00 28.11 131 PHE C C 1
ATOM 5366 O O . PHE C 1 134 ? 47.875 20.715 15.168 1.00 28.45 131 PHE C O 1
ATOM 5374 N N . ALA C 1 135 ? 48.431 21.315 17.254 1.00 25.54 132 ALA C N 1
ATOM 5375 C CA . ALA C 1 135 ? 47.588 20.287 17.873 1.00 23.93 132 ALA C CA 1
ATOM 5376 C C . ALA C 1 135 ? 46.122 20.475 17.459 1.00 24.26 132 ALA C C 1
ATOM 5377 O O . ALA C 1 135 ? 45.434 19.505 17.090 1.00 22.44 132 ALA C O 1
ATOM 5379 N N . HIS C 1 136 ? 45.661 21.723 17.488 1.00 23.49 133 HIS C N 1
ATOM 5380 C CA . HIS C 1 136 ? 44.290 22.026 17.097 1.00 25.89 133 HIS C CA 1
ATOM 5381 C C . HIS C 1 136 ? 43.993 21.702 15.631 1.00 28.31 133 HIS C C 1
ATOM 5382 O O . HIS C 1 136 ? 42.881 21.305 15.312 1.00 27.96 133 HIS C O 1
ATOM 5389 N N . LYS C 1 137 ? 44.987 21.859 14.747 1.00 30.05 134 LYS C N 1
ATOM 5390 C CA . LYS C 1 137 ? 44.803 21.498 13.321 1.00 32.15 134 LYS C CA 1
ATOM 5391 C C . LYS C 1 137 ? 44.500 19.998 13.200 1.00 31.35 134 LYS C C 1
ATOM 5392 O O . LYS C 1 137 ? 43.801 19.574 12.279 1.00 32.73 134 LYS C O 1
ATOM 5398 N N . LYS C 1 138 ? 45.045 19.209 14.127 1.00 30.71 135 LYS C N 1
ATOM 5399 C CA . LYS C 1 138 ? 44.847 17.748 14.141 1.00 31.53 135 LYS C CA 1
ATOM 5400 C C . LYS C 1 138 ? 43.725 17.283 15.100 1.00 29.75 135 LYS C C 1
ATOM 5401 O O . LYS C 1 138 ? 43.575 16.094 15.343 1.00 30.18 135 LYS C O 1
ATOM 5407 N N . GLU C 1 139 ? 42.938 18.223 15.625 1.00 29.89 136 GLU C N 1
ATOM 5408 C CA . GLU C 1 139 ? 41.846 17.910 16.576 1.00 30.67 136 GLU C CA 1
ATOM 5409 C C . GLU C 1 139 ? 42.356 17.286 17.885 1.00 28.51 136 GLU C C 1
ATOM 5410 O O . GLU C 1 139 ? 41.636 16.522 18.536 1.00 29.46 136 GLU C O 1
ATOM 5416 N N . VAL C 1 140 ? 43.599 17.606 18.258 1.00 24.77 137 VAL C N 1
ATOM 5417 C CA . VAL C 1 140 ? 44.171 17.136 19.506 1.00 22.62 137 VAL C CA 1
ATOM 5418 C C . VAL C 1 140 ? 43.864 18.200 20.559 1.00 21.72 137 VAL C C 1
ATOM 5419 O O . VAL C 1 140 ? 43.989 19.424 20.292 1.00 23.69 137 VAL C O 1
ATOM 5423 N N . LYS C 1 141 ? 43.424 17.752 21.733 1.00 21.12 138 LYS C N 1
ATOM 5424 C CA . LYS C 1 141 ? 43.069 18.668 22.826 1.00 22.29 138 LYS C CA 1
ATOM 5425 C C . LYS C 1 141 ? 44.322 19.013 23.575 1.00 21.58 138 LYS C C 1
ATOM 5426 O O . LYS C 1 141 ? 45.225 18.183 23.709 1.00 23.24 138 LYS C O 1
ATOM 5432 N N . VAL C 1 142 ? 44.406 20.243 24.045 1.00 21.94 139 VAL C N 1
ATOM 5433 C CA . VAL C 1 142 ? 45.597 20.688 24.728 1.00 20.64 139 VAL C CA 1
ATOM 5434 C C . VAL C 1 142 ? 45.346 21.108 26.177 1.00 21.62 139 VAL C C 1
ATOM 5435 O O . VAL C 1 142 ? 44.454 21.930 26.462 1.00 20.38 139 VAL C O 1
ATOM 5439 N N . ILE C 1 143 ? 46.106 20.494 27.082 1.00 19.60 140 ILE C N 1
ATOM 5440 C CA . ILE C 1 143 ? 46.160 20.897 28.447 1.00 18.51 140 ILE C CA 1
ATOM 5441 C C . ILE C 1 143 ? 47.348 21.861 28.522 1.00 20.03 140 ILE C C 1
ATOM 5442 O O . ILE C 1 143 ? 48.444 21.556 28.019 1.00 18.52 140 ILE C O 1
ATOM 5447 N N . ILE C 1 144 ? 47.144 23.042 29.096 1.00 18.86 141 ILE C N 1
ATOM 5448 C CA . ILE C 1 144 ? 48.274 23.928 29.365 1.00 19.74 141 ILE C CA 1
ATOM 5449 C C . ILE C 1 144 ? 48.412 23.895 30.887 1.00 19.07 141 ILE C C 1
ATOM 5450 O O . ILE C 1 144 ? 47.476 24.261 31.612 1.00 20.00 141 ILE C O 1
ATOM 5455 N N . SER C 1 145 ? 49.576 23.447 31.361 1.00 18.52 142 SER C N 1
ATOM 5456 C CA . SER C 1 145 ? 49.805 23.233 32.795 1.00 19.28 142 SER C CA 1
ATOM 5457 C C . SER C 1 145 ? 50.849 24.120 33.473 1.00 20.47 142 SER C C 1
ATOM 5458 O O . SER C 1 145 ? 51.746 24.717 32.837 1.00 20.11 142 SER C O 1
ATOM 5461 N N . ASN C 1 146 ? 50.704 24.198 34.788 1.00 20.02 143 ASN C N 1
ATOM 5462 C CA . ASN C 1 146 ? 51.595 24.958 35.629 1.00 21.58 143 ASN C CA 1
ATOM 5463 C C . ASN C 1 146 ? 51.667 24.286 36.991 1.00 20.75 143 ASN C C 1
ATOM 5464 O O . ASN C 1 146 ? 50.653 23.755 37.515 1.00 19.03 143 ASN C O 1
ATOM 5469 N N . HIS C 1 147 ? 52.866 24.283 37.554 1.00 21.20 144 HIS C N 1
ATOM 5470 C CA . HIS C 1 147 ? 53.132 23.642 38.820 1.00 22.22 144 HIS C CA 1
ATOM 5471 C C . HIS C 1 147 ? 53.926 24.523 39.762 1.00 24.12 144 HIS C C 1
ATOM 5472 O O . HIS C 1 147 ? 54.831 25.247 39.342 1.00 26.65 144 HIS C O 1
ATOM 5479 N N . ASP C 1 148 ? 53.598 24.450 41.039 1.00 22.42 145 ASP C N 1
ATOM 5480 C CA . ASP C 1 148 ? 54.399 25.113 42.047 1.00 23.13 145 ASP C CA 1
ATOM 5481 C C . ASP C 1 148 ? 54.597 24.089 43.138 1.00 21.73 145 ASP C C 1
ATOM 5482 O O . ASP C 1 148 ? 53.669 23.751 43.868 1.00 18.74 145 ASP C O 1
ATOM 5487 N N . PHE C 1 149 ? 55.810 23.560 43.210 1.00 21.58 146 PHE C N 1
ATOM 5488 C CA . PHE C 1 149 ? 56.131 22.529 44.181 1.00 22.60 146 PHE C CA 1
ATOM 5489 C C . PHE C 1 149 ? 56.549 23.050 45.534 1.00 23.72 146 PHE C C 1
ATOM 5490 O O . PHE C 1 149 ? 56.731 22.273 46.452 1.00 22.24 146 PHE C O 1
ATOM 5498 N N . ASN C 1 150 ? 56.695 24.362 45.656 1.00 25.87 147 ASN C N 1
ATOM 5499 C CA . ASN C 1 150 ? 57.156 24.967 46.895 1.00 28.01 147 ASN C CA 1
ATOM 5500 C C . ASN C 1 150 ? 56.069 25.627 47.720 1.00 27.26 147 ASN C C 1
ATOM 5501 O O . ASN C 1 150 ? 56.158 25.654 48.942 1.00 29.82 147 ASN C O 1
ATOM 5506 N N . LYS C 1 151 ? 55.062 26.181 47.058 1.00 24.87 148 LYS C N 1
ATOM 5507 C CA . LYS C 1 151 ? 54.033 26.916 47.764 1.00 25.38 148 LYS C CA 1
ATOM 5508 C C . LYS C 1 151 ? 52.747 26.977 46.964 1.00 22.74 148 LYS C C 1
ATOM 5509 O O . LYS C 1 151 ? 52.673 26.489 45.843 1.00 21.78 148 LYS C O 1
ATOM 5515 N N . THR C 1 152 ? 51.740 27.583 47.576 1.00 21.02 149 THR C N 1
ATOM 5516 C CA . THR C 1 152 ? 50.460 27.821 46.959 1.00 19.96 149 THR C CA 1
ATOM 5517 C C . THR C 1 152 ? 50.368 29.339 46.704 1.00 21.16 149 THR C C 1
ATOM 5518 O O . THR C 1 152 ? 50.357 30.127 47.648 1.00 20.41 149 THR C O 1
ATOM 5522 N N . PRO C 1 153 ? 50.356 29.752 45.427 1.00 21.79 150 PRO C N 1
ATOM 5523 C CA . PRO C 1 153 ? 50.233 31.167 45.145 1.00 24.04 150 PRO C CA 1
ATOM 5524 C C . PRO C 1 153 ? 48.918 31.702 45.662 1.00 23.18 150 PRO C C 1
ATOM 5525 O O . PRO C 1 153 ? 47.989 30.922 45.948 1.00 18.85 150 PRO C O 1
ATOM 5529 N N . LYS C 1 154 ? 48.845 33.021 45.787 1.00 22.36 151 LYS C N 1
ATOM 5530 C CA . LYS C 1 154 ? 47.626 33.682 46.246 1.00 23.97 151 LYS C CA 1
ATOM 5531 C C . LYS C 1 154 ? 46.463 33.316 45.339 1.00 20.72 151 LYS C C 1
ATOM 5532 O O . LYS C 1 154 ? 46.653 33.059 44.159 1.00 20.23 151 LYS C O 1
ATOM 5538 N N . LYS C 1 155 ? 45.252 33.294 45.893 1.00 21.02 152 LYS C N 1
ATOM 5539 C CA . LYS C 1 155 ? 44.045 32.950 45.122 1.00 21.48 152 LYS C CA 1
ATOM 5540 C C . LYS C 1 155 ? 43.992 33.657 43.766 1.00 20.63 152 LYS C C 1
ATOM 5541 O O . LYS C 1 155 ? 43.726 33.027 42.735 1.00 21.38 152 LYS C O 1
ATOM 5547 N N . GLU C 1 156 ? 44.229 34.965 43.771 1.00 20.91 153 GLU C N 1
ATOM 5548 C CA . GLU C 1 156 ? 44.151 35.765 42.537 1.00 21.56 153 GLU C CA 1
ATOM 5549 C C . GLU C 1 156 ? 45.200 35.386 41.512 1.00 21.60 153 GLU C C 1
ATOM 5550 O O . GLU C 1 156 ? 44.943 35.475 40.311 1.00 22.44 153 GLU C O 1
ATOM 5556 N N . GLU C 1 157 ? 46.387 34.985 41.976 1.00 21.77 154 GLU C N 1
ATOM 5557 C CA . GLU C 1 157 ? 47.462 34.544 41.068 1.00 22.13 154 GLU C CA 1
ATOM 5558 C C . GLU C 1 157 ? 47.124 33.199 40.430 1.00 20.79 154 GLU C C 1
ATOM 5559 O O . GLU C 1 157 ? 47.435 32.963 39.245 1.00 18.93 154 GLU C O 1
ATOM 5565 N N . ILE C 1 158 ? 46.494 32.308 41.203 1.00 18.07 155 ILE C N 1
ATOM 5566 C CA . ILE C 1 158 ? 46.037 31.030 40.659 1.00 18.54 155 ILE C CA 1
ATOM 5567 C C . ILE C 1 158 ? 45.001 31.317 39.545 1.00 19.81 155 ILE C C 1
ATOM 5568 O O . ILE C 1 158 ? 45.077 30.766 38.428 1.00 18.66 155 ILE C O 1
ATOM 5573 N N . VAL C 1 159 ? 44.055 32.199 39.849 1.00 19.43 156 VAL C N 1
ATOM 5574 C CA . VAL C 1 159 ? 43.033 32.568 38.884 1.00 19.12 156 VAL C CA 1
ATOM 5575 C C . VAL C 1 159 ? 43.658 33.231 37.655 1.00 20.00 156 VAL C C 1
ATOM 5576 O O . VAL C 1 159 ? 43.270 32.954 36.530 1.00 19.33 156 VAL C O 1
ATOM 5580 N N . SER C 1 160 ? 44.628 34.108 37.873 1.00 21.36 157 SER C N 1
ATOM 5581 C CA . SER C 1 160 ? 45.307 34.772 36.760 1.00 21.55 157 SER C CA 1
ATOM 5582 C C . SER C 1 160 ? 45.984 33.785 35.801 1.00 19.82 157 SER C C 1
ATOM 5583 O O . SER C 1 160 ? 45.920 33.946 34.563 1.00 18.71 157 SER C O 1
ATOM 5586 N N . ARG C 1 161 ? 46.646 32.775 36.358 1.00 19.33 158 ARG C N 1
ATOM 5587 C CA . ARG C 1 161 ? 47.313 31.764 35.529 1.00 20.16 158 ARG C CA 1
ATOM 5588 C C . ARG C 1 161 ? 46.312 30.918 34.760 1.00 18.54 158 ARG C C 1
ATOM 5589 O O . ARG C 1 161 ? 46.542 30.602 33.611 1.00 18.46 158 ARG C O 1
ATOM 5597 N N . LEU C 1 162 ? 45.205 30.551 35.396 1.00 19.60 159 LEU C N 1
ATOM 5598 C CA . LEU C 1 162 ? 44.170 29.756 34.718 1.00 19.23 159 LEU C CA 1
ATOM 5599 C C . LEU C 1 162 ? 43.569 30.566 33.600 1.00 19.68 159 LEU C C 1
ATOM 5600 O O . LEU C 1 162 ? 43.278 30.028 32.517 1.00 19.83 159 LEU C O 1
ATOM 5605 N N . CYS C 1 163 ? 43.390 31.870 33.841 1.00 20.27 160 CYS C N 1
ATOM 5606 C CA . CYS C 1 163 ? 42.902 32.771 32.801 1.00 20.57 160 CYS C CA 1
ATOM 5607 C C . CYS C 1 163 ? 43.913 32.886 31.655 1.00 21.64 160 CYS C C 1
ATOM 5608 O O . CYS C 1 163 ? 43.531 32.905 30.490 1.00 20.64 160 CYS C O 1
ATOM 5611 N N . ARG C 1 164 ? 45.193 32.996 31.992 1.00 22.54 161 ARG C N 1
ATOM 5612 C CA . ARG C 1 164 ? 46.255 33.093 30.971 1.00 23.53 161 ARG C CA 1
ATOM 5613 C C . ARG C 1 164 ? 46.221 31.837 30.075 1.00 21.11 161 ARG C C 1
ATOM 5614 O O . ARG C 1 164 ? 46.353 31.924 28.856 1.00 21.73 161 ARG C O 1
ATOM 5622 N N . MET C 1 165 ? 46.034 30.674 30.688 1.00 20.16 162 MET C N 1
ATOM 5623 C CA . MET C 1 165 ? 45.959 29.425 29.940 1.00 20.30 162 MET C CA 1
ATOM 5624 C C . MET C 1 165 ? 44.802 29.477 28.933 1.00 21.32 162 MET C C 1
ATOM 5625 O O . MET C 1 165 ? 44.958 29.062 27.787 1.00 22.15 162 MET C O 1
ATOM 5630 N N . GLN C 1 166 ? 43.643 29.975 29.370 1.00 22.76 163 GLN C N 1
ATOM 5631 C CA . GLN C 1 166 ? 42.492 30.122 28.476 1.00 22.57 163 GLN C CA 1
ATOM 5632 C C . GLN C 1 166 ? 42.838 31.043 27.340 1.00 22.30 163 GLN C C 1
ATOM 5633 O O . GLN C 1 166 ? 42.479 30.778 26.189 1.00 21.44 163 GLN C O 1
ATOM 5639 N N . GLU C 1 167 ? 43.535 32.136 27.660 1.00 22.25 164 GLU C N 1
ATOM 5640 C CA . GLU C 1 167 ? 43.926 33.134 26.642 1.00 26.31 164 GLU C CA 1
ATOM 5641 C C . GLU C 1 167 ? 44.878 32.545 25.602 1.00 27.05 164 GLU C C 1
ATOM 5642 O O . GLU C 1 167 ? 44.836 32.922 24.427 1.00 26.81 164 GLU C O 1
ATOM 5648 N N . LEU C 1 168 ? 45.719 31.615 26.031 1.00 26.00 165 LEU C N 1
ATOM 5649 C CA . LEU C 1 168 ? 46.653 30.954 25.121 1.00 27.06 165 LEU C CA 1
ATOM 5650 C C . LEU C 1 168 ? 46.024 29.788 24.323 1.00 26.91 165 LEU C C 1
ATOM 5651 O O . LEU C 1 168 ? 46.717 29.121 23.558 1.00 28.49 165 LEU C O 1
ATOM 5656 N N . GLY C 1 169 ? 44.724 29.547 24.509 1.00 25.90 166 GLY C N 1
ATOM 5657 C CA . GLY C 1 169 ? 44.001 28.536 23.735 1.00 23.81 166 GLY C CA 1
ATOM 5658 C C . GLY C 1 169 ? 43.905 27.137 24.336 1.00 23.31 166 GLY C C 1
ATOM 5659 O O . GLY C 1 169 ? 43.530 26.186 23.638 1.00 22.27 166 GLY C O 1
ATOM 5660 N N . ALA C 1 170 ? 44.242 26.989 25.618 1.00 22.01 167 ALA C N 1
ATOM 5661 C CA . ALA C 1 170 ? 44.110 25.702 26.261 1.00 22.14 167 ALA C CA 1
ATOM 5662 C C . ALA C 1 170 ? 42.682 25.205 26.151 1.00 21.96 167 ALA C C 1
ATOM 5663 O O . ALA C 1 170 ? 41.742 25.958 26.333 1.00 22.73 167 ALA C O 1
ATOM 5665 N N . ASP C 1 171 ? 42.522 23.931 25.852 1.00 22.20 168 ASP C N 1
ATOM 5666 C CA . ASP C 1 171 ? 41.215 23.305 25.934 1.00 21.98 168 ASP C CA 1
ATOM 5667 C C . ASP C 1 171 ? 40.913 23.018 27.422 1.00 21.70 168 ASP C C 1
ATOM 5668 O O . ASP C 1 171 ? 39.751 23.047 27.861 1.00 21.60 168 ASP C O 1
ATOM 5673 N N . LEU C 1 172 ? 41.979 22.771 28.189 1.00 21.98 169 LEU C N 1
ATOM 5674 C CA . LEU C 1 172 ? 41.888 22.418 29.591 1.00 19.45 169 LEU C CA 1
ATOM 5675 C C . LEU C 1 172 ? 43.065 23.006 30.400 1.00 18.80 169 LEU C C 1
ATOM 5676 O O . LEU C 1 172 ? 44.162 22.434 30.438 1.00 19.52 169 LEU C O 1
ATOM 5681 N N . PRO C 1 173 ? 42.850 24.150 31.025 1.00 19.36 170 PRO C N 1
ATOM 5682 C CA . PRO C 1 173 ? 43.841 24.725 31.925 1.00 18.81 170 PRO C CA 1
ATOM 5683 C C . PRO C 1 173 ? 44.097 23.774 33.100 1.00 18.39 170 PRO C C 1
ATOM 5684 O O . PRO C 1 173 ? 43.137 23.186 33.632 1.00 17.56 170 PRO C O 1
ATOM 5688 N N . LYS C 1 174 ? 45.361 23.632 33.502 1.00 17.86 171 LYS C N 1
ATOM 5689 C CA . LYS C 1 174 ? 45.712 22.764 34.607 1.00 17.29 171 LYS C CA 1
ATOM 5690 C C . LYS C 1 174 ? 46.697 23.413 35.555 1.00 18.47 171 LYS C C 1
ATOM 5691 O O . LYS C 1 174 ? 47.735 23.933 35.128 1.00 19.59 171 LYS C O 1
ATOM 5697 N N . ILE C 1 175 ? 46.384 23.372 36.848 1.00 16.31 172 ILE C N 1
ATOM 5698 C CA . ILE C 1 175 ? 47.313 23.862 37.840 1.00 18.03 172 ILE C CA 1
ATOM 5699 C C . ILE C 1 175 ? 47.432 22.922 39.039 1.00 18.72 172 ILE C C 1
ATOM 5700 O O . ILE C 1 175 ? 46.444 22.402 39.546 1.00 20.48 172 ILE C O 1
ATOM 5705 N N . ALA C 1 176 ? 48.676 22.687 39.456 1.00 19.02 173 ALA C N 1
ATOM 5706 C CA . ALA C 1 176 ? 48.984 21.884 40.614 1.00 19.16 173 ALA C CA 1
ATOM 5707 C C . ALA C 1 176 ? 49.908 22.697 41.517 1.00 19.04 173 ALA C C 1
ATOM 5708 O O . ALA C 1 176 ? 50.976 23.167 41.080 1.00 19.34 173 ALA C O 1
ATOM 5710 N N . VAL C 1 177 ? 49.501 22.849 42.774 1.00 18.80 174 VAL C N 1
ATOM 5711 C CA . VAL C 1 177 ? 50.232 23.649 43.756 1.00 19.46 174 VAL C CA 1
ATOM 5712 C C . VAL C 1 177 ? 50.478 22.876 45.046 1.00 19.77 174 VAL C C 1
ATOM 5713 O O . VAL C 1 177 ? 49.785 21.907 45.342 1.00 20.58 174 VAL C O 1
ATOM 5717 N N . MET C 1 178 ? 51.474 23.316 45.808 1.00 19.62 175 MET C N 1
ATOM 5718 C CA . MET C 1 178 ? 51.862 22.659 47.043 1.00 19.63 175 MET C CA 1
ATOM 5719 C C . MET C 1 178 ? 51.425 23.484 48.247 1.00 20.58 175 MET C C 1
ATOM 5720 O O . MET C 1 178 ? 51.837 24.645 48.395 1.00 21.14 175 MET C O 1
ATOM 5725 N N . PRO C 1 179 ? 50.607 22.893 49.116 1.00 20.22 176 PRO C N 1
ATOM 5726 C CA . PRO C 1 179 ? 50.200 23.593 50.325 1.00 20.47 176 PRO C CA 1
ATOM 5727 C C . PRO C 1 179 ? 51.327 23.568 51.362 1.00 22.55 176 PRO C C 1
ATOM 5728 O O . PRO C 1 179 ? 52.052 22.573 51.456 1.00 22.09 176 PRO C O 1
ATOM 5732 N N . GLN C 1 180 ? 51.498 24.671 52.087 1.00 22.88 177 GLN C N 1
ATOM 5733 C CA . GLN C 1 180 ? 52.436 24.724 53.214 1.00 24.97 177 GLN C CA 1
ATOM 5734 C C . GLN C 1 180 ? 51.683 24.610 54.548 1.00 25.84 177 GLN C C 1
ATOM 5735 O O . GLN C 1 180 ? 52.290 24.427 55.613 1.00 26.36 177 GLN C O 1
ATOM 5741 N N . ASN C 1 181 ? 50.363 24.726 54.475 1.00 24.85 178 ASN C N 1
ATOM 5742 C CA . ASN C 1 181 ? 49.478 24.600 55.634 1.00 25.45 178 ASN C CA 1
ATOM 5743 C C . ASN C 1 181 ? 48.062 24.263 55.127 1.00 24.63 178 ASN C C 1
ATOM 5744 O O . ASN C 1 181 ? 47.818 24.244 53.915 1.00 22.47 178 ASN C O 1
ATOM 5749 N N . GLU C 1 182 ? 47.150 24.004 56.050 1.00 23.02 179 GLU C N 1
ATOM 5750 C CA . GLU C 1 182 ? 45.803 23.588 55.702 1.00 23.71 179 GLU C CA 1
ATOM 5751 C C . GLU C 1 182 ? 45.041 24.669 54.962 1.00 22.36 179 GLU C C 1
ATOM 5752 O O . GLU C 1 182 ? 44.286 24.373 54.051 1.00 22.83 179 GLU C O 1
ATOM 5758 N N . LYS C 1 183 ? 45.248 25.924 55.340 1.00 22.76 180 LYS C N 1
ATOM 5759 C CA . LYS C 1 183 ? 44.550 27.035 54.677 1.00 23.29 180 LYS C CA 1
ATOM 5760 C C . LYS C 1 183 ? 44.911 27.094 53.175 1.00 22.33 180 LYS C C 1
ATOM 5761 O O . LYS C 1 183 ? 44.071 27.436 52.344 1.00 20.96 180 LYS C O 1
ATOM 5767 N N . ASP C 1 184 ? 46.151 26.737 52.834 1.00 21.93 181 ASP C N 1
ATOM 5768 C CA . ASP C 1 184 ? 46.571 26.705 51.430 1.00 21.30 181 ASP C CA 1
ATOM 5769 C C . ASP C 1 184 ? 45.699 25.764 50.594 1.00 20.06 181 ASP C C 1
ATOM 5770 O O . ASP C 1 184 ? 45.430 26.049 49.444 1.00 20.05 181 ASP C O 1
ATOM 5775 N N . VAL C 1 185 ? 45.271 24.639 51.174 1.00 20.86 182 VAL C N 1
ATOM 5776 C CA . VAL C 1 185 ? 44.418 23.699 50.453 1.00 19.13 182 VAL C CA 1
ATOM 5777 C C . VAL C 1 185 ? 43.099 24.396 50.110 1.00 19.65 182 VAL C C 1
ATOM 5778 O O . VAL C 1 185 ? 42.575 24.250 49.001 1.00 17.86 182 VAL C O 1
ATOM 5782 N N . LEU C 1 186 ? 42.575 25.170 51.069 1.00 20.35 183 LEU C N 1
ATOM 5783 C CA . LEU C 1 186 ? 41.325 25.908 50.887 1.00 18.83 183 LEU C CA 1
ATOM 5784 C C . LEU C 1 186 ? 41.490 27.027 49.838 1.00 19.22 183 LEU C C 1
ATOM 5785 O O . LEU C 1 186 ? 40.585 27.282 49.075 1.00 19.13 183 LEU C O 1
ATOM 5790 N N . VAL C 1 187 ? 42.652 27.679 49.816 1.00 19.48 184 VAL C N 1
ATOM 5791 C CA . VAL C 1 187 ? 42.933 28.712 48.803 1.00 20.41 184 VAL C CA 1
ATOM 5792 C C . VAL C 1 187 ? 42.863 28.086 47.393 1.00 19.78 184 VAL C C 1
ATOM 5793 O O . VAL C 1 187 ? 42.247 28.656 46.479 1.00 19.41 184 VAL C O 1
ATOM 5797 N N . LEU C 1 188 ? 43.458 26.905 47.224 1.00 19.92 185 LEU C N 1
ATOM 5798 C CA . LEU C 1 188 ? 43.406 26.218 45.935 1.00 17.93 185 LEU C CA 1
ATOM 5799 C C . LEU C 1 188 ? 41.943 25.918 45.569 1.00 18.53 185 LEU C C 1
ATOM 5800 O O . LEU C 1 188 ? 41.507 26.185 44.431 1.00 17.89 185 LEU C O 1
ATOM 5805 N N . LEU C 1 189 ? 41.170 25.409 46.523 1.00 18.08 186 LEU C N 1
ATOM 5806 C CA . LEU C 1 189 ? 39.733 25.128 46.254 1.00 17.39 186 LEU C CA 1
ATOM 5807 C C . LEU C 1 189 ? 38.933 26.412 45.940 1.00 17.87 186 LEU C C 1
ATOM 5808 O O . LEU C 1 189 ? 38.089 26.422 45.034 1.00 17.24 186 LEU C O 1
ATOM 5813 N N A GLU C 1 190 ? 39.212 27.481 46.686 0.50 17.36 187 GLU C N 1
ATOM 5814 N N B GLU C 1 190 ? 39.223 27.482 46.671 0.50 17.31 187 GLU C N 1
ATOM 5815 C CA A GLU C 1 190 ? 38.536 28.775 46.486 0.50 19.42 187 GLU C CA 1
ATOM 5816 C CA B GLU C 1 190 ? 38.523 28.757 46.488 0.50 19.31 187 GLU C CA 1
ATOM 5817 C C A GLU C 1 190 ? 38.835 29.332 45.081 0.50 18.64 187 GLU C C 1
ATOM 5818 C C B GLU C 1 190 ? 38.838 29.349 45.091 0.50 18.59 187 GLU C C 1
ATOM 5819 O O A GLU C 1 190 ? 37.932 29.802 44.366 0.50 17.70 187 GLU C O 1
ATOM 5820 O O B GLU C 1 190 ? 37.942 29.853 44.390 0.50 17.72 187 GLU C O 1
ATOM 5831 N N . ALA C 1 191 ? 40.107 29.264 44.689 1.00 17.21 188 ALA C N 1
ATOM 5832 C CA . ALA C 1 191 ? 40.536 29.724 43.380 1.00 18.14 188 ALA C CA 1
ATOM 5833 C C . ALA C 1 191 ? 39.854 28.898 42.280 1.00 16.75 188 ALA C C 1
ATOM 5834 O O . ALA C 1 191 ? 39.432 29.441 41.272 1.00 16.59 188 ALA C O 1
ATOM 5836 N N . THR C 1 192 ? 39.773 27.584 42.486 1.00 15.80 189 THR C N 1
ATOM 5837 C CA . THR C 1 192 ? 39.124 26.700 41.546 1.00 17.15 189 THR C CA 1
ATOM 5838 C C . THR C 1 192 ? 37.681 27.113 41.328 1.00 18.17 189 THR C C 1
ATOM 5839 O O . THR C 1 192 ? 37.248 27.287 40.184 1.00 18.16 189 THR C O 1
ATOM 5843 N N . ASN C 1 193 ? 36.935 27.310 42.408 1.00 18.62 190 ASN C N 1
ATOM 5844 C CA . ASN C 1 193 ? 35.537 27.634 42.248 1.00 18.74 190 ASN C CA 1
ATOM 5845 C C . ASN C 1 193 ? 35.315 29.053 41.697 1.00 18.21 190 ASN C C 1
ATOM 5846 O O . ASN C 1 193 ? 34.405 29.262 40.919 1.00 18.53 190 ASN C O 1
ATOM 5851 N N . GLU C 1 194 ? 36.143 30.008 42.116 1.00 18.18 191 GLU C N 1
ATOM 5852 C CA . GLU C 1 194 ? 36.066 31.375 41.587 1.00 20.18 191 GLU C CA 1
ATOM 5853 C C . GLU C 1 194 ? 36.259 31.335 40.046 1.00 19.60 191 GLU C C 1
ATOM 5854 O O . GLU C 1 194 ? 35.473 31.900 39.302 1.00 18.47 191 GLU C O 1
ATOM 5860 N N . MET C 1 195 ? 37.303 30.646 39.589 1.00 18.74 192 MET C N 1
ATOM 5861 C CA . MET C 1 195 ? 37.553 30.489 38.165 1.00 18.42 192 MET C CA 1
ATOM 5862 C C . MET C 1 195 ? 36.356 29.813 37.476 1.00 17.74 192 MET C C 1
ATOM 5863 O O . MET C 1 195 ? 35.826 30.320 36.462 1.00 20.80 192 MET C O 1
ATOM 5868 N N . PHE C 1 196 ? 35.932 28.683 38.029 1.00 19.28 193 PHE C N 1
ATOM 5869 C CA . PHE C 1 196 ? 34.820 27.907 37.485 1.00 18.75 193 PHE C CA 1
ATOM 5870 C C . PHE C 1 196 ? 33.539 28.743 37.285 1.00 20.83 193 PHE C C 1
ATOM 5871 O O . PHE C 1 196 ? 32.922 28.718 36.215 1.00 20.38 193 PHE C O 1
ATOM 5879 N N . LYS C 1 197 ? 33.148 29.475 38.318 1.00 20.33 194 LYS C N 1
ATOM 5880 C CA . LYS C 1 197 ? 31.911 30.266 38.272 1.00 22.07 194 LYS C CA 1
ATOM 5881 C C . LYS C 1 197 ? 31.965 31.594 37.533 1.00 21.79 194 LYS C C 1
ATOM 5882 O O . LYS C 1 197 ? 30.977 32.006 36.943 1.00 20.78 194 LYS C O 1
ATOM 5888 N N . ILE C 1 198 ? 33.104 32.273 37.566 1.00 18.98 195 ILE C N 1
ATOM 5889 C CA . ILE C 1 198 ? 33.155 33.642 37.082 1.00 19.83 195 ILE C CA 1
ATOM 5890 C C . ILE C 1 198 ? 33.920 33.914 35.789 1.00 20.50 195 ILE C C 1
ATOM 5891 O O . ILE C 1 198 ? 33.540 34.803 35.022 1.00 21.70 195 ILE C O 1
ATOM 5896 N N . TYR C 1 199 ? 34.981 33.170 35.539 1.00 19.29 196 TYR C N 1
ATOM 5897 C CA . TYR C 1 199 ? 35.855 33.466 34.422 1.00 18.49 196 TYR C CA 1
ATOM 5898 C C . TYR C 1 199 ? 36.058 32.361 33.395 1.00 19.98 196 TYR C C 1
ATOM 5899 O O . TYR C 1 199 ? 36.575 32.627 32.308 1.00 20.38 196 TYR C O 1
ATOM 5908 N N . ALA C 1 200 ? 35.693 31.129 33.743 1.00 19.23 197 ALA C N 1
ATOM 5909 C CA . ALA C 1 200 ? 35.947 29.993 32.878 1.00 17.85 197 ALA C CA 1
ATOM 5910 C C . ALA C 1 200 ? 34.908 29.823 31.774 1.00 21.96 197 ALA C C 1
ATOM 5911 O O . ALA C 1 200 ? 33.678 29.940 32.024 1.00 23.40 197 ALA C O 1
ATOM 5913 N N . ASP C 1 201 ? 35.383 29.539 30.559 1.00 20.75 198 ASP C N 1
ATOM 5914 C CA . ASP C 1 201 ? 34.478 29.190 29.462 1.00 21.46 198 ASP C CA 1
ATOM 5915 C C . ASP C 1 201 ? 34.830 27.790 28.943 1.00 22.06 198 ASP C C 1
ATOM 5916 O O . ASP C 1 201 ? 34.467 27.415 27.838 1.00 22.39 198 ASP C O 1
ATOM 5921 N N . ARG C 1 202 ? 35.521 27.021 29.778 1.00 21.90 199 ARG C N 1
ATOM 5922 C CA . ARG C 1 202 ? 35.901 25.662 29.455 1.00 20.53 199 ARG C CA 1
ATOM 5923 C C . ARG C 1 202 ? 36.250 24.946 30.762 1.00 18.76 199 ARG C C 1
ATOM 5924 O O . ARG C 1 202 ? 36.428 25.592 31.802 1.00 17.54 199 ARG C O 1
ATOM 5932 N N . PRO C 1 203 ? 36.351 23.607 30.724 1.00 18.63 200 PRO C N 1
ATOM 5933 C CA . PRO C 1 203 ? 36.666 22.920 31.961 1.00 18.46 200 PRO C CA 1
ATOM 5934 C C . PRO C 1 203 ? 38.097 23.193 32.429 1.00 16.02 200 PRO C C 1
ATOM 5935 O O . PRO C 1 203 ? 38.994 23.463 31.606 1.00 19.30 200 PRO C O 1
ATOM 5939 N N . ILE C 1 204 ? 38.305 23.136 33.733 1.00 16.71 201 ILE C N 1
ATOM 5940 C CA . ILE C 1 204 ? 39.640 23.348 34.319 1.00 16.66 201 ILE C CA 1
ATOM 5941 C C . ILE C 1 204 ? 40.041 22.154 35.180 1.00 17.14 201 ILE C C 1
ATOM 5942 O O . ILE C 1 204 ? 39.202 21.346 35.552 1.00 17.00 201 ILE C O 1
ATOM 5947 N N . ILE C 1 205 ? 41.332 22.052 35.467 1.00 16.94 202 ILE C N 1
ATOM 5948 C CA . ILE C 1 205 ? 41.889 20.960 36.261 1.00 17.71 202 ILE C CA 1
ATOM 5949 C C . ILE C 1 205 ? 42.761 21.590 37.327 1.00 18.48 202 ILE C C 1
ATOM 5950 O O . ILE C 1 205 ? 43.684 22.354 37.012 1.00 16.98 202 ILE C O 1
ATOM 5955 N N . THR C 1 206 ? 42.486 21.270 38.586 1.00 17.62 203 THR C N 1
ATOM 5956 C CA . THR C 1 206 ? 43.260 21.806 39.681 1.00 19.36 203 THR C CA 1
ATOM 5957 C C . THR C 1 206 ? 43.498 20.758 40.736 1.00 18.38 203 THR C C 1
ATOM 5958 O O . THR C 1 206 ? 42.716 19.806 40.877 1.00 18.29 203 THR C O 1
ATOM 5962 N N . MET C 1 207 ? 44.596 20.920 41.466 1.00 17.65 204 MET C N 1
ATOM 5963 C CA . MET C 1 207 ? 44.886 20.057 42.579 1.00 18.41 204 MET C CA 1
ATOM 5964 C C . MET C 1 207 ? 45.888 20.704 43.546 1.00 18.73 204 MET C C 1
ATOM 5965 O O . MET C 1 207 ? 46.699 21.585 43.161 1.00 17.77 204 MET C O 1
ATOM 5970 N N . SER C 1 208 ? 45.764 20.303 44.806 1.00 18.03 205 SER C N 1
ATOM 5971 C CA . SER C 1 208 ? 46.662 20.663 45.859 1.00 18.79 205 SER C CA 1
ATOM 5972 C C . SER C 1 208 ? 47.392 19.348 46.116 1.00 19.86 205 SER C C 1
ATOM 5973 O O . SER C 1 208 ? 46.766 18.322 46.384 1.00 19.44 205 SER C O 1
ATOM 5976 N N . MET C 1 209 ? 48.711 19.378 45.997 1.00 18.67 206 MET C N 1
ATOM 5977 C CA . MET C 1 209 ? 49.529 18.196 46.133 1.00 20.40 206 MET C CA 1
ATOM 5978 C C . MET C 1 209 ? 49.794 17.838 47.591 1.00 21.27 206 MET C C 1
ATOM 5979 O O . MET C 1 209 ? 49.367 18.554 48.499 1.00 19.79 206 MET C O 1
ATOM 5984 N N . SER C 1 210 ? 50.475 16.701 47.785 1.00 22.41 207 SER C N 1
ATOM 5985 C CA . SER C 1 210 ? 50.876 16.172 49.090 1.00 23.24 207 SER C CA 1
ATOM 5986 C C . SER C 1 210 ? 49.692 15.546 49.814 1.00 25.35 207 SER C C 1
ATOM 5987 O O . SER C 1 210 ? 48.553 15.684 49.398 1.00 22.10 207 SER C O 1
ATOM 5990 N N . GLY C 1 211 ? 49.974 14.865 50.917 1.00 27.17 208 GLY C N 1
ATOM 5991 C CA . GLY C 1 211 ? 48.916 14.206 51.700 1.00 27.41 208 GLY C CA 1
ATOM 5992 C C . GLY C 1 211 ? 47.881 15.185 52.212 1.00 27.51 208 GLY C C 1
ATOM 5993 O O . GLY C 1 211 ? 46.703 14.867 52.301 1.00 29.77 208 GLY C O 1
ATOM 5994 N N . MET C 1 212 ? 48.323 16.392 52.533 1.00 26.81 209 MET C N 1
ATOM 5995 C CA . MET C 1 212 ? 47.432 17.436 53.037 1.00 27.90 209 MET C CA 1
ATOM 5996 C C . MET C 1 212 ? 46.418 17.909 51.982 1.00 26.94 209 MET C C 1
ATOM 5997 O O . MET C 1 212 ? 45.301 18.343 52.324 1.00 25.52 209 MET C O 1
ATOM 6002 N N . GLY C 1 213 ? 46.799 17.844 50.704 1.00 24.67 210 GLY C N 1
ATOM 6003 C CA . GLY C 1 213 ? 45.898 18.310 49.619 1.00 24.71 210 GLY C CA 1
ATOM 6004 C C . GLY C 1 213 ? 45.011 17.252 48.974 1.00 23.13 210 GLY C C 1
ATOM 6005 O O . GLY C 1 213 ? 44.242 17.567 48.049 1.00 24.16 210 GLY C O 1
ATOM 6006 N N . VAL C 1 214 ? 45.107 16.013 49.453 1.00 23.66 211 VAL C N 1
ATOM 6007 C CA . VAL C 1 214 ? 44.384 14.861 48.847 1.00 25.43 211 VAL C CA 1
ATOM 6008 C C . VAL C 1 214 ? 42.879 15.090 48.697 1.00 24.52 211 VAL C C 1
ATOM 6009 O O . VAL C 1 214 ? 42.259 14.610 47.726 1.00 24.38 211 VAL C O 1
ATOM 6013 N N . ILE C 1 215 ? 42.290 15.840 49.621 1.00 23.24 212 ILE C N 1
ATOM 6014 C CA . ILE C 1 215 ? 40.869 16.142 49.541 1.00 23.66 212 ILE C CA 1
ATOM 6015 C C . ILE C 1 215 ? 40.520 16.845 48.210 1.00 22.56 212 ILE C C 1
ATOM 6016 O O . ILE C 1 215 ? 39.420 16.649 47.664 1.00 21.31 212 ILE C O 1
ATOM 6021 N N . SER C 1 216 ? 41.465 17.639 47.675 1.00 23.00 213 SER C N 1
ATOM 6022 C CA . SER C 1 216 ? 41.269 18.332 46.407 1.00 19.19 213 SER C CA 1
ATOM 6023 C C . SER C 1 216 ? 41.114 17.374 45.226 1.00 20.27 213 SER C C 1
ATOM 6024 O O . SER C 1 216 ? 40.671 17.781 44.164 1.00 19.64 213 SER C O 1
ATOM 6027 N N . ARG C 1 217 ? 41.498 16.112 45.389 1.00 19.95 214 ARG C N 1
ATOM 6028 C CA . ARG C 1 217 ? 41.360 15.150 44.297 1.00 20.31 214 ARG C CA 1
ATOM 6029 C C . ARG C 1 217 ? 39.993 14.485 44.310 1.00 22.30 214 ARG C C 1
ATOM 6030 O O . ARG C 1 217 ? 39.624 13.809 43.345 1.00 21.48 214 ARG C O 1
ATOM 6038 N N . LEU C 1 218 ? 39.237 14.680 45.389 1.00 22.50 215 LEU C N 1
ATOM 6039 C CA . LEU C 1 218 ? 37.939 14.007 45.545 1.00 23.37 215 LEU C CA 1
ATOM 6040 C C . LEU C 1 218 ? 36.706 14.862 45.343 1.00 24.18 215 LEU C C 1
ATOM 6041 O O . LEU C 1 218 ? 35.648 14.330 44.995 1.00 26.36 215 LEU C O 1
ATOM 6046 N N A CYS C 1 219 ? 36.842 16.185 45.519 0.60 23.62 216 CYS C N 1
ATOM 6047 N N B CYS C 1 219 ? 36.827 16.169 45.549 0.40 23.35 216 CYS C N 1
ATOM 6048 C CA A CYS C 1 219 ? 35.689 17.113 45.514 0.60 24.88 216 CYS C CA 1
ATOM 6049 C CA B CYS C 1 219 ? 35.663 17.037 45.513 0.40 23.86 216 CYS C CA 1
ATOM 6050 C C A CYS C 1 219 ? 35.517 17.973 44.255 0.60 24.00 216 CYS C C 1
ATOM 6051 C C B CYS C 1 219 ? 35.620 18.005 44.303 0.40 23.35 216 CYS C C 1
ATOM 6052 O O A CYS C 1 219 ? 34.845 19.017 44.294 0.60 24.56 216 CYS C O 1
ATOM 6053 O O B CYS C 1 219 ? 35.184 19.151 44.428 0.40 24.23 216 CYS C O 1
ATOM 6058 N N . GLY C 1 220 ? 36.063 17.521 43.138 1.00 22.57 217 GLY C N 1
ATOM 6059 C CA . GLY C 1 220 ? 36.022 18.294 41.888 1.00 22.42 217 GLY C CA 1
ATOM 6060 C C . GLY C 1 220 ? 34.645 18.637 41.334 1.00 23.13 217 GLY C C 1
ATOM 6061 O O . GLY C 1 220 ? 34.457 19.676 40.700 1.00 23.39 217 GLY C O 1
ATOM 6062 N N . GLU C 1 221 ? 33.670 17.783 41.584 1.00 22.37 218 GLU C N 1
ATOM 6063 C CA . GLU C 1 221 ? 32.333 18.044 41.096 1.00 24.25 218 GLU C CA 1
ATOM 6064 C C . GLU C 1 221 ? 31.710 19.255 41.807 1.00 23.69 218 GLU C C 1
ATOM 6065 O O . GLU C 1 221 ? 31.001 20.031 41.192 1.00 22.38 218 GLU C O 1
ATOM 6071 N N . ILE C 1 222 ? 31.998 19.415 43.093 1.00 23.76 219 ILE C N 1
ATOM 6072 C CA . ILE C 1 222 ? 31.475 20.554 43.848 1.00 22.58 219 ILE C CA 1
ATOM 6073 C C . ILE C 1 222 ? 32.237 21.839 43.567 1.00 22.33 219 ILE C C 1
ATOM 6074 O O . ILE C 1 222 ? 31.629 22.875 43.335 1.00 22.38 219 ILE C O 1
ATOM 6079 N N . PHE C 1 223 ? 33.567 21.771 43.586 1.00 20.64 220 PHE C N 1
ATOM 6080 C CA . PHE C 1 223 ? 34.380 22.966 43.441 1.00 21.57 220 PHE C CA 1
ATOM 6081 C C . PHE C 1 223 ? 34.772 23.361 42.024 1.00 22.29 220 PHE C C 1
ATOM 6082 O O . PHE C 1 223 ? 35.014 24.545 41.764 1.00 20.59 220 PHE C O 1
ATOM 6090 N N . GLY C 1 224 ? 34.807 22.402 41.110 1.00 21.23 221 GLY C N 1
ATOM 6091 C CA . GLY C 1 224 ? 35.023 22.725 39.701 1.00 22.26 221 GLY C CA 1
ATOM 6092 C C . GLY C 1 224 ? 36.185 22.122 38.947 1.00 22.05 221 GLY C C 1
ATOM 6093 O O . GLY C 1 224 ? 36.439 22.546 37.852 1.00 28.44 221 GLY C O 1
ATOM 6094 N N . SER C 1 225 ? 36.902 21.155 39.509 1.00 20.46 222 SER C N 1
ATOM 6095 C CA . SER C 1 225 ? 38.007 20.488 38.741 1.00 19.22 222 SER C CA 1
ATOM 6096 C C . SER C 1 225 ? 37.393 19.337 37.946 1.00 19.70 222 SER C C 1
ATOM 6097 O O . SER C 1 225 ? 36.682 18.507 38.509 1.00 19.41 222 SER C O 1
ATOM 6100 N N . ALA C 1 226 ? 37.663 19.308 36.636 1.00 19.53 223 ALA C N 1
ATOM 6101 C CA . ALA C 1 226 ? 37.038 18.353 35.700 1.00 20.70 223 ALA C CA 1
ATOM 6102 C C . ALA C 1 226 ? 37.745 17.019 35.549 1.00 19.93 223 ALA C C 1
ATOM 6103 O O . ALA C 1 226 ? 37.148 16.075 35.053 1.00 19.23 223 ALA C O 1
ATOM 6105 N N . LEU C 1 227 ? 39.030 16.969 35.912 1.00 20.70 224 LEU C N 1
ATOM 6106 C CA . LEU C 1 227 ? 39.837 15.742 35.887 1.00 21.26 224 LEU C CA 1
ATOM 6107 C C . LEU C 1 227 ? 40.517 15.565 37.213 1.00 20.42 224 LEU C C 1
ATOM 6108 O O . LEU C 1 227 ? 40.905 16.537 37.846 1.00 21.35 224 LEU C O 1
ATOM 6113 N N . THR C 1 228 ? 40.661 14.324 37.631 1.00 19.52 225 THR C N 1
ATOM 6114 C CA . THR C 1 228 ? 41.382 13.999 38.842 1.00 20.15 225 THR C CA 1
ATOM 6115 C C . THR C 1 228 ? 42.340 12.866 38.512 1.00 19.28 225 THR C C 1
ATOM 6116 O O . THR C 1 228 ? 42.016 11.967 37.739 1.00 20.89 225 THR C O 1
ATOM 6120 N N . PHE C 1 229 ? 43.520 12.918 39.092 1.00 19.11 226 PHE C N 1
ATOM 6121 C CA . PHE C 1 229 ? 44.559 11.942 38.802 1.00 19.57 226 PHE C CA 1
ATOM 6122 C C . PHE C 1 229 ? 44.727 10.915 39.924 1.00 20.56 226 PHE C C 1
ATOM 6123 O O . PHE C 1 229 ? 44.878 11.275 41.111 1.00 21.80 226 PHE C O 1
ATOM 6131 N N . GLY C 1 230 ? 44.678 9.643 39.553 1.00 23.77 227 GLY C N 1
ATOM 6132 C CA . GLY C 1 230 ? 44.874 8.545 40.510 1.00 23.90 227 GLY C CA 1
ATOM 6133 C C . GLY C 1 230 ? 46.217 7.891 40.227 1.00 25.75 227 GLY C C 1
ATOM 6134 O O . GLY C 1 230 ? 46.821 8.152 39.203 1.00 25.84 227 GLY C O 1
ATOM 6135 N N . ALA C 1 231 ? 46.678 7.056 41.149 1.00 27.05 228 ALA C N 1
ATOM 6136 C CA . ALA C 1 231 ? 47.933 6.326 41.000 1.00 29.19 228 ALA C CA 1
ATOM 6137 C C . ALA C 1 231 ? 47.615 4.889 40.558 1.00 31.59 228 ALA C C 1
ATOM 6138 O O . ALA C 1 231 ? 46.597 4.302 40.988 1.00 30.33 228 ALA C O 1
ATOM 6140 N N . ALA C 1 232 ? 48.473 4.336 39.704 1.00 33.07 229 ALA C N 1
ATOM 6141 C CA . ALA C 1 232 ? 48.310 2.981 39.192 1.00 38.84 229 ALA C CA 1
ATOM 6142 C C . ALA C 1 232 ? 48.528 1.927 40.280 1.00 45.33 229 ALA C C 1
ATOM 6143 O O . ALA C 1 232 ? 47.761 0.963 40.374 1.00 49.96 229 ALA C O 1
ATOM 6145 N N . LYS C 1 233 ? 49.578 2.098 41.085 1.00 49.72 230 LYS C N 1
ATOM 6146 C CA . LYS C 1 233 ? 49.871 1.161 42.180 1.00 56.52 230 LYS C CA 1
ATOM 6147 C C . LYS C 1 233 ? 48.758 1.189 43.224 1.00 56.96 230 LYS C C 1
ATOM 6148 O O . LYS C 1 233 ? 48.448 2.247 43.784 1.00 55.91 230 LYS C O 1
ATOM 6154 N N . ALA C 1 237 ? 53.207 6.808 47.184 1.00 76.12 234 ALA C N 1
ATOM 6155 C CA . ALA C 1 237 ? 53.302 8.258 47.290 1.00 75.73 234 ALA C CA 1
ATOM 6156 C C . ALA C 1 237 ? 52.256 8.787 48.273 1.00 75.12 234 ALA C C 1
ATOM 6157 O O . ALA C 1 237 ? 51.062 8.556 48.084 1.00 71.92 234 ALA C O 1
ATOM 6159 N N . PRO C 1 238 ? 52.702 9.492 49.333 1.00 78.95 235 PRO C N 1
ATOM 6160 C CA . PRO C 1 238 ? 51.776 10.048 50.327 1.00 78.68 235 PRO C CA 1
ATOM 6161 C C . PRO C 1 238 ? 50.653 10.888 49.715 1.00 72.13 235 PRO C C 1
ATOM 6162 O O . PRO C 1 238 ? 49.493 10.739 50.092 1.00 71.27 235 PRO C O 1
ATOM 6166 N N . GLY C 1 239 ? 50.984 11.747 48.763 1.00 68.62 236 GLY C N 1
ATOM 6167 C CA . GLY C 1 239 ? 49.971 12.595 48.139 1.00 63.59 236 GLY C CA 1
ATOM 6168 C C . GLY C 1 239 ? 49.200 11.971 46.972 1.00 57.22 236 GLY C C 1
ATOM 6169 O O . GLY C 1 239 ? 48.551 12.690 46.222 1.00 55.17 236 GLY C O 1
ATOM 6170 N N . GLN C 1 240 ? 49.260 10.642 46.824 1.00 54.23 237 GLN C N 1
ATOM 6171 C CA . GLN C 1 240 ? 48.570 9.938 45.714 1.00 48.58 237 GLN C CA 1
ATOM 6172 C C . GLN C 1 240 ? 47.509 8.966 46.225 1.00 45.09 237 GLN C C 1
ATOM 6173 O O . GLN C 1 240 ? 47.627 8.429 47.321 1.00 48.55 237 GLN C O 1
ATOM 6179 N N . ILE C 1 241 ? 46.465 8.752 45.431 1.00 38.54 238 ILE C N 1
ATOM 6180 C CA . ILE C 1 241 ? 45.421 7.787 45.790 1.00 37.70 238 ILE C CA 1
ATOM 6181 C C . ILE C 1 241 ? 45.187 6.797 44.655 1.00 33.45 238 ILE C C 1
ATOM 6182 O O . ILE C 1 241 ? 45.115 7.183 43.486 1.00 29.95 238 ILE C O 1
ATOM 6187 N N . SER C 1 242 ? 45.092 5.517 45.007 1.00 34.05 239 SER C N 1
ATOM 6188 C CA . SER C 1 242 ? 44.839 4.460 44.030 1.00 33.70 239 SER C CA 1
ATOM 6189 C C . SER C 1 242 ? 43.633 4.812 43.199 1.00 29.85 239 SER C C 1
ATOM 6190 O O . SER C 1 242 ? 42.602 5.205 43.738 1.00 33.44 239 SER C O 1
ATOM 6193 N N . PHE C 1 243 ? 43.743 4.659 41.892 1.00 28.59 240 PHE C N 1
ATOM 6194 C CA . PHE C 1 243 ? 42.644 5.023 41.003 1.00 27.42 240 PHE C CA 1
ATOM 6195 C C . PHE C 1 243 ? 41.393 4.166 41.236 1.00 29.52 240 PHE C C 1
ATOM 6196 O O . PHE C 1 243 ? 40.276 4.651 41.069 1.00 26.49 240 PHE C O 1
ATOM 6204 N N . LYS C 1 244 ? 41.591 2.920 41.671 1.00 32.47 241 LYS C N 1
ATOM 6205 C CA . LYS C 1 244 ? 40.482 1.988 41.882 1.00 38.80 241 LYS C CA 1
ATOM 6206 C C . LYS C 1 244 ? 39.507 2.504 42.927 1.00 40.62 241 LYS C C 1
ATOM 6207 O O . LYS C 1 244 ? 38.306 2.394 42.766 1.00 44.41 241 LYS C O 1
ATOM 6213 N N . GLU C 1 245 ? 40.041 3.088 43.985 1.00 41.02 242 GLU C N 1
ATOM 6214 C CA . GLU C 1 245 ? 39.237 3.624 45.068 1.00 44.17 242 GLU C CA 1
ATOM 6215 C C . GLU C 1 245 ? 38.672 4.985 44.681 1.00 41.49 242 GLU C C 1
ATOM 6216 O O . GLU C 1 245 ? 37.518 5.313 44.988 1.00 40.83 242 GLU C O 1
ATOM 6222 N N . LEU C 1 246 ? 39.483 5.762 43.983 1.00 38.71 243 LEU C N 1
ATOM 6223 C CA . LEU C 1 246 ? 39.078 7.089 43.538 1.00 37.11 243 LEU C CA 1
ATOM 6224 C C . LEU C 1 246 ? 37.704 7.041 42.843 1.00 34.67 243 LEU C C 1
ATOM 6225 O O . LEU C 1 246 ? 36.834 7.846 43.131 1.00 35.68 243 LEU C O 1
ATOM 6230 N N . ASN C 1 247 ? 37.486 6.037 42.009 1.00 36.43 244 ASN C N 1
ATOM 6231 C CA . ASN C 1 247 ? 36.225 5.898 41.267 1.00 35.08 244 ASN C CA 1
ATOM 6232 C C . ASN C 1 247 ? 34.962 5.634 42.122 1.00 38.74 244 ASN C C 1
ATOM 6233 O O . ASN C 1 247 ? 33.837 6.065 41.776 1.00 37.53 244 ASN C O 1
ATOM 6238 N N . SER C 1 248 ? 35.132 4.913 43.219 1.00 39.29 245 SER C N 1
ATOM 6239 C CA . SER C 1 248 ? 34.011 4.615 44.101 1.00 41.89 245 SER C CA 1
ATOM 6240 C C . SER C 1 248 ? 33.553 5.921 44.730 1.00 36.14 245 SER C C 1
ATOM 6241 O O . SER C 1 248 ? 32.356 6.243 44.767 1.00 35.59 245 SER C O 1
ATOM 6244 N N . VAL C 1 249 ? 34.540 6.677 45.190 1.00 35.23 246 VAL C N 1
ATOM 6245 C CA . VAL C 1 249 ? 34.320 7.912 45.904 1.00 33.52 246 VAL C CA 1
ATOM 6246 C C . VAL C 1 249 ? 33.628 8.947 45.032 1.00 31.22 246 VAL C C 1
ATOM 6247 O O . VAL C 1 249 ? 32.637 9.553 45.455 1.00 31.83 246 VAL C O 1
ATOM 6251 N N . LEU C 1 250 ? 34.125 9.141 43.816 1.00 28.28 247 LEU C N 1
ATOM 6252 C CA . LEU C 1 250 ? 33.522 10.117 42.905 1.00 26.85 247 LEU C CA 1
ATOM 6253 C C . LEU C 1 250 ? 32.037 9.827 42.638 1.00 29.17 247 LEU C C 1
ATOM 6254 O O . LEU C 1 250 ? 31.216 10.751 42.557 1.00 29.89 247 LEU C O 1
ATOM 6259 N N . ASN C 1 251 ? 31.681 8.554 42.500 1.00 32.76 248 ASN C N 1
ATOM 6260 C CA . ASN C 1 251 ? 30.280 8.201 42.263 1.00 36.88 248 ASN C CA 1
ATOM 6261 C C . ASN C 1 251 ? 29.445 8.426 43.495 1.00 38.05 248 ASN C C 1
ATOM 6262 O O . ASN C 1 251 ? 28.306 8.881 43.407 1.00 37.91 248 ASN C O 1
ATOM 6267 N N . LEU C 1 252 ? 30.031 8.126 44.648 1.00 39.48 249 LEU C N 1
ATOM 6268 C CA . LEU C 1 252 ? 29.387 8.352 45.931 1.00 41.19 249 LEU C CA 1
ATOM 6269 C C . LEU C 1 252 ? 29.044 9.831 46.030 1.00 39.39 249 LEU C C 1
ATOM 6270 O O . LEU C 1 252 ? 27.922 10.198 46.354 1.00 39.61 249 LEU C O 1
ATOM 6275 N N . LEU C 1 253 ? 30.021 10.682 45.727 1.00 35.13 250 LEU C N 1
ATOM 6276 C CA . LEU C 1 253 ? 29.817 12.121 45.825 1.00 34.96 250 LEU C CA 1
ATOM 6277 C C . LEU C 1 253 ? 28.848 12.664 44.761 1.00 34.07 250 LEU C C 1
ATOM 6278 O O . LEU C 1 253 ? 28.144 13.655 44.996 1.00 35.71 250 LEU C O 1
ATOM 6283 N N . HIS C 1 254 ? 28.799 12.016 43.605 1.00 33.42 251 HIS C N 1
ATOM 6284 C CA . HIS C 1 254 ? 27.895 12.450 42.547 1.00 35.49 251 HIS C CA 1
ATOM 6285 C C . HIS C 1 254 ? 26.432 12.206 42.982 1.00 39.10 251 HIS C C 1
ATOM 6286 O O . HIS C 1 254 ? 25.551 13.003 42.661 1.00 39.52 251 HIS C O 1
ATOM 6293 N N . LYS C 1 255 ? 26.201 11.137 43.749 1.00 41.56 252 LYS C N 1
ATOM 6294 C CA . LYS C 1 255 ? 24.847 10.800 44.242 1.00 47.09 252 LYS C CA 1
ATOM 6295 C C . LYS C 1 255 ? 24.407 11.735 45.345 1.00 48.86 252 LYS C C 1
ATOM 6296 O O . LYS C 1 255 ? 23.229 12.067 45.451 1.00 53.03 252 LYS C O 1
ATOM 6302 N N . SER C 1 256 ? 25.354 12.152 46.177 1.00 47.73 253 SER C N 1
ATOM 6303 C CA . SER C 1 256 ? 25.055 13.010 47.310 1.00 50.32 253 SER C CA 1
ATOM 6304 C C . SER C 1 256 ? 24.729 14.461 46.939 1.00 52.49 253 SER C C 1
ATOM 6305 O O . SER C 1 256 ? 24.376 15.237 47.821 1.00 54.64 253 SER C O 1
ATOM 6308 N N . ILE C 1 257 ? 24.851 14.835 45.657 1.00 53.21 254 ILE C N 1
ATOM 6309 C CA . ILE C 1 257 ? 24.561 16.226 45.241 1.00 56.47 254 ILE C CA 1
ATOM 6310 C C . ILE C 1 257 ? 23.102 16.554 45.470 1.00 61.77 254 ILE C C 1
ATOM 6311 O O . ILE C 1 257 ? 22.236 15.681 45.355 1.00 64.02 254 ILE C O 1
ATOM 6316 N N . ASN C 1 258 ? 22.836 17.821 45.789 1.00 65.48 255 ASN C N 1
ATOM 6317 C CA . ASN C 1 258 ? 21.478 18.309 46.035 1.00 70.47 255 ASN C CA 1
ATOM 6318 C C . ASN C 1 258 ? 20.593 18.208 44.790 1.00 73.37 255 ASN C C 1
ATOM 6319 O O . ASN C 1 258 ? 19.392 18.485 44.853 1.00 78.62 255 ASN C O 1
ATOM 6325 N N . ALA D 1 3 ? 49.143 17.711 71.992 1.00 69.57 0 ALA D N 1
ATOM 6326 C CA . ALA D 1 3 ? 49.834 17.636 73.313 1.00 71.65 0 ALA D CA 1
ATOM 6327 C C . ALA D 1 3 ? 49.260 18.655 74.309 1.00 70.59 0 ALA D C 1
ATOM 6328 O O . ALA D 1 3 ? 49.183 18.381 75.513 1.00 72.76 0 ALA D O 1
ATOM 6330 N N . MET D 1 4 ? 48.857 19.824 73.801 1.00 67.04 1 MET D N 1
ATOM 6331 C CA . MET D 1 4 ? 48.308 20.894 74.639 1.00 64.88 1 MET D CA 1
ATOM 6332 C C . MET D 1 4 ? 46.772 20.911 74.554 1.00 58.64 1 MET D C 1
ATOM 6333 O O . MET D 1 4 ? 46.131 21.961 74.717 1.00 57.14 1 MET D O 1
ATOM 6338 N N . LYS D 1 5 ? 46.195 19.742 74.283 1.00 53.26 2 LYS D N 1
ATOM 6339 C CA . LYS D 1 5 ? 44.748 19.577 74.188 1.00 47.72 2 LYS D CA 1
ATOM 6340 C C . LYS D 1 5 ? 44.328 18.329 74.897 1.00 45.00 2 LYS D C 1
ATOM 6341 O O . LYS D 1 5 ? 45.051 17.342 74.896 1.00 45.84 2 LYS D O 1
ATOM 6347 N N A ARG D 1 6 ? 43.146 18.359 75.500 0.50 42.26 3 ARG D N 1
ATOM 6348 N N B ARG D 1 6 ? 43.148 18.359 75.503 0.50 41.94 3 ARG D N 1
ATOM 6349 C CA A ARG D 1 6 ? 42.603 17.182 76.139 0.50 41.12 3 ARG D CA 1
ATOM 6350 C CA B ARG D 1 6 ? 42.630 17.183 76.149 0.50 40.54 3 ARG D CA 1
ATOM 6351 C C A ARG D 1 6 ? 42.031 16.281 75.054 0.50 39.01 3 ARG D C 1
ATOM 6352 C C B ARG D 1 6 ? 42.034 16.284 75.062 0.50 38.70 3 ARG D C 1
ATOM 6353 O O A ARG D 1 6 ? 41.691 16.743 73.955 0.50 36.21 3 ARG D O 1
ATOM 6354 O O B ARG D 1 6 ? 41.681 16.754 73.971 0.50 35.93 3 ARG D O 1
ATOM 6369 N N . LYS D 1 7 ? 41.968 14.991 75.344 1.00 38.53 4 LYS D N 1
ATOM 6370 C CA . LYS D 1 7 ? 41.341 14.045 74.440 1.00 37.30 4 LYS D CA 1
ATOM 6371 C C . LYS D 1 7 ? 40.114 13.643 75.206 1.00 34.03 4 LYS D C 1
ATOM 6372 O O . LYS D 1 7 ? 40.059 13.831 76.428 1.00 34.13 4 LYS D O 1
ATOM 6378 N N . VAL D 1 8 ? 39.104 13.142 74.517 1.00 31.31 5 VAL D N 1
ATOM 6379 C CA . VAL D 1 8 ? 37.884 12.756 75.182 1.00 29.46 5 VAL D CA 1
ATOM 6380 C C . VAL D 1 8 ? 37.703 11.249 75.043 1.00 31.16 5 VAL D C 1
ATOM 6381 O O . VAL D 1 8 ? 37.421 10.747 73.955 1.00 30.27 5 VAL D O 1
ATOM 6385 N N . GLN D 1 9 ? 37.884 10.532 76.153 1.00 33.33 6 GLN D N 1
ATOM 6386 C CA . GLN D 1 9 ? 37.752 9.074 76.165 1.00 36.78 6 GLN D CA 1
ATOM 6387 C C . GLN D 1 9 ? 36.320 8.710 76.484 1.00 37.10 6 GLN D C 1
ATOM 6388 O O . GLN D 1 9 ? 35.761 9.180 77.476 1.00 37.82 6 GLN D O 1
ATOM 6394 N N . VAL D 1 10 ? 35.710 7.907 75.623 1.00 36.72 7 VAL D N 1
ATOM 6395 C CA . VAL D 1 10 ? 34.358 7.431 75.850 1.00 37.28 7 VAL D CA 1
ATOM 6396 C C . VAL D 1 10 ? 34.412 5.933 75.689 1.00 39.05 7 VAL D C 1
ATOM 6397 O O . VAL D 1 10 ? 34.838 5.409 74.644 1.00 37.33 7 VAL D O 1
ATOM 6401 N N . LYS D 1 11 ? 34.041 5.242 76.759 1.00 40.58 8 LYS D N 1
ATOM 6402 C CA . LYS D 1 11 ? 34.104 3.802 76.791 1.00 44.26 8 LYS D CA 1
ATOM 6403 C C . LYS D 1 11 ? 35.558 3.505 76.336 1.00 43.77 8 LYS D C 1
ATOM 6404 O O . LYS D 1 11 ? 36.489 4.083 76.898 1.00 45.95 8 LYS D O 1
ATOM 6410 N N . ASN D 1 12 ? 35.764 2.684 75.311 1.00 42.61 9 ASN D N 1
ATOM 6411 C CA . ASN D 1 12 ? 37.116 2.371 74.854 1.00 43.92 9 ASN D CA 1
ATOM 6412 C C . ASN D 1 12 ? 37.560 3.097 73.549 1.00 42.88 9 ASN D C 1
ATOM 6413 O O . ASN D 1 12 ? 38.454 2.622 72.853 1.00 45.75 9 ASN D O 1
ATOM 6418 N N . ILE D 1 13 ? 36.939 4.250 73.242 1.00 39.37 10 ILE D N 1
ATOM 6419 C CA . ILE D 1 13 ? 37.260 5.053 72.041 1.00 37.34 10 ILE D CA 1
ATOM 6420 C C . ILE D 1 13 ? 37.884 6.407 72.461 1.00 36.20 10 ILE D C 1
ATOM 6421 O O . ILE D 1 13 ? 37.370 7.059 73.369 1.00 35.95 10 ILE D O 1
ATOM 6426 N N . THR D 1 14 ? 38.977 6.819 71.802 1.00 35.32 11 THR D N 1
ATOM 6427 C CA . THR D 1 14 ? 39.654 8.108 72.111 1.00 34.55 11 THR D CA 1
ATOM 6428 C C . THR D 1 14 ? 39.356 9.167 71.038 1.00 33.10 11 THR D C 1
ATOM 6429 O O . THR D 1 14 ? 39.958 9.168 69.965 1.00 33.53 11 THR D O 1
ATOM 6433 N N . ILE D 1 15 ? 38.429 10.071 71.344 1.00 29.44 12 ILE D N 1
ATOM 6434 C CA . ILE D 1 15 ? 38.063 11.148 70.428 1.00 27.32 12 ILE D CA 1
ATOM 6435 C C . ILE D 1 15 ? 39.121 12.233 70.542 1.00 28.82 12 ILE D C 1
ATOM 6436 O O . ILE D 1 15 ? 39.525 12.608 71.649 1.00 28.90 12 ILE D O 1
ATOM 6441 N N . GLY D 1 16 ? 39.574 12.734 69.403 1.00 30.49 13 GLY D N 1
ATOM 6442 C CA . GLY D 1 16 ? 40.613 13.752 69.384 1.00 34.32 13 GLY D CA 1
ATOM 6443 C C . GLY D 1 16 ? 41.922 13.264 68.806 1.00 37.57 13 GLY D C 1
ATOM 6444 O O . GLY D 1 16 ? 42.822 14.051 68.574 1.00 42.00 13 GLY D O 1
ATOM 6445 N N . GLU D 1 17 ? 42.066 11.968 68.599 1.00 40.79 14 GLU D N 1
ATOM 6446 C CA . GLU D 1 17 ? 43.308 11.475 67.995 1.00 43.96 14 GLU D CA 1
ATOM 6447 C C . GLU D 1 17 ? 43.048 10.520 66.851 1.00 43.28 14 GLU D C 1
ATOM 6448 O O . GLU D 1 17 ? 42.001 9.858 66.790 1.00 42.68 14 GLU D O 1
ATOM 6454 N N . GLY D 1 18 ? 44.010 10.465 65.938 1.00 43.45 15 GLY D N 1
ATOM 6455 C CA . GLY D 1 18 ? 43.932 9.602 64.791 1.00 42.11 15 GLY D CA 1
ATOM 6456 C C . GLY D 1 18 ? 42.842 9.990 63.804 1.00 39.35 15 GLY D C 1
ATOM 6457 O O . GLY D 1 18 ? 42.540 11.166 63.591 1.00 36.54 15 GLY D O 1
ATOM 6458 N N . ARG D 1 19 ? 42.251 8.974 63.210 1.00 36.36 16 ARG D N 1
ATOM 6459 C CA . ARG D 1 19 ? 41.232 9.144 62.228 1.00 35.11 16 ARG D CA 1
ATOM 6460 C C . ARG D 1 19 ? 39.986 9.662 62.950 1.00 31.05 16 ARG D C 1
ATOM 6461 O O . ARG D 1 19 ? 39.764 9.296 64.098 1.00 31.06 16 ARG D O 1
ATOM 6469 N N . PRO D 1 20 ? 39.191 10.534 62.303 1.00 27.78 17 PRO D N 1
ATOM 6470 C CA . PRO D 1 20 ? 37.954 10.948 62.943 1.00 25.12 17 PRO D CA 1
ATOM 6471 C C . PRO D 1 20 ? 37.078 9.749 63.244 1.00 23.69 17 PRO D C 1
ATOM 6472 O O . PRO D 1 20 ? 37.127 8.754 62.522 1.00 22.57 17 PRO D O 1
ATOM 6476 N N . LYS D 1 21 ? 36.270 9.862 64.282 1.00 22.53 18 LYS D N 1
ATOM 6477 C CA . LYS D 1 21 ? 35.381 8.787 64.677 1.00 23.89 18 LYS D CA 1
ATOM 6478 C C . LYS D 1 21 ? 34.045 8.944 63.965 1.00 22.57 18 LYS D C 1
ATOM 6479 O O . LYS D 1 21 ? 33.579 10.061 63.731 1.00 21.71 18 LYS D O 1
ATOM 6485 N N . ILE D 1 22 ? 33.444 7.819 63.601 1.00 21.37 19 ILE D N 1
ATOM 6486 C CA . ILE D 1 22 ? 32.177 7.825 62.899 1.00 22.10 19 ILE D CA 1
ATOM 6487 C C . ILE D 1 22 ? 31.041 7.518 63.850 1.00 22.18 19 ILE D C 1
ATOM 6488 O O . ILE D 1 22 ? 31.070 6.508 64.570 1.00 20.72 19 ILE D O 1
ATOM 6493 N N . CYS D 1 23 ? 30.040 8.390 63.837 1.00 20.31 20 CYS D N 1
ATOM 6494 C CA . CYS D 1 23 ? 28.841 8.241 64.642 1.00 21.22 20 CYS D CA 1
ATOM 6495 C C . CYS D 1 23 ? 27.660 7.997 63.709 1.00 21.38 20 CYS D C 1
ATOM 6496 O O . CYS D 1 23 ? 27.543 8.654 62.658 1.00 21.43 20 CYS D O 1
ATOM 6499 N N . VAL D 1 24 ? 26.792 7.062 64.076 1.00 21.85 21 VAL D N 1
ATOM 6500 C CA . VAL D 1 24 ? 25.611 6.751 63.284 1.00 22.86 21 VAL D CA 1
ATOM 6501 C C . VAL D 1 24 ? 24.363 6.846 64.178 1.00 25.34 21 VAL D C 1
ATOM 6502 O O . VAL D 1 24 ? 24.319 6.257 65.254 1.00 22.96 21 VAL D O 1
ATOM 6506 N N . PRO D 1 25 ? 23.358 7.617 63.743 1.00 23.75 22 PRO D N 1
ATOM 6507 C CA . PRO D 1 25 ? 22.141 7.759 64.513 1.00 23.42 22 PRO D CA 1
ATOM 6508 C C . PRO D 1 25 ? 21.097 6.662 64.346 1.00 25.07 22 PRO D C 1
ATOM 6509 O O . PRO D 1 25 ? 20.959 6.072 63.273 1.00 24.35 22 PRO D O 1
ATOM 6513 N N . ILE D 1 26 ? 20.381 6.406 65.443 1.00 24.61 23 ILE D N 1
ATOM 6514 C CA . ILE D 1 26 ? 19.212 5.529 65.468 1.00 25.08 23 ILE D CA 1
ATOM 6515 C C . ILE D 1 26 ? 18.046 6.510 65.573 1.00 25.65 23 ILE D C 1
ATOM 6516 O O . ILE D 1 26 ? 18.028 7.362 66.480 1.00 24.35 23 ILE D O 1
ATOM 6521 N N . ILE D 1 27 ? 17.088 6.408 64.658 1.00 27.11 24 ILE D N 1
ATOM 6522 C CA . ILE D 1 27 ? 15.977 7.375 64.590 1.00 27.40 24 ILE D CA 1
ATOM 6523 C C . ILE D 1 27 ? 14.587 6.736 64.653 1.00 27.93 24 ILE D C 1
ATOM 6524 O O . ILE D 1 27 ? 13.595 7.364 64.285 1.00 27.71 24 ILE D O 1
ATOM 6529 N N . GLY D 1 28 ? 14.518 5.503 65.149 1.00 27.78 25 GLY D N 1
ATOM 6530 C CA . GLY D 1 28 ? 13.255 4.762 65.225 1.00 28.98 25 GLY D CA 1
ATOM 6531 C C . GLY D 1 28 ? 12.183 5.418 66.081 1.00 28.97 25 GLY D C 1
ATOM 6532 O O . GLY D 1 28 ? 12.487 6.069 67.081 1.00 25.35 25 GLY D O 1
ATOM 6533 N N . LYS D 1 29 ? 10.919 5.216 65.694 1.00 29.39 26 LYS D N 1
ATOM 6534 C CA . LYS D 1 29 ? 9.775 5.820 66.387 1.00 31.68 26 LYS D CA 1
ATOM 6535 C C . LYS D 1 29 ? 9.269 4.996 67.564 1.00 32.41 26 LYS D C 1
ATOM 6536 O O . LYS D 1 29 ? 8.508 5.507 68.386 1.00 33.03 26 LYS D O 1
ATOM 6542 N N . ASN D 1 30 ? 9.668 3.723 67.628 1.00 31.72 27 ASN D N 1
ATOM 6543 C CA . ASN D 1 30 ? 9.247 2.824 68.702 1.00 32.57 27 ASN D CA 1
ATOM 6544 C C . ASN D 1 30 ? 10.358 1.865 69.111 1.00 32.87 27 ASN D C 1
ATOM 6545 O O . ASN D 1 30 ? 11.385 1.746 68.425 1.00 31.43 27 ASN D O 1
ATOM 6550 N N . LYS D 1 31 ? 10.155 1.193 70.238 1.00 34.29 28 LYS D N 1
ATOM 6551 C CA . LYS D 1 31 ? 11.159 0.269 70.790 1.00 36.10 28 LYS D CA 1
ATOM 6552 C C . LYS D 1 31 ? 11.580 -0.825 69.811 1.00 36.07 28 LYS D C 1
ATOM 6553 O O . LYS D 1 31 ? 12.768 -1.117 69.689 1.00 36.51 28 LYS D O 1
ATOM 6559 N N . LYS D 1 32 ? 10.621 -1.415 69.106 1.00 36.29 29 LYS D N 1
ATOM 6560 C CA . LYS D 1 32 ? 10.935 -2.490 68.157 1.00 37.71 29 LYS D CA 1
ATOM 6561 C C . LYS D 1 32 ? 11.880 -1.990 67.043 1.00 36.51 29 LYS D C 1
ATOM 6562 O O . LYS D 1 32 ? 12.886 -2.637 66.727 1.00 35.91 29 LYS D O 1
ATOM 6568 N N . ASP D 1 33 ? 11.548 -0.844 66.459 1.00 34.98 30 ASP D N 1
ATOM 6569 C CA . ASP D 1 33 ? 12.343 -0.276 65.367 1.00 34.85 30 ASP D CA 1
ATOM 6570 C C . ASP D 1 33 ? 13.723 0.193 65.846 1.00 32.75 30 ASP D C 1
ATOM 6571 O O . ASP D 1 33 ? 14.712 0.044 65.133 1.00 34.56 30 ASP D O 1
ATOM 6576 N N . ILE D 1 34 ? 13.786 0.749 67.053 1.00 31.17 31 ILE D N 1
ATOM 6577 C CA . ILE D 1 34 ? 15.058 1.211 67.620 1.00 30.23 31 ILE D CA 1
ATOM 6578 C C . ILE D 1 34 ? 16.014 0.027 67.799 1.00 32.78 31 ILE D C 1
ATOM 6579 O O . ILE D 1 34 ? 17.190 0.090 67.399 1.00 30.65 31 ILE D O 1
ATOM 6584 N N . ILE D 1 35 ? 15.507 -1.060 68.365 1.00 34.18 32 ILE D N 1
ATOM 6585 C CA . ILE D 1 35 ? 16.336 -2.242 68.592 1.00 37.51 32 ILE D CA 1
ATOM 6586 C C . ILE D 1 35 ? 16.707 -2.909 67.269 1.00 39.62 32 ILE D C 1
ATOM 6587 O O . ILE D 1 35 ? 17.801 -3.456 67.131 1.00 41.50 32 ILE D O 1
ATOM 6592 N N . LYS D 1 36 ? 15.799 -2.853 66.297 1.00 41.22 33 LYS D N 1
ATOM 6593 C CA . LYS D 1 36 ? 16.063 -3.401 64.968 1.00 42.33 33 LYS D CA 1
ATOM 6594 C C . LYS D 1 36 ? 17.259 -2.637 64.365 1.00 40.35 33 LYS D C 1
ATOM 6595 O O . LYS D 1 36 ? 18.191 -3.248 63.826 1.00 38.55 33 LYS D O 1
ATOM 6601 N N . GLU D 1 37 ? 17.233 -1.307 64.469 1.00 37.11 34 GLU D N 1
ATOM 6602 C CA . GLU D 1 37 ? 18.346 -0.480 63.976 1.00 36.94 34 GLU D CA 1
ATOM 6603 C C . GLU D 1 37 ? 19.636 -0.792 64.737 1.00 36.92 34 GLU D C 1
ATOM 6604 O O . GLU D 1 37 ? 20.710 -0.842 64.142 1.00 38.25 34 GLU D O 1
ATOM 6610 N N . ALA D 1 38 ? 19.522 -0.980 66.053 1.00 37.24 35 ALA D N 1
ATOM 6611 C CA . ALA D 1 38 ? 20.676 -1.286 66.897 1.00 38.29 35 ALA D CA 1
ATOM 6612 C C . ALA D 1 38 ? 21.366 -2.565 66.437 1.00 41.76 35 ALA D C 1
ATOM 6613 O O . ALA D 1 38 ? 22.582 -2.588 66.273 1.00 41.13 35 ALA D O 1
ATOM 6615 N N . LYS D 1 39 ? 20.587 -3.621 66.221 1.00 44.50 36 LYS D N 1
ATOM 6616 C CA . LYS D 1 39 ? 21.142 -4.902 65.735 1.00 47.59 36 LYS D CA 1
ATOM 6617 C C . LYS D 1 39 ? 21.946 -4.740 64.432 1.00 48.29 36 LYS D C 1
ATOM 6618 O O . LYS D 1 39 ? 22.943 -5.424 64.236 1.00 50.86 36 LYS D O 1
ATOM 6624 N N . GLU D 1 40 ? 21.516 -3.837 63.553 1.00 48.28 37 GLU D N 1
ATOM 6625 C CA . GLU D 1 40 ? 22.234 -3.583 62.292 1.00 49.04 37 GLU D CA 1
ATOM 6626 C C . GLU D 1 40 ? 23.548 -2.802 62.481 1.00 47.21 37 GLU D C 1
ATOM 6627 O O . GLU D 1 40 ? 24.387 -2.760 61.572 1.00 48.79 37 GLU D O 1
ATOM 6633 N N . LEU D 1 41 ? 23.729 -2.186 63.645 1.00 43.27 38 LEU D N 1
ATOM 6634 C CA . LEU D 1 41 ? 24.919 -1.380 63.907 1.00 40.72 38 LEU D CA 1
ATOM 6635 C C . LEU D 1 41 ? 25.900 -1.999 64.910 1.00 40.93 38 LEU D C 1
ATOM 6636 O O . LEU D 1 41 ? 27.040 -1.546 65.014 1.00 42.26 38 LEU D O 1
ATOM 6641 N N . LYS D 1 42 ? 25.473 -3.027 65.636 1.00 42.22 39 LYS D N 1
ATOM 6642 C CA . LYS D 1 42 ? 26.301 -3.601 66.714 1.00 42.43 39 LYS D CA 1
ATOM 6643 C C . LYS D 1 42 ? 27.625 -4.263 66.295 1.00 43.51 39 LYS D C 1
ATOM 6644 O O . LYS D 1 42 ? 28.534 -4.382 67.125 1.00 43.85 39 LYS D O 1
ATOM 6650 N N . ASP D 1 43 ? 27.743 -4.692 65.038 1.00 44.08 40 ASP D N 1
ATOM 6651 C CA . ASP D 1 43 ? 28.967 -5.352 64.586 1.00 44.32 40 ASP D CA 1
ATOM 6652 C C . ASP D 1 43 ? 29.517 -4.757 63.281 1.00 44.40 40 ASP D C 1
ATOM 6653 O O . ASP D 1 43 ? 30.242 -5.418 62.546 1.00 46.60 40 ASP D O 1
ATOM 6658 N N . ALA D 1 44 ? 29.182 -3.499 63.021 1.00 42.00 41 ALA D N 1
ATOM 6659 C CA . ALA D 1 44 ? 29.658 -2.782 61.839 1.00 42.30 41 ALA D CA 1
ATOM 6660 C C . ALA D 1 44 ? 30.884 -1.961 62.248 1.00 41.15 41 ALA D C 1
ATOM 6661 O O . ALA D 1 44 ? 31.152 -1.799 63.432 1.00 41.36 41 ALA D O 1
ATOM 6663 N N A CYS D 1 45 ? 31.619 -1.449 61.270 0.50 40.76 42 CYS D N 1
ATOM 6664 N N B CYS D 1 45 ? 31.636 -1.458 61.279 0.50 41.91 42 CYS D N 1
ATOM 6665 C CA A CYS D 1 45 ? 32.772 -0.621 61.572 0.50 40.45 42 CYS D CA 1
ATOM 6666 C CA B CYS D 1 45 ? 32.836 -0.685 61.590 0.50 42.61 42 CYS D CA 1
ATOM 6667 C C A CYS D 1 45 ? 32.300 0.786 61.765 0.50 39.11 42 CYS D C 1
ATOM 6668 C C B CYS D 1 45 ? 32.459 0.787 61.791 0.50 40.37 42 CYS D C 1
ATOM 6669 O O A CYS D 1 45 ? 32.134 1.541 60.808 0.50 41.52 42 CYS D O 1
ATOM 6670 O O B CYS D 1 45 ? 32.561 1.596 60.870 0.50 43.52 42 CYS D O 1
ATOM 6675 N N . LEU D 1 46 ? 32.014 1.111 63.008 1.00 37.75 43 LEU D N 1
ATOM 6676 C CA . LEU D 1 46 ? 31.624 2.457 63.385 1.00 33.97 43 LEU D CA 1
ATOM 6677 C C . LEU D 1 46 ? 32.176 2.634 64.783 1.00 32.09 43 LEU D C 1
ATOM 6678 O O . LEU D 1 46 ? 32.591 1.654 65.423 1.00 33.00 43 LEU D O 1
ATOM 6683 N N . ASP D 1 47 ? 32.188 3.858 65.272 1.00 27.18 44 ASP D N 1
ATOM 6684 C CA . ASP D 1 47 ? 32.767 4.118 66.569 1.00 26.66 44 ASP D CA 1
ATOM 6685 C C . ASP D 1 47 ? 31.749 4.463 67.645 1.00 25.15 44 ASP D C 1
ATOM 6686 O O . ASP D 1 47 ? 31.885 4.035 68.777 1.00 27.30 44 ASP D O 1
ATOM 6691 N N . ILE D 1 48 ? 30.723 5.213 67.277 1.00 22.61 45 ILE D N 1
ATOM 6692 C CA . ILE D 1 48 ? 29.751 5.716 68.231 1.00 21.36 45 ILE D CA 1
ATOM 6693 C C . ILE D 1 48 ? 28.348 5.598 67.670 1.00 21.23 45 ILE D C 1
ATOM 6694 O O . ILE D 1 48 ? 28.126 5.780 66.471 1.00 20.71 45 ILE D O 1
ATOM 6699 N N . ILE D 1 49 ? 27.398 5.283 68.533 1.00 20.78 46 ILE D N 1
ATOM 6700 C CA . ILE D 1 49 ? 26.003 5.230 68.140 1.00 20.83 46 ILE D CA 1
ATOM 6701 C C . ILE D 1 49 ? 25.274 6.374 68.841 1.00 20.95 46 ILE D C 1
ATOM 6702 O O . ILE D 1 49 ? 25.504 6.622 70.030 1.00 21.29 46 ILE D O 1
ATOM 6707 N N . GLU D 1 50 ? 24.443 7.096 68.085 1.00 20.50 47 GLU D N 1
ATOM 6708 C CA . GLU D 1 50 ? 23.650 8.196 68.616 1.00 18.97 47 GLU D CA 1
ATOM 6709 C C . GLU D 1 50 ? 22.187 7.811 68.630 1.00 20.42 47 GLU D C 1
ATOM 6710 O O . GLU D 1 50 ? 21.642 7.401 67.610 1.00 22.72 47 GLU D O 1
ATOM 6716 N N . TRP D 1 51 ? 21.538 7.933 69.770 1.00 20.29 48 TRP D N 1
ATOM 6717 C CA . TRP D 1 51 ? 20.105 7.709 69.808 1.00 20.11 48 TRP D CA 1
ATOM 6718 C C . TRP D 1 51 ? 19.420 9.062 69.753 1.00 20.51 48 TRP D C 1
ATOM 6719 O O . TRP D 1 51 ? 19.546 9.868 70.692 1.00 19.04 48 TRP D O 1
ATOM 6730 N N . ARG D 1 52 ? 18.764 9.338 68.611 1.00 20.07 49 ARG D N 1
ATOM 6731 C CA . ARG D 1 52 ? 17.984 10.555 68.424 1.00 19.88 49 ARG D CA 1
ATOM 6732 C C . ARG D 1 52 ? 16.633 10.262 69.024 1.00 21.07 49 ARG D C 1
ATOM 6733 O O . ARG D 1 52 ? 15.700 9.840 68.334 1.00 22.21 49 ARG D O 1
ATOM 6741 N N . VAL D 1 53 ? 16.547 10.504 70.325 1.00 22.01 50 VAL D N 1
ATOM 6742 C CA . VAL D 1 53 ? 15.366 10.162 71.120 1.00 21.66 50 VAL D CA 1
ATOM 6743 C C . VAL D 1 53 ? 14.162 11.053 70.804 1.00 22.42 50 VAL D C 1
ATOM 6744 O O . VAL D 1 53 ? 13.038 10.686 71.107 1.00 20.61 50 VAL D O 1
ATOM 6748 N N . ASP D 1 54 ? 14.385 12.218 70.184 1.00 21.99 51 ASP D N 1
ATOM 6749 C CA . ASP D 1 54 ? 13.239 13.088 69.791 1.00 22.26 51 ASP D CA 1
ATOM 6750 C C . ASP D 1 54 ? 12.312 12.405 68.755 1.00 22.83 51 ASP D C 1
ATOM 6751 O O . ASP D 1 54 ? 11.169 12.804 68.605 1.00 22.79 51 ASP D O 1
ATOM 6756 N N . PHE D 1 55 ? 12.811 11.373 68.067 1.00 22.30 52 PHE D N 1
ATOM 6757 C CA . PHE D 1 55 ? 11.984 10.556 67.139 1.00 23.93 52 PHE D CA 1
ATOM 6758 C C . PHE D 1 55 ? 11.100 9.523 67.885 1.00 24.78 52 PHE D C 1
ATOM 6759 O O . PHE D 1 55 ? 10.113 9.040 67.352 1.00 24.42 52 PHE D O 1
ATOM 6767 N N . PHE D 1 56 ? 11.485 9.164 69.100 1.00 23.66 53 PHE D N 1
ATOM 6768 C CA . PHE D 1 56 ? 10.754 8.149 69.900 1.00 24.43 53 PHE D CA 1
ATOM 6769 C C . PHE D 1 56 ? 9.393 8.730 70.310 1.00 25.16 53 PHE D C 1
ATOM 6770 O O . PHE D 1 56 ? 9.327 9.747 70.995 1.00 24.05 53 PHE D O 1
ATOM 6778 N N A GLU D 1 57 ? 8.316 8.088 69.887 0.60 27.51 54 GLU D N 1
ATOM 6779 N N B GLU D 1 57 ? 8.313 8.063 69.904 0.40 27.44 54 GLU D N 1
ATOM 6780 C CA A GLU D 1 57 ? 6.961 8.622 70.152 0.60 29.62 54 GLU D CA 1
ATOM 6781 C CA B GLU D 1 57 ? 6.955 8.596 70.141 0.40 29.53 54 GLU D CA 1
ATOM 6782 C C A GLU D 1 57 ? 6.626 8.772 71.636 0.60 28.44 54 GLU D C 1
ATOM 6783 C C B GLU D 1 57 ? 6.608 8.753 71.625 0.40 28.75 54 GLU D C 1
ATOM 6784 O O A GLU D 1 57 ? 5.900 9.688 72.019 0.60 28.48 54 GLU D O 1
ATOM 6785 O O B GLU D 1 57 ? 5.849 9.648 71.996 0.40 29.09 54 GLU D O 1
ATOM 6796 N N . ASN D 1 58 ? 7.175 7.895 72.466 1.00 28.86 55 ASN D N 1
ATOM 6797 C CA . ASN D 1 58 ? 6.922 7.946 73.914 1.00 29.32 55 ASN D CA 1
ATOM 6798 C C . ASN D 1 58 ? 7.975 8.727 74.689 1.00 27.44 55 ASN D C 1
ATOM 6799 O O . ASN D 1 58 ? 8.117 8.533 75.893 1.00 24.36 55 ASN D O 1
ATOM 6804 N N . VAL D 1 59 ? 8.700 9.639 74.013 1.00 26.00 56 VAL D N 1
ATOM 6805 C CA . VAL D 1 59 ? 9.801 10.361 74.654 1.00 24.47 56 VAL D CA 1
ATOM 6806 C C . VAL D 1 59 ? 9.384 11.128 75.919 1.00 25.41 56 VAL D C 1
ATOM 6807 O O . VAL D 1 59 ? 10.200 11.316 76.820 1.00 26.59 56 VAL D O 1
ATOM 6811 N N . GLU D 1 60 ? 8.131 11.561 75.986 1.00 26.81 57 GLU D N 1
ATOM 6812 C CA . GLU D 1 60 ? 7.639 12.318 77.155 1.00 27.94 57 GLU D CA 1
ATOM 6813 C C . GLU D 1 60 ? 7.456 11.458 78.418 1.00 28.86 57 GLU D C 1
ATOM 6814 O O . GLU D 1 60 ? 7.217 11.991 79.492 1.00 29.17 57 GLU D O 1
ATOM 6820 N N . ASN D 1 61 ? 7.571 10.134 78.283 1.00 29.01 58 ASN D N 1
ATOM 6821 C CA . ASN D 1 61 ? 7.487 9.241 79.420 1.00 28.97 58 ASN D CA 1
ATOM 6822 C C . ASN D 1 61 ? 8.870 8.685 79.756 1.00 28.14 58 ASN D C 1
ATOM 6823 O O . ASN D 1 61 ? 9.359 7.756 79.095 1.00 24.05 58 ASN D O 1
ATOM 6828 N N . ILE D 1 62 ? 9.488 9.251 80.797 1.00 27.61 59 ILE D N 1
ATOM 6829 C CA . ILE D 1 62 ? 10.841 8.882 81.180 1.00 27.31 59 ILE D CA 1
ATOM 6830 C C . ILE D 1 62 ? 10.988 7.382 81.402 1.00 25.86 59 ILE D C 1
ATOM 6831 O O . ILE D 1 62 ? 12.002 6.808 81.050 1.00 22.87 59 ILE D O 1
ATOM 6836 N N . LYS D 1 63 ? 9.966 6.747 81.963 1.00 26.00 60 LYS D N 1
ATOM 6837 C CA . LYS D 1 63 ? 10.014 5.308 82.200 1.00 27.35 60 LYS D CA 1
ATOM 6838 C C . LYS D 1 63 ? 10.149 4.506 80.893 1.00 26.44 60 LYS D C 1
ATOM 6839 O O . LYS D 1 63 ? 10.900 3.539 80.842 1.00 25.78 60 LYS D O 1
ATOM 6845 N N . GLU D 1 64 ? 9.421 4.896 79.851 1.00 26.32 61 GLU D N 1
ATOM 6846 C CA . GLU D 1 64 ? 9.508 4.178 78.558 1.00 26.34 61 GLU D CA 1
ATOM 6847 C C . GLU D 1 64 ? 10.840 4.475 77.857 1.00 24.61 61 GLU D C 1
ATOM 6848 O O . GLU D 1 64 ? 11.416 3.599 77.204 1.00 24.31 61 GLU D O 1
ATOM 6854 N N . VAL D 1 65 ? 11.350 5.696 78.026 1.00 23.21 62 VAL D N 1
ATOM 6855 C CA . VAL D 1 65 ? 12.644 6.047 77.471 1.00 21.86 62 VAL D CA 1
ATOM 6856 C C . VAL D 1 65 ? 13.711 5.157 78.126 1.00 23.29 62 VAL D C 1
ATOM 6857 O O . VAL D 1 65 ? 14.571 4.602 77.436 1.00 23.74 62 VAL D O 1
ATOM 6861 N N . LYS D 1 66 ? 13.656 5.033 79.448 1.00 23.24 63 LYS D N 1
ATOM 6862 C CA . LYS D 1 66 ? 14.596 4.156 80.170 1.00 23.77 63 LYS D CA 1
ATOM 6863 C C . LYS D 1 66 ? 14.514 2.695 79.715 1.00 23.81 63 LYS D C 1
ATOM 6864 O O . LYS D 1 66 ? 15.539 2.056 79.533 1.00 24.62 63 LYS D O 1
ATOM 6870 N N A GLU D 1 67 ? 13.298 2.187 79.531 0.50 25.35 64 GLU D N 1
ATOM 6871 N N B GLU D 1 67 ? 13.297 2.178 79.530 0.50 25.27 64 GLU D N 1
ATOM 6872 C CA A GLU D 1 67 ? 13.089 0.800 79.089 0.50 26.49 64 GLU D CA 1
ATOM 6873 C CA B GLU D 1 67 ? 13.114 0.781 79.093 0.50 26.30 64 GLU D CA 1
ATOM 6874 C C A GLU D 1 67 ? 13.826 0.507 77.778 0.50 26.39 64 GLU D C 1
ATOM 6875 C C B GLU D 1 67 ? 13.851 0.510 77.780 0.50 26.32 64 GLU D C 1
ATOM 6876 O O A GLU D 1 67 ? 14.439 -0.547 77.623 0.50 25.40 64 GLU D O 1
ATOM 6877 O O B GLU D 1 67 ? 14.498 -0.525 77.627 0.50 25.41 64 GLU D O 1
ATOM 6888 N N . VAL D 1 68 ? 13.744 1.437 76.833 1.00 25.02 65 VAL D N 1
ATOM 6889 C CA . VAL D 1 68 ? 14.439 1.294 75.546 1.00 26.08 65 VAL D CA 1
ATOM 6890 C C . VAL D 1 68 ? 15.941 1.359 75.771 1.00 25.87 65 VAL D C 1
ATOM 6891 O O . VAL D 1 68 ? 16.697 0.541 75.252 1.00 26.92 65 VAL D O 1
ATOM 6895 N N . LEU D 1 69 ? 16.371 2.330 76.565 1.00 25.33 66 LEU D N 1
ATOM 6896 C CA . LEU D 1 69 ? 17.798 2.518 76.842 1.00 26.11 66 LEU D CA 1
ATOM 6897 C C . LEU D 1 69 ? 18.457 1.245 77.377 1.00 28.77 66 LEU D C 1
ATOM 6898 O O . LEU D 1 69 ? 19.534 0.843 76.901 1.00 27.13 66 LEU D O 1
ATOM 6903 N N . TYR D 1 70 ? 17.825 0.613 78.364 1.00 30.18 67 TYR D N 1
ATOM 6904 C CA . TYR D 1 70 ? 18.394 -0.608 78.941 1.00 33.94 67 TYR D CA 1
ATOM 6905 C C . TYR D 1 70 ? 18.462 -1.751 77.921 1.00 33.47 67 TYR D C 1
ATOM 6906 O O . TYR D 1 70 ? 19.472 -2.448 77.853 1.00 33.10 67 TYR D O 1
ATOM 6915 N N . GLU D 1 71 ? 17.424 -1.920 77.104 1.00 32.32 68 GLU D N 1
ATOM 6916 C CA . GLU D 1 71 ? 17.462 -2.943 76.072 1.00 34.67 68 GLU D CA 1
ATOM 6917 C C . GLU D 1 71 ? 18.523 -2.605 74.996 1.00 33.99 68 GLU D C 1
ATOM 6918 O O . GLU D 1 71 ? 19.311 -3.454 74.597 1.00 33.77 68 GLU D O 1
ATOM 6924 N N . LEU D 1 72 ? 18.528 -1.356 74.546 1.00 33.19 69 LEU D N 1
ATOM 6925 C CA . LEU D 1 72 ? 19.494 -0.889 73.569 1.00 33.24 69 LEU D CA 1
ATOM 6926 C C . LEU D 1 72 ? 20.919 -1.157 74.075 1.00 35.11 69 LEU D C 1
ATOM 6927 O O . LEU D 1 72 ? 21.759 -1.710 73.345 1.00 32.64 69 LEU D O 1
ATOM 6932 N N . ARG D 1 73 ? 21.169 -0.811 75.341 1.00 34.83 70 ARG D N 1
ATOM 6933 C CA . ARG D 1 73 ? 22.494 -0.993 75.952 1.00 36.56 70 ARG D CA 1
ATOM 6934 C C . ARG D 1 73 ? 22.919 -2.461 75.904 1.00 37.96 70 ARG D C 1
ATOM 6935 O O . ARG D 1 73 ? 24.099 -2.769 75.650 1.00 39.36 70 ARG D O 1
ATOM 6943 N N A SER D 1 74 ? 21.966 -3.365 76.158 0.50 38.07 71 SER D N 1
ATOM 6944 N N B SER D 1 74 ? 21.965 -3.356 76.166 0.50 38.41 71 SER D N 1
ATOM 6945 C CA A SER D 1 74 ? 22.248 -4.811 76.176 0.50 39.52 71 SER D CA 1
ATOM 6946 C CA B SER D 1 74 ? 22.222 -4.801 76.180 0.50 40.20 71 SER D CA 1
ATOM 6947 C C A SER D 1 74 ? 22.667 -5.341 74.805 0.50 39.99 71 SER D C 1
ATOM 6948 C C B SER D 1 74 ? 22.661 -5.335 74.812 0.50 40.33 71 SER D C 1
ATOM 6949 O O A SER D 1 74 ? 23.401 -6.328 74.718 0.50 40.60 71 SER D O 1
ATOM 6950 O O B SER D 1 74 ? 23.404 -6.317 74.736 0.50 40.93 71 SER D O 1
ATOM 6955 N N . TYR D 1 75 ? 22.185 -4.697 73.743 1.00 38.03 72 TYR D N 1
ATOM 6956 C CA . TYR D 1 75 ? 22.518 -5.110 72.372 1.00 39.07 72 TYR D CA 1
ATOM 6957 C C . TYR D 1 75 ? 23.810 -4.516 71.833 1.00 37.80 72 TYR D C 1
ATOM 6958 O O . TYR D 1 75 ? 24.507 -5.172 71.085 1.00 36.20 72 TYR D O 1
ATOM 6967 N N . ILE D 1 76 ? 24.124 -3.267 72.183 1.00 35.75 73 ILE D N 1
ATOM 6968 C CA . ILE D 1 76 ? 25.338 -2.634 71.637 1.00 36.98 73 ILE D CA 1
ATOM 6969 C C . ILE D 1 76 ? 26.559 -2.819 72.530 1.00 40.01 73 ILE D C 1
ATOM 6970 O O . ILE D 1 76 ? 27.681 -2.445 72.154 1.00 38.87 73 ILE D O 1
ATOM 6975 N N . HIS D 1 77 ? 26.315 -3.383 73.713 1.00 41.14 74 HIS D N 1
ATOM 6976 C CA . HIS D 1 77 ? 27.350 -3.716 74.690 1.00 43.13 74 HIS D CA 1
ATOM 6977 C C . HIS D 1 77 ? 28.290 -2.560 75.081 1.00 39.70 74 HIS D C 1
ATOM 6978 O O . HIS D 1 77 ? 27.881 -1.678 75.819 1.00 39.75 74 HIS D O 1
ATOM 6985 N N A ASP D 1 78 ? 29.529 -2.567 74.595 0.60 38.86 75 ASP D N 1
ATOM 6986 N N B ASP D 1 78 ? 29.521 -2.576 74.571 0.40 38.74 75 ASP D N 1
ATOM 6987 C CA A ASP D 1 78 ? 30.497 -1.529 74.969 0.60 38.84 75 ASP D CA 1
ATOM 6988 C CA B ASP D 1 78 ? 30.525 -1.578 74.927 0.40 37.97 75 ASP D CA 1
ATOM 6989 C C A ASP D 1 78 ? 30.632 -0.394 73.953 0.60 35.79 75 ASP D C 1
ATOM 6990 C C B ASP D 1 78 ? 30.660 -0.428 73.929 0.40 35.44 75 ASP D C 1
ATOM 6991 O O A ASP D 1 78 ? 31.481 0.463 74.123 0.60 36.69 75 ASP D O 1
ATOM 6992 O O B ASP D 1 78 ? 31.550 0.394 74.075 0.40 36.11 75 ASP D O 1
ATOM 7001 N N . ILE D 1 79 ? 29.805 -0.378 72.911 1.00 33.32 76 ILE D N 1
ATOM 7002 C CA . ILE D 1 79 ? 29.872 0.722 71.916 1.00 30.87 76 ILE D CA 1
ATOM 7003 C C . ILE D 1 79 ? 29.439 2.033 72.596 1.00 27.16 76 ILE D C 1
ATOM 7004 O O . ILE D 1 79 ? 28.398 2.072 73.248 1.00 24.83 76 ILE D O 1
ATOM 7009 N N . PRO D 1 80 ? 30.257 3.091 72.487 1.00 26.15 77 PRO D N 1
ATOM 7010 C CA . PRO D 1 80 ? 29.842 4.360 73.087 1.00 24.60 77 PRO D CA 1
ATOM 7011 C C . PRO D 1 80 ? 28.483 4.795 72.550 1.00 22.21 77 PRO D C 1
ATOM 7012 O O . PRO D 1 80 ? 28.237 4.699 71.342 1.00 22.63 77 PRO D O 1
ATOM 7016 N N . LEU D 1 81 ? 27.613 5.247 73.453 1.00 21.95 78 LEU D N 1
ATOM 7017 C CA . LEU D 1 81 ? 26.282 5.706 73.120 1.00 20.96 78 LEU D CA 1
ATOM 7018 C C . LEU D 1 81 ? 26.114 7.181 73.460 1.00 20.27 78 LEU D C 1
ATOM 7019 O O . LEU D 1 81 ? 26.331 7.612 74.616 1.00 20.95 78 LEU D O 1
ATOM 7024 N N . LEU D 1 82 ? 25.732 7.945 72.443 1.00 20.97 79 LEU D N 1
ATOM 7025 C CA . LEU D 1 82 ? 25.436 9.364 72.556 1.00 19.89 79 LEU D CA 1
ATOM 7026 C C . LEU D 1 82 ? 23.919 9.519 72.606 1.00 19.59 79 LEU D C 1
ATOM 7027 O O . LEU D 1 82 ? 23.209 8.983 71.751 1.00 21.55 79 LEU D O 1
ATOM 7032 N N . PHE D 1 83 ? 23.433 10.248 73.601 1.00 18.67 80 PHE D N 1
ATOM 7033 C CA . PHE D 1 83 ? 22.005 10.500 73.781 1.00 17.71 80 PHE D CA 1
ATOM 7034 C C . PHE D 1 83 ? 21.711 11.926 73.356 1.00 16.23 80 PHE D C 1
ATOM 7035 O O . PHE D 1 83 ? 22.301 12.861 73.888 1.00 17.32 80 PHE D O 1
ATOM 7043 N N . THR D 1 84 ? 20.815 12.088 72.390 1.00 16.39 81 THR D N 1
ATOM 7044 C CA . THR D 1 84 ? 20.480 13.395 71.848 1.00 16.74 81 THR D CA 1
ATOM 7045 C C . THR D 1 84 ? 18.971 13.634 71.670 1.00 16.87 81 THR D C 1
ATOM 7046 O O . THR D 1 84 ? 18.331 12.955 70.869 1.00 19.11 81 THR D O 1
ATOM 7050 N N . PHE D 1 85 ? 18.407 14.586 72.421 1.00 17.90 82 PHE D N 1
ATOM 7051 C CA . PHE D 1 85 ? 17.065 15.067 72.125 1.00 19.35 82 PHE D CA 1
ATOM 7052 C C . PHE D 1 85 ? 17.272 16.357 71.320 1.00 19.94 82 PHE D C 1
ATOM 7053 O O . PHE D 1 85 ? 17.681 17.391 71.864 1.00 20.19 82 PHE D O 1
ATOM 7061 N N . ARG D 1 86 ? 17.021 16.281 70.023 1.00 20.18 83 ARG D N 1
ATOM 7062 C CA . ARG D 1 86 ? 17.160 17.428 69.134 1.00 21.33 83 ARG D CA 1
ATOM 7063 C C . ARG D 1 86 ? 15.851 18.195 69.159 1.00 21.28 83 ARG D C 1
ATOM 7064 O O . ARG D 1 86 ? 14.801 17.660 68.788 1.00 22.00 83 ARG D O 1
ATOM 7072 N N . SER D 1 87 ? 15.903 19.449 69.594 1.00 21.71 84 SER D N 1
ATOM 7073 C CA . SER D 1 87 ? 14.689 20.242 69.710 1.00 25.35 84 SER D CA 1
ATOM 7074 C C . SER D 1 87 ? 14.210 20.709 68.336 1.00 27.28 84 SER D C 1
ATOM 7075 O O . SER D 1 87 ? 14.980 20.772 67.365 1.00 23.37 84 SER D O 1
ATOM 7078 N N . VAL D 1 88 ? 12.924 21.028 68.273 1.00 29.41 85 VAL D N 1
ATOM 7079 C CA . VAL D 1 88 ? 12.291 21.483 67.053 1.00 30.12 85 VAL D CA 1
ATOM 7080 C C . VAL D 1 88 ? 12.991 22.680 66.423 1.00 31.09 85 VAL D C 1
ATOM 7081 O O . VAL D 1 88 ? 13.176 22.717 65.211 1.00 31.51 85 VAL D O 1
ATOM 7085 N N . VAL D 1 89 ? 13.413 23.645 67.232 1.00 28.77 86 VAL D N 1
ATOM 7086 C CA . VAL D 1 89 ? 14.044 24.829 66.672 1.00 31.37 86 VAL D CA 1
ATOM 7087 C C . VAL D 1 89 ? 15.364 24.527 65.957 1.00 29.12 86 VAL D C 1
ATOM 7088 O O . VAL D 1 89 ? 15.809 25.316 65.152 1.00 29.39 86 VAL D O 1
ATOM 7092 N N . GLU D 1 90 ? 15.967 23.372 66.230 1.00 27.46 87 GLU D N 1
ATOM 7093 C CA . GLU D 1 90 ? 17.226 23.007 65.595 1.00 26.70 87 GLU D CA 1
ATOM 7094 C C . GLU D 1 90 ? 17.089 21.733 64.741 1.00 26.56 87 GLU D C 1
ATOM 7095 O O . GLU D 1 90 ? 18.036 20.984 64.583 1.00 24.57 87 GLU D O 1
ATOM 7101 N N . GLY D 1 91 ? 15.885 21.519 64.205 1.00 27.37 88 GLY D N 1
ATOM 7102 C CA . GLY D 1 91 ? 15.620 20.439 63.268 1.00 28.76 88 GLY D CA 1
ATOM 7103 C C . GLY D 1 91 ? 14.927 19.205 63.798 1.00 30.49 88 GLY D C 1
ATOM 7104 O O . GLY D 1 91 ? 14.718 18.245 63.047 1.00 30.98 88 GLY D O 1
ATOM 7105 N N . GLY D 1 92 ? 14.538 19.234 65.072 1.00 29.24 89 GLY D N 1
ATOM 7106 C CA . GLY D 1 92 ? 13.928 18.098 65.725 1.00 29.91 89 GLY D CA 1
ATOM 7107 C C . GLY D 1 92 ? 12.486 17.799 65.398 1.00 32.03 89 GLY D C 1
ATOM 7108 O O . GLY D 1 92 ? 11.809 18.563 64.743 1.00 32.68 89 GLY D O 1
ATOM 7109 N N . GLU D 1 93 ? 12.018 16.693 65.963 1.00 33.55 90 GLU D N 1
ATOM 7110 C CA . GLU D 1 93 ? 10.703 16.125 65.675 1.00 35.59 90 GLU D CA 1
ATOM 7111 C C . GLU D 1 93 ? 9.569 16.370 66.685 1.00 35.16 90 GLU D C 1
ATOM 7112 O O . GLU D 1 93 ? 8.415 16.157 66.356 1.00 37.31 90 GLU D O 1
ATOM 7118 N N . LYS D 1 94 ? 9.893 16.822 67.889 1.00 32.77 91 LYS D N 1
ATOM 7119 C CA . LYS D 1 94 ? 8.917 16.847 68.964 1.00 32.59 91 LYS D CA 1
ATOM 7120 C C . LYS D 1 94 ? 9.038 18.035 69.928 1.00 32.20 91 LYS D C 1
ATOM 7121 O O . LYS D 1 94 ? 10.118 18.300 70.478 1.00 29.15 91 LYS D O 1
ATOM 7127 N N A LEU D 1 95 ? 7.924 18.727 70.143 0.50 33.17 92 LEU D N 1
ATOM 7128 N N B LEU D 1 95 ? 7.927 18.747 70.127 0.50 32.88 92 LEU D N 1
ATOM 7129 C CA A LEU D 1 95 ? 7.889 19.848 71.066 0.50 33.74 92 LEU D CA 1
ATOM 7130 C CA B LEU D 1 95 ? 7.885 19.869 71.065 0.50 33.24 92 LEU D CA 1
ATOM 7131 C C A LEU D 1 95 ? 7.824 19.337 72.513 0.50 33.59 92 LEU D C 1
ATOM 7132 C C B LEU D 1 95 ? 7.823 19.343 72.510 0.50 33.33 92 LEU D C 1
ATOM 7133 O O A LEU D 1 95 ? 7.010 18.472 72.833 0.50 33.60 92 LEU D O 1
ATOM 7134 O O B LEU D 1 95 ? 7.012 18.473 72.823 0.50 33.33 92 LEU D O 1
ATOM 7143 N N . ILE D 1 96 ? 8.702 19.859 73.368 1.00 32.31 93 ILE D N 1
ATOM 7144 C CA . ILE D 1 96 ? 8.697 19.517 74.803 1.00 31.69 93 ILE D CA 1
ATOM 7145 C C . ILE D 1 96 ? 9.082 20.772 75.578 1.00 32.65 93 ILE D C 1
ATOM 7146 O O . ILE D 1 96 ? 9.683 21.717 75.018 1.00 33.91 93 ILE D O 1
ATOM 7151 N N . SER D 1 97 ? 8.763 20.787 76.864 1.00 31.71 94 SER D N 1
ATOM 7152 C CA . SER D 1 97 ? 9.071 21.934 77.683 1.00 31.68 94 SER D CA 1
ATOM 7153 C C . SER D 1 97 ? 10.553 22.004 78.021 1.00 30.77 94 SER D C 1
ATOM 7154 O O . SER D 1 97 ? 11.303 21.016 77.915 1.00 28.43 94 SER D O 1
ATOM 7157 N N A ARG D 1 98 ? 10.958 23.196 78.427 0.50 30.99 95 ARG D N 1
ATOM 7158 N N B ARG D 1 98 ? 10.972 23.196 78.424 0.50 31.11 95 ARG D N 1
ATOM 7159 C CA A ARG D 1 98 ? 12.308 23.490 78.865 0.50 30.74 95 ARG D CA 1
ATOM 7160 C CA B ARG D 1 98 ? 12.341 23.466 78.838 0.50 30.91 95 ARG D CA 1
ATOM 7161 C C A ARG D 1 98 ? 12.639 22.630 80.081 0.50 29.27 95 ARG D C 1
ATOM 7162 C C B ARG D 1 98 ? 12.650 22.622 80.082 0.50 29.36 95 ARG D C 1
ATOM 7163 O O A ARG D 1 98 ? 13.725 22.045 80.184 0.50 26.78 95 ARG D O 1
ATOM 7164 O O B ARG D 1 98 ? 13.736 22.041 80.206 0.50 26.79 95 ARG D O 1
ATOM 7179 N N . ASP D 1 99 ? 11.681 22.551 80.995 1.00 27.77 96 ASP D N 1
ATOM 7180 C CA . ASP D 1 99 ? 11.843 21.775 82.199 1.00 29.29 96 ASP D CA 1
ATOM 7181 C C . ASP D 1 99 ? 12.021 20.312 81.890 1.00 25.53 96 ASP D C 1
ATOM 7182 O O . ASP D 1 99 ? 12.855 19.667 82.507 1.00 24.77 96 ASP D O 1
ATOM 7187 N N . TYR D 1 100 ? 11.249 19.782 80.932 1.00 23.93 97 TYR D N 1
ATOM 7188 C CA . TYR D 1 100 ? 11.360 18.357 80.624 1.00 22.88 97 TYR D CA 1
ATOM 7189 C C . TYR D 1 100 ? 12.656 18.064 79.883 1.00 22.24 97 TYR D C 1
ATOM 7190 O O . TYR D 1 100 ? 13.213 17.006 80.045 1.00 22.18 97 TYR D O 1
ATOM 7199 N N . TYR D 1 101 ? 13.121 19.001 79.064 1.00 22.78 98 TYR D N 1
ATOM 7200 C CA . TYR D 1 101 ? 14.393 18.814 78.360 1.00 22.36 98 TYR D CA 1
ATOM 7201 C C . TYR D 1 101 ? 15.513 18.621 79.391 1.00 21.33 98 TYR D C 1
ATOM 7202 O O . TYR D 1 101 ? 16.372 17.741 79.250 1.00 21.74 98 TYR D O 1
ATOM 7211 N N . THR D 1 102 ? 15.496 19.462 80.412 1.00 22.12 99 THR D N 1
ATOM 7212 C CA . THR D 1 102 ? 16.458 19.394 81.502 1.00 23.74 99 THR D CA 1
ATOM 7213 C C . THR D 1 102 ? 16.310 18.080 82.280 1.00 21.95 99 THR D C 1
ATOM 7214 O O . THR D 1 102 ? 17.275 17.363 82.486 1.00 20.88 99 THR D O 1
ATOM 7218 N N . THR D 1 103 ? 15.087 17.756 82.686 1.00 21.75 100 THR D N 1
ATOM 7219 C CA . THR D 1 103 ? 14.836 16.526 83.434 1.00 23.82 100 THR D CA 1
ATOM 7220 C C . THR D 1 103 ? 15.228 15.286 82.652 1.00 22.55 100 THR D C 1
ATOM 7221 O O . THR D 1 103 ? 15.875 14.371 83.199 1.00 22.53 100 THR D O 1
ATOM 7225 N N . LEU D 1 104 ? 14.832 15.242 81.383 1.00 21.88 101 LEU D N 1
ATOM 7226 C CA . LEU D 1 104 ? 15.141 14.099 80.531 1.00 20.36 101 LEU D CA 1
ATOM 7227 C C . LEU D 1 104 ? 16.648 13.849 80.486 1.00 20.91 101 LEU D C 1
ATOM 7228 O O . LEU D 1 104 ? 17.119 12.731 80.732 1.00 19.49 101 LEU D O 1
ATOM 7233 N N . ASN D 1 105 ? 17.416 14.884 80.171 1.00 20.73 102 ASN D N 1
ATOM 7234 C CA . ASN D 1 105 ? 18.872 14.709 80.084 1.00 21.58 102 ASN D CA 1
ATOM 7235 C C . ASN D 1 105 ? 19.545 14.330 81.408 1.00 21.93 102 ASN D C 1
ATOM 7236 O O . ASN D 1 105 ? 20.464 13.509 81.429 1.00 21.78 102 ASN D O 1
ATOM 7241 N N . LYS D 1 106 ? 19.085 14.911 82.510 1.00 21.38 103 LYS D N 1
ATOM 7242 C CA . LYS D 1 106 ? 19.638 14.568 83.817 1.00 23.66 103 LYS D CA 1
ATOM 7243 C C . LYS D 1 106 ? 19.304 13.134 84.203 1.00 24.41 103 LYS D C 1
ATOM 7244 O O . LYS D 1 106 ? 20.172 12.381 84.611 1.00 24.90 103 LYS D O 1
ATOM 7250 N N . GLU D 1 107 ? 18.040 12.765 84.068 1.00 24.77 104 GLU D N 1
ATOM 7251 C CA . GLU D 1 107 ? 17.611 11.426 84.417 1.00 27.39 104 GLU D CA 1
ATOM 7252 C C . GLU D 1 107 ? 18.341 10.381 83.608 1.00 26.66 104 GLU D C 1
ATOM 7253 O O . GLU D 1 107 ? 18.740 9.349 84.140 1.00 26.34 104 GLU D O 1
ATOM 7259 N N . ILE D 1 108 ? 18.513 10.641 82.317 1.00 25.26 105 ILE D N 1
ATOM 7260 C CA . ILE D 1 108 ? 19.208 9.694 81.466 1.00 24.70 105 ILE D CA 1
ATOM 7261 C C . ILE D 1 108 ? 20.699 9.652 81.806 1.00 23.56 105 ILE D C 1
ATOM 7262 O O . ILE D 1 108 ? 21.281 8.570 81.856 1.00 23.14 105 ILE D O 1
ATOM 7267 N N . SER D 1 109 ? 21.307 10.813 82.067 1.00 24.12 106 SER D N 1
ATOM 7268 C CA . SER D 1 109 ? 22.727 10.861 82.501 1.00 24.41 106 SER D CA 1
ATOM 7269 C C . SER D 1 109 ? 22.909 10.056 83.782 1.00 25.48 106 SER D C 1
ATOM 7270 O O . SER D 1 109 ? 23.909 9.374 83.957 1.00 23.93 106 SER D O 1
ATOM 7273 N N . ASN D 1 110 ? 21.915 10.131 84.670 1.00 25.89 107 ASN D N 1
ATOM 7274 C CA . ASN D 1 110 ? 21.965 9.430 85.940 1.00 26.63 107 ASN D CA 1
ATOM 7275 C C . ASN D 1 110 ? 21.946 7.892 85.847 1.00 27.50 107 ASN D C 1
ATOM 7276 O O . ASN D 1 110 ? 22.376 7.229 86.773 1.00 27.66 107 ASN D O 1
ATOM 7281 N N . THR D 1 111 ? 21.449 7.331 84.743 1.00 26.16 108 THR D N 1
ATOM 7282 C CA . THR D 1 111 ? 21.372 5.865 84.603 1.00 28.34 108 THR D CA 1
ATOM 7283 C C . THR D 1 111 ? 22.741 5.216 84.485 1.00 29.63 108 THR D C 1
ATOM 7284 O O . THR D 1 111 ? 22.890 4.049 84.775 1.00 30.04 108 THR D O 1
ATOM 7288 N N . GLY D 1 112 ? 23.742 5.978 84.055 1.00 29.41 109 GLY D N 1
ATOM 7289 C CA . GLY D 1 112 ? 25.067 5.418 83.824 1.00 30.99 109 GLY D CA 1
ATOM 7290 C C . GLY D 1 112 ? 25.110 4.605 82.520 1.00 32.21 109 GLY D C 1
ATOM 7291 O O . GLY D 1 112 ? 26.114 3.964 82.214 1.00 32.10 109 GLY D O 1
ATOM 7292 N N . LEU D 1 113 ? 24.027 4.650 81.746 1.00 31.95 110 LEU D N 1
ATOM 7293 C CA . LEU D 1 113 ? 23.940 3.889 80.493 1.00 32.01 110 LEU D CA 1
ATOM 7294 C C . LEU D 1 113 ? 24.377 4.657 79.248 1.00 30.89 110 LEU D C 1
ATOM 7295 O O . LEU D 1 113 ? 24.543 4.045 78.198 1.00 31.99 110 LEU D O 1
ATOM 7300 N N . VAL D 1 114 ? 24.541 5.984 79.349 1.00 27.77 111 VAL D N 1
ATOM 7301 C CA . VAL D 1 114 ? 24.968 6.791 78.195 1.00 25.63 111 VAL D CA 1
ATOM 7302 C C . VAL D 1 114 ? 26.357 7.371 78.436 1.00 25.10 111 VAL D C 1
ATOM 7303 O O . VAL D 1 114 ? 26.698 7.790 79.546 1.00 25.93 111 VAL D O 1
ATOM 7307 N N . ASP D 1 115 ? 27.155 7.395 77.381 1.00 23.71 112 ASP D N 1
ATOM 7308 C CA . ASP D 1 115 ? 28.526 7.846 77.466 1.00 24.56 112 ASP D CA 1
ATOM 7309 C C . ASP D 1 115 ? 28.670 9.332 77.168 1.00 22.89 112 ASP D C 1
ATOM 7310 O O . ASP D 1 115 ? 29.564 9.979 77.713 1.00 21.40 112 ASP D O 1
ATOM 7315 N N . LEU D 1 116 ? 27.784 9.856 76.303 1.00 21.18 113 LEU D N 1
ATOM 7316 C CA . LEU D 1 116 ? 27.734 11.270 75.971 1.00 22.08 113 LEU D CA 1
ATOM 7317 C C . LEU D 1 116 ? 26.291 11.721 75.838 1.00 20.95 113 LEU D C 1
ATOM 7318 O O . LEU D 1 116 ? 25.400 10.917 75.548 1.00 19.75 113 LEU D O 1
ATOM 7323 N N . ILE D 1 117 ? 26.078 13.013 76.043 1.00 21.11 114 ILE D N 1
ATOM 7324 C CA . ILE D 1 117 ? 24.796 13.638 75.759 1.00 21.41 114 ILE D CA 1
ATOM 7325 C C . ILE D 1 117 ? 25.054 14.876 74.938 1.00 20.54 114 ILE D C 1
ATOM 7326 O O . ILE D 1 117 ? 26.129 15.494 75.047 1.00 20.94 114 ILE D O 1
ATOM 7331 N N . ASP D 1 118 ? 24.075 15.238 74.114 1.00 19.23 115 ASP D N 1
ATOM 7332 C CA . ASP D 1 118 ? 24.164 16.444 73.295 1.00 22.43 115 ASP D CA 1
ATOM 7333 C C . ASP D 1 118 ? 23.154 17.449 73.834 1.00 23.31 115 ASP D C 1
ATOM 7334 O O . ASP D 1 118 ? 21.947 17.158 73.890 1.00 26.26 115 ASP D O 1
ATOM 7339 N N . VAL D 1 119 ? 23.662 18.600 74.279 1.00 22.60 116 VAL D N 1
ATOM 7340 C CA . VAL D 1 119 ? 22.831 19.695 74.783 1.00 23.57 116 VAL D CA 1
ATOM 7341 C C . VAL D 1 119 ? 23.001 20.927 73.879 1.00 22.44 116 VAL D C 1
ATOM 7342 O O . VAL D 1 119 ? 24.104 21.241 73.445 1.00 20.87 116 VAL D O 1
ATOM 7346 N N . GLU D 1 120 ? 21.910 21.630 73.616 1.00 20.60 117 GLU D N 1
ATOM 7347 C CA . GLU D 1 120 ? 21.942 22.754 72.691 1.00 21.16 117 GLU D CA 1
ATOM 7348 C C . GLU D 1 120 ? 22.306 24.086 73.340 1.00 21.08 117 GLU D C 1
ATOM 7349 O O . GLU D 1 120 ? 21.662 24.506 74.300 1.00 21.78 117 GLU D O 1
ATOM 7355 N N . LEU D 1 121 ? 23.319 24.753 72.782 1.00 19.56 118 LEU D N 1
ATOM 7356 C CA . LEU D 1 121 ? 23.762 26.088 73.239 1.00 20.48 118 LEU D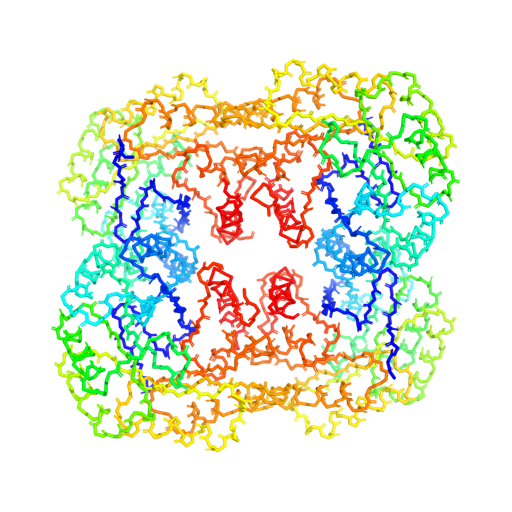 CA 1
ATOM 7357 C C . LEU D 1 121 ? 22.592 27.064 73.440 1.00 20.40 118 LEU D C 1
ATOM 7358 O O . LEU D 1 121 ? 22.558 27.821 74.403 1.00 22.15 118 LEU D O 1
ATOM 7363 N N . PHE D 1 122 ? 21.627 26.995 72.534 1.00 20.59 119 PHE D N 1
ATOM 7364 C CA . PHE D 1 122 ? 20.522 27.924 72.483 1.00 20.85 119 PHE D CA 1
ATOM 7365 C C . PHE D 1 122 ? 19.544 27.789 73.667 1.00 20.62 119 PHE D C 1
ATOM 7366 O O . PHE D 1 122 ? 18.706 28.669 73.882 1.00 21.15 119 PHE D O 1
ATOM 7374 N N . MET D 1 123 ? 19.655 26.694 74.420 1.00 21.56 120 MET D N 1
ATOM 7375 C CA . MET D 1 123 ? 18.823 26.492 75.616 1.00 22.50 120 MET D CA 1
ATOM 7376 C C . MET D 1 123 ? 19.184 27.496 76.721 1.00 23.70 120 MET D C 1
ATOM 7377 O O . MET D 1 123 ? 18.391 27.735 77.619 1.00 23.28 120 MET D O 1
ATOM 7382 N N . GLY D 1 124 ? 20.388 28.076 76.638 1.00 24.09 121 GLY D N 1
ATOM 7383 C CA . GLY D 1 124 ? 20.823 29.110 77.578 1.00 24.75 121 GLY D CA 1
ATOM 7384 C C . GLY D 1 124 ? 21.678 28.582 78.713 1.00 25.25 121 GLY D C 1
ATOM 7385 O O . GLY D 1 124 ? 21.668 27.390 79.011 1.00 22.01 121 GLY D O 1
ATOM 7386 N N . ASP D 1 125 ? 22.401 29.494 79.353 1.00 25.72 122 ASP D N 1
ATOM 7387 C CA . ASP D 1 125 ? 23.317 29.151 80.436 1.00 26.68 122 ASP D CA 1
ATOM 7388 C C . ASP D 1 125 ? 22.664 28.421 81.613 1.00 27.75 122 ASP D C 1
ATOM 7389 O O . ASP D 1 125 ? 23.277 27.515 82.185 1.00 26.71 122 ASP D O 1
ATOM 7394 N N . GLU D 1 126 ? 21.448 28.817 81.993 1.00 27.28 123 GLU D N 1
ATOM 7395 C CA . GLU D 1 126 ? 20.801 28.186 83.148 1.00 29.50 123 GLU D CA 1
ATOM 7396 C C . GLU D 1 126 ? 20.615 26.702 82.902 1.00 28.28 123 GLU D C 1
ATOM 7397 O O . GLU D 1 126 ? 20.998 25.871 83.742 1.00 26.64 123 GLU D O 1
ATOM 7403 N N . VAL D 1 127 ? 20.029 26.363 81.756 1.00 25.01 124 VAL D N 1
ATOM 7404 C CA . VAL D 1 127 ? 19.826 24.970 81.387 1.00 23.85 124 VAL D CA 1
ATOM 7405 C C . VAL D 1 127 ? 21.168 24.250 81.215 1.00 22.54 124 VAL D C 1
ATOM 7406 O O . VAL D 1 127 ? 21.400 23.175 81.798 1.00 23.93 124 VAL D O 1
ATOM 7410 N N . ILE D 1 128 ? 22.056 24.859 80.453 1.00 22.31 125 ILE D N 1
ATOM 7411 C CA . ILE D 1 128 ? 23.365 24.261 80.172 1.00 23.16 125 ILE D CA 1
ATOM 7412 C C . ILE D 1 128 ? 24.169 23.992 81.435 1.00 24.23 125 ILE D C 1
ATOM 7413 O O . ILE D 1 128 ? 24.676 22.887 81.618 1.00 23.36 125 ILE D O 1
ATOM 7418 N N . ASP D 1 129 ? 24.291 24.993 82.298 1.00 26.47 126 ASP D N 1
ATOM 7419 C CA . ASP D 1 129 ? 25.030 24.815 83.565 1.00 28.80 126 ASP D CA 1
ATOM 7420 C C . ASP D 1 129 ? 24.498 23.636 84.361 1.00 28.21 126 ASP D C 1
ATOM 7421 O O . ASP D 1 129 ? 25.281 22.789 84.856 1.00 26.93 126 ASP D O 1
ATOM 7426 N N . GLU D 1 130 ? 23.178 23.535 84.466 1.00 26.02 127 GLU D N 1
ATOM 7427 C CA . GLU D 1 130 ? 22.591 22.436 85.226 1.00 28.08 127 GLU D CA 1
ATOM 7428 C C . GLU D 1 130 ? 22.883 21.058 84.617 1.00 26.42 127 GLU D C 1
ATOM 7429 O O . GLU D 1 130 ? 23.331 20.141 85.315 1.00 27.11 127 GLU D O 1
ATOM 7435 N N . VAL D 1 131 ? 22.635 20.914 83.325 1.00 24.49 128 VAL D N 1
ATOM 7436 C CA . VAL D 1 131 ? 22.812 19.640 82.664 1.00 24.27 128 VAL D CA 1
ATOM 7437 C C . VAL D 1 131 ? 24.288 19.257 82.551 1.00 23.69 128 VAL D C 1
ATOM 7438 O O . VAL D 1 131 ? 24.644 18.104 82.757 1.00 23.09 128 VAL D O 1
ATOM 7442 N N . VAL D 1 132 ? 25.146 20.218 82.240 1.00 22.33 129 VAL D N 1
ATOM 7443 C CA . VAL D 1 132 ? 26.583 19.908 82.108 1.00 23.27 129 VAL D CA 1
ATOM 7444 C C . VAL D 1 132 ? 27.218 19.493 83.436 1.00 24.60 129 VAL D C 1
ATOM 7445 O O . VAL D 1 132 ? 27.990 18.525 83.495 1.00 24.40 129 VAL D O 1
ATOM 7449 N N . ASN D 1 133 ? 26.882 20.199 84.501 1.00 24.26 130 ASN D N 1
ATOM 7450 C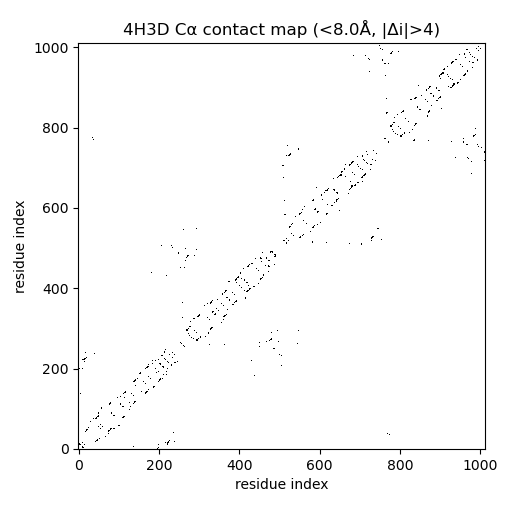 CA . ASN D 1 133 ? 27.451 19.876 85.797 1.00 27.69 130 ASN D CA 1
ATOM 7451 C C . ASN D 1 133 ? 27.019 18.498 86.268 1.00 26.00 130 ASN D C 1
ATOM 7452 O O . ASN D 1 133 ? 27.832 17.733 86.773 1.00 25.29 130 ASN D O 1
ATOM 7457 N N . PHE D 1 134 ? 25.752 18.158 86.040 1.00 25.66 131 PHE D N 1
ATOM 7458 C CA . PHE D 1 134 ? 25.252 16.866 86.453 1.00 24.17 131 PHE D CA 1
ATOM 7459 C C . PHE D 1 134 ? 25.866 15.729 85.634 1.00 24.48 131 PHE D C 1
ATOM 7460 O O . PHE D 1 134 ? 26.258 14.685 86.192 1.00 25.21 131 PHE D O 1
ATOM 7468 N N . ALA D 1 135 ? 25.943 15.935 84.318 1.00 22.74 132 ALA D N 1
ATOM 7469 C CA . ALA D 1 135 ? 26.535 14.978 83.432 1.00 23.03 132 ALA D CA 1
ATOM 7470 C C . ALA D 1 135 ? 27.963 14.719 83.897 1.00 21.78 132 ALA D C 1
ATOM 7471 O O . ALA D 1 135 ? 28.380 13.577 84.002 1.00 22.69 132 ALA D O 1
ATOM 7473 N N . HIS D 1 136 ? 28.700 15.780 84.201 1.00 22.31 133 HIS D N 1
ATOM 7474 C CA . HIS D 1 136 ? 30.079 15.601 84.649 1.00 22.84 133 HIS D CA 1
ATOM 7475 C C . HIS D 1 136 ? 30.174 14.891 85.980 1.00 24.69 133 HIS D C 1
ATOM 7476 O O . HIS D 1 136 ? 31.097 14.103 86.189 1.00 23.55 133 HIS D O 1
ATOM 7483 N N . LYS D 1 137 ? 29.203 15.121 86.870 1.00 24.89 134 LYS D N 1
ATOM 7484 C CA . LYS D 1 137 ? 29.182 14.407 88.123 1.00 27.29 134 LYS D CA 1
ATOM 7485 C C . LYS D 1 137 ? 29.037 12.908 87.871 1.00 27.52 134 LYS D C 1
ATOM 7486 O O . LYS D 1 137 ? 29.539 12.108 88.625 1.00 28.91 134 LYS D O 1
ATOM 7492 N N . LYS D 1 138 ? 28.348 12.539 86.798 1.00 27.79 135 LYS D N 1
ATOM 7493 C CA . LYS D 1 138 ? 28.110 11.129 86.469 1.00 28.17 135 LYS D CA 1
ATOM 7494 C C . LYS D 1 138 ? 29.070 10.590 85.409 1.00 27.55 135 LYS D C 1
ATOM 7495 O O . LYS D 1 138 ? 28.814 9.564 84.813 1.00 28.51 135 LYS D O 1
ATOM 7501 N N . GLU D 1 139 ? 30.184 11.286 85.197 1.00 28.21 136 GLU D N 1
ATOM 7502 C CA . GLU D 1 139 ? 31.218 10.892 84.222 1.00 28.01 136 GLU D CA 1
ATOM 7503 C C . GLU D 1 139 ? 30.706 10.729 82.778 1.00 27.69 136 GLU D C 1
ATOM 7504 O O . GLU D 1 139 ? 31.242 9.928 81.993 1.00 26.59 136 GLU D O 1
ATOM 7510 N N . VAL D 1 140 ? 29.682 11.498 82.443 1.00 24.35 137 VAL D N 1
ATOM 7511 C CA . VAL D 1 140 ? 29.121 11.512 81.110 1.00 23.10 137 VAL D CA 1
ATOM 7512 C C . VAL D 1 140 ? 29.745 12.692 80.359 1.00 23.53 137 VAL D C 1
ATOM 7513 O O . VAL D 1 140 ? 29.817 13.798 80.891 1.00 25.92 137 VAL D O 1
ATOM 7517 N N . LYS D 1 141 ? 30.202 12.455 79.131 1.00 23.25 138 LYS D N 1
ATOM 7518 C CA . LYS D 1 141 ? 30.781 13.525 78.315 1.00 22.79 138 LYS D CA 1
ATOM 7519 C C . LYS D 1 141 ? 29.700 14.371 77.642 1.00 22.25 138 LYS D C 1
ATOM 7520 O O . LYS D 1 141 ? 28.617 13.884 77.320 1.00 21.11 138 LYS D O 1
ATOM 7526 N N . VAL D 1 142 ? 30.011 15.643 77.397 1.00 20.12 139 VAL D N 1
ATOM 7527 C CA . VAL D 1 142 ? 29.025 16.532 76.847 1.00 20.21 139 VAL D CA 1
ATOM 7528 C C . VAL D 1 142 ? 29.408 17.191 75.536 1.00 20.48 139 VAL D C 1
ATOM 7529 O O . VAL D 1 142 ? 30.486 17.789 75.397 1.00 22.37 139 VAL D O 1
ATOM 7533 N N . ILE D 1 143 ? 28.509 17.040 74.573 1.00 20.48 140 ILE D N 1
ATOM 7534 C CA . ILE D 1 143 ? 28.562 17.770 73.325 1.00 20.04 140 ILE D CA 1
ATOM 7535 C C . ILE D 1 143 ? 27.607 18.960 73.522 1.00 19.43 140 ILE D C 1
ATOM 7536 O O . ILE D 1 143 ? 26.452 18.760 73.923 1.00 19.04 140 ILE D O 1
ATOM 7541 N N . ILE D 1 144 ? 28.090 20.186 73.325 1.00 19.75 141 ILE D N 1
ATOM 7542 C CA . ILE D 1 144 ? 27.191 21.341 73.289 1.00 19.55 141 ILE D CA 1
ATOM 7543 C C . ILE D 1 144 ? 27.117 21.693 71.812 1.00 18.88 141 ILE D C 1
ATOM 7544 O O . ILE D 1 144 ? 28.154 21.897 71.146 1.00 20.37 141 ILE D O 1
ATOM 7549 N N . SER D 1 145 ? 25.910 21.716 71.277 1.00 19.58 142 SER D N 1
ATOM 7550 C CA . SER D 1 145 ? 25.722 21.898 69.852 1.00 18.64 142 SER D CA 1
ATOM 7551 C C . SER D 1 145 ? 24.960 23.136 69.469 1.00 18.88 142 SER D C 1
ATOM 7552 O O . SER D 1 145 ? 24.197 23.697 70.270 1.00 19.47 142 SER D O 1
ATOM 7555 N N . ASN D 1 146 ? 25.144 23.531 68.212 1.00 17.88 143 ASN D N 1
ATOM 7556 C CA . ASN D 1 146 ? 24.459 24.694 67.622 1.00 18.73 143 ASN D CA 1
ATOM 7557 C C . ASN D 1 146 ? 24.300 24.457 66.135 1.00 18.66 143 ASN D C 1
ATOM 7558 O O . ASN D 1 146 ? 25.190 23.902 65.477 1.00 17.99 143 ASN D O 1
ATOM 7563 N N . HIS D 1 147 ? 23.154 24.863 65.604 1.00 20.76 144 HIS D N 1
ATOM 7564 C CA . HIS D 1 147 ? 22.851 24.676 64.202 1.00 21.71 144 HIS D CA 1
ATOM 7565 C C . HIS D 1 147 ? 22.313 25.924 63.539 1.00 23.62 144 HIS D C 1
ATOM 7566 O O . HIS D 1 147 ? 21.578 26.707 64.162 1.00 22.84 144 HIS D O 1
ATOM 7573 N N . ASP D 1 148 ? 22.690 26.115 62.275 1.00 21.17 145 ASP D N 1
ATOM 7574 C CA . ASP D 1 148 ? 22.078 27.149 61.453 1.00 22.53 145 ASP D CA 1
ATOM 7575 C C . ASP D 1 148 ? 21.715 26.462 60.159 1.00 22.20 145 ASP D C 1
ATOM 7576 O O . ASP D 1 148 ? 22.601 26.018 59.401 1.00 21.13 145 ASP D O 1
ATOM 7581 N N . PHE D 1 149 ? 20.417 26.346 59.911 1.00 21.06 146 PHE D N 1
ATOM 7582 C CA . PHE D 1 149 ? 19.910 25.670 58.706 1.00 23.28 146 PHE D CA 1
ATOM 7583 C C . PHE D 1 149 ? 19.700 26.595 57.513 1.00 25.27 146 PHE D C 1
ATOM 7584 O O . PHE D 1 149 ? 19.250 26.151 56.463 1.00 26.41 146 PHE D O 1
ATOM 7592 N N . ASN D 1 150 ? 19.999 27.876 57.669 1.00 26.65 147 ASN D N 1
ATOM 7593 C CA . ASN D 1 150 ? 19.791 28.828 56.576 1.00 27.82 147 ASN D CA 1
ATOM 7594 C C . ASN D 1 150 ? 21.040 29.566 56.093 1.00 26.34 147 ASN D C 1
ATOM 7595 O O . ASN D 1 150 ? 21.041 30.136 55.011 1.00 29.24 147 ASN D O 1
ATOM 7600 N N . LYS D 1 151 ? 22.098 29.584 56.882 1.00 25.14 148 LYS D N 1
ATOM 7601 C CA . LYS D 1 151 ? 23.308 30.288 56.451 1.00 26.69 148 LYS D CA 1
ATOM 7602 C C . LYS D 1 151 ? 24.540 29.770 57.141 1.00 23.78 148 LYS D C 1
ATOM 7603 O O . LYS D 1 151 ? 24.450 28.953 58.054 1.00 21.38 148 LYS D O 1
ATOM 7609 N N . THR D 1 152 ? 25.687 30.252 56.672 1.00 22.51 149 THR D N 1
ATOM 7610 C CA . THR D 1 152 ? 26.961 29.954 57.275 1.00 22.42 149 THR D CA 1
ATOM 7611 C C . THR D 1 152 ? 27.470 31.247 57.903 1.00 22.19 149 THR D C 1
ATOM 7612 O O . THR D 1 152 ? 27.837 32.175 57.204 1.00 22.92 149 THR D O 1
ATOM 7616 N N . PRO D 1 153 ? 27.475 31.315 59.237 1.00 23.93 150 PRO D N 1
ATOM 7617 C CA . PRO D 1 153 ? 27.981 32.530 59.874 1.00 23.30 150 PRO D CA 1
ATOM 7618 C C . PRO D 1 153 ? 29.437 32.778 59.459 1.00 25.51 150 PRO D C 1
ATOM 7619 O O . PRO D 1 153 ? 30.111 31.847 59.019 1.00 24.63 150 PRO D O 1
ATOM 7623 N N . LYS D 1 154 ? 29.910 34.015 59.570 1.00 25.21 151 LYS D N 1
ATOM 7624 C CA . LYS D 1 154 ? 31.301 34.303 59.234 1.00 26.68 151 LYS D CA 1
ATOM 7625 C C . LYS D 1 154 ? 32.249 33.474 60.124 1.00 26.33 151 LYS D C 1
ATOM 7626 O O . LYS D 1 154 ? 31.880 33.042 61.221 1.00 23.91 151 LYS D O 1
ATOM 7632 N N . LYS D 1 155 ? 33.464 33.259 59.638 1.00 26.55 152 LYS D N 1
ATOM 7633 C CA . LYS D 1 155 ? 34.490 32.499 60.379 1.00 27.27 152 LYS D CA 1
ATOM 7634 C C . LYS D 1 155 ? 34.584 32.927 61.860 1.00 26.61 152 LYS D C 1
ATOM 7635 O O . LYS D 1 155 ? 34.537 32.095 62.768 1.00 25.46 152 LYS D O 1
ATOM 7641 N N . GLU D 1 156 ? 34.699 34.228 62.099 1.00 26.79 153 GLU D N 1
ATOM 7642 C CA . GLU D 1 156 ? 34.839 34.734 63.465 1.00 29.13 153 GLU D CA 1
ATOM 7643 C C . GLU D 1 156 ? 33.615 34.427 64.353 1.00 26.91 153 GLU D C 1
ATOM 7644 O O . GLU D 1 156 ? 33.777 34.190 65.556 1.00 25.24 153 GLU D O 1
ATOM 7650 N N . GLU D 1 157 ? 32.412 34.404 63.757 1.00 25.05 154 GLU D N 1
ATOM 7651 C CA . GLU D 1 157 ? 31.196 34.026 64.489 1.00 24.87 154 GLU D CA 1
ATOM 7652 C C . GLU D 1 157 ? 31.260 32.542 64.858 1.00 23.52 154 GLU D C 1
ATOM 7653 O O . GLU D 1 157 ? 30.921 32.155 65.974 1.00 22.84 154 GLU D O 1
ATOM 7659 N N . ILE D 1 158 ? 31.690 31.713 63.915 1.00 22.74 155 ILE D N 1
ATOM 7660 C CA . ILE D 1 158 ? 31.803 30.252 64.173 1.00 21.64 155 ILE D CA 1
ATOM 7661 C C . ILE D 1 158 ? 32.804 30.016 65.322 1.00 23.88 155 ILE D C 1
ATOM 7662 O O . ILE D 1 158 ? 32.492 29.326 66.307 1.00 20.74 155 ILE D O 1
ATOM 7667 N N . VAL D 1 159 ? 33.980 30.634 65.214 1.00 24.91 156 VAL D N 1
ATOM 7668 C CA . VAL D 1 159 ? 34.989 30.520 66.272 1.00 27.69 156 VAL D CA 1
ATOM 7669 C C . VAL D 1 159 ? 34.458 31.031 67.619 1.00 27.54 156 VAL D C 1
ATOM 7670 O O . VAL D 1 159 ? 34.731 30.416 68.663 1.00 29.73 156 VAL D O 1
ATOM 7674 N N . SER D 1 160 ? 33.679 32.121 67.609 1.00 26.98 157 SER D N 1
ATOM 7675 C CA . SER D 1 160 ? 33.169 32.681 68.856 1.00 28.87 157 SER D CA 1
ATOM 7676 C C . SER D 1 160 ? 32.193 31.730 69.538 1.00 26.21 157 SER D C 1
ATOM 7677 O O . SER D 1 160 ? 32.206 31.607 70.763 1.00 25.50 157 SER D O 1
ATOM 7680 N N . ARG D 1 161 ? 31.347 31.068 68.757 1.00 22.92 158 ARG D N 1
ATOM 7681 C CA . ARG D 1 161 ? 30.404 30.100 69.325 1.00 23.79 158 ARG D CA 1
ATOM 7682 C C . ARG D 1 161 ? 31.119 28.884 69.868 1.00 21.87 158 ARG D C 1
ATOM 7683 O O . ARG D 1 161 ? 30.801 28.408 70.950 1.00 21.34 158 ARG D O 1
ATOM 7691 N N . LEU D 1 162 ? 32.085 28.376 69.110 1.00 21.91 159 LEU D N 1
ATOM 7692 C CA . LEU D 1 162 ? 32.848 27.201 69.549 1.00 22.30 159 LEU D CA 1
ATOM 7693 C C . LEU D 1 162 ? 33.605 27.533 70.836 1.00 22.66 159 LEU D C 1
ATOM 7694 O O . LEU D 1 162 ? 33.688 26.698 71.759 1.00 22.65 159 LEU D O 1
ATOM 7699 N N . CYS D 1 163 ? 34.163 28.747 70.900 1.00 23.97 160 CYS D N 1
ATOM 7700 C CA . CYS D 1 163 ? 34.841 29.210 72.122 1.00 24.05 160 CYS D CA 1
ATOM 7701 C C . CYS D 1 163 ? 33.853 29.294 73.298 1.00 25.34 160 CYS D C 1
ATOM 7702 O O . CYS D 1 163 ? 34.181 28.896 74.428 1.00 24.76 160 CYS D O 1
ATOM 7705 N N . ARG D 1 164 ? 32.646 29.788 73.042 1.00 22.99 161 ARG D N 1
ATOM 7706 C CA . ARG D 1 164 ? 31.652 29.880 74.110 1.00 23.51 161 ARG D CA 1
ATOM 7707 C C . ARG D 1 164 ? 31.309 28.470 74.649 1.00 21.87 161 ARG D C 1
ATOM 7708 O O . ARG D 1 164 ? 31.089 28.275 75.871 1.00 22.60 161 ARG D O 1
ATOM 7716 N N . MET D 1 165 ? 31.290 27.492 73.746 1.00 22.37 162 MET D N 1
ATOM 7717 C CA . MET D 1 165 ? 30.994 26.122 74.113 1.00 21.28 162 MET D CA 1
ATOM 7718 C C . MET D 1 165 ? 32.069 25.547 75.023 1.00 23.62 162 MET D C 1
ATOM 7719 O O . MET D 1 165 ? 31.752 24.802 75.943 1.00 22.07 162 MET D O 1
ATOM 7724 N N . GLN D 1 166 ? 33.342 25.878 74.759 1.00 24.17 163 GLN D N 1
ATOM 7725 C CA . GLN D 1 166 ? 34.430 25.475 75.658 1.00 24.37 163 GLN D CA 1
ATOM 7726 C C . GLN D 1 166 ? 34.263 26.131 77.015 1.00 24.79 163 GLN D C 1
ATOM 7727 O O . GLN D 1 166 ? 34.438 25.484 78.061 1.00 24.72 163 GLN D O 1
ATOM 7733 N N . GLU D 1 167 ? 33.947 27.428 77.016 1.00 25.56 164 GLU D N 1
ATOM 7734 C CA . GLU D 1 167 ? 33.750 28.154 78.272 1.00 28.96 164 GLU D CA 1
ATOM 7735 C C . GLU D 1 167 ? 32.604 27.549 79.091 1.00 28.54 164 GLU D C 1
ATOM 7736 O O . GLU D 1 167 ? 32.637 27.557 80.333 1.00 28.44 164 GLU D O 1
ATOM 7742 N N . LEU D 1 168 ? 31.598 27.018 78.404 1.00 27.23 165 LEU D N 1
ATOM 7743 C CA . LEU D 1 168 ? 30.456 26.388 79.082 1.00 27.00 165 LEU D CA 1
ATOM 7744 C C . LEU D 1 168 ? 30.745 24.951 79.555 1.00 27.07 165 LEU D C 1
ATOM 7745 O O . LEU D 1 168 ? 29.906 24.317 80.171 1.00 28.57 165 LEU D O 1
ATOM 7750 N N . GLY D 1 169 ? 31.936 24.447 79.284 1.00 26.42 166 GLY D N 1
ATOM 7751 C CA . GLY D 1 169 ? 32.314 23.109 79.766 1.00 25.37 166 GLY D CA 1
ATOM 7752 C C . GLY D 1 169 ? 32.029 21.959 78.822 1.00 23.72 166 GLY D C 1
ATOM 7753 O O . GLY D 1 169 ? 32.054 20.791 79.236 1.00 23.72 166 GLY D O 1
ATOM 7754 N N . ALA D 1 170 ? 31.744 22.259 77.561 1.00 22.22 167 ALA D N 1
ATOM 7755 C CA . ALA D 1 170 ? 31.552 21.193 76.585 1.00 22.13 167 ALA D CA 1
ATOM 7756 C C . ALA D 1 170 ? 32.837 20.383 76.472 1.00 23.98 167 ALA D C 1
ATOM 7757 O O . ALA D 1 170 ? 33.915 20.941 76.399 1.00 23.82 167 ALA D O 1
ATOM 7759 N N . ASP D 1 171 ? 32.716 19.067 76.485 1.00 22.58 168 ASP D N 1
ATOM 7760 C CA . ASP D 1 171 ? 33.852 18.217 76.221 1.00 22.78 168 ASP D CA 1
ATOM 7761 C C . ASP D 1 171 ? 34.144 18.272 74.710 1.00 22.99 168 ASP D C 1
ATOM 7762 O O . ASP D 1 171 ? 35.307 18.188 74.286 1.00 21.99 168 ASP D O 1
ATOM 7767 N N . LEU D 1 172 ? 33.069 18.448 73.927 1.00 20.66 169 LEU D N 1
ATOM 7768 C CA . LEU D 1 172 ? 33.105 18.464 72.467 1.00 19.41 169 LEU D CA 1
ATOM 7769 C C . LEU D 1 172 ? 32.156 19.508 71.868 1.00 19.15 169 LEU D C 1
ATOM 7770 O O . LEU D 1 172 ? 30.958 19.243 71.680 1.00 20.10 169 LEU D O 1
ATOM 7775 N N . PRO D 1 173 ? 32.671 20.721 71.595 1.00 20.03 170 PRO D N 1
ATOM 7776 C CA . PRO D 1 173 ? 31.866 21.712 70.914 1.00 18.79 170 PRO D CA 1
ATOM 7777 C C . PRO D 1 173 ? 31.457 21.184 69.541 1.00 20.14 170 PRO D C 1
ATOM 7778 O O . PRO D 1 173 ? 32.263 20.546 68.870 1.00 21.16 170 PRO D O 1
ATOM 7782 N N . LYS D 1 174 ? 30.221 21.449 69.133 1.00 19.46 171 LYS D N 1
ATOM 7783 C CA . LYS D 1 174 ? 29.732 20.995 67.841 1.00 18.41 171 LYS D CA 1
ATOM 7784 C C . LYS D 1 174 ? 28.954 22.085 67.129 1.00 19.41 171 LYS D C 1
ATOM 7785 O O . LYS D 1 174 ? 28.055 22.707 67.717 1.00 19.77 171 LYS D O 1
ATOM 7791 N N . ILE D 1 175 ? 29.274 22.310 65.857 1.00 18.83 172 ILE D N 1
ATOM 7792 C CA . ILE D 1 175 ? 28.520 23.265 65.062 1.00 19.23 172 ILE D CA 1
ATOM 7793 C C . ILE D 1 175 ? 28.227 22.730 63.678 1.00 18.19 172 ILE D C 1
ATOM 7794 O O . ILE D 1 175 ? 29.104 22.160 63.018 1.00 20.71 172 ILE D O 1
ATOM 7799 N N . ALA D 1 176 ? 26.969 22.883 63.262 1.00 18.20 173 ALA D N 1
ATOM 7800 C CA . ALA D 1 176 ? 26.490 22.466 61.944 1.00 18.52 173 ALA D CA 1
ATOM 7801 C C . ALA D 1 176 ? 25.856 23.670 61.253 1.00 18.71 173 ALA D C 1
ATOM 7802 O O . ALA D 1 176 ? 24.940 24.298 61.803 1.00 18.74 173 ALA D O 1
ATOM 7804 N N . VAL D 1 177 ? 26.333 23.999 60.056 1.00 19.53 174 VAL D N 1
ATOM 7805 C CA . VAL D 1 177 ? 25.853 25.190 59.351 1.00 19.62 174 VAL D CA 1
ATOM 7806 C C . VAL D 1 177 ? 25.481 24.851 57.914 1.00 21.43 174 VAL D C 1
ATOM 7807 O O . VAL D 1 177 ? 25.908 23.824 57.379 1.00 22.51 174 VAL D O 1
ATOM 7811 N N . MET D 1 178 ? 24.698 25.721 57.287 1.00 20.62 175 MET D N 1
ATOM 7812 C CA . MET D 1 178 ? 24.214 25.476 55.936 1.00 21.19 175 MET D CA 1
ATOM 7813 C C . MET D 1 178 ? 24.897 26.400 54.943 1.00 22.21 175 MET D C 1
ATOM 7814 O O . MET D 1 178 ? 24.834 27.618 55.074 1.00 22.40 175 MET D O 1
ATOM 7819 N N . PRO D 1 179 ? 25.534 25.826 53.913 1.00 21.95 176 PRO D N 1
ATOM 7820 C CA . PRO D 1 179 ? 26.157 26.725 52.946 1.00 23.22 176 PRO D CA 1
ATOM 7821 C C . PRO D 1 179 ? 25.135 27.270 51.967 1.00 23.60 176 PRO D C 1
ATOM 7822 O O . PRO D 1 179 ? 24.223 26.546 51.585 1.00 25.26 176 PRO D O 1
ATOM 7826 N N . GLN D 1 180 ? 25.289 28.539 51.585 1.00 23.99 177 GLN D N 1
ATOM 7827 C CA . GLN D 1 180 ? 24.470 29.152 50.554 1.00 25.17 177 GLN D CA 1
ATOM 7828 C C . GLN D 1 180 ? 25.247 29.108 49.237 1.00 27.07 177 GLN D C 1
ATOM 7829 O O . GLN D 1 180 ? 24.703 29.358 48.162 1.00 26.06 177 GLN D O 1
ATOM 7835 N N . ASN D 1 181 ? 26.535 28.801 49.336 1.00 26.61 178 ASN D N 1
ATOM 7836 C CA . ASN D 1 181 ? 27.389 28.701 48.171 1.00 27.57 178 ASN D CA 1
ATOM 7837 C C . ASN D 1 181 ? 28.642 27.908 48.504 1.00 27.32 178 ASN D C 1
ATOM 7838 O O . ASN D 1 181 ? 28.888 27.554 49.671 1.00 26.34 178 ASN D O 1
ATOM 7843 N N . GLU D 1 182 ? 29.431 27.625 47.484 1.00 25.95 179 GLU D N 1
ATOM 7844 C CA . GLU D 1 182 ? 30.622 26.821 47.657 1.00 26.05 179 GLU D CA 1
ATOM 7845 C C . GLU D 1 182 ? 31.608 27.471 48.610 1.00 26.47 179 GLU D C 1
ATOM 7846 O O . GLU D 1 182 ? 32.234 26.800 49.436 1.00 25.15 179 GLU D O 1
ATOM 7852 N N . LYS D 1 183 ? 31.752 28.777 48.502 1.00 26.09 180 LYS D N 1
ATOM 7853 C CA . LYS D 1 183 ? 32.674 29.482 49.362 1.00 28.93 180 LYS D CA 1
ATOM 7854 C C . LYS D 1 183 ? 32.331 29.294 50.844 1.00 26.97 180 LYS D C 1
ATOM 7855 O O . LYS D 1 183 ? 33.241 29.229 51.679 1.00 27.83 180 LYS D O 1
ATOM 7861 N N . ASP D 1 184 ? 31.036 29.191 51.167 1.00 25.38 181 ASP D N 1
ATOM 7862 C CA . ASP D 1 184 ? 30.588 28.991 52.568 1.00 24.63 181 ASP D CA 1
ATOM 7863 C C . ASP D 1 184 ? 31.095 27.677 53.145 1.00 23.06 181 ASP D C 1
ATOM 7864 O O . ASP D 1 184 ? 31.354 27.586 54.350 1.00 22.78 181 ASP D O 1
ATOM 7869 N N . VAL D 1 185 ? 31.181 26.656 52.300 1.00 22.17 182 VAL D N 1
ATOM 7870 C CA . VAL D 1 185 ? 31.721 25.360 52.710 1.00 20.26 182 VAL D CA 1
ATOM 7871 C C . VAL D 1 185 ? 33.159 25.569 53.155 1.00 21.90 182 VAL D C 1
ATOM 7872 O O . VAL D 1 185 ? 33.570 25.076 54.219 1.00 21.76 182 VAL D O 1
ATOM 7876 N N . LEU D 1 186 ? 33.917 26.329 52.354 1.00 21.18 183 LEU D N 1
ATOM 7877 C CA . LEU D 1 186 ? 35.319 26.606 52.663 1.00 22.69 183 LEU D CA 1
ATOM 7878 C C . LEU D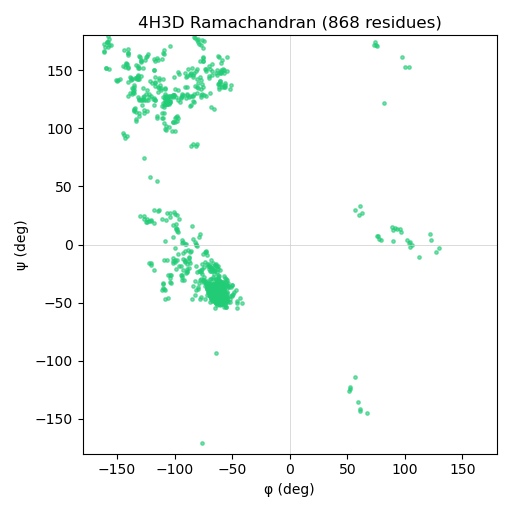 1 186 ? 35.449 27.461 53.939 1.00 22.81 183 LEU D C 1
ATOM 7879 O O . LEU D 1 186 ? 36.386 27.291 54.718 1.00 23.07 183 LEU D O 1
ATOM 7884 N N . VAL D 1 187 ? 34.495 28.361 54.166 1.00 23.90 184 VAL D N 1
ATOM 7885 C CA . VAL D 1 187 ? 34.509 29.185 55.402 1.00 22.88 184 VAL D CA 1
ATOM 7886 C C . VAL D 1 187 ? 34.374 28.296 56.637 1.00 20.80 184 VAL D C 1
ATOM 7887 O O . VAL D 1 187 ? 35.101 28.470 57.646 1.00 19.75 184 VAL D O 1
ATOM 7891 N N . LEU D 1 188 ? 33.479 27.317 56.559 1.00 21.13 185 LEU D N 1
ATOM 7892 C CA . LEU D 1 188 ? 33.295 26.356 57.643 1.00 20.33 185 LEU D CA 1
ATOM 7893 C C . LEU D 1 188 ? 34.601 25.622 57.919 1.00 20.91 185 LEU D C 1
ATOM 7894 O O . LEU D 1 188 ? 35.016 25.486 59.093 1.00 22.05 185 LEU D O 1
ATOM 7899 N N . LEU D 1 189 ? 35.281 25.198 56.845 1.00 20.43 186 LEU D N 1
ATOM 7900 C CA . LEU D 1 189 ? 36.559 24.482 56.970 1.00 21.41 186 LEU D CA 1
ATOM 7901 C C . LEU D 1 189 ? 37.676 25.394 57.512 1.00 21.22 186 LEU D C 1
ATOM 7902 O O . LEU D 1 189 ? 38.487 24.970 58.336 1.00 22.41 186 LEU D O 1
ATOM 7907 N N . GLU D 1 190 ? 37.691 26.643 57.075 1.00 21.66 187 GLU D N 1
ATOM 7908 C CA . GLU D 1 190 ? 38.686 27.631 57.552 1.00 23.13 187 GLU D CA 1
ATOM 7909 C C . GLU D 1 190 ? 38.520 27.891 59.074 1.00 22.71 187 GLU D C 1
ATOM 7910 O O . GLU D 1 190 ? 39.500 27.929 59.842 1.00 22.80 187 GLU D O 1
ATOM 7916 N N . ALA D 1 191 ? 37.275 28.055 59.487 1.00 21.13 188 ALA D N 1
ATOM 7917 C CA . ALA D 1 191 ? 36.916 28.284 60.889 1.00 21.76 188 ALA D CA 1
ATOM 7918 C C . ALA D 1 191 ? 37.307 27.095 61.727 1.00 21.05 188 ALA D C 1
ATOM 7919 O O . ALA D 1 191 ? 37.887 27.252 62.801 1.00 22.86 188 ALA D O 1
ATOM 7921 N N . THR D 1 192 ? 37.016 25.902 61.220 1.00 20.92 189 THR D N 1
ATOM 7922 C CA . THR D 1 192 ? 37.366 24.650 61.899 1.00 20.29 189 THR D CA 1
ATOM 7923 C C . THR D 1 192 ? 38.862 24.590 62.173 1.00 22.12 189 THR D C 1
ATOM 7924 O O . THR D 1 192 ? 39.290 24.354 63.297 1.00 22.04 189 THR D O 1
ATOM 7928 N N . ASN D 1 193 ? 39.658 24.847 61.149 1.00 24.31 190 ASN D N 1
ATOM 7929 C CA . ASN D 1 193 ? 41.088 24.709 61.305 1.00 25.47 190 ASN D CA 1
ATOM 7930 C C . ASN D 1 193 ? 41.676 25.813 62.171 1.00 25.18 190 ASN D C 1
ATOM 7931 O O . ASN D 1 193 ? 42.619 25.570 62.929 1.00 25.86 190 ASN D O 1
ATOM 7936 N N . GLU D 1 194 ? 41.127 27.017 62.064 1.00 25.77 191 GLU D N 1
ATOM 7937 C CA . GLU D 1 194 ? 41.576 28.123 62.915 1.00 28.42 191 GLU D CA 1
ATOM 7938 C C . GLU D 1 194 ? 41.288 27.791 64.386 1.00 27.16 191 GLU D C 1
ATOM 7939 O O . GLU D 1 194 ? 42.129 27.996 65.258 1.00 25.95 191 GLU D O 1
ATOM 7945 N N . MET D 1 195 ? 40.105 27.250 64.652 1.00 25.85 192 MET D N 1
ATOM 7946 C CA . MET D 1 195 ? 39.755 26.855 66.001 1.00 26.08 192 MET D CA 1
ATOM 7947 C C . MET D 1 195 ? 40.709 25.757 66.473 1.00 28.33 192 MET D C 1
ATOM 7948 O O . MET D 1 195 ? 41.278 25.832 67.573 1.00 28.48 192 MET D O 1
ATOM 7953 N N . PHE D 1 196 ? 40.885 24.748 65.619 1.00 27.21 193 PHE D N 1
ATOM 7954 C CA . PHE D 1 196 ? 41.745 23.620 65.895 1.00 26.58 193 PHE D CA 1
ATOM 7955 C C . PHE D 1 196 ? 43.183 24.037 66.236 1.00 28.09 193 PHE D C 1
ATOM 7956 O O . PHE D 1 196 ? 43.758 23.584 67.235 1.00 28.14 193 PHE D O 1
ATOM 7964 N N . LYS D 1 197 ? 43.737 24.926 65.430 1.00 28.85 194 LYS D N 1
ATOM 7965 C CA . LYS D 1 197 ? 45.122 25.353 65.583 1.00 31.81 194 LYS D CA 1
ATOM 7966 C C . LYS D 1 197 ? 45.423 26.399 66.656 1.00 33.10 194 LYS D C 1
ATOM 7967 O O . LYS D 1 197 ? 46.464 26.326 67.301 1.00 30.75 194 LYS D O 1
ATOM 7973 N N . ILE D 1 198 ? 44.513 27.356 66.839 1.00 31.70 195 ILE D N 1
ATOM 7974 C CA . ILE D 1 198 ? 44.747 28.500 67.716 1.00 33.14 195 ILE D CA 1
ATOM 7975 C C . ILE D 1 198 ? 43.976 28.537 69.037 1.00 32.88 195 ILE D C 1
ATOM 7976 O O . ILE D 1 198 ? 44.568 28.794 70.079 1.00 32.66 195 ILE D O 1
ATOM 7981 N N . TYR D 1 199 ? 42.669 28.281 68.993 1.00 29.56 196 TYR D N 1
ATOM 7982 C CA . TYR D 1 199 ? 41.801 28.445 70.183 1.00 30.94 196 TYR D CA 1
ATOM 7983 C C . TYR D 1 199 ? 41.333 27.210 70.939 1.00 30.64 196 TYR D C 1
ATOM 7984 O O . TYR D 1 199 ? 41.036 27.291 72.123 1.00 30.73 196 TYR D O 1
ATOM 7993 N N . ALA D 1 200 ? 41.242 26.073 70.272 1.00 29.01 197 ALA D N 1
ATOM 7994 C CA . ALA D 1 200 ? 40.708 24.896 70.910 1.00 29.45 197 ALA D CA 1
ATOM 7995 C C . ALA D 1 200 ? 41.692 24.228 71.874 1.00 29.88 197 ALA D C 1
ATOM 7996 O O . ALA D 1 200 ? 42.897 24.134 71.599 1.00 31.49 197 ALA D O 1
ATOM 7998 N N . ASP D 1 201 ? 41.187 23.803 73.028 1.00 28.40 198 ASP D N 1
ATOM 7999 C CA . ASP D 1 201 ? 42.017 23.028 73.941 1.00 30.37 198 ASP D CA 1
ATOM 8000 C C . ASP D 1 201 ? 41.365 21.682 74.156 1.00 28.19 198 ASP D C 1
ATOM 8001 O O . ASP D 1 201 ? 41.628 21.010 75.141 1.00 28.71 198 ASP D O 1
ATOM 8006 N N . ARG D 1 202 ? 40.502 21.309 73.203 1.00 26.53 199 ARG D N 1
ATOM 8007 C CA . ARG D 1 202 ? 39.786 20.026 73.209 1.00 25.41 199 ARG D CA 1
ATOM 8008 C C . ARG D 1 202 ? 39.302 19.738 71.780 1.00 23.79 199 ARG D C 1
ATOM 8009 O O . ARG D 1 202 ? 39.371 20.619 70.906 1.00 23.41 199 ARG D O 1
ATOM 8017 N N . PRO D 1 203 ? 38.805 18.517 71.539 1.00 22.11 200 PRO D N 1
ATOM 8018 C CA . PRO D 1 203 ? 38.356 18.220 70.186 1.00 23.61 200 PRO D CA 1
ATOM 8019 C C . PRO D 1 203 ? 37.048 18.943 69.879 1.00 21.49 200 PRO D C 1
ATOM 8020 O O . PRO D 1 203 ? 36.263 19.216 70.791 1.00 21.28 200 PRO D O 1
ATOM 8024 N N . ILE D 1 204 ? 36.861 19.280 68.609 1.00 20.28 201 ILE D N 1
ATOM 8025 C CA . ILE D 1 204 ? 35.674 19.947 68.134 1.00 19.82 201 ILE D CA 1
ATOM 8026 C C . ILE D 1 204 ? 35.048 19.133 67.004 1.00 20.21 201 ILE D C 1
ATOM 8027 O O . ILE D 1 204 ? 35.699 18.263 66.396 1.00 21.74 201 ILE D O 1
ATOM 8032 N N . ILE D 1 205 ? 33.777 19.420 66.747 1.00 19.59 202 ILE D N 1
ATOM 8033 C CA . ILE D 1 205 ? 32.986 18.747 65.737 1.00 19.60 202 ILE D CA 1
ATOM 8034 C C . ILE D 1 205 ? 32.340 19.798 64.871 1.00 19.03 202 ILE D C 1
ATOM 8035 O O . ILE D 1 205 ? 31.652 20.671 65.377 1.00 18.65 202 ILE D O 1
ATOM 8040 N N . THR D 1 206 ? 32.566 19.736 63.558 1.00 17.64 203 THR D N 1
ATOM 8041 C CA . THR D 1 206 ? 31.977 20.717 62.662 1.00 19.16 203 THR D CA 1
ATOM 8042 C C . THR D 1 206 ? 31.530 20.068 61.409 1.00 20.84 203 THR D C 1
ATOM 8043 O O . THR D 1 206 ? 32.102 19.026 60.995 1.00 19.11 203 THR D O 1
ATOM 8047 N N . MET D 1 207 ? 30.509 20.666 60.791 1.00 20.03 204 MET D N 1
ATOM 8048 C CA . MET D 1 207 ? 30.042 20.221 59.498 1.00 21.30 204 MET D CA 1
ATOM 8049 C C . MET D 1 207 ? 29.295 21.305 58.746 1.00 21.46 204 MET D C 1
ATOM 8050 O O . MET D 1 207 ? 28.682 22.200 59.344 1.00 18.74 204 MET D O 1
ATOM 8055 N N . SER D 1 208 ? 29.377 21.195 57.420 1.00 22.74 205 SER D N 1
ATOM 8056 C CA . SER D 1 208 ? 28.658 22.008 56.487 1.00 22.51 205 SER D CA 1
ATOM 8057 C C . SER D 1 208 ? 27.667 21.021 55.909 1.00 21.79 205 SER D C 1
ATOM 8058 O O . SER D 1 208 ? 28.056 19.981 55.382 1.00 21.17 205 SER D O 1
ATOM 8061 N N . MET D 1 209 ? 26.389 21.324 56.040 1.00 21.87 206 MET D N 1
ATOM 8062 C CA . MET D 1 209 ? 25.336 20.422 55.615 1.00 22.12 206 MET D CA 1
ATOM 8063 C C . MET D 1 209 ? 25.054 20.545 54.104 1.00 25.62 206 MET D C 1
ATOM 8064 O O . MET D 1 209 ? 25.685 21.340 53.402 1.00 22.49 206 MET D O 1
ATOM 8069 N N . SER D 1 210 ? 24.119 19.723 53.628 1.00 26.94 207 SER D N 1
ATOM 8070 C CA . SER D 1 210 ? 23.705 19.669 52.225 1.00 29.15 207 SER D CA 1
ATOM 8071 C C . SER D 1 210 ? 24.747 18.986 51.347 1.00 30.15 207 SER D C 1
ATOM 8072 O O . SER D 1 210 ? 25.860 18.687 51.786 1.00 27.12 207 SER D O 1
ATOM 8075 N N . GLY D 1 211 ? 24.372 18.801 50.079 1.00 30.96 208 GLY D N 1
ATOM 8076 C CA . GLY D 1 211 ? 25.216 18.168 49.078 1.00 29.91 208 GLY D CA 1
ATOM 8077 C C . GLY D 1 211 ? 26.559 18.804 48.916 1.00 29.24 208 GLY D C 1
ATOM 8078 O O . GLY D 1 211 ? 27.560 18.118 48.940 1.00 29.07 208 GLY D O 1
ATOM 8079 N N . MET D 1 212 ? 26.605 20.127 48.780 1.00 29.79 209 MET D N 1
ATOM 8080 C CA . MET D 1 212 ? 27.891 20.790 48.588 1.00 30.32 209 MET D CA 1
ATOM 8081 C C . MET D 1 212 ? 28.765 20.779 49.835 1.00 28.73 209 MET D C 1
ATOM 8082 O O . MET D 1 212 ? 29.976 20.959 49.729 1.00 27.21 209 MET D O 1
ATOM 8087 N N . GLY D 1 213 ? 28.172 20.514 51.006 1.00 27.76 210 GLY D N 1
ATOM 8088 C CA . GLY D 1 213 ? 28.943 20.498 52.253 1.00 27.39 210 GLY D CA 1
ATOM 8089 C C . GLY D 1 213 ? 29.624 19.178 52.607 1.00 29.17 210 GLY D C 1
ATOM 8090 O O . GLY D 1 213 ? 30.392 19.125 53.563 1.00 29.39 210 GLY D O 1
ATOM 8091 N N . VAL D 1 214 ? 29.358 18.128 51.827 1.00 29.36 211 VAL D N 1
ATOM 8092 C CA . VAL D 1 214 ? 29.875 16.772 52.106 1.00 30.00 211 VAL D CA 1
ATOM 8093 C C . VAL D 1 214 ? 31.379 16.676 52.365 1.00 29.98 211 VAL D C 1
ATOM 8094 O O . VAL D 1 214 ? 31.802 15.877 53.200 1.00 29.03 211 VAL D O 1
ATOM 8098 N N . ILE D 1 215 ? 32.183 17.477 51.672 1.00 28.23 212 ILE D N 1
ATOM 8099 C CA . ILE D 1 215 ? 33.627 17.477 51.916 1.00 28.93 212 ILE D CA 1
ATOM 8100 C C . ILE D 1 215 ? 33.906 17.623 53.403 1.00 26.72 212 ILE D C 1
ATOM 8101 O O . ILE D 1 215 ? 34.856 17.026 53.920 1.00 25.02 212 ILE D O 1
ATOM 8106 N N . SER D 1 216 ? 33.054 18.394 54.105 1.00 24.65 213 SER D N 1
ATOM 8107 C CA . SER D 1 216 ? 33.239 18.636 55.541 1.00 24.08 213 SER D CA 1
ATOM 8108 C C . SER D 1 216 ? 33.048 17.378 56.400 1.00 22.94 213 SER D C 1
ATOM 8109 O O . SER D 1 216 ? 33.417 17.377 57.579 1.00 25.04 213 SER D O 1
ATOM 8112 N N . ARG D 1 217 ? 32.444 16.342 55.826 1.00 23.79 214 ARG D N 1
ATOM 8113 C CA . ARG D 1 217 ? 32.242 15.081 56.533 1.00 24.22 214 ARG D CA 1
ATOM 8114 C C . ARG D 1 217 ? 33.408 14.135 56.306 1.00 23.04 214 ARG D C 1
ATOM 8115 O O . ARG D 1 217 ? 33.555 13.144 57.031 1.00 24.12 214 ARG D O 1
ATOM 8123 N N . LEU D 1 218 ? 34.224 14.438 55.301 1.00 23.04 215 LEU D N 1
ATOM 8124 C CA . LEU D 1 218 ? 35.327 13.549 54.895 1.00 25.60 215 LEU D CA 1
ATOM 8125 C C . LEU D 1 218 ? 36.710 13.971 55.335 1.00 25.48 215 LEU D C 1
ATOM 8126 O O . LEU D 1 218 ? 37.585 13.117 55.489 1.00 28.02 215 LEU D O 1
ATOM 8131 N N . CYS D 1 219 ? 36.914 15.269 55.539 1.00 25.97 216 CYS D N 1
ATOM 8132 C CA . CYS D 1 219 ? 38.260 15.813 55.743 1.00 29.11 216 CYS D CA 1
ATOM 8133 C C . CYS D 1 219 ? 38.632 16.256 57.167 1.00 28.27 216 CYS D C 1
ATOM 8134 O O . CYS D 1 219 ? 39.509 17.110 57.345 1.00 29.45 216 CYS D O 1
ATOM 8137 N N . GLY D 1 220 ? 38.016 15.652 58.170 1.00 26.24 217 GLY D N 1
ATOM 8138 C CA . GLY D 1 220 ? 38.302 16.000 59.557 1.00 24.09 217 GLY D CA 1
ATOM 8139 C C . GLY D 1 220 ? 39.741 15.821 59.982 1.00 25.50 217 GLY D C 1
ATOM 8140 O O . GLY D 1 220 ? 40.288 16.644 60.731 1.00 26.94 217 GLY D O 1
ATOM 8141 N N . GLU D 1 221 ? 40.391 14.769 59.497 1.00 25.40 218 GLU D N 1
ATOM 8142 C CA . GLU D 1 221 ? 41.756 14.507 59.914 1.00 26.45 218 GLU D CA 1
ATOM 8143 C C . GLU D 1 221 ? 42.681 15.664 59.550 1.00 25.88 218 GLU D C 1
ATOM 8144 O O . GLU D 1 221 ? 43.568 16.024 60.313 1.00 28.11 218 GLU D O 1
ATOM 8150 N N . ILE D 1 222 ? 42.462 16.254 58.406 1.00 24.90 219 ILE D N 1
ATOM 8151 C CA . ILE D 1 222 ? 43.284 17.382 57.973 1.00 26.66 219 ILE D CA 1
ATOM 8152 C C . ILE D 1 222 ? 42.842 18.727 58.571 1.00 26.37 219 ILE D C 1
ATOM 8153 O O . ILE D 1 222 ? 43.673 19.500 59.018 1.00 26.22 219 ILE D O 1
ATOM 8158 N N . PHE D 1 223 ? 41.540 18.995 58.594 1.00 24.80 220 PHE D N 1
ATOM 8159 C CA . PHE D 1 223 ? 41.053 20.311 59.022 1.00 26.52 220 PHE D CA 1
ATOM 8160 C C . PHE D 1 223 ? 40.690 20.442 60.489 1.00 26.60 220 PHE D C 1
ATOM 8161 O O . PHE D 1 223 ? 40.750 21.534 61.029 1.00 26.88 220 PHE D O 1
ATOM 8169 N N . GLY D 1 224 ? 40.322 19.344 61.127 1.00 25.55 221 GLY D N 1
ATOM 8170 C CA . GLY D 1 224 ? 40.148 19.361 62.571 1.00 28.26 221 GLY D CA 1
ATOM 8171 C C . GLY D 1 224 ? 38.884 18.825 63.194 1.00 27.87 221 GLY D C 1
ATOM 8172 O O . GLY D 1 224 ? 38.789 18.819 64.414 1.00 34.77 221 GLY D O 1
ATOM 8173 N N . SER D 1 225 ? 37.904 18.390 62.408 1.00 23.95 222 SER D N 1
ATOM 8174 C CA . SER D 1 225 ? 36.701 17.852 63.008 1.00 22.40 222 SER D CA 1
ATOM 8175 C C . SER D 1 225 ? 36.975 16.422 63.520 1.00 22.66 222 SER D C 1
ATOM 8176 O O . SER D 1 225 ? 37.453 15.554 62.770 1.00 21.66 222 SER D O 1
ATOM 8179 N N . ALA D 1 226 ? 36.672 16.191 64.794 1.00 22.16 223 ALA D N 1
ATOM 8180 C CA . ALA D 1 226 ? 37.015 14.915 65.456 1.00 23.03 223 ALA D CA 1
ATOM 8181 C C . ALA D 1 226 ? 35.988 13.805 65.317 1.00 21.60 223 ALA D C 1
ATOM 8182 O O . ALA D 1 226 ? 36.284 12.628 65.615 1.00 24.33 223 ALA D O 1
ATOM 8184 N N . LEU D 1 227 ? 34.791 14.158 64.876 1.00 22.39 224 LEU D N 1
ATOM 8185 C CA . LEU D 1 227 ? 33.690 13.197 64.751 1.00 22.23 224 LEU D CA 1
ATOM 8186 C C . LEU D 1 227 ? 32.936 13.520 63.464 1.00 22.18 224 LEU D C 1
ATOM 8187 O O . LEU D 1 227 ? 32.782 14.688 63.102 1.00 22.54 224 LEU D O 1
ATOM 8192 N N . THR D 1 228 ? 32.526 12.490 62.739 1.00 21.06 225 THR D N 1
ATOM 8193 C CA . THR D 1 228 ? 31.772 12.674 61.525 1.00 22.08 225 THR D CA 1
ATOM 8194 C C . THR D 1 228 ? 30.564 11.741 61.575 1.00 23.61 225 THR D C 1
ATOM 8195 O O . THR D 1 228 ? 30.639 10.662 62.147 1.00 23.19 225 THR D O 1
ATOM 8199 N N . PHE D 1 229 ? 29.443 12.183 61.022 1.00 24.19 226 PHE D N 1
ATOM 8200 C CA . PHE D 1 229 ? 28.208 11.408 61.085 1.00 25.24 226 PHE D CA 1
ATOM 8201 C C . PHE D 1 229 ? 27.830 10.760 59.746 1.00 25.78 226 PHE D C 1
ATOM 8202 O O . PHE D 1 229 ? 27.771 11.423 58.713 1.00 25.65 226 PHE D O 1
ATOM 8210 N N . GLY D 1 230 ? 27.579 9.460 59.780 1.00 26.30 227 GLY D N 1
ATOM 8211 C CA . GLY D 1 230 ? 27.146 8.720 58.595 1.00 29.38 227 GLY D CA 1
ATOM 8212 C C . GLY D 1 230 ? 25.693 8.316 58.769 1.00 32.28 227 GLY D C 1
ATOM 8213 O O . GLY D 1 230 ? 25.160 8.379 59.868 1.00 34.39 227 GLY D O 1
ATOM 8214 N N . ALA D 1 231 ? 25.049 7.918 57.686 1.00 33.27 228 ALA D N 1
ATOM 8215 C CA . ALA D 1 231 ? 23.663 7.482 57.746 1.00 37.30 228 ALA D CA 1
ATOM 8216 C C . ALA D 1 231 ? 23.650 5.964 57.837 1.00 39.89 228 ALA D C 1
ATOM 8217 O O . ALA D 1 231 ? 24.541 5.294 57.303 1.00 38.73 228 ALA D O 1
ATOM 8219 N N . ALA D 1 232 ? 22.651 5.419 58.514 1.00 45.50 229 ALA D N 1
ATOM 8220 C CA . ALA D 1 232 ? 22.522 3.970 58.644 1.00 50.48 229 ALA D CA 1
ATOM 8221 C C . ALA D 1 232 ? 22.157 3.362 57.297 1.00 56.56 229 ALA D C 1
ATOM 8222 O O . ALA D 1 232 ? 22.734 2.356 56.884 1.00 59.66 229 ALA D O 1
ATOM 8224 N N . LYS D 1 233 ? 21.214 3.989 56.601 1.00 60.70 230 LYS D N 1
ATOM 8225 C CA . LYS D 1 233 ? 20.770 3.492 55.302 1.00 65.52 230 LYS D CA 1
ATOM 8226 C C . LYS D 1 233 ? 21.775 3.840 54.191 1.00 66.21 230 LYS D C 1
ATOM 8227 O O . LYS D 1 233 ? 22.582 4.765 54.328 1.00 64.00 230 LYS D O 1
ATOM 8233 N N . SER D 1 234 ? 21.717 3.077 53.101 1.00 70.24 231 SER D N 1
ATOM 8234 C CA . SER D 1 234 ? 22.593 3.278 51.945 1.00 70.93 231 SER D CA 1
ATOM 8235 C C . SER D 1 234 ? 21.766 3.414 50.669 1.00 73.88 231 SER D C 1
ATOM 8236 O O . SER D 1 234 ? 21.270 4.495 50.352 1.00 73.81 231 SER D O 1
ATOM 8239 N N . ALA D 1 237 ? 19.044 11.153 52.150 1.00 66.84 234 ALA D N 1
ATOM 8240 C CA . ALA D 1 237 ? 18.876 12.516 51.659 1.00 68.11 234 ALA D CA 1
ATOM 8241 C C . ALA D 1 237 ? 20.217 13.081 51.184 1.00 66.02 234 ALA D C 1
ATOM 8242 O O . ALA D 1 237 ? 21.276 12.551 51.538 1.00 64.33 234 ALA D O 1
ATOM 8244 N N . PRO D 1 238 ? 20.178 14.155 50.371 1.00 66.49 235 PRO D N 1
ATOM 8245 C CA . PRO D 1 238 ? 21.418 14.787 49.901 1.00 63.84 235 PRO D CA 1
ATOM 8246 C C . PRO D 1 238 ? 22.342 15.186 51.063 1.00 58.98 235 PRO D C 1
ATOM 8247 O O . PRO D 1 238 ? 21.866 15.481 52.158 1.00 57.98 235 PRO D O 1
ATOM 8251 N N . GLY D 1 239 ? 23.648 15.170 50.831 1.00 55.07 236 GLY D N 1
ATOM 8252 C CA . GLY D 1 239 ? 24.614 15.534 51.876 1.00 51.91 236 GLY D CA 1
ATOM 8253 C C . GLY D 1 239 ? 25.029 14.390 52.806 1.00 47.91 236 GLY D C 1
ATOM 8254 O O . GLY D 1 239 ? 26.139 14.407 53.372 1.00 47.05 236 GLY D O 1
ATOM 8255 N N A GLN D 1 240 ? 24.149 13.403 52.970 0.70 46.96 237 GLN D N 1
ATOM 8256 N N B GLN D 1 240 ? 24.157 13.397 52.960 0.30 46.46 237 GLN D N 1
ATOM 8257 C CA A GLN D 1 240 ? 24.431 12.245 53.835 0.70 43.90 237 GLN D CA 1
ATOM 8258 C CA B GLN D 1 240 ? 24.452 12.246 53.809 0.30 42.90 237 GLN D CA 1
ATOM 8259 C C A GLN D 1 240 ? 25.280 11.205 53.096 0.70 41.97 237 GLN D C 1
ATOM 8260 C C B GLN D 1 240 ? 25.320 11.233 53.081 0.30 41.41 237 GLN D C 1
ATOM 8261 O O A GLN D 1 240 ? 25.212 11.091 51.878 0.70 42.17 237 GLN D O 1
ATOM 8262 O O B GLN D 1 240 ? 25.313 11.164 51.853 0.30 42.29 237 GLN D O 1
ATOM 8273 N N . ILE D 1 241 ? 26.074 10.455 53.848 1.00 37.79 238 ILE D N 1
ATOM 8274 C CA . ILE D 1 241 ? 26.919 9.403 53.294 1.00 37.77 238 ILE D CA 1
ATOM 8275 C C . ILE D 1 241 ? 26.696 8.204 54.202 1.00 34.96 238 ILE D C 1
ATOM 8276 O O . ILE D 1 241 ? 26.788 8.352 55.417 1.00 31.02 238 ILE D O 1
ATOM 8281 N N . SER D 1 242 ? 26.379 7.032 53.643 1.00 33.70 239 SER D N 1
ATOM 8282 C CA . SER D 1 242 ? 26.168 5.847 54.492 1.00 34.04 239 SER D CA 1
ATOM 8283 C C . SER D 1 242 ? 27.474 5.610 55.236 1.00 30.70 239 SER D C 1
ATOM 8284 O O . SER D 1 242 ? 28.573 5.884 54.692 1.00 31.07 239 SER D O 1
ATOM 8287 N N . PHE D 1 243 ? 27.377 5.090 56.451 1.00 29.51 240 PHE D N 1
ATOM 8288 C CA . PHE D 1 243 ? 28.557 4.940 57.307 1.00 27.79 240 PHE D CA 1
ATOM 8289 C C . PHE D 1 243 ? 29.639 4.001 56.743 1.00 29.33 240 PHE D C 1
ATOM 8290 O O . PHE D 1 243 ? 30.828 4.240 56.972 1.00 27.89 240 PHE D O 1
ATOM 8298 N N . LYS D 1 244 ? 29.236 2.965 56.001 1.00 32.31 241 LYS D N 1
ATOM 8299 C CA . LYS D 1 244 ? 30.208 2.031 55.394 1.00 35.58 241 LYS D CA 1
ATOM 8300 C C . 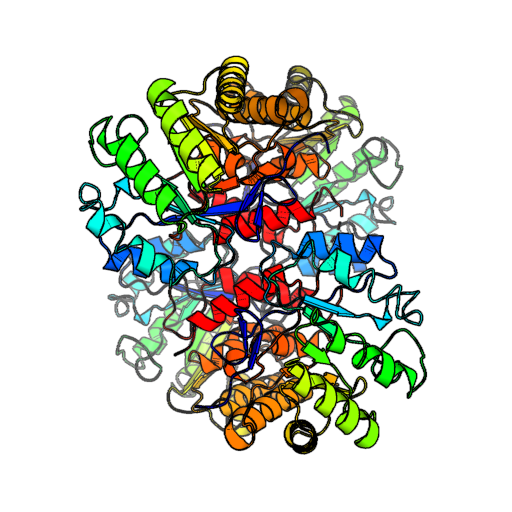LYS D 1 244 ? 31.092 2.779 54.398 1.00 35.37 241 LYS D C 1
ATOM 8301 O O . LYS D 1 244 ? 32.316 2.629 54.397 1.00 33.96 241 LYS D O 1
ATOM 8307 N N . GLU D 1 245 ? 30.459 3.583 53.550 1.00 34.49 242 GLU D N 1
ATOM 8308 C CA . GLU D 1 245 ? 31.182 4.349 52.548 1.00 35.18 242 GLU D CA 1
ATOM 8309 C C . GLU D 1 245 ? 32.024 5.430 53.207 1.00 31.24 242 GLU D C 1
ATOM 8310 O O . GLU D 1 245 ? 33.120 5.716 52.766 1.00 30.03 242 GLU D O 1
ATOM 8316 N N . LEU D 1 246 ? 31.507 6.023 54.275 1.00 29.37 243 LEU D N 1
ATOM 8317 C CA . LEU D 1 246 ? 32.243 7.048 55.014 1.00 28.16 243 LEU D CA 1
ATOM 8318 C C . LEU D 1 246 ? 33.496 6.419 55.643 1.00 29.42 243 LEU D C 1
ATOM 8319 O O . LEU D 1 246 ? 34.589 7.012 55.623 1.00 28.77 243 LEU D O 1
ATOM 8324 N N . ASN D 1 247 ? 33.345 5.211 56.186 1.00 28.48 244 ASN D N 1
ATOM 8325 C CA . ASN D 1 247 ? 34.480 4.517 56.795 1.00 31.67 244 ASN D CA 1
ATOM 8326 C C . ASN D 1 247 ? 35.601 4.294 55.760 1.00 32.23 244 ASN D C 1
ATOM 8327 O O . ASN D 1 247 ? 36.777 4.472 56.062 1.00 33.02 244 ASN D O 1
ATOM 8332 N N . SER D 1 248 ? 35.216 3.920 54.542 1.00 33.60 245 SER D N 1
ATOM 8333 C CA . SER D 1 248 ? 36.179 3.671 53.467 1.00 37.35 245 SER D CA 1
ATOM 8334 C C . SER D 1 248 ? 36.928 4.934 53.065 1.00 34.99 245 SER D C 1
ATOM 8335 O O . SER D 1 248 ? 38.137 4.896 52.851 1.00 35.26 245 SER D O 1
ATOM 8338 N N . VAL D 1 249 ? 36.217 6.054 52.962 1.00 31.92 246 VAL D N 1
ATOM 8339 C CA . VAL D 1 249 ? 36.871 7.308 52.592 1.00 31.68 246 VAL D CA 1
ATOM 8340 C C . VAL D 1 249 ? 37.825 7.770 53.711 1.00 29.52 246 VAL D C 1
ATOM 8341 O O . VAL D 1 249 ? 38.960 8.180 53.442 1.00 31.05 246 VAL D O 1
ATOM 8345 N N . LEU D 1 250 ? 37.383 7.686 54.964 1.00 27.86 247 LEU D N 1
ATOM 8346 C CA . LEU D 1 250 ? 38.240 8.089 56.064 1.00 27.72 247 LEU D CA 1
ATOM 8347 C C . LEU D 1 250 ? 39.546 7.268 56.088 1.00 29.08 247 LEU D C 1
ATOM 8348 O O . LEU D 1 250 ? 40.619 7.817 56.348 1.00 29.97 247 LEU D O 1
ATOM 8353 N N . ASN D 1 251 ? 39.456 5.959 55.827 1.00 31.01 248 ASN D N 1
ATOM 8354 C CA . ASN D 1 251 ? 40.653 5.108 55.814 1.00 33.23 248 ASN D CA 1
ATOM 8355 C C . ASN D 1 251 ? 41.571 5.478 54.662 1.00 33.74 248 ASN D C 1
ATOM 8356 O O . ASN D 1 251 ? 42.786 5.460 54.803 1.00 32.93 248 ASN D O 1
ATOM 8361 N N . LEU D 1 252 ? 40.978 5.814 53.524 1.00 34.36 249 LEU D N 1
ATOM 8362 C CA . LEU D 1 252 ? 41.746 6.204 52.348 1.00 37.97 249 LEU D CA 1
ATOM 8363 C C . LEU D 1 252 ? 42.531 7.485 52.639 1.00 36.27 249 LEU D C 1
ATOM 8364 O O . LEU D 1 252 ? 43.694 7.591 52.289 1.00 37.13 249 LEU D O 1
ATOM 8369 N N . LEU D 1 253 ? 41.893 8.449 53.295 1.00 32.38 250 LEU D N 1
ATOM 8370 C CA . LEU D 1 253 ? 42.562 9.723 53.612 1.00 32.58 250 LEU D CA 1
ATOM 8371 C C . LEU D 1 253 ? 43.567 9.597 54.754 1.00 34.71 250 LEU D C 1
ATOM 8372 O O . LEU D 1 253 ? 44.546 10.333 54.792 1.00 38.59 250 LEU D O 1
ATOM 8377 N N . HIS D 1 254 ? 43.321 8.678 55.687 1.00 35.10 251 HIS D N 1
ATOM 8378 C CA . HIS D 1 254 ? 44.251 8.444 56.789 1.00 37.08 251 HIS D CA 1
ATOM 8379 C C . HIS D 1 254 ? 45.577 7.896 56.255 1.00 40.87 251 HIS D C 1
ATOM 8380 O O . HIS D 1 254 ? 46.645 8.309 56.691 1.00 41.37 251 HIS D O 1
ATOM 8387 N N . LYS D 1 255 ? 45.487 6.965 55.310 1.00 44.60 252 LYS D N 1
ATOM 8388 C CA . LYS D 1 255 ? 46.673 6.326 54.746 1.00 50.81 252 LYS D CA 1
ATOM 8389 C C . LYS D 1 255 ? 47.431 7.213 53.744 1.00 53.10 252 LYS D C 1
ATOM 8390 O O . LYS D 1 255 ? 48.609 6.980 53.481 1.00 53.66 252 LYS D O 1
ATOM 8396 N N . SER D 1 256 ? 46.758 8.218 53.183 1.00 52.88 253 SER D N 1
ATOM 8397 C CA . SER D 1 256 ? 47.422 9.141 52.257 1.00 55.59 253 SER D CA 1
ATOM 8398 C C . SER D 1 256 ? 48.188 10.219 53.054 1.00 57.02 253 SER D C 1
ATOM 8399 O O . SER D 1 256 ? 49.083 10.866 52.522 1.00 59.35 253 SER D O 1
ATOM 8402 N N . ILE D 1 257 ? 47.819 10.381 54.331 1.00 56.78 254 ILE D N 1
ATOM 8403 C CA . ILE D 1 257 ? 48.415 11.370 55.259 1.00 57.21 254 ILE D CA 1
ATOM 8404 C C . ILE D 1 257 ? 48.030 12.790 54.847 1.00 56.34 254 ILE D C 1
ATOM 8405 O O . ILE D 1 257 ? 48.166 13.733 55.624 1.00 56.80 254 ILE D O 1
#

B-factor: mean 31.52, std 11.48, range [13.81, 90.7]